Protein AF-A0A956KR62-F1 (afdb_monomer)

Mean predicted aligned error: 20.85 Å

Radius of gyration: 50.63 Å; Cα contacts (8 Å, |Δi|>4): 1827; chains: 1; bounding box: 120×110×148 Å

Nearest PDB structures (foldseek):
  8cq0-assembly1_B  TM=6.722E-01  e=1.637E-16  Photorhabdus luminescens
  8cpz-assembly1_E  TM=5.775E-01  e=7.684E-16  Photorhabdus luminescens
  8tqe-assembly1_E  TM=3.824E-01  e=1.581E-18  Xenorhabdus nematophila
  8tv0-assembly1_E  TM=3.251E-01  e=2.515E-18  Xenorhabdus nematophila
  6rwa-assembly1_A  TM=3.808E-01  e=3.199E-16  Photorhabdus luminescens

Sequence (937 aa):
RDALVAWLIAHEAGFSDARDIYEALLIDVEVEPALDTSRIVEAISAVQLYLHRYLVNLEALMPVHDPSVPAAIADRSTKAIVKQQWAWMQNYRVWEANRRVFLHPENYIRPELREDRTPAFQTLQDDLLQGEITDINATKVFKTYLDEYTEVSRLAIAGGYIRESSTASADRELILFGHTRTKPRRYYYRTASFIGGQTSAVSWRAWESLGIEIDADRVYPVDAFGRLFVFWVQIEVEAASTNSTSITRQTVNGVEQVSGSNNQRQRLQVYFSYYDLNLRWVPAQPLELRAFESGGIQGVQLVVERAGQLGAENQENIIVGLSYSVGNQVRRVNASLTADLVTHPATRPPTDSAGIELFSSLFAASERPQQVVRLSTAADSSEGPWYSFDLKGGSFLCKPAVGSLDTSLVALRPLAGNTHGLPEWDRVDAGFAASDGATYLFHNPGSRYAKIDGAGGMTVEPLRMRWGQIANPIISSGEIDAAWWLGGKLFLSRGGQYLRYSKGTLLADDVGMLDLASNQDGLPQWSRIDAAFSDAAGRVWFFGDGQCVRSDDLSKPVAIKSRWGKTAGDFKDVRAAFVVGDKTYLVGSKQYLRYTGKAYTSPDSGYPKTQSLLTLLADLGCKNSEFVKQDEALDAVVSEADRLVLSTVGGRDFALVGDKLSELNVGRARAANKTFNAARAVVISGNRELVFGRGDPNSLAESDMVAPLDRAPSTAMLGLDGKLYVFSGANFLALDGLPSISVIAKAINQGWDAQSKAISTSWGQASSAIALNNKVDAALRLGDHTFLFSGSEYVRYTGDAYELCDPGYPQSLANNNDGLPRWTAMTAAVEDIADEGVAARACFFNGHEHAFAEAPATLVANTLRWGLIDNQLLSRGVDAAWVEDKAHMLICGQQLIRYTADASGQLGRFMDAGYPQTLELARFGQVRAAFVVGDDF

Foldseek 3Di:
DVVVQVVCCVPPPQHVHQVSVCLVVVARPVDDPPDDDDPVRSVLSSVLSVLVCLLVVVDQDDDDDDPPDDSVVVSVVVSVVSVVVCVQSSDVVSVVVVVCCVVPVVVVDDVVPDPQQAPLRVQLVVQCVVDDDDPVSNVVSVVSSVVVVVFQQQWDWAAKEKDQDPPDRQKIKIKTKTWGPDPPIWIWIWMWIDPSVDPVDIDIGYTDTQPEGDPDSHWAWDQFPNKIKIKDKDKDWDDDPPPQWDWDWDQDPNDTDTDTDDQTKIKIWMWMWIQDPVRHIDYIDTAPWMDIDRADKADWDKDWAWDQDQAPDRFIWIKIKIWIDGPPDIDIAIWIAHPVRDIHGGPDHDDDPCVQVVVQVVDDPVFRFPDKYWYDYHPPDPAAIWIWGDGPSDIDIDGPPPDDPPPVVQPFAALPPDPVLGDRFLDFQAWAQFPQRWIKTDDQVVLWIWTQHNVSDIDIDHLLVFPPFADDCCLVFLDFQEWEDDPNWIWTDDFQKIFIGNPDQFATDPPAIGGLLPDPPLHQNDRGWNYWEADPVRWIWTDDPQWIDISVCSVDTHRPQVVPDPDDPPQSDFLEWADDDQKIKTDGPFWIFIPGHDPPPDTDPPDTDTFDPVVVLVVLQADPCPPGDRRFGWRYWFDPPQWIWTATPVGWIWIGGRRYIDTDDDDDDDDDDDDDDDFSYWEDDDPWIWTAQHVHQQWIDIRRDIAGAPFGFSYWYQDPQQWIWTHGGQKIATHHHDDDPVVVRCCRRPVPVPGIDGCSVRHSGHDDLCNVSSDFQEWEDFPQKIWTDHFQWIFIDGHRPSRHTDHPDTDGCLPDPPLHANDRGFRYKEWQQADPPDGIKMWTWDWQWIDISVCSVDTDGCCQQHCVDDDQCNVTNFSYWYDDPQWIWTDHSQWIWIWGADPRSHTDSGTDPPDRRGHDRPCPDPPPDDDDDDDDD

Solvent-accessible surface area (backbone atoms only — not comparable to full-atom values): 52872 Å² total; per-residue (Å²): 101,69,72,55,54,57,47,44,43,74,71,46,94,82,30,88,50,70,61,47,47,20,70,73,67,44,47,75,76,81,67,62,93,85,70,87,76,52,75,65,59,52,52,49,51,24,52,51,50,50,53,51,36,38,75,73,67,76,48,79,84,78,88,79,81,63,95,89,54,61,67,72,58,55,48,55,55,50,52,52,54,50,53,64,51,39,78,45,56,75,40,66,70,53,36,51,48,53,52,43,45,72,77,42,43,78,83,70,66,46,86,88,73,49,85,85,63,40,66,58,53,49,52,43,50,51,55,56,72,76,42,77,91,40,74,69,50,52,51,50,47,51,50,56,39,51,52,53,49,58,49,70,75,54,44,44,76,26,25,21,27,47,45,75,34,94,87,41,91,54,23,34,33,39,36,41,31,28,24,45,85,53,84,82,42,53,40,30,36,33,42,33,40,23,53,76,58,37,88,87,45,66,50,72,55,58,74,41,75,49,90,53,87,57,82,55,81,50,40,46,30,44,74,51,90,92,32,51,35,39,30,40,59,36,82,43,79,47,79,58,63,99,82,50,73,56,72,48,79,45,73,59,95,89,41,81,45,75,49,73,52,78,66,52,38,37,35,42,41,32,33,34,33,37,46,47,97,83,75,42,63,48,73,79,38,80,49,94,45,73,50,79,42,74,62,68,76,41,77,78,45,78,42,57,38,44,39,62,54,55,71,94,41,87,37,65,30,35,38,38,26,43,35,33,27,47,81,95,46,80,48,78,53,58,26,23,38,38,85,88,72,48,71,43,81,42,79,63,82,60,81,79,70,63,66,51,63,58,58,52,64,76,37,56,87,93,64,44,55,89,47,76,34,66,32,34,53,54,73,85,56,90,66,75,62,38,35,36,33,44,55,99,91,43,77,46,81,49,58,73,82,80,61,77,79,54,78,79,77,51,72,60,42,32,28,57,88,41,96,80,67,56,68,76,40,67,59,59,31,14,22,32,51,47,82,79,54,26,40,39,40,31,28,48,96,76,34,24,33,34,46,27,41,81,87,61,53,73,50,77,48,56,37,69,80,45,50,51,39,43,48,43,69,36,44,75,63,18,37,54,33,23,45,45,68,57,96,88,21,42,37,42,26,44,65,41,30,31,40,46,15,73,88,53,78,71,44,28,39,86,73,56,76,40,49,28,67,77,53,86,80,74,60,71,67,36,74,38,54,49,23,35,35,52,46,98,84,74,45,34,40,43,31,34,95,75,28,34,32,38,60,90,45,65,90,58,67,35,49,52,64,76,80,54,63,89,85,51,100,79,52,84,50,74,53,24,63,47,66,63,89,68,35,37,34,42,31,20,93,63,32,29,38,36,30,72,67,95,79,83,82,65,66,39,94,87,50,69,38,72,51,24,40,64,59,49,36,56,77,65,57,47,74,59,64,85,88,58,57,89,82,39,33,59,40,39,54,30,58,34,101,68,30,36,35,43,27,28,72,87,74,48,37,29,41,30,45,70,41,42,61,50,80,63,90,88,90,91,90,87,86,89,87,78,94,66,92,57,59,25,20,44,38,62,58,91,94,46,48,39,30,30,11,58,80,39,56,34,27,39,29,44,88,32,48,70,38,72,37,84,59,50,51,39,22,37,40,73,46,97,87,46,26,32,37,41,30,37,65,42,29,30,36,79,39,79,41,85,67,56,68,69,57,54,31,45,40,59,58,74,32,32,92,83,63,42,42,53,28,52,81,61,39,64,44,39,51,26,54,31,50,73,67,43,32,52,31,16,21,32,43,57,83,63,36,37,37,43,28,20,66,43,31,32,38,41,30,68,68,66,76,67,63,51,28,40,77,85,39,64,41,48,31,57,77,58,86,82,78,62,54,68,38,69,57,50,25,16,22,29,51,48,63,65,56,94,93,55,81,77,45,36,42,40,28,51,39,49,26,30,24,40,59,94,43,50,87,51,75,38,58,26,66,81,64,44,52,81,53,99,52,51,40,69,82,66,7,43,36,15,23,28,54,56,99,60,24,44,40,38,32,21,86,48,31,42,36,41,28,51,35,50,99,81,32,51,60,52,78,57,67,39,92,82,50,68,38,51,44,30,50,67,76,74,74,79,80,87,74,86,83,87,82,83,89,90,133

Structure (mmCIF, N/CA/C/O backbone):
data_AF-A0A956KR62-F1
#
_entry.id   AF-A0A956KR62-F1
#
loop_
_atom_site.group_PDB
_atom_site.id
_atom_site.type_symbol
_atom_site.label_atom_id
_atom_site.label_alt_id
_atom_site.label_comp_id
_atom_site.label_asym_id
_atom_site.label_entity_id
_atom_site.label_seq_id
_atom_site.pdbx_PDB_ins_code
_atom_site.Cartn_x
_atom_site.Cartn_y
_atom_site.Cartn_z
_atom_site.occupancy
_atom_site.B_iso_or_equiv
_atom_site.auth_seq_id
_atom_site.auth_comp_id
_atom_site.auth_asym_id
_atom_site.auth_atom_id
_atom_site.pdbx_PDB_model_num
ATOM 1 N N . ARG A 1 1 ? 59.658 40.908 -48.609 1.00 84.00 1 ARG A N 1
ATOM 2 C CA . ARG A 1 1 ? 59.570 39.860 -47.572 1.00 84.00 1 ARG A CA 1
ATOM 3 C C . ARG A 1 1 ? 60.550 40.166 -46.447 1.00 84.00 1 ARG A C 1
ATOM 5 O O . ARG A 1 1 ? 60.099 40.701 -45.450 1.00 84.00 1 ARG A O 1
ATOM 12 N N . ASP A 1 2 ? 61.859 40.002 -46.652 1.00 86.50 2 ASP A N 1
ATOM 13 C CA . ASP A 1 2 ? 62.879 40.143 -45.590 1.00 86.50 2 ASP A CA 1
ATOM 14 C C . ASP A 1 2 ? 62.857 41.498 -44.877 1.00 86.50 2 ASP A C 1
ATOM 16 O O . ASP A 1 2 ? 62.895 41.557 -43.656 1.00 86.50 2 ASP A O 1
ATOM 20 N N . ALA A 1 3 ? 62.683 42.592 -45.625 1.00 90.06 3 ALA A N 1
ATOM 21 C CA . ALA A 1 3 ? 62.533 43.922 -45.035 1.00 90.06 3 ALA A CA 1
ATOM 22 C C . ALA A 1 3 ? 61.285 44.057 -44.135 1.00 90.06 3 ALA A C 1
ATOM 24 O O . ALA A 1 3 ? 61.330 44.771 -43.141 1.00 90.06 3 ALA A O 1
ATOM 25 N N . LEU A 1 4 ? 60.182 43.371 -44.464 1.00 89.69 4 LEU A N 1
ATOM 26 C CA . LEU A 1 4 ? 58.949 43.382 -43.664 1.00 89.69 4 LEU A CA 1
ATOM 27 C C . LEU A 1 4 ? 59.081 42.492 -42.424 1.00 89.69 4 LEU A C 1
ATOM 29 O O . LEU A 1 4 ? 58.636 42.891 -41.356 1.00 89.69 4 LEU A O 1
ATOM 33 N N . VAL A 1 5 ? 59.729 41.329 -42.552 1.00 88.44 5 VAL A N 1
ATOM 34 C CA . VAL A 1 5 ? 60.040 40.435 -41.422 1.00 88.44 5 VAL A CA 1
ATOM 35 C C . VAL A 1 5 ? 60.944 41.153 -40.418 1.00 88.44 5 VAL A C 1
ATOM 37 O O . VAL A 1 5 ? 60.606 41.237 -39.243 1.00 88.44 5 VAL A O 1
ATOM 40 N N . ALA A 1 6 ? 62.039 41.763 -40.886 1.00 89.31 6 ALA A N 1
ATOM 41 C CA . ALA A 1 6 ? 62.944 42.540 -40.038 1.00 89.31 6 ALA A CA 1
ATOM 42 C C . ALA A 1 6 ? 62.243 43.736 -39.372 1.00 89.31 6 ALA A C 1
ATOM 44 O O . ALA A 1 6 ? 62.526 44.059 -38.220 1.00 89.31 6 ALA A O 1
ATOM 45 N N . TRP A 1 7 ? 61.313 44.385 -40.080 1.00 91.94 7 TRP A N 1
ATOM 46 C CA . TRP A 1 7 ? 60.519 45.472 -39.516 1.00 91.94 7 TRP A CA 1
ATOM 47 C C . TRP A 1 7 ? 59.574 44.983 -38.410 1.00 91.94 7 TRP A C 1
ATOM 49 O O . TRP A 1 7 ? 59.547 45.605 -37.349 1.00 91.94 7 TRP A O 1
ATOM 59 N N . LEU A 1 8 ? 58.863 43.867 -38.625 1.00 89.88 8 LEU A N 1
ATOM 60 C CA . LEU A 1 8 ? 57.957 43.265 -37.638 1.00 89.88 8 LEU A CA 1
ATOM 61 C C . LEU A 1 8 ? 58.703 42.842 -36.367 1.00 89.88 8 LEU A C 1
ATOM 63 O O . LEU A 1 8 ? 58.276 43.219 -35.283 1.00 89.88 8 LEU A O 1
ATOM 67 N N . ILE A 1 9 ? 59.852 42.166 -36.492 1.00 89.56 9 ILE A N 1
ATOM 68 C CA . ILE A 1 9 ? 60.693 41.773 -35.340 1.00 89.56 9 ILE A CA 1
ATOM 69 C C . ILE A 1 9 ? 61.142 43.003 -34.530 1.00 89.56 9 ILE A C 1
ATOM 71 O O . ILE A 1 9 ? 61.230 42.958 -33.308 1.00 89.56 9 ILE A O 1
ATOM 75 N N . ALA A 1 10 ? 61.425 44.128 -35.196 1.00 88.56 10 ALA A N 1
ATOM 76 C CA . ALA A 1 10 ? 61.907 45.334 -34.525 1.00 88.56 10 ALA A CA 1
ATOM 77 C C . ALA A 1 10 ? 60.804 46.182 -33.857 1.00 88.56 10 ALA A C 1
ATOM 79 O O . ALA A 1 10 ? 61.131 47.000 -32.996 1.00 88.56 10 ALA A O 1
ATOM 80 N N . HIS A 1 11 ? 59.535 46.041 -34.264 1.00 88.50 11 HIS A N 1
ATOM 81 C CA . HIS A 1 11 ? 58.453 46.956 -33.860 1.00 88.50 11 HIS A CA 1
ATOM 82 C C . HIS A 1 11 ? 57.275 46.286 -33.137 1.00 88.50 11 HIS A C 1
ATOM 84 O O . HIS A 1 11 ? 56.568 46.983 -32.411 1.00 88.50 11 HIS A O 1
ATOM 90 N N . GLU A 1 12 ? 57.053 44.979 -33.302 1.00 85.50 12 GLU A N 1
ATOM 91 C CA . GLU A 1 12 ? 55.959 44.252 -32.644 1.00 85.50 12 GLU A CA 1
ATOM 92 C C . GLU A 1 12 ? 56.454 43.510 -31.397 1.00 85.50 12 GLU A C 1
ATOM 94 O O . GLU A 1 12 ? 57.393 42.712 -31.438 1.00 85.50 12 GLU A O 1
ATOM 99 N N . ALA A 1 13 ? 55.798 43.758 -30.261 1.00 73.56 13 ALA A N 1
ATOM 100 C CA . ALA A 1 13 ? 56.114 43.079 -29.011 1.00 73.56 13 ALA A CA 1
ATOM 101 C C . ALA A 1 13 ? 55.592 41.634 -29.060 1.00 73.56 13 ALA A C 1
ATOM 103 O O . ALA A 1 13 ? 54.390 41.404 -28.956 1.00 73.56 13 ALA A O 1
ATOM 104 N N . GLY A 1 14 ? 56.498 40.663 -29.202 1.00 77.19 14 GLY A N 1
ATOM 105 C CA . GLY A 1 14 ? 56.157 39.234 -29.247 1.00 77.19 14 GLY A CA 1
ATOM 106 C C . GLY A 1 14 ? 56.867 38.429 -30.336 1.00 77.19 14 GLY A C 1
ATOM 107 O O . GLY A 1 14 ? 56.773 37.207 -30.306 1.00 77.19 14 GLY A O 1
ATOM 108 N N . PHE A 1 15 ? 57.598 39.078 -31.251 1.00 87.50 15 PHE A N 1
ATOM 109 C CA . PHE A 1 15 ? 58.388 38.407 -32.288 1.00 87.50 15 PHE A CA 1
ATOM 110 C C . PHE A 1 15 ? 59.887 38.614 -32.058 1.00 87.50 15 PHE A C 1
ATOM 112 O O . PHE A 1 15 ? 60.377 39.740 -32.113 1.00 87.50 15 PHE A O 1
ATOM 119 N N . SER A 1 16 ? 60.616 37.529 -31.810 1.00 87.75 16 SER A N 1
ATOM 120 C CA . SER A 1 16 ? 62.072 37.534 -31.610 1.00 87.75 16 SER A CA 1
ATOM 121 C C . SER A 1 16 ? 62.820 37.076 -32.861 1.00 87.75 16 SER A C 1
ATOM 123 O O . SER A 1 16 ? 63.942 37.519 -33.109 1.00 87.75 16 SER A O 1
ATOM 125 N N . ASP A 1 17 ? 62.205 36.205 -33.658 1.00 88.88 17 ASP A N 1
ATOM 126 C CA . ASP A 1 17 ? 62.756 35.680 -34.903 1.00 88.88 17 ASP A CA 1
ATOM 127 C C . ASP A 1 17 ? 61.661 35.429 -35.964 1.00 88.88 17 ASP A C 1
ATOM 129 O O . ASP A 1 17 ? 60.470 35.676 -35.757 1.00 88.88 17 ASP A O 1
ATOM 133 N N . ALA A 1 18 ? 62.073 34.967 -37.149 1.00 86.12 18 ALA A N 1
ATOM 134 C CA . ALA A 1 18 ? 61.152 34.627 -38.234 1.00 86.12 18 ALA A CA 1
ATOM 135 C C . ALA A 1 18 ? 60.221 33.453 -37.878 1.00 86.12 18 ALA A C 1
ATOM 137 O O . ALA A 1 18 ? 59.124 33.347 -38.431 1.00 86.12 18 ALA A O 1
ATOM 138 N N . ARG A 1 19 ? 60.633 32.595 -36.935 1.00 86.88 19 ARG A N 1
ATOM 139 C CA . ARG A 1 19 ? 59.837 31.463 -36.474 1.00 86.88 19 ARG A CA 1
ATOM 140 C C . ARG A 1 19 ? 58.644 31.944 -35.660 1.00 86.88 19 ARG A C 1
ATOM 142 O O . ARG A 1 19 ? 57.549 31.461 -35.917 1.00 86.88 19 ARG A O 1
ATOM 149 N N . ASP A 1 20 ? 58.804 32.919 -34.772 1.00 85.38 20 ASP A N 1
ATOM 150 C CA . ASP A 1 20 ? 57.675 33.485 -34.019 1.00 85.38 20 ASP A CA 1
ATOM 151 C C . ASP A 1 20 ? 56.603 34.075 -34.960 1.00 85.38 20 ASP A C 1
ATOM 153 O O . ASP A 1 20 ? 55.401 33.922 -34.733 1.00 85.38 20 ASP A O 1
ATOM 157 N N . ILE A 1 21 ? 57.031 34.680 -36.075 1.00 87.75 21 ILE A N 1
ATOM 158 C CA . ILE A 1 21 ? 56.131 35.206 -37.113 1.00 87.75 21 ILE A CA 1
ATOM 159 C C . ILE A 1 21 ? 55.441 34.066 -37.878 1.00 87.75 21 ILE A C 1
ATOM 161 O O . ILE A 1 21 ? 54.236 34.142 -38.116 1.00 87.75 21 ILE A O 1
ATOM 165 N N . TYR A 1 22 ? 56.169 33.006 -38.241 1.00 87.94 22 TYR A N 1
ATOM 166 C CA . TYR A 1 22 ? 55.589 31.799 -38.845 1.00 87.94 22 TYR A CA 1
ATOM 167 C C . TYR A 1 22 ? 54.555 31.143 -37.925 1.00 87.94 22 TYR A C 1
ATOM 169 O O . TYR A 1 22 ? 53.474 30.770 -38.374 1.00 87.94 22 TYR A O 1
ATOM 177 N N . GLU A 1 23 ? 54.860 31.025 -36.635 1.00 85.38 23 GLU A N 1
ATOM 178 C CA . GLU A 1 23 ? 53.972 30.415 -35.651 1.00 85.38 23 GLU A CA 1
ATOM 179 C C . GLU A 1 23 ? 52.693 31.241 -35.442 1.00 85.38 23 GLU A C 1
ATOM 181 O O . GLU A 1 23 ? 51.617 30.659 -35.317 1.00 85.38 23 GLU A O 1
ATOM 186 N N . ALA A 1 24 ? 52.786 32.575 -35.480 1.00 84.62 24 ALA A N 1
ATOM 187 C CA . ALA A 1 24 ? 51.636 33.467 -35.332 1.00 84.62 24 ALA A CA 1
ATOM 188 C C . ALA A 1 24 ? 50.797 33.625 -36.613 1.00 84.62 24 ALA A C 1
ATOM 190 O O . ALA A 1 24 ? 49.569 33.691 -36.543 1.00 84.62 24 ALA A O 1
ATOM 191 N N . LEU A 1 25 ? 51.436 33.711 -37.784 1.00 88.25 25 LEU A N 1
ATOM 192 C CA . LEU A 1 25 ? 50.752 33.912 -39.070 1.00 88.25 25 LEU A CA 1
ATOM 193 C C . LEU A 1 25 ? 50.380 32.602 -39.770 1.00 88.25 25 LEU A C 1
ATOM 195 O O . LEU A 1 25 ? 49.598 32.632 -40.720 1.00 88.25 25 LEU A O 1
ATOM 199 N N . LEU A 1 26 ? 50.929 31.471 -39.313 1.00 90.44 26 LEU A N 1
ATOM 200 C CA . LEU A 1 26 ? 50.744 30.128 -39.876 1.00 90.44 26 LEU A CA 1
ATOM 201 C C . LEU A 1 26 ? 51.179 30.008 -41.348 1.00 90.44 26 LEU A C 1
ATOM 203 O O . LEU A 1 26 ? 50.749 29.097 -42.053 1.00 90.44 26 LEU A O 1
ATOM 207 N N . ILE A 1 27 ? 52.023 30.938 -41.800 1.00 88.62 27 ILE A N 1
ATOM 208 C CA . ILE A 1 27 ? 52.581 31.027 -43.152 1.00 88.62 27 ILE A CA 1
ATOM 209 C C . ILE A 1 27 ? 54.084 31.201 -43.010 1.00 88.62 27 ILE A C 1
ATOM 211 O O . ILE A 1 27 ? 54.551 32.036 -42.234 1.00 88.62 27 ILE A O 1
ATOM 215 N N . ASP A 1 28 ? 54.842 30.406 -43.754 1.00 87.00 28 ASP A N 1
ATOM 216 C CA . ASP A 1 28 ? 56.297 30.448 -43.704 1.00 87.00 28 ASP A CA 1
ATOM 217 C C . ASP A 1 28 ? 56.816 31.721 -44.403 1.00 87.00 28 ASP A C 1
ATOM 219 O O . ASP A 1 28 ? 56.641 31.940 -45.605 1.00 87.00 28 ASP A O 1
ATOM 223 N N . VAL A 1 29 ? 57.430 32.603 -43.610 1.00 86.88 29 VAL A N 1
ATOM 224 C CA . VAL A 1 29 ? 57.957 33.900 -44.056 1.00 86.88 29 VAL A CA 1
ATOM 225 C C . VAL A 1 29 ? 59.390 33.820 -44.588 1.00 86.88 29 VAL A C 1
ATOM 227 O O . VAL A 1 29 ? 59.930 34.846 -45.011 1.00 86.88 29 VAL A O 1
ATOM 230 N N . GLU A 1 30 ? 59.995 32.631 -44.611 1.00 85.44 30 GLU A N 1
ATOM 231 C CA . GLU A 1 30 ? 61.335 32.370 -45.149 1.00 85.44 30 GLU A CA 1
ATOM 232 C C . GLU A 1 30 ? 61.305 31.675 -46.524 1.00 85.44 30 GLU A C 1
ATOM 234 O O . GLU A 1 30 ? 62.344 31.557 -47.182 1.00 85.44 30 GLU A O 1
ATOM 239 N N . VAL A 1 31 ? 60.116 31.335 -47.040 1.00 84.44 31 VAL A N 1
ATOM 240 C CA . VAL A 1 31 ? 59.914 30.662 -48.340 1.00 84.44 31 VAL A CA 1
ATOM 241 C C . VAL A 1 31 ? 60.447 31.465 -49.523 1.00 84.44 31 VAL A C 1
ATOM 243 O O . VAL A 1 31 ? 60.074 32.626 -49.725 1.00 84.44 31 VAL A O 1
ATOM 246 N N . GLU A 1 32 ? 61.289 30.835 -50.343 1.00 79.62 32 GLU A N 1
ATOM 247 C CA . GLU A 1 32 ? 61.862 31.439 -51.547 1.00 79.62 32 GLU A CA 1
ATOM 248 C C . GLU A 1 32 ? 60.793 31.877 -52.572 1.00 79.62 32 GLU A C 1
ATOM 250 O O . GLU A 1 32 ? 59.779 31.200 -52.742 1.00 79.62 32 GLU A O 1
ATOM 255 N N . PRO A 1 33 ? 61.034 32.952 -53.350 1.00 76.62 33 PRO A N 1
ATOM 256 C CA . PRO A 1 33 ? 60.067 33.459 -54.333 1.00 76.62 33 PRO A CA 1
ATOM 257 C C . PRO A 1 33 ? 59.662 32.476 -55.444 1.00 76.62 33 PRO A C 1
ATOM 259 O O . PRO A 1 33 ? 58.713 32.757 -56.166 1.00 76.62 33 PRO A O 1
ATOM 262 N N . ALA A 1 34 ? 60.403 31.379 -55.630 1.00 80.50 34 ALA A N 1
ATOM 263 C CA . ALA A 1 34 ? 60.172 30.393 -56.685 1.00 80.50 34 ALA A CA 1
ATOM 264 C C . ALA A 1 34 ? 59.133 29.313 -56.318 1.00 80.50 34 ALA A C 1
ATOM 266 O O . ALA A 1 34 ? 58.822 28.469 -57.160 1.00 80.50 34 ALA A O 1
ATOM 267 N N . LEU A 1 35 ? 58.615 29.300 -55.082 1.00 81.62 35 LEU A N 1
ATOM 268 C CA . LEU A 1 35 ? 57.579 28.353 -54.673 1.00 81.62 35 LEU A CA 1
ATOM 269 C C . LEU A 1 35 ? 56.187 28.863 -55.073 1.00 81.62 35 LEU A C 1
ATOM 271 O O . LEU A 1 35 ? 55.636 29.767 -54.445 1.00 81.62 35 LEU A O 1
ATOM 275 N N . ASP A 1 36 ? 55.588 28.232 -56.080 1.00 84.75 36 ASP A N 1
ATOM 276 C CA . ASP A 1 36 ? 54.217 28.520 -56.495 1.00 84.75 36 ASP A CA 1
ATOM 277 C C . ASP A 1 36 ? 53.206 27.682 -55.695 1.00 84.75 36 ASP A C 1
ATOM 279 O O . ASP A 1 36 ? 53.155 26.454 -55.799 1.00 84.75 36 ASP A O 1
ATOM 283 N N . THR A 1 37 ? 52.348 28.355 -54.925 1.00 86.44 37 THR A N 1
ATOM 284 C CA . THR A 1 37 ? 51.209 27.755 -54.211 1.00 86.44 37 THR A CA 1
ATOM 285 C C . THR A 1 37 ? 49.918 28.502 -54.539 1.00 86.44 37 THR A C 1
ATOM 287 O O . THR A 1 37 ? 49.916 29.699 -54.838 1.00 86.44 37 THR A O 1
ATOM 290 N N . SER A 1 38 ? 48.778 27.809 -54.492 1.00 91.75 38 SER A N 1
ATOM 291 C CA . SER A 1 38 ? 47.480 28.480 -54.623 1.00 91.75 38 SER A CA 1
ATOM 292 C C . SER A 1 38 ? 47.039 29.034 -53.269 1.00 91.75 38 SER A C 1
ATOM 294 O O . SER A 1 38 ? 47.274 28.413 -52.236 1.00 91.75 38 SER A O 1
ATOM 296 N N . ARG A 1 39 ? 46.303 30.151 -53.264 1.00 91.06 39 ARG A N 1
ATOM 297 C CA . ARG A 1 39 ? 45.777 30.749 -52.019 1.00 91.06 39 ARG A CA 1
ATOM 298 C C . ARG A 1 39 ? 44.952 29.771 -51.176 1.00 91.06 39 ARG A C 1
ATOM 300 O O . ARG A 1 39 ? 44.963 29.859 -49.957 1.00 91.06 39 ARG A O 1
ATOM 307 N N . ILE A 1 40 ? 44.231 28.856 -51.827 1.00 92.19 40 ILE A N 1
ATOM 308 C CA . ILE A 1 40 ? 43.414 27.848 -51.142 1.00 92.19 40 ILE A CA 1
ATOM 309 C C . ILE A 1 40 ? 44.305 26.783 -50.499 1.00 92.19 40 ILE A C 1
ATOM 311 O O . ILE A 1 40 ? 44.058 26.409 -49.360 1.00 92.19 40 ILE A O 1
ATOM 315 N N . VAL A 1 41 ? 45.338 26.313 -51.205 1.00 89.94 41 VAL A N 1
ATOM 316 C CA . VAL A 1 41 ? 46.294 25.335 -50.657 1.00 89.94 41 VAL A CA 1
ATOM 317 C C . VAL A 1 41 ? 47.033 25.931 -49.463 1.00 89.94 41 VAL A C 1
ATOM 319 O O . VAL A 1 41 ? 47.109 25.280 -48.430 1.00 89.94 41 VAL A O 1
ATOM 322 N N . GLU A 1 42 ? 47.474 27.184 -49.563 1.00 90.38 42 GLU A N 1
ATOM 323 C CA . GLU A 1 42 ? 48.141 27.875 -48.457 1.00 90.38 42 GLU A CA 1
ATOM 324 C C . GLU A 1 42 ? 47.224 28.041 -47.238 1.00 90.38 42 GLU A C 1
ATOM 326 O O . GLU A 1 42 ? 47.613 27.734 -46.114 1.00 90.38 42 GLU A O 1
ATOM 331 N N . ALA A 1 43 ? 45.963 28.433 -47.454 1.00 91.31 43 ALA A N 1
ATOM 332 C CA . ALA A 1 43 ? 44.978 28.526 -46.379 1.00 91.31 43 ALA A CA 1
ATOM 333 C C . ALA A 1 43 ? 44.684 27.162 -45.727 1.00 91.31 43 ALA A C 1
ATOM 335 O O . ALA A 1 43 ? 44.529 27.086 -44.508 1.00 91.31 43 ALA A O 1
ATOM 336 N N . ILE A 1 44 ? 44.623 26.080 -46.515 1.00 90.94 44 ILE A N 1
ATOM 337 C CA . ILE A 1 44 ? 44.471 24.716 -45.989 1.00 90.94 44 ILE A CA 1
ATOM 338 C C . ILE A 1 44 ? 45.676 24.361 -45.114 1.00 90.94 44 ILE A C 1
ATOM 340 O O . ILE A 1 44 ? 45.473 23.929 -43.981 1.00 90.94 44 ILE A O 1
ATOM 344 N N . SER A 1 45 ? 46.901 24.581 -45.597 1.00 89.50 45 SER A N 1
ATOM 345 C CA . SER A 1 45 ? 48.134 24.309 -44.847 1.00 89.50 45 SER A CA 1
ATOM 346 C C . SER A 1 45 ? 48.187 25.085 -43.529 1.00 89.50 45 SER A C 1
ATOM 348 O O . SER A 1 45 ? 48.475 24.492 -42.490 1.00 89.50 45 SER A O 1
ATOM 350 N N . ALA A 1 46 ? 47.820 26.370 -43.539 1.00 91.94 46 ALA A N 1
ATOM 351 C CA . ALA A 1 46 ? 47.769 27.208 -42.341 1.00 91.94 46 ALA A CA 1
ATOM 352 C C . ALA A 1 46 ? 46.775 26.668 -41.294 1.00 91.94 46 ALA A C 1
ATOM 354 O O . ALA A 1 46 ? 47.115 26.503 -40.121 1.00 91.94 46 ALA A O 1
ATOM 355 N N . VAL A 1 47 ? 45.555 26.312 -41.716 1.00 90.69 47 VAL A N 1
ATOM 356 C CA . VAL A 1 47 ? 44.542 25.717 -40.821 1.00 90.69 47 VAL A CA 1
ATOM 357 C C . VAL A 1 47 ? 44.992 24.349 -40.305 1.00 90.69 47 VAL A C 1
ATOM 359 O O . VAL A 1 47 ? 44.780 24.025 -39.135 1.00 90.69 47 VAL A O 1
ATOM 362 N N . GLN A 1 48 ? 45.622 23.537 -41.155 1.00 91.12 48 GLN A N 1
ATOM 363 C CA . GLN A 1 48 ? 46.130 22.228 -40.759 1.00 91.12 48 GLN A CA 1
ATOM 364 C C . GLN A 1 48 ? 47.251 22.339 -39.719 1.00 91.12 48 GLN A C 1
ATOM 366 O O . GLN A 1 48 ? 47.245 21.603 -38.729 1.00 91.12 48 GLN A O 1
ATOM 371 N N . LEU A 1 49 ? 48.169 23.286 -39.913 1.00 90.31 49 LEU A N 1
ATOM 372 C CA . LEU A 1 49 ? 49.230 23.604 -38.965 1.00 90.31 49 LEU A CA 1
ATOM 373 C C . LEU A 1 49 ? 48.651 24.061 -37.622 1.00 90.31 49 LEU A C 1
ATOM 375 O O . LEU A 1 49 ? 49.058 23.542 -36.582 1.00 90.31 49 LEU A O 1
ATOM 379 N N . TYR A 1 50 ? 47.664 24.959 -37.640 1.00 90.06 50 TYR A N 1
ATOM 380 C CA . TYR A 1 50 ? 46.974 25.414 -36.432 1.00 90.06 50 TYR A CA 1
ATOM 381 C C . TYR A 1 50 ? 46.344 24.256 -35.653 1.00 90.06 50 TYR A C 1
ATOM 383 O O . TYR A 1 50 ? 46.601 24.091 -34.460 1.00 90.06 50 TYR A O 1
ATOM 391 N N . LEU A 1 51 ? 45.560 23.404 -36.323 1.00 89.25 51 LEU A N 1
ATOM 392 C CA . LEU A 1 51 ? 44.902 22.266 -35.675 1.00 89.25 51 LEU A CA 1
ATOM 393 C C . LEU A 1 51 ? 45.914 21.259 -35.120 1.00 89.25 51 LEU A C 1
ATOM 395 O O . LEU A 1 51 ? 45.716 20.739 -34.021 1.00 89.25 51 LEU A O 1
ATOM 399 N N . HIS A 1 52 ? 47.018 21.014 -35.829 1.00 88.88 52 HIS A N 1
ATOM 400 C CA . HIS A 1 52 ? 48.098 20.174 -35.320 1.00 88.88 52 HIS A CA 1
ATOM 401 C C . HIS A 1 52 ? 48.715 20.769 -34.047 1.00 88.88 52 HIS A C 1
ATOM 403 O O . HIS A 1 52 ? 48.798 20.075 -33.031 1.00 88.88 52 HIS A O 1
ATOM 409 N N . ARG A 1 53 ? 49.087 22.058 -34.073 1.00 88.81 53 ARG A N 1
ATOM 410 C CA . ARG A 1 53 ? 49.644 22.788 -32.920 1.00 88.81 53 ARG A CA 1
ATOM 411 C C . ARG A 1 53 ? 48.679 22.771 -31.728 1.00 88.81 53 ARG A C 1
ATOM 413 O O . ARG A 1 53 ? 49.090 22.443 -30.614 1.00 88.81 53 ARG A O 1
ATOM 420 N N . TYR A 1 54 ? 47.385 22.975 -31.961 1.00 87.69 54 TYR A N 1
ATOM 421 C CA . TYR A 1 54 ? 46.347 22.836 -30.939 1.00 87.69 54 TYR A CA 1
ATOM 422 C C . TYR A 1 54 ? 46.287 21.420 -30.339 1.00 87.69 54 TYR A C 1
ATOM 424 O O . TYR A 1 54 ? 46.291 21.245 -29.114 1.00 87.69 54 TYR A O 1
ATOM 432 N N . LEU A 1 55 ? 46.318 20.374 -31.168 1.00 86.94 55 LEU A N 1
ATOM 433 C CA . LEU A 1 55 ? 46.285 18.985 -30.699 1.00 86.94 55 LEU A CA 1
ATOM 434 C C . LEU A 1 55 ? 47.524 18.596 -29.873 1.00 86.94 55 LEU A C 1
ATOM 436 O O . LEU A 1 55 ? 47.384 17.812 -28.930 1.00 86.94 55 LEU A O 1
ATOM 440 N N . VAL A 1 56 ? 48.693 19.191 -30.131 1.00 89.38 56 VAL A N 1
ATOM 441 C CA . VAL A 1 56 ? 49.921 18.968 -29.336 1.00 89.38 56 VAL A CA 1
ATOM 442 C C . VAL A 1 56 ? 50.089 19.917 -28.135 1.00 89.38 56 VAL A C 1
ATOM 444 O O . VAL A 1 56 ? 51.087 19.818 -27.428 1.00 89.38 56 VAL A O 1
ATOM 447 N N . ASN A 1 57 ? 49.084 20.752 -27.830 1.00 85.94 57 ASN A N 1
ATOM 448 C CA . ASN A 1 57 ? 49.084 21.755 -26.743 1.00 85.94 57 ASN A CA 1
ATOM 449 C C . ASN A 1 57 ? 50.042 22.944 -26.962 1.00 85.94 57 ASN A C 1
ATOM 451 O O . ASN A 1 57 ? 50.523 23.524 -25.992 1.00 85.94 57 ASN A O 1
ATOM 455 N N . LEU A 1 58 ? 50.326 23.300 -28.216 1.00 85.31 58 LEU A N 1
ATOM 456 C CA . LEU A 1 58 ? 51.074 24.515 -28.564 1.00 85.31 58 LEU A CA 1
ATOM 457 C C . LEU A 1 58 ? 50.163 25.735 -28.785 1.00 85.31 58 LEU A C 1
ATOM 459 O O . LEU A 1 58 ? 50.657 26.852 -28.794 1.00 85.31 58 LEU A O 1
ATOM 463 N N . GLU A 1 59 ? 48.848 25.528 -28.915 1.00 82.69 59 GLU A N 1
ATOM 464 C CA . GLU A 1 59 ? 47.831 26.589 -28.971 1.00 82.69 59 GLU A CA 1
ATOM 465 C C . GLU A 1 59 ? 46.843 26.426 -27.812 1.00 82.69 59 GLU A C 1
ATOM 467 O O . GLU A 1 59 ? 46.489 25.296 -27.456 1.00 82.69 59 GLU A O 1
ATOM 472 N N . ALA A 1 60 ? 46.358 27.539 -27.257 1.00 68.50 60 ALA A N 1
ATOM 473 C CA . ALA A 1 60 ? 45.285 27.557 -26.263 1.00 68.50 60 ALA A CA 1
ATOM 474 C C . ALA A 1 60 ? 43.964 27.996 -26.913 1.00 68.50 60 ALA A C 1
ATOM 476 O O . ALA A 1 60 ? 43.942 28.934 -27.711 1.00 68.50 60 ALA A O 1
ATOM 477 N N . LEU A 1 61 ? 42.844 27.361 -26.552 1.00 66.19 61 LEU A N 1
ATOM 478 C CA . LEU A 1 61 ? 41.530 27.866 -26.951 1.00 66.19 61 LEU A CA 1
ATOM 479 C C . LEU A 1 61 ? 41.254 29.208 -26.269 1.00 66.19 61 LEU A C 1
ATOM 481 O O . LEU A 1 61 ? 41.288 29.314 -25.042 1.00 66.19 61 LEU A O 1
ATOM 485 N N . MET A 1 62 ? 40.881 30.217 -27.056 1.00 59.09 62 MET A N 1
ATOM 486 C CA . MET A 1 62 ? 40.147 31.353 -26.509 1.00 59.09 62 MET A CA 1
ATOM 487 C C . MET A 1 62 ? 38.721 30.880 -26.188 1.00 59.09 62 MET A C 1
ATOM 489 O O . MET A 1 62 ? 38.061 30.344 -27.081 1.00 59.09 62 MET A O 1
ATOM 493 N N . PRO A 1 63 ? 38.234 31.017 -24.942 1.00 55.56 63 PRO A N 1
ATOM 494 C CA . PRO A 1 63 ? 36.948 30.458 -24.545 1.00 55.56 63 PRO A CA 1
ATOM 495 C C . PRO A 1 63 ? 35.810 31.148 -25.302 1.00 55.56 63 PRO A C 1
ATOM 497 O O . PRO A 1 63 ? 35.455 32.292 -25.023 1.00 55.56 63 PRO A O 1
ATOM 500 N N . VAL A 1 64 ? 35.226 30.433 -26.263 1.00 53.41 64 VAL A N 1
ATOM 501 C CA . VAL A 1 64 ? 33.964 30.804 -26.898 1.00 53.41 64 VAL A CA 1
ATOM 502 C C . VAL A 1 64 ? 32.849 30.044 -26.179 1.00 53.41 64 VAL A C 1
ATOM 504 O O . VAL A 1 64 ? 32.639 28.861 -26.415 1.00 53.41 64 VAL A O 1
ATOM 507 N N . HIS A 1 65 ? 32.135 30.785 -25.331 1.00 51.38 65 HIS A N 1
ATOM 508 C CA . HIS A 1 65 ? 30.836 30.487 -24.720 1.00 51.38 65 HIS A CA 1
ATOM 509 C C . HIS A 1 65 ? 30.715 29.499 -23.540 1.00 51.38 65 HIS A C 1
ATOM 511 O O . HIS A 1 65 ? 31.360 28.465 -23.447 1.00 51.38 65 HIS A O 1
ATOM 517 N N . ASP A 1 66 ? 29.760 29.898 -22.690 1.00 52.16 66 ASP A N 1
ATOM 518 C CA . ASP A 1 66 ? 29.213 29.324 -21.457 1.00 52.16 66 ASP A CA 1
ATOM 519 C C . ASP A 1 66 ? 30.068 29.439 -20.167 1.00 52.16 66 ASP A C 1
ATOM 521 O O . ASP A 1 66 ? 30.945 28.614 -19.916 1.00 52.16 66 ASP A O 1
ATOM 525 N N . PRO A 1 67 ? 29.785 30.429 -19.288 1.00 59.25 67 PRO A N 1
ATOM 526 C CA . PRO A 1 67 ? 30.435 30.556 -17.981 1.00 59.25 67 PRO A CA 1
ATOM 527 C C . PRO A 1 67 ? 30.119 29.414 -16.997 1.00 59.25 67 PRO A C 1
ATOM 529 O O . PRO A 1 67 ? 30.716 29.374 -15.921 1.00 59.25 67 PRO A O 1
ATOM 532 N N . SER A 1 68 ? 29.188 28.509 -17.320 1.00 58.16 68 SER A N 1
ATOM 533 C CA . SER A 1 68 ? 28.809 27.386 -16.452 1.00 58.16 68 SER A CA 1
ATOM 534 C C . SER A 1 68 ? 29.721 26.156 -16.570 1.00 58.16 68 SER A C 1
ATOM 536 O O . SER A 1 68 ? 29.659 25.273 -15.711 1.00 58.16 68 SER A O 1
ATOM 538 N N . VAL A 1 69 ? 30.615 26.100 -17.569 1.00 57.16 69 VAL A N 1
ATOM 539 C CA . VAL A 1 69 ? 31.549 24.979 -17.775 1.00 57.16 69 VAL A CA 1
ATOM 540 C C . VAL A 1 69 ? 32.995 25.434 -17.528 1.00 57.16 69 VAL A C 1
ATOM 542 O O . VAL A 1 69 ? 33.467 26.362 -18.184 1.00 57.16 69 VAL A O 1
ATOM 545 N N . PRO A 1 70 ? 33.757 24.785 -16.622 1.00 60.28 70 PRO A N 1
ATOM 546 C CA . PRO A 1 70 ? 35.173 25.095 -16.434 1.00 60.28 70 PRO A CA 1
ATOM 547 C C . PRO A 1 70 ? 35.957 24.982 -17.750 1.00 60.28 70 PRO A C 1
ATOM 549 O O . PRO A 1 70 ? 35.894 23.950 -18.421 1.00 60.28 70 PRO A O 1
ATOM 552 N N . ALA A 1 71 ? 36.754 26.001 -18.087 1.00 61.06 71 ALA A N 1
ATOM 553 C CA . ALA A 1 71 ? 37.485 26.092 -19.359 1.00 61.06 71 ALA A CA 1
ATOM 554 C C . ALA A 1 71 ? 38.335 24.843 -19.684 1.00 61.06 71 ALA A C 1
ATOM 556 O O . ALA A 1 71 ? 38.416 24.424 -20.834 1.00 61.06 71 ALA A O 1
ATOM 557 N N . ALA A 1 72 ? 38.899 24.182 -18.665 1.00 62.16 72 ALA A N 1
ATOM 558 C CA . ALA A 1 72 ? 39.674 22.948 -18.828 1.00 62.16 72 ALA A CA 1
ATOM 559 C C . ALA A 1 72 ? 38.834 21.732 -19.283 1.00 62.16 72 ALA A C 1
ATOM 561 O O . ALA A 1 72 ? 39.344 20.836 -19.956 1.00 62.16 72 ALA A O 1
ATOM 562 N N . ILE A 1 73 ? 37.548 21.681 -18.917 1.00 59.81 73 ILE A N 1
ATOM 563 C CA . ILE A 1 73 ? 36.618 20.612 -19.322 1.00 59.81 73 ILE A CA 1
ATOM 564 C C . ILE A 1 73 ? 36.146 20.849 -20.764 1.00 59.81 73 ILE A C 1
ATOM 566 O O . ILE A 1 73 ? 36.089 19.907 -21.562 1.00 59.81 73 ILE A O 1
ATOM 570 N N . ALA A 1 74 ? 35.876 22.108 -21.120 1.00 63.69 74 ALA A N 1
ATOM 571 C CA . ALA A 1 74 ? 35.542 22.512 -22.486 1.00 63.69 74 ALA A CA 1
ATOM 572 C C . ALA A 1 74 ? 36.704 22.253 -23.468 1.00 63.69 74 ALA A C 1
ATOM 574 O O . ALA A 1 74 ? 36.482 21.720 -24.556 1.00 63.69 74 ALA A O 1
ATOM 575 N N . ASP A 1 75 ? 37.950 22.528 -23.063 1.00 69.12 75 ASP A N 1
ATOM 576 C CA . ASP A 1 75 ? 39.145 22.251 -23.874 1.00 69.12 75 ASP A CA 1
ATOM 577 C C . ASP A 1 75 ? 39.352 20.745 -24.098 1.00 69.12 75 ASP A C 1
ATOM 579 O O . ASP A 1 75 ? 39.452 20.288 -25.238 1.00 69.12 75 ASP A O 1
ATOM 583 N N . ARG A 1 76 ? 39.290 19.928 -23.035 1.00 72.25 76 ARG A N 1
ATOM 584 C CA . ARG A 1 76 ? 39.460 18.468 -23.145 1.00 72.25 76 ARG A CA 1
ATOM 585 C C . ARG A 1 76 ? 38.406 17.815 -24.047 1.00 72.25 76 ARG A C 1
ATOM 587 O O . ARG A 1 76 ? 38.748 16.942 -24.846 1.00 72.25 76 ARG A O 1
ATOM 594 N N . SER A 1 77 ? 37.142 18.214 -23.917 1.00 71.75 77 SER A N 1
ATOM 595 C CA . SER A 1 77 ? 36.041 17.678 -24.733 1.00 71.75 77 SER A CA 1
ATOM 596 C C . SER A 1 77 ? 36.151 18.113 -26.198 1.00 71.75 77 SER A C 1
ATOM 598 O O . SER A 1 77 ? 36.092 17.267 -27.092 1.00 71.75 77 SER A O 1
ATOM 600 N N . THR A 1 78 ? 36.430 19.393 -26.454 1.00 76.19 78 THR A N 1
ATOM 601 C CA . THR A 1 78 ? 36.666 19.916 -27.810 1.00 76.19 78 THR A CA 1
ATOM 602 C C . THR A 1 78 ? 37.854 19.224 -28.468 1.00 76.19 78 THR A C 1
ATOM 604 O O . THR A 1 78 ? 37.774 18.778 -29.612 1.00 76.19 78 THR A O 1
ATOM 607 N N . LYS A 1 79 ? 38.956 19.058 -27.735 1.00 81.88 79 LYS A N 1
ATOM 608 C CA . LYS A 1 79 ? 40.158 18.376 -28.214 1.00 81.88 79 LYS A CA 1
ATOM 609 C C . LYS A 1 79 ? 39.900 16.909 -28.551 1.00 81.88 79 LYS A C 1
ATOM 611 O O . LYS A 1 79 ? 40.443 16.421 -29.539 1.00 81.88 79 LYS A O 1
ATOM 616 N N . ALA A 1 80 ? 39.054 16.213 -27.789 1.00 79.44 80 ALA A N 1
ATOM 617 C CA . ALA A 1 80 ? 38.643 14.847 -28.110 1.00 79.44 80 ALA A CA 1
ATOM 618 C C . ALA A 1 80 ? 37.864 14.778 -29.438 1.00 79.44 80 ALA A C 1
ATOM 620 O O . ALA A 1 80 ? 38.191 13.947 -30.288 1.00 79.44 80 ALA A O 1
ATOM 621 N N . ILE A 1 81 ? 36.910 15.694 -29.652 1.00 80.81 81 ILE A N 1
ATOM 622 C CA . ILE A 1 81 ? 36.127 15.792 -30.898 1.00 80.81 81 ILE A CA 1
ATOM 623 C C . ILE A 1 81 ? 37.044 16.097 -32.088 1.00 80.81 81 ILE A C 1
ATOM 625 O O . ILE A 1 81 ? 37.020 15.389 -33.097 1.00 80.81 81 ILE A O 1
ATOM 629 N N . VAL A 1 82 ? 37.895 17.121 -31.962 1.00 84.06 82 VAL A N 1
ATOM 630 C CA . VAL A 1 82 ? 38.836 17.507 -33.022 1.00 84.06 82 VAL A CA 1
ATOM 631 C C . VAL A 1 82 ? 39.794 16.359 -33.319 1.00 84.06 82 VAL A C 1
ATOM 633 O O . VAL A 1 82 ? 39.988 16.042 -34.485 1.00 84.06 82 VAL A O 1
ATOM 636 N N . LYS A 1 83 ? 40.334 15.670 -32.306 1.00 85.81 83 LYS A N 1
ATOM 637 C CA . LYS A 1 83 ? 41.238 14.522 -32.496 1.00 85.81 83 LYS A CA 1
ATOM 638 C C . LYS A 1 83 ? 40.573 13.378 -33.266 1.00 85.81 83 LYS A C 1
ATOM 640 O O . LYS A 1 83 ? 41.210 12.789 -34.138 1.00 85.81 83 LYS A O 1
ATOM 645 N N . GLN A 1 84 ? 39.305 13.086 -32.975 1.00 84.75 84 GLN A N 1
ATOM 646 C CA . GLN A 1 84 ? 38.538 12.067 -33.694 1.00 84.75 84 GLN A CA 1
ATOM 647 C C . GLN A 1 84 ? 38.375 12.426 -35.177 1.00 84.75 84 GLN A C 1
ATOM 649 O O . GLN A 1 84 ? 38.576 11.579 -36.046 1.00 84.75 84 GLN A O 1
ATOM 654 N N . GLN A 1 85 ? 38.039 13.681 -35.481 1.00 85.19 85 GLN A N 1
ATOM 655 C CA . GLN A 1 85 ? 37.874 14.124 -36.866 1.00 85.19 85 GLN A CA 1
ATOM 656 C C . GLN A 1 85 ? 39.228 14.260 -37.588 1.00 85.1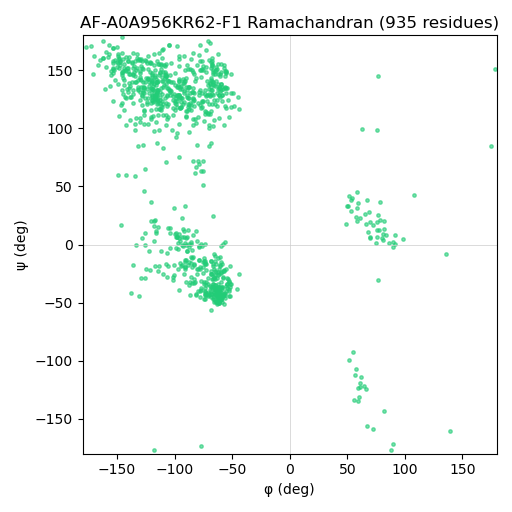9 85 GLN A C 1
ATOM 658 O O . GLN A 1 85 ? 39.369 13.904 -38.758 1.00 85.19 85 GLN A O 1
ATOM 663 N N . TRP A 1 86 ? 40.260 14.719 -36.881 1.00 90.38 86 TRP A N 1
ATOM 664 C CA . TRP A 1 86 ? 41.596 14.965 -37.418 1.00 90.38 86 TRP A CA 1
ATOM 665 C C . TRP A 1 86 ? 42.247 13.716 -38.013 1.00 90.38 86 TRP A C 1
ATOM 667 O O . TRP A 1 86 ? 42.936 13.826 -39.025 1.00 90.38 86 TRP A O 1
ATOM 677 N N . ALA A 1 87 ? 41.958 12.530 -37.458 1.00 85.75 87 ALA A N 1
ATOM 678 C CA . ALA A 1 87 ? 42.471 11.244 -37.939 1.00 85.75 87 ALA A CA 1
ATOM 679 C C . ALA A 1 87 ? 42.364 11.082 -39.467 1.00 85.75 87 ALA A C 1
ATOM 681 O O . ALA A 1 87 ? 43.297 10.586 -40.100 1.00 85.75 87 ALA A O 1
ATOM 682 N N . TRP A 1 88 ? 41.272 11.570 -40.063 1.00 83.19 88 TRP A N 1
ATOM 683 C CA . TRP A 1 88 ? 41.036 11.530 -41.505 1.00 83.19 88 TRP A CA 1
ATOM 684 C C . TRP A 1 88 ? 41.009 12.914 -42.176 1.00 83.19 88 TRP A C 1
ATOM 686 O O . TRP A 1 88 ? 41.262 13.000 -43.376 1.00 83.19 88 TRP A O 1
ATOM 696 N N . MET A 1 89 ? 40.739 13.999 -41.436 1.00 86.88 89 MET A N 1
ATOM 697 C CA . MET A 1 89 ? 40.708 15.364 -41.991 1.00 86.88 89 MET A CA 1
ATOM 698 C C . MET A 1 89 ? 42.093 15.983 -42.223 1.00 86.88 89 MET A C 1
ATOM 700 O O . MET A 1 89 ? 42.217 16.896 -43.038 1.00 86.88 89 MET A O 1
ATOM 704 N N . GLN A 1 90 ? 43.137 15.484 -41.553 1.00 87.19 90 GLN A N 1
ATOM 705 C CA . GLN A 1 90 ? 44.503 16.008 -41.684 1.00 87.19 90 GLN A CA 1
ATOM 706 C C . GLN A 1 90 ? 45.088 15.874 -43.097 1.00 87.19 90 GLN A C 1
ATOM 708 O O . GLN A 1 90 ? 45.973 16.628 -43.479 1.00 87.19 90 GLN A O 1
ATOM 713 N N . ASN A 1 91 ? 44.583 14.928 -43.894 1.00 88.38 91 ASN A N 1
ATOM 714 C CA . ASN A 1 91 ? 45.027 14.697 -45.262 1.00 88.38 91 ASN A CA 1
ATOM 715 C C . ASN A 1 91 ? 43.896 15.047 -46.223 1.00 88.38 91 ASN A C 1
ATOM 717 O O . ASN A 1 91 ? 42.879 14.352 -46.252 1.00 88.38 91 ASN A O 1
ATOM 721 N N . TYR A 1 92 ? 44.094 16.059 -47.073 1.00 86.94 92 TYR A N 1
ATOM 722 C CA . TYR A 1 92 ? 43.069 16.491 -48.031 1.00 86.94 92 TYR A CA 1
ATOM 723 C C . TYR A 1 92 ? 42.542 15.334 -48.895 1.00 86.94 92 TYR A C 1
ATOM 725 O O . TYR A 1 92 ? 41.341 15.230 -49.104 1.00 86.94 92 TYR A O 1
ATOM 733 N N . ARG A 1 93 ? 43.411 14.415 -49.342 1.00 88.56 93 ARG A N 1
ATOM 734 C CA . ARG A 1 93 ? 43.008 13.249 -50.152 1.00 88.56 93 ARG A CA 1
ATOM 735 C C . ARG A 1 93 ? 42.147 12.242 -49.394 1.00 88.56 93 ARG A C 1
ATOM 737 O O . ARG A 1 93 ? 41.234 11.670 -49.979 1.00 88.56 93 ARG A O 1
ATOM 744 N N . VAL A 1 94 ? 42.417 12.037 -48.105 1.00 88.00 94 VAL A N 1
ATOM 745 C CA . VAL A 1 94 ? 41.614 11.144 -47.254 1.00 88.00 94 VAL A CA 1
ATOM 746 C C . VAL A 1 94 ? 40.268 11.800 -46.951 1.00 88.00 94 VAL A C 1
ATOM 748 O O . VAL A 1 94 ? 39.230 11.152 -47.056 1.00 88.00 94 VAL A O 1
ATOM 751 N N . TRP A 1 95 ? 40.265 13.106 -46.674 1.00 88.81 95 TRP A N 1
ATOM 752 C CA . TRP A 1 95 ? 39.044 13.898 -46.539 1.00 88.81 95 TRP A CA 1
ATOM 753 C C . TRP A 1 95 ? 38.194 13.881 -47.818 1.00 88.81 95 TRP A C 1
ATOM 755 O O . TRP A 1 95 ? 36.994 13.623 -47.752 1.00 88.81 95 TRP A O 1
ATOM 765 N N . GLU A 1 96 ? 38.813 14.096 -48.982 1.00 87.38 96 GLU A N 1
ATOM 766 C CA . GLU A 1 96 ? 38.170 14.064 -50.301 1.00 87.38 96 GLU A CA 1
ATOM 767 C C . GLU A 1 96 ? 37.549 12.688 -50.558 1.00 87.38 96 GLU A C 1
ATOM 769 O O . GLU A 1 96 ? 36.381 12.601 -50.937 1.00 87.38 96 GLU A O 1
ATOM 774 N N . ALA A 1 97 ? 38.303 11.615 -50.299 1.00 84.69 97 ALA A N 1
ATOM 775 C CA . ALA A 1 97 ? 37.812 10.247 -50.415 1.00 84.69 97 ALA A CA 1
ATOM 776 C C . ALA A 1 97 ? 36.621 9.993 -49.478 1.00 84.69 97 ALA A C 1
ATOM 778 O O . ALA A 1 97 ? 35.592 9.515 -49.944 1.00 84.69 97 ALA A O 1
ATOM 779 N N . ASN A 1 98 ? 36.694 10.394 -48.205 1.00 85.12 98 ASN A N 1
ATOM 780 C CA . ASN A 1 98 ? 35.586 10.243 -47.255 1.00 85.12 98 ASN A CA 1
ATOM 781 C C . ASN A 1 98 ? 34.329 11.012 -47.688 1.00 85.12 98 ASN A C 1
ATOM 783 O O . ASN A 1 98 ? 33.216 10.499 -47.571 1.00 85.12 98 ASN A O 1
ATOM 787 N N . ARG A 1 99 ? 34.483 12.224 -48.235 1.00 87.75 99 ARG A N 1
ATOM 788 C CA . ARG A 1 99 ? 33.354 12.995 -48.782 1.00 87.75 99 ARG A CA 1
ATOM 789 C C . ARG A 1 99 ? 32.764 12.343 -50.026 1.00 87.75 99 ARG A C 1
ATOM 791 O O . ARG A 1 99 ? 31.547 12.350 -50.179 1.00 87.75 99 ARG A O 1
ATOM 798 N N . ARG A 1 100 ? 33.595 11.742 -50.879 1.00 86.94 100 ARG A N 1
ATOM 799 C CA . ARG A 1 100 ? 33.124 10.969 -52.035 1.00 86.94 100 ARG A CA 1
ATOM 800 C C . ARG A 1 100 ? 32.421 9.682 -51.632 1.00 86.94 100 ARG A C 1
ATOM 802 O O . ARG A 1 100 ? 31.399 9.391 -52.227 1.00 86.94 100 ARG A O 1
ATOM 809 N N . VAL A 1 101 ? 32.904 8.956 -50.625 1.00 86.69 101 VAL A N 1
ATOM 810 C CA . VAL A 1 101 ? 32.207 7.778 -50.077 1.00 86.69 101 VAL A CA 1
ATOM 811 C C . VAL A 1 101 ? 30.830 8.173 -49.544 1.00 86.69 101 VAL A C 1
ATOM 813 O O . VAL A 1 101 ? 29.858 7.467 -49.782 1.00 86.69 101 VAL A O 1
ATOM 816 N N . PHE A 1 102 ? 30.729 9.322 -48.871 1.00 83.50 102 PHE A N 1
ATOM 817 C CA . PHE A 1 102 ? 29.455 9.831 -48.362 1.00 83.50 102 PHE A CA 1
ATOM 818 C C . PHE A 1 102 ? 28.475 10.242 -49.475 1.00 83.50 102 PHE A C 1
ATOM 820 O O . PHE A 1 102 ? 27.285 9.964 -49.371 1.00 83.50 102 PHE A O 1
ATOM 827 N N . LEU A 1 103 ? 28.958 10.918 -50.525 1.00 88.81 103 LEU A N 1
ATOM 828 C CA . LEU A 1 103 ? 28.115 11.418 -51.622 1.00 88.81 103 LEU A CA 1
ATOM 829 C C . LEU A 1 103 ? 27.801 10.361 -52.687 1.00 88.81 103 LEU A C 1
ATOM 831 O O . LEU A 1 103 ? 26.735 10.413 -53.292 1.00 88.81 103 LEU A O 1
ATOM 835 N N . HIS A 1 104 ? 28.735 9.441 -52.920 1.00 89.12 104 HIS A N 1
ATOM 836 C CA . HIS A 1 104 ? 28.695 8.427 -53.973 1.00 89.12 104 HIS A CA 1
ATOM 837 C C . HIS A 1 104 ? 29.091 7.041 -53.436 1.00 89.12 104 HIS A C 1
ATOM 839 O O . HIS A 1 104 ? 30.082 6.457 -53.902 1.00 89.12 104 HIS A O 1
ATOM 845 N N . PRO A 1 105 ? 28.371 6.504 -52.434 1.00 87.25 105 PRO A N 1
ATOM 846 C CA . PRO A 1 105 ? 28.681 5.201 -51.848 1.00 87.25 105 PRO A CA 1
ATOM 847 C C . PRO A 1 105 ? 28.675 4.068 -52.886 1.00 87.25 105 PRO A C 1
ATOM 849 O O . PRO A 1 105 ? 29.442 3.114 -52.755 1.00 87.25 105 PRO A O 1
ATOM 852 N N . GLU A 1 106 ? 27.888 4.192 -53.956 1.00 86.56 106 GLU A N 1
ATOM 853 C CA . GLU A 1 106 ? 27.795 3.240 -55.066 1.00 86.56 106 GLU A CA 1
ATOM 854 C C . GLU A 1 106 ? 29.131 2.974 -55.775 1.00 86.56 106 GLU A C 1
ATOM 856 O O . GLU A 1 106 ? 29.349 1.877 -56.281 1.00 86.56 106 GLU A O 1
ATOM 861 N N . ASN A 1 107 ? 30.054 3.940 -55.769 1.00 87.50 107 ASN A N 1
ATOM 862 C CA . ASN A 1 107 ? 31.371 3.781 -56.395 1.00 87.50 107 ASN A CA 1
ATOM 863 C C . ASN A 1 107 ? 32.342 2.955 -55.539 1.00 87.50 107 ASN A C 1
ATOM 865 O O . ASN A 1 107 ? 33.354 2.462 -56.043 1.00 87.50 107 ASN A O 1
ATOM 869 N N . TYR A 1 108 ? 32.055 2.834 -54.242 1.00 83.88 108 TYR A N 1
ATOM 870 C CA . TYR A 1 108 ? 32.929 2.204 -53.255 1.00 83.88 108 TYR A CA 1
ATOM 871 C C . TYR A 1 108 ? 32.338 0.912 -52.689 1.00 83.88 108 TYR A C 1
ATOM 873 O O . TYR A 1 108 ? 33.086 0.088 -52.160 1.00 83.88 108 TYR A O 1
ATOM 881 N N . ILE A 1 109 ? 31.025 0.702 -52.820 1.00 84.25 109 ILE A N 1
ATOM 882 C CA . ILE A 1 109 ? 30.377 -0.525 -52.373 1.00 84.25 109 ILE A CA 1
ATOM 883 C C . ILE A 1 109 ? 30.815 -1.698 -53.257 1.00 84.25 109 ILE A C 1
ATOM 885 O O . ILE A 1 109 ? 30.547 -1.762 -54.456 1.00 84.25 109 ILE A O 1
ATOM 889 N N . ARG A 1 110 ? 31.518 -2.648 -52.647 1.00 82.75 110 ARG A N 1
ATOM 890 C CA . ARG A 1 110 ? 31.859 -3.935 -53.254 1.00 82.75 110 ARG A CA 1
ATOM 891 C C . ARG A 1 110 ? 31.333 -5.035 -52.341 1.00 82.75 110 ARG A C 1
ATOM 893 O O . ARG A 1 110 ? 31.727 -5.041 -51.172 1.00 82.75 110 ARG A O 1
ATOM 900 N N . PRO A 1 111 ? 30.448 -5.934 -52.816 1.00 79.38 111 PRO A N 1
ATOM 901 C CA . PRO A 1 111 ? 29.865 -6.983 -51.978 1.00 79.38 111 PRO A CA 1
ATOM 902 C C . PRO A 1 111 ? 30.913 -7.820 -51.234 1.00 79.38 111 PRO A C 1
ATOM 904 O O . PRO A 1 111 ? 30.683 -8.243 -50.103 1.00 79.38 111 PRO A O 1
ATOM 907 N N . GLU A 1 112 ? 32.083 -8.011 -51.843 1.00 77.94 112 GLU A N 1
ATOM 908 C CA . GLU A 1 112 ? 33.177 -8.822 -51.314 1.00 77.94 112 GLU A CA 1
ATOM 909 C C . GLU A 1 112 ? 33.942 -8.138 -50.171 1.00 77.94 112 GLU A C 1
ATOM 911 O O . GLU A 1 112 ? 34.545 -8.822 -49.346 1.00 77.94 112 GLU A O 1
ATOM 916 N N . LEU A 1 113 ? 33.918 -6.801 -50.112 1.00 82.19 113 LEU A N 1
ATOM 917 C CA . LEU A 1 113 ? 34.622 -5.989 -49.108 1.00 82.19 113 LEU A CA 1
ATOM 918 C C . LEU A 1 113 ? 33.729 -5.593 -47.929 1.00 82.19 113 LEU A C 1
ATOM 920 O O . LEU A 1 113 ? 34.135 -4.817 -47.068 1.00 82.19 113 LEU A O 1
ATOM 924 N N . ARG A 1 114 ? 32.502 -6.111 -47.886 1.00 82.31 114 ARG A N 1
ATOM 925 C CA . ARG A 1 114 ? 31.568 -5.858 -46.796 1.00 82.31 114 ARG A CA 1
ATOM 926 C C . ARG A 1 114 ? 32.110 -6.466 -45.493 1.00 82.31 114 ARG A C 1
ATOM 928 O O . ARG A 1 114 ? 32.341 -7.669 -45.421 1.00 82.31 114 ARG A O 1
ATOM 935 N N . GLU A 1 115 ? 32.327 -5.664 -44.455 1.00 79.69 115 GLU A N 1
ATOM 936 C CA . GLU A 1 115 ? 32.866 -6.165 -43.176 1.00 79.69 115 GLU A CA 1
ATOM 937 C C . GLU A 1 115 ? 31.822 -6.947 -42.362 1.00 79.69 115 GLU A C 1
ATOM 939 O O . GLU A 1 115 ? 32.149 -7.936 -41.714 1.00 79.69 115 GLU A O 1
ATOM 944 N N . ASP A 1 116 ? 30.545 -6.576 -42.458 1.00 81.50 116 ASP A N 1
ATOM 945 C CA . ASP A 1 116 ? 29.419 -7.150 -41.709 1.00 81.50 116 ASP A CA 1
ATOM 946 C C . ASP A 1 116 ? 28.734 -8.329 -42.436 1.00 81.50 116 ASP A C 1
ATOM 948 O O . ASP A 1 116 ? 27.519 -8.525 -42.344 1.00 81.50 116 ASP A O 1
ATOM 952 N N . ARG A 1 117 ? 29.499 -9.128 -43.191 1.00 87.88 117 ARG A N 1
ATOM 953 C CA . ARG A 1 117 ? 28.984 -10.336 -43.865 1.00 87.88 117 ARG A CA 1
ATOM 954 C C . ARG A 1 117 ? 28.501 -11.359 -42.835 1.00 87.88 117 ARG A C 1
ATOM 956 O O . ARG A 1 117 ? 29.247 -11.721 -41.930 1.00 87.88 117 ARG A O 1
ATOM 963 N N . THR A 1 118 ? 27.284 -11.876 -43.012 1.00 91.00 118 THR A N 1
ATOM 964 C CA . THR A 1 118 ? 26.760 -12.961 -42.168 1.00 91.00 118 THR A CA 1
ATOM 965 C C . THR A 1 118 ? 27.534 -14.264 -42.409 1.00 91.00 118 THR A C 1
ATOM 967 O O . THR A 1 118 ? 28.027 -14.459 -43.523 1.00 91.00 118 THR A O 1
ATOM 970 N N . PRO A 1 119 ? 27.589 -15.193 -41.434 1.00 90.75 119 PRO A N 1
ATOM 971 C CA . PRO A 1 119 ? 28.240 -16.492 -41.630 1.00 90.75 119 PRO A CA 1
ATOM 972 C C . PRO A 1 119 ? 27.724 -17.235 -42.872 1.00 90.75 119 PRO A C 1
ATOM 974 O O . PRO A 1 119 ? 28.511 -17.676 -43.701 1.00 90.75 119 PRO A O 1
ATOM 977 N N . ALA A 1 120 ? 26.401 -17.255 -43.076 1.00 91.31 120 ALA A N 1
ATOM 978 C CA . ALA A 1 120 ? 25.776 -17.865 -44.252 1.00 91.31 120 ALA A CA 1
ATOM 979 C C . ALA A 1 120 ? 26.255 -17.246 -45.579 1.00 91.31 120 ALA A C 1
ATOM 981 O O . ALA A 1 120 ? 26.440 -17.951 -46.568 1.00 91.31 120 ALA A O 1
ATOM 982 N N . PHE A 1 121 ? 26.454 -15.924 -45.617 1.00 91.62 121 PHE A N 1
ATOM 983 C CA . PHE A 1 121 ? 26.946 -15.239 -46.813 1.00 91.62 121 PHE A CA 1
ATOM 984 C C . PHE A 1 121 ? 28.441 -15.485 -47.047 1.00 91.62 121 PHE A C 1
ATOM 986 O O . PHE A 1 121 ? 28.859 -15.583 -48.196 1.00 91.62 121 PHE A O 1
ATOM 993 N N . GLN A 1 122 ? 29.240 -15.608 -45.982 1.00 90.75 122 GLN A N 1
ATOM 994 C CA . GLN A 1 122 ? 30.651 -15.990 -46.097 1.00 90.75 122 GLN A CA 1
ATOM 995 C C . GLN A 1 122 ? 30.776 -17.392 -46.699 1.00 90.75 122 GLN A C 1
ATOM 997 O O . GLN A 1 122 ? 31.472 -17.554 -47.692 1.00 90.75 122 GLN A O 1
ATOM 1002 N N . THR A 1 123 ? 30.002 -18.366 -46.205 1.00 91.12 123 THR A N 1
ATOM 1003 C CA . THR A 1 123 ? 29.951 -19.714 -46.794 1.00 91.12 123 THR A CA 1
ATOM 1004 C C . THR A 1 123 ? 29.500 -19.686 -48.255 1.00 91.12 123 THR A C 1
ATOM 1006 O O . THR A 1 123 ? 30.136 -20.310 -49.096 1.00 91.12 123 THR A O 1
ATOM 1009 N N . LEU A 1 124 ? 28.458 -18.910 -48.587 1.00 92.12 124 LEU A N 1
ATOM 1010 C CA . LEU A 1 124 ? 28.016 -18.718 -49.975 1.00 92.12 124 LEU A CA 1
ATOM 1011 C C . LEU A 1 124 ? 29.159 -18.192 -50.864 1.00 92.12 124 LEU A C 1
ATOM 1013 O O . LEU A 1 124 ? 29.357 -18.684 -51.973 1.00 92.12 124 LEU A O 1
ATOM 1017 N N . GLN A 1 125 ? 29.894 -17.184 -50.390 1.00 90.31 125 GLN A N 1
ATOM 1018 C CA . GLN A 1 125 ? 31.011 -16.586 -51.117 1.00 90.31 125 GLN A CA 1
ATOM 1019 C C . GLN A 1 125 ? 32.163 -17.582 -51.295 1.00 90.31 125 GLN A C 1
ATOM 1021 O O . GLN A 1 125 ? 32.669 -17.724 -52.407 1.00 90.31 125 GLN A O 1
ATOM 1026 N N . ASP A 1 126 ? 32.553 -18.275 -50.229 1.00 90.38 126 ASP A N 1
ATOM 1027 C CA . ASP A 1 126 ? 33.651 -19.240 -50.244 1.00 90.38 126 ASP A CA 1
ATOM 1028 C C . ASP A 1 126 ? 33.340 -20.419 -51.177 1.00 90.38 126 ASP A C 1
ATOM 1030 O O . ASP A 1 126 ? 34.176 -20.781 -52.007 1.00 90.38 126 ASP A O 1
ATOM 1034 N N . ASP A 1 127 ? 32.118 -20.955 -51.124 1.00 90.44 127 ASP A N 1
ATOM 1035 C CA . ASP A 1 127 ? 31.669 -22.053 -51.986 1.00 90.44 127 ASP A CA 1
ATOM 1036 C C . ASP A 1 127 ? 31.650 -21.651 -53.474 1.00 90.44 127 ASP A C 1
ATOM 1038 O O . ASP A 1 127 ? 32.007 -22.449 -54.349 1.00 90.44 127 ASP A O 1
ATOM 1042 N N . LEU A 1 128 ? 31.264 -20.404 -53.780 1.00 90.94 128 LEU A N 1
ATOM 1043 C CA . LEU A 1 128 ? 31.289 -19.866 -55.146 1.00 90.94 128 LEU A CA 1
ATOM 1044 C C . LEU A 1 128 ? 32.710 -19.579 -55.649 1.00 90.94 128 LEU A C 1
ATOM 1046 O O . LEU A 1 128 ? 32.953 -19.711 -56.846 1.00 90.94 128 LEU A O 1
ATOM 1050 N N . LEU A 1 129 ? 33.636 -19.186 -54.769 1.00 88.62 129 LEU A N 1
ATOM 1051 C CA . LEU A 1 129 ? 35.035 -18.919 -55.127 1.00 88.62 129 LEU A CA 1
ATOM 1052 C C . LEU A 1 129 ? 35.856 -20.202 -55.311 1.00 88.62 129 LEU A C 1
ATOM 1054 O O . LEU A 1 129 ? 36.801 -20.211 -56.100 1.00 88.62 129 LEU A O 1
ATOM 1058 N N . GLN A 1 130 ? 35.527 -21.270 -54.580 1.00 87.12 130 GLN A N 1
ATOM 1059 C CA . GLN A 1 130 ? 36.233 -22.553 -54.653 1.00 87.12 130 GLN A CA 1
ATOM 1060 C C . GLN A 1 130 ? 35.760 -23.438 -55.818 1.00 87.12 130 GLN A C 1
ATOM 1062 O O . GLN A 1 130 ? 36.543 -24.240 -56.330 1.00 87.12 130 GLN A O 1
ATOM 1067 N N . GLY A 1 131 ? 34.490 -23.330 -56.225 1.00 82.62 131 GLY A N 1
ATOM 1068 C CA . GLY A 1 131 ? 33.893 -24.147 -57.285 1.00 82.62 131 GLY A CA 1
ATOM 1069 C C . GLY A 1 131 ? 33.877 -23.485 -58.668 1.00 82.62 131 GLY A C 1
ATOM 1070 O O . GLY A 1 131 ? 33.968 -22.271 -58.808 1.00 82.62 131 GLY A O 1
ATOM 1071 N N . GLU A 1 132 ? 33.688 -24.287 -59.720 1.00 88.19 132 GLU A N 1
ATOM 1072 C CA . GLU A 1 132 ? 33.375 -23.752 -61.050 1.00 88.19 132 GLU A CA 1
ATOM 1073 C C . GLU A 1 132 ? 31.968 -23.125 -61.046 1.00 88.19 132 GLU A C 1
ATOM 1075 O O . GLU A 1 132 ? 30.998 -23.717 -60.549 1.00 88.19 132 GLU A O 1
ATOM 1080 N N . ILE A 1 133 ? 31.844 -21.917 -61.603 1.00 90.44 133 ILE A N 1
ATOM 1081 C CA . ILE A 1 133 ? 30.581 -21.171 -61.647 1.00 90.44 133 ILE A CA 1
ATOM 1082 C C . ILE A 1 133 ? 29.720 -21.710 -62.797 1.00 90.44 133 ILE A C 1
ATOM 1084 O O . ILE A 1 133 ? 29.730 -21.197 -63.913 1.00 90.44 133 ILE A O 1
ATOM 1088 N N . THR A 1 134 ? 28.971 -22.772 -62.504 1.00 92.88 134 THR A N 1
ATOM 1089 C CA . THR A 1 134 ? 27.936 -23.353 -63.374 1.00 92.88 134 THR A CA 1
ATOM 1090 C C . THR A 1 134 ? 26.551 -23.146 -62.762 1.00 92.88 134 THR A C 1
ATOM 1092 O O . THR A 1 134 ? 26.429 -23.064 -61.539 1.00 92.88 134 THR A O 1
ATOM 1095 N N . ASP A 1 135 ? 25.490 -23.140 -63.575 1.00 93.62 135 ASP A N 1
ATOM 1096 C CA . ASP A 1 135 ? 24.106 -22.988 -63.087 1.00 93.62 135 ASP A CA 1
ATOM 1097 C C . ASP A 1 135 ? 23.740 -24.019 -62.009 1.00 93.62 135 ASP A C 1
ATOM 1099 O O . 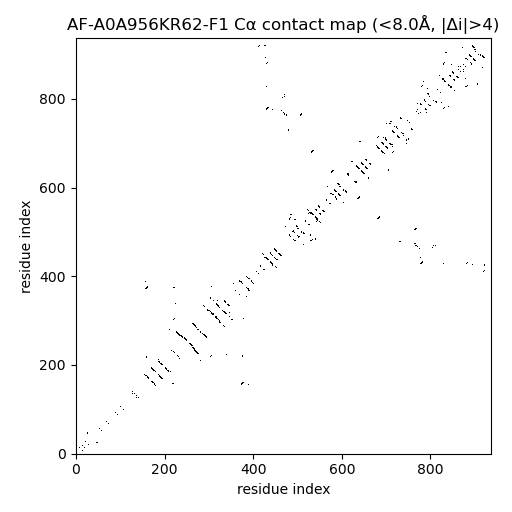ASP A 1 135 ? 23.056 -23.703 -61.033 1.00 93.62 135 ASP A O 1
ATOM 1103 N N . ILE A 1 136 ? 24.226 -25.257 -62.155 1.00 92.81 136 ILE A N 1
ATOM 1104 C CA . ILE A 1 136 ? 23.979 -26.346 -61.203 1.00 92.81 136 ILE A CA 1
ATOM 1105 C C . ILE A 1 136 ? 24.644 -26.038 -59.857 1.00 92.81 136 ILE A C 1
ATOM 1107 O O . ILE A 1 136 ? 23.989 -26.136 -58.815 1.00 92.81 136 ILE A O 1
ATOM 1111 N N . ASN A 1 137 ? 25.925 -25.656 -59.870 1.00 91.31 137 ASN A N 1
ATOM 1112 C CA . ASN A 1 137 ? 26.664 -25.349 -58.648 1.00 91.31 137 ASN A CA 1
ATOM 1113 C C . ASN A 1 137 ? 26.113 -24.086 -57.970 1.00 91.31 137 ASN A C 1
ATOM 1115 O O . ASN A 1 137 ? 25.798 -24.117 -56.783 1.00 91.31 137 ASN A O 1
ATOM 1119 N N . ALA A 1 138 ? 25.882 -23.018 -58.738 1.00 92.94 138 ALA A N 1
ATOM 1120 C CA . ALA A 1 138 ? 25.298 -21.778 -58.234 1.00 92.94 138 ALA A CA 1
ATOM 1121 C C . ALA A 1 138 ? 23.918 -22.013 -57.596 1.00 92.94 138 ALA A C 1
ATOM 1123 O O . ALA A 1 138 ? 23.657 -21.541 -56.489 1.00 92.94 138 ALA A O 1
ATOM 1124 N N . THR A 1 139 ? 23.056 -22.815 -58.235 1.00 94.69 139 THR A N 1
ATOM 1125 C CA . THR A 1 139 ? 21.742 -23.182 -57.676 1.00 94.69 139 THR A CA 1
ATOM 1126 C C . THR A 1 139 ? 21.877 -23.964 -56.371 1.00 94.69 139 THR A C 1
ATOM 1128 O O . THR A 1 139 ? 21.109 -23.733 -55.436 1.00 94.69 139 THR A O 1
ATOM 1131 N N . LYS A 1 140 ? 22.826 -24.904 -56.290 1.00 93.44 140 LYS A N 1
ATOM 1132 C CA . LYS A 1 140 ? 23.073 -25.692 -55.074 1.00 93.44 140 LYS A CA 1
ATOM 1133 C C . LYS A 1 140 ? 23.521 -24.793 -53.921 1.00 93.44 140 LYS A C 1
ATOM 1135 O O . LYS A 1 140 ? 22.914 -24.844 -52.857 1.00 93.44 140 LYS A O 1
ATOM 1140 N N . VAL A 1 141 ? 24.532 -23.960 -54.153 1.00 94.19 141 VAL A N 1
ATOM 1141 C CA . VAL A 1 141 ? 25.105 -23.044 -53.155 1.00 94.19 141 VAL A CA 1
ATOM 1142 C C . VAL A 1 141 ? 24.054 -22.036 -52.671 1.00 94.19 141 VAL A C 1
ATOM 1144 O O . VAL A 1 141 ? 23.903 -21.816 -51.469 1.00 94.19 141 VAL A O 1
ATOM 1147 N N . PHE A 1 142 ? 23.216 -21.523 -53.577 1.00 94.31 142 PHE A N 1
ATOM 1148 C CA . PHE A 1 142 ? 22.096 -20.652 -53.215 1.00 94.31 142 PHE A CA 1
ATOM 1149 C C . PHE A 1 142 ? 21.017 -21.357 -52.373 1.00 94.31 142 PHE A C 1
ATOM 1151 O O . PHE A 1 142 ? 20.490 -20.764 -51.434 1.00 94.31 142 PHE A O 1
ATOM 1158 N N . LYS A 1 143 ? 20.692 -22.626 -52.660 1.00 95.50 143 LYS A N 1
ATOM 1159 C CA . LYS A 1 143 ? 19.748 -23.405 -51.835 1.00 95.50 143 LYS A CA 1
ATOM 1160 C C . LYS A 1 143 ? 20.275 -23.621 -50.416 1.00 95.50 143 LYS A C 1
ATOM 1162 O O . LYS A 1 143 ? 19.522 -23.391 -49.479 1.00 95.50 143 LYS A O 1
ATOM 1167 N N . THR A 1 144 ? 21.556 -23.958 -50.258 1.00 93.62 144 THR A N 1
ATOM 1168 C CA . THR A 1 144 ? 22.196 -24.067 -48.933 1.00 93.62 144 THR A CA 1
ATOM 1169 C C . THR A 1 1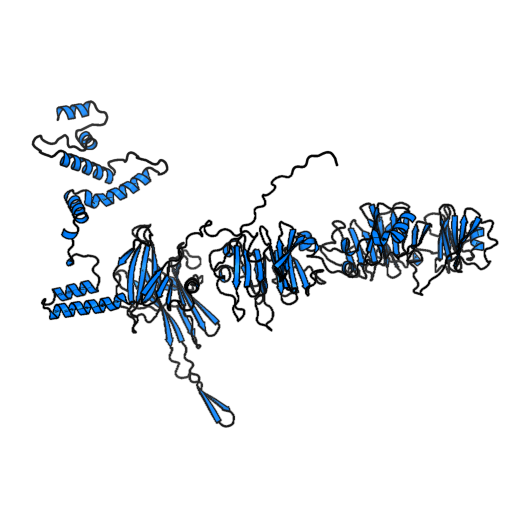44 ? 22.080 -22.759 -48.146 1.00 93.62 144 THR A C 1
ATOM 1171 O O . THR A 1 144 ? 21.742 -22.768 -46.965 1.00 93.62 144 THR A O 1
ATOM 1174 N N . TYR A 1 145 ? 22.292 -21.617 -48.808 1.00 94.56 145 TYR A N 1
ATOM 1175 C CA . TYR A 1 145 ? 22.093 -20.305 -48.190 1.00 94.56 145 TYR A CA 1
ATOM 1176 C C . TYR A 1 145 ? 20.636 -20.073 -47.747 1.00 94.56 145 TYR A C 1
ATOM 1178 O O . TYR A 1 145 ? 20.404 -19.546 -46.659 1.00 94.56 145 TYR A O 1
ATOM 1186 N N . LEU A 1 146 ? 19.649 -20.478 -48.559 1.00 95.44 146 LEU A N 1
ATOM 1187 C CA . LEU A 1 146 ? 18.229 -20.376 -48.199 1.00 95.44 146 LEU A CA 1
ATOM 1188 C C . LEU A 1 146 ? 17.838 -21.286 -47.027 1.00 95.44 146 LEU A C 1
ATOM 1190 O O . LEU A 1 146 ? 16.980 -20.893 -46.230 1.00 95.44 146 LEU A O 1
ATOM 1194 N N . ASP A 1 147 ? 18.449 -22.464 -46.906 1.00 92.44 147 ASP A N 1
ATOM 1195 C CA . ASP A 1 147 ? 18.231 -23.367 -45.772 1.00 92.44 147 ASP A CA 1
ATOM 1196 C C . ASP A 1 147 ? 18.717 -22.716 -44.467 1.00 92.44 147 ASP A C 1
ATOM 1198 O O . ASP A 1 147 ? 17.937 -22.591 -43.518 1.00 92.44 147 ASP A O 1
ATOM 1202 N N . GLU A 1 148 ? 19.945 -22.182 -44.452 1.00 91.25 148 GLU A N 1
ATOM 1203 C CA . GLU A 1 148 ? 20.495 -21.465 -43.289 1.00 91.25 148 GLU A CA 1
ATOM 1204 C C . GLU A 1 148 ? 19.678 -20.201 -42.970 1.00 91.25 148 GLU A C 1
ATOM 1206 O O . GLU A 1 148 ? 19.341 -19.943 -41.813 1.00 91.25 148 GLU A O 1
ATOM 1211 N N . TYR A 1 149 ? 19.267 -19.436 -43.990 1.00 91.06 149 TYR A N 1
ATOM 1212 C CA . TYR A 1 149 ? 18.371 -18.286 -43.822 1.00 91.06 149 TYR A CA 1
ATOM 1213 C C . TYR A 1 149 ? 17.033 -18.681 -43.174 1.00 91.06 149 TYR A C 1
ATOM 1215 O O . TYR A 1 149 ? 16.535 -17.996 -42.271 1.00 91.06 149 TYR A O 1
ATOM 1223 N N . THR A 1 150 ? 16.434 -19.786 -43.621 1.00 90.06 150 THR A N 1
ATOM 1224 C CA . THR A 1 150 ? 15.158 -20.287 -43.088 1.00 90.06 150 THR A CA 1
ATOM 1225 C C . THR A 1 150 ? 15.297 -20.719 -41.631 1.00 90.06 150 THR A C 1
ATOM 1227 O O . THR A 1 150 ? 14.371 -20.526 -40.841 1.00 90.06 150 THR A O 1
ATOM 1230 N N . GLU A 1 151 ? 16.452 -21.261 -41.257 1.00 89.88 151 GLU A N 1
ATOM 1231 C CA . GLU A 1 151 ? 16.753 -21.643 -39.883 1.00 89.88 151 GLU A CA 1
ATOM 1232 C C . GLU A 1 151 ? 16.892 -20.419 -38.965 1.00 89.88 151 GLU A C 1
ATOM 1234 O O . GLU A 1 151 ? 16.127 -20.282 -38.002 1.00 89.88 151 GLU A O 1
ATOM 1239 N N . VAL A 1 152 ? 17.792 -19.484 -39.292 1.00 91.44 152 VAL A N 1
ATOM 1240 C CA . VAL A 1 152 ? 18.076 -18.315 -38.435 1.00 91.44 152 VAL A CA 1
ATOM 1241 C C . VAL A 1 152 ? 16.910 -17.321 -38.361 1.00 91.44 152 VAL A C 1
ATOM 1243 O O . VAL A 1 152 ? 16.768 -16.597 -37.373 1.00 91.44 152 VAL A O 1
ATOM 1246 N N . SER A 1 153 ? 16.040 -17.286 -39.376 1.00 88.25 153 SER A N 1
ATOM 1247 C CA . SER A 1 153 ? 14.828 -16.448 -39.377 1.00 88.25 153 SER A CA 1
ATOM 1248 C C . SER A 1 153 ? 13.708 -16.990 -38.482 1.00 88.25 153 SER A C 1
ATOM 1250 O O . SER A 1 153 ? 12.773 -16.256 -38.159 1.00 88.25 153 SER A O 1
ATOM 1252 N N . ARG A 1 154 ? 13.790 -18.259 -38.060 1.00 88.75 154 ARG A N 1
ATOM 1253 C CA . ARG A 1 154 ? 12.756 -18.958 -37.278 1.00 88.75 154 ARG A CA 1
ATOM 1254 C C . ARG A 1 154 ? 13.238 -19.388 -35.891 1.00 88.75 154 ARG A C 1
ATOM 1256 O O . ARG A 1 154 ? 12.638 -20.291 -35.298 1.00 88.75 154 ARG A O 1
ATOM 1263 N N . LEU A 1 155 ? 14.288 -18.765 -35.369 1.00 91.50 155 LEU A N 1
ATOM 1264 C CA . LEU A 1 155 ? 14.752 -19.013 -34.006 1.00 91.50 155 LEU A CA 1
ATOM 1265 C C . LEU A 1 155 ? 13.698 -18.560 -32.989 1.00 91.50 155 LEU A C 1
ATOM 1267 O O . LEU A 1 155 ? 13.113 -17.488 -33.130 1.00 91.50 155 LEU A O 1
ATOM 1271 N N . ALA A 1 156 ? 13.459 -19.382 -31.969 1.00 90.75 156 ALA A N 1
ATOM 1272 C CA . ALA A 1 156 ? 12.681 -18.993 -30.798 1.00 90.75 156 ALA A CA 1
ATOM 1273 C C . ALA A 1 156 ? 13.621 -18.322 -29.794 1.00 90.75 156 ALA A C 1
ATOM 1275 O O . ALA A 1 156 ? 14.689 -18.863 -29.497 1.00 90.75 156 ALA A O 1
ATOM 1276 N N . ILE A 1 157 ? 13.251 -17.147 -29.285 1.00 93.44 157 ILE A N 1
ATOM 1277 C CA . ILE A 1 157 ? 14.074 -16.436 -28.303 1.00 93.44 157 ILE A CA 1
ATOM 1278 C C . ILE A 1 157 ? 14.047 -17.202 -26.977 1.00 93.44 157 ILE A C 1
ATOM 1280 O O . ILE A 1 157 ? 12.986 -17.525 -26.453 1.00 93.44 157 ILE A O 1
ATOM 1284 N N . ALA A 1 158 ? 15.227 -17.478 -26.431 1.00 92.88 158 ALA A N 1
ATOM 1285 C CA . ALA A 1 158 ? 15.419 -18.298 -25.238 1.00 92.88 158 ALA A CA 1
ATOM 1286 C C . ALA A 1 158 ? 15.877 -17.477 -24.022 1.00 92.88 158 ALA A C 1
ATOM 1288 O O . ALA A 1 158 ? 15.645 -17.867 -22.874 1.00 92.88 158 ALA A O 1
ATOM 1289 N N . GLY A 1 159 ? 16.519 -16.334 -24.270 1.00 92.19 159 GLY A N 1
ATOM 1290 C CA . GLY A 1 159 ? 17.052 -15.439 -23.248 1.00 92.19 159 GLY A CA 1
ATOM 1291 C C . GLY A 1 159 ? 17.668 -14.184 -23.854 1.00 92.19 159 GLY A C 1
ATOM 1292 O O . GLY A 1 159 ? 17.861 -14.092 -25.066 1.00 92.19 159 GLY A O 1
ATOM 1293 N N . GLY A 1 160 ? 18.004 -13.216 -23.010 1.00 91.81 160 GLY A N 1
ATOM 1294 C CA . GLY A 1 160 ? 18.770 -12.049 -23.429 1.00 91.81 160 GLY A CA 1
ATOM 1295 C C . GLY A 1 160 ? 19.232 -11.199 -22.254 1.00 91.81 160 GLY A C 1
ATOM 1296 O O . GLY A 1 160 ? 18.722 -11.351 -21.144 1.00 91.81 160 GLY A O 1
ATOM 1297 N N . TYR A 1 161 ? 20.220 -10.347 -22.506 1.00 89.62 161 TYR A N 1
ATOM 1298 C CA . TYR A 1 161 ? 20.854 -9.467 -21.528 1.00 89.62 161 TYR A CA 1
ATOM 1299 C C . TYR A 1 161 ? 21.043 -8.072 -22.116 1.00 89.62 161 TYR A C 1
ATOM 1301 O O . TYR A 1 161 ? 21.315 -7.948 -23.311 1.00 89.62 161 TYR A O 1
ATOM 1309 N N . ILE A 1 162 ? 20.934 -7.032 -21.293 1.00 86.44 162 ILE A N 1
ATOM 1310 C CA . ILE A 1 162 ? 21.234 -5.654 -21.700 1.00 86.44 162 ILE A CA 1
ATOM 1311 C C . ILE A 1 162 ? 22.361 -5.106 -20.839 1.00 86.44 162 ILE A C 1
ATOM 1313 O O . ILE A 1 162 ? 22.287 -5.148 -19.609 1.00 86.44 162 ILE A O 1
ATOM 1317 N N . ARG A 1 163 ? 23.385 -4.567 -21.503 1.00 83.50 163 ARG A N 1
ATOM 1318 C CA . ARG A 1 163 ? 24.541 -3.917 -20.880 1.00 83.50 163 ARG A CA 1
ATOM 1319 C C . ARG A 1 163 ? 24.749 -2.508 -21.425 1.00 83.50 163 ARG A C 1
ATOM 1321 O O . ARG A 1 163 ? 24.290 -2.167 -22.517 1.00 83.50 163 ARG A O 1
ATOM 1328 N N . GLU A 1 164 ? 25.451 -1.685 -20.657 1.00 76.44 164 GLU A N 1
ATOM 1329 C CA . GLU A 1 164 ? 25.939 -0.400 -21.152 1.00 76.44 164 GLU A CA 1
ATOM 1330 C C . GLU A 1 164 ? 27.023 -0.626 -22.211 1.00 76.44 164 GLU A C 1
ATOM 1332 O O . GLU A 1 164 ? 27.810 -1.571 -22.113 1.00 76.44 164 GLU A O 1
ATOM 1337 N N . SER A 1 165 ? 27.051 0.219 -23.242 1.00 69.50 165 SER A N 1
ATOM 1338 C CA . SER A 1 165 ? 28.092 0.137 -24.261 1.00 69.50 165 SER A CA 1
ATOM 1339 C C . SER A 1 165 ? 29.452 0.526 -23.678 1.00 69.50 165 SER A C 1
ATOM 1341 O O . SER A 1 165 ? 29.590 1.538 -22.993 1.00 69.50 165 SER A O 1
ATOM 1343 N N . SER A 1 166 ? 30.485 -0.254 -24.001 1.00 59.47 166 SER A N 1
ATOM 1344 C CA . SER A 1 166 ? 31.867 0.010 -23.585 1.00 59.47 166 SER A CA 1
ATOM 1345 C C . SER A 1 166 ? 32.523 1.177 -24.335 1.00 59.47 166 SER A C 1
ATOM 1347 O O . SER A 1 166 ? 33.575 1.657 -23.914 1.00 59.47 166 SER A O 1
ATOM 1349 N N . THR A 1 167 ? 31.929 1.637 -25.442 1.00 57.44 167 THR A N 1
ATOM 1350 C CA . THR A 1 167 ? 32.517 2.645 -26.343 1.00 57.44 167 THR A CA 1
ATOM 1351 C C . THR A 1 167 ? 31.866 4.024 -26.242 1.00 57.44 167 THR A C 1
ATOM 1353 O O . THR A 1 167 ? 32.540 5.024 -26.490 1.00 57.44 167 THR A O 1
ATOM 1356 N N . ALA A 1 168 ? 30.588 4.104 -25.863 1.00 60.62 168 ALA A N 1
ATOM 1357 C CA . ALA A 1 168 ? 29.848 5.355 -25.711 1.00 60.62 168 ALA A CA 1
ATOM 1358 C C . ALA A 1 168 ? 28.852 5.240 -24.551 1.00 60.62 168 ALA A C 1
ATOM 1360 O O . ALA A 1 168 ? 27.972 4.386 -24.576 1.00 60.62 168 ALA A O 1
ATOM 1361 N N . SER A 1 169 ? 28.959 6.121 -23.551 1.00 58.09 169 SER A N 1
ATOM 1362 C CA . SER A 1 169 ? 28.180 6.028 -22.303 1.00 58.09 169 SER A CA 1
ATOM 1363 C C . SER A 1 169 ? 26.659 6.121 -22.485 1.00 58.09 169 SER A C 1
ATOM 1365 O O . SER A 1 169 ? 25.916 5.677 -21.616 1.00 58.09 169 SER A O 1
ATOM 1367 N N . ALA A 1 170 ? 26.189 6.685 -23.603 1.00 65.94 170 ALA A N 1
ATOM 1368 C CA . ALA A 1 170 ? 24.766 6.792 -23.924 1.00 65.94 170 ALA A CA 1
ATOM 1369 C C . ALA A 1 170 ? 24.209 5.571 -24.679 1.00 65.94 170 ALA A C 1
ATOM 1371 O O . ALA A 1 170 ? 22.993 5.392 -24.723 1.00 65.94 170 ALA A O 1
ATOM 1372 N N . ASP A 1 171 ? 25.062 4.732 -25.272 1.00 78.06 171 ASP A N 1
ATOM 1373 C CA . ASP A 1 171 ? 24.619 3.587 -26.066 1.00 78.06 171 ASP A CA 1
ATOM 1374 C C . ASP A 1 171 ? 24.345 2.372 -25.169 1.00 78.06 171 ASP A C 1
ATOM 1376 O O . ASP A 1 171 ? 24.962 2.170 -24.115 1.00 78.06 171 ASP A O 1
ATOM 1380 N N . ARG A 1 172 ? 23.412 1.526 -25.608 1.00 78.38 172 ARG A N 1
ATOM 1381 C CA . ARG A 1 172 ? 23.074 0.263 -24.936 1.00 78.38 172 ARG A CA 1
ATOM 1382 C C . ARG A 1 172 ? 23.325 -0.901 -25.873 1.00 78.38 172 ARG A C 1
ATOM 1384 O O . ARG A 1 172 ? 22.993 -0.824 -27.054 1.00 78.38 172 ARG A O 1
ATOM 1391 N N . GLU A 1 173 ? 23.867 -1.988 -25.344 1.00 87.06 173 GLU A N 1
ATOM 1392 C CA . GLU A 1 173 ? 24.056 -3.222 -26.094 1.00 87.06 173 GLU A CA 1
ATOM 1393 C C . GLU A 1 173 ? 23.115 -4.308 -25.576 1.00 87.06 173 GLU A C 1
ATOM 1395 O O . GLU A 1 173 ? 23.106 -4.656 -24.395 1.00 87.06 173 GLU A O 1
ATOM 1400 N N . LEU A 1 174 ? 22.312 -4.843 -26.487 1.00 89.19 174 LEU A N 1
ATOM 1401 C CA . LEU A 1 174 ? 21.441 -5.983 -26.280 1.00 89.19 174 LEU A CA 1
ATOM 1402 C C . LEU A 1 174 ? 22.123 -7.242 -26.792 1.00 89.19 174 LEU A C 1
ATOM 1404 O O . LEU A 1 174 ? 22.627 -7.272 -27.910 1.00 89.19 174 LEU A O 1
ATOM 1408 N N . ILE A 1 175 ? 22.050 -8.301 -26.004 1.00 92.50 175 ILE A N 1
ATOM 1409 C CA . ILE A 1 175 ? 22.512 -9.636 -26.348 1.00 92.50 175 ILE A CA 1
ATOM 1410 C C . ILE A 1 175 ? 21.291 -10.548 -26.314 1.00 92.50 175 ILE A C 1
ATOM 1412 O O . ILE A 1 175 ? 20.605 -10.626 -25.296 1.00 92.50 175 ILE A O 1
ATOM 1416 N N . LEU A 1 176 ? 20.999 -11.232 -27.416 1.00 94.38 176 LEU A N 1
ATOM 1417 C CA . LEU A 1 176 ? 19.888 -12.176 -27.518 1.00 94.38 176 LEU A CA 1
ATOM 1418 C C . LEU A 1 176 ? 20.405 -13.579 -27.772 1.00 94.38 176 LEU A C 1
ATOM 1420 O O . LEU A 1 176 ? 21.320 -13.766 -28.567 1.00 94.38 176 LEU A O 1
ATOM 1424 N N . PHE A 1 177 ? 19.745 -14.550 -27.154 1.00 95.56 177 PHE A N 1
ATOM 1425 C CA . PHE A 1 177 ? 19.930 -15.969 -27.404 1.00 95.56 177 PHE A CA 1
ATOM 1426 C C . PHE A 1 177 ? 18.645 -16.534 -27.986 1.00 95.56 177 PHE A C 1
ATOM 1428 O O . PHE A 1 177 ? 17.554 -16.290 -27.464 1.00 95.56 177 PHE A O 1
ATOM 1435 N N . GLY A 1 178 ? 18.778 -17.309 -29.052 1.00 94.31 178 GLY A N 1
ATOM 1436 C CA . GLY A 1 178 ? 17.680 -18.036 -29.665 1.00 94.31 178 GLY A CA 1
ATOM 1437 C C . GLY A 1 178 ? 18.083 -19.468 -29.965 1.00 94.31 178 GLY A C 1
ATOM 1438 O O . GLY A 1 178 ? 19.266 -19.776 -30.078 1.00 94.31 178 GLY A O 1
ATOM 1439 N N . HIS A 1 179 ? 17.103 -20.352 -30.095 1.00 94.25 179 HIS A N 1
ATOM 1440 C CA . HIS A 1 179 ? 17.350 -21.728 -30.502 1.00 94.25 179 HIS A CA 1
ATOM 1441 C C . HIS A 1 179 ? 16.399 -22.173 -31.610 1.00 94.25 179 HIS A C 1
ATOM 1443 O O . HIS A 1 179 ? 15.302 -21.630 -31.787 1.00 94.25 179 HIS A O 1
ATOM 1449 N N . THR A 1 180 ? 16.799 -23.203 -32.350 1.00 92.62 180 THR A N 1
ATOM 1450 C CA . THR A 1 180 ? 15.921 -23.866 -33.320 1.00 92.62 180 THR A CA 1
ATOM 1451 C C . THR A 1 180 ? 14.699 -24.461 -32.624 1.00 92.62 180 THR A C 1
ATOM 1453 O O . THR A 1 180 ? 14.789 -24.974 -31.510 1.00 92.62 180 THR A O 1
ATOM 1456 N N . ARG A 1 181 ? 13.537 -24.443 -33.283 1.00 87.00 181 ARG A N 1
ATOM 1457 C CA . ARG A 1 181 ? 12.295 -25.015 -32.723 1.00 87.00 181 ARG A CA 1
ATOM 1458 C C . ARG A 1 181 ? 12.288 -26.552 -32.698 1.00 87.00 181 ARG A C 1
ATOM 1460 O O . ARG A 1 181 ? 11.485 -27.155 -31.994 1.00 87.00 181 ARG A O 1
ATOM 1467 N N . THR A 1 182 ? 13.180 -27.186 -33.456 1.00 85.81 182 THR A N 1
ATOM 1468 C CA . THR A 1 182 ? 13.372 -28.641 -33.512 1.00 85.81 182 THR A CA 1
ATOM 1469 C C . THR A 1 182 ? 14.340 -29.128 -32.435 1.00 85.81 182 THR A C 1
ATOM 1471 O O . THR A 1 182 ? 15.264 -28.406 -32.062 1.00 85.81 182 THR A O 1
ATOM 1474 N N . LYS A 1 183 ? 14.155 -30.374 -31.978 1.00 85.75 183 LYS A N 1
ATOM 1475 C CA . LYS A 1 183 ? 15.109 -31.093 -31.118 1.00 85.75 183 LYS A CA 1
ATOM 1476 C C . LYS A 1 183 ? 16.022 -31.996 -31.979 1.00 85.75 183 LYS A C 1
ATOM 1478 O O . LYS A 1 183 ? 15.488 -32.618 -32.898 1.00 85.75 183 LYS A O 1
ATOM 1483 N N . PRO A 1 184 ? 17.335 -32.118 -31.690 1.00 88.94 184 PRO A N 1
ATOM 1484 C CA . PRO A 1 184 ? 18.091 -31.369 -30.681 1.00 88.94 184 PRO A CA 1
ATOM 1485 C C . PRO A 1 184 ? 18.185 -29.880 -31.041 1.00 88.94 184 PRO A C 1
ATOM 1487 O O . PRO A 1 184 ? 18.193 -29.509 -32.215 1.00 88.94 184 PRO A O 1
ATOM 1490 N N . ARG A 1 185 ? 18.200 -29.027 -30.014 1.00 90.69 185 ARG A N 1
ATOM 1491 C CA . ARG A 1 185 ? 18.205 -27.573 -30.191 1.00 90.69 185 ARG A CA 1
ATOM 1492 C C . ARG A 1 185 ? 19.603 -27.100 -30.552 1.00 90.69 185 ARG A C 1
ATOM 1494 O O . ARG A 1 185 ? 20.554 -27.380 -29.829 1.00 90.69 185 ARG A O 1
ATOM 1501 N N . ARG A 1 186 ? 19.712 -26.327 -31.629 1.00 93.88 186 ARG A N 1
ATOM 1502 C CA . ARG A 1 186 ? 20.915 -25.547 -31.931 1.00 93.88 186 ARG A CA 1
ATOM 1503 C C . ARG A 1 186 ? 20.715 -24.130 -31.431 1.00 93.88 186 ARG A C 1
ATOM 1505 O O . ARG A 1 186 ? 19.705 -23.504 -31.754 1.00 93.88 186 ARG A O 1
ATOM 1512 N N . TYR A 1 187 ? 21.652 -23.663 -30.616 1.00 95.25 187 TYR A N 1
ATOM 1513 C CA . TYR A 1 187 ? 21.615 -22.334 -30.031 1.00 95.25 187 TYR A CA 1
ATOM 1514 C C . TYR A 1 187 ? 22.450 -21.349 -30.836 1.00 95.25 187 TYR A C 1
ATOM 1516 O O . TYR A 1 187 ? 23.563 -21.649 -31.268 1.00 95.25 187 TYR A O 1
ATOM 1524 N N . TYR A 1 188 ? 21.910 -20.145 -30.951 1.00 95.25 188 TYR A N 1
ATOM 1525 C CA . TYR A 1 188 ? 22.527 -18.997 -31.583 1.00 95.25 188 TYR A CA 1
ATOM 1526 C C . TYR A 1 188 ? 22.459 -17.801 -30.637 1.00 95.25 188 TYR A C 1
ATOM 1528 O O . TYR A 1 188 ? 21.540 -17.692 -29.819 1.00 95.25 188 TYR A O 1
ATOM 1536 N N . TYR A 1 189 ? 23.398 -16.875 -30.779 1.00 94.81 189 TYR A N 1
ATOM 1537 C CA . TYR A 1 189 ? 23.328 -15.568 -30.141 1.00 94.81 189 TYR A CA 1
ATOM 1538 C C . TYR A 1 189 ? 23.551 -14.456 -31.166 1.00 94.81 189 TYR A C 1
ATOM 1540 O O . TYR A 1 189 ? 24.107 -14.685 -32.239 1.00 94.81 189 TYR A O 1
ATOM 1548 N N . ARG A 1 190 ? 23.079 -13.250 -30.861 1.00 92.88 190 ARG A N 1
ATOM 1549 C CA . ARG A 1 190 ? 23.384 -12.036 -31.628 1.00 92.88 190 ARG A CA 1
ATOM 1550 C C . ARG A 1 190 ? 23.405 -10.834 -30.710 1.00 92.88 190 ARG A C 1
ATOM 1552 O O . ARG A 1 190 ? 22.773 -10.852 -29.652 1.00 92.88 190 ARG A O 1
ATOM 1559 N N . THR A 1 191 ? 24.048 -9.766 -31.161 1.00 91.81 191 THR A N 1
ATOM 1560 C CA . THR A 1 191 ? 24.034 -8.486 -30.456 1.00 91.81 191 THR A CA 1
ATOM 1561 C C . THR A 1 191 ? 23.346 -7.384 -31.256 1.00 91.81 191 THR A C 1
ATOM 1563 O O . THR A 1 191 ? 23.193 -7.470 -32.481 1.00 91.81 191 THR A O 1
ATOM 1566 N N . ALA A 1 192 ? 22.885 -6.358 -30.549 1.00 89.75 192 ALA A N 1
ATOM 1567 C CA . ALA A 1 192 ? 22.313 -5.146 -31.112 1.00 89.75 192 ALA A CA 1
ATOM 1568 C C . ALA A 1 192 ? 22.789 -3.930 -30.318 1.00 89.75 192 ALA A C 1
ATOM 1570 O O . ALA A 1 192 ? 22.802 -3.975 -29.091 1.00 89.75 192 ALA A O 1
ATOM 1571 N N . SER A 1 193 ? 23.126 -2.839 -30.994 1.00 88.75 193 SER A N 1
ATOM 1572 C CA . SER A 1 193 ? 23.503 -1.574 -30.361 1.00 88.75 193 SER A CA 1
ATOM 1573 C C . SER A 1 193 ? 22.409 -0.533 -30.587 1.00 88.75 193 SER A C 1
ATOM 1575 O O . SER A 1 193 ? 22.083 -0.214 -31.733 1.00 88.75 193 SER A O 1
ATOM 1577 N N . PHE A 1 194 ? 21.843 -0.016 -29.498 1.00 82.56 194 PHE A N 1
ATOM 1578 C CA . PHE A 1 194 ? 20.923 1.119 -29.493 1.00 82.56 194 PHE A CA 1
ATOM 1579 C C . PHE A 1 194 ? 21.725 2.419 -29.456 1.00 82.56 194 PHE A C 1
ATOM 1581 O O . PHE A 1 194 ? 22.479 2.648 -28.508 1.00 82.56 194 PHE A O 1
ATOM 1588 N N . ILE A 1 195 ? 21.547 3.260 -30.473 1.00 77.94 195 ILE A N 1
ATOM 1589 C CA . ILE A 1 195 ? 22.299 4.508 -30.642 1.00 77.94 195 ILE A CA 1
ATOM 1590 C C . ILE A 1 195 ? 21.639 5.618 -29.811 1.00 77.94 195 ILE A C 1
ATOM 1592 O O . ILE A 1 195 ? 20.437 5.867 -29.933 1.00 77.94 195 ILE A O 1
ATOM 1596 N N . GLY A 1 196 ? 22.415 6.281 -28.952 1.00 69.12 196 GLY A N 1
ATOM 1597 C CA . GLY A 1 196 ? 21.953 7.339 -28.049 1.00 69.12 196 GLY A CA 1
ATOM 1598 C C . GLY A 1 196 ? 20.897 6.876 -27.041 1.00 69.12 196 GLY A C 1
ATOM 1599 O O . GLY A 1 196 ? 20.080 7.684 -26.604 1.00 69.12 196 GLY A O 1
ATOM 1600 N N . GLY A 1 197 ? 20.842 5.571 -26.751 1.00 65.06 197 GLY A N 1
ATOM 1601 C CA . GLY A 1 197 ? 19.828 4.960 -25.887 1.00 65.06 197 GLY A CA 1
ATOM 1602 C C . GLY A 1 197 ? 18.415 4.942 -26.488 1.00 65.06 197 GLY A C 1
ATOM 1603 O O . GLY A 1 197 ? 17.465 4.552 -25.810 1.00 65.06 197 GLY A O 1
ATOM 1604 N N . GLN A 1 198 ? 18.249 5.346 -27.754 1.00 65.00 198 GLN A N 1
ATOM 1605 C CA . GLN A 1 198 ? 16.948 5.405 -28.421 1.00 65.00 198 GLN A CA 1
ATOM 1606 C C . GLN A 1 198 ? 16.551 4.045 -29.000 1.00 65.00 198 GLN A C 1
ATOM 1608 O O . GLN A 1 198 ? 17.324 3.390 -29.697 1.00 65.00 198 GLN A O 1
ATOM 1613 N N . THR A 1 199 ? 15.299 3.638 -28.783 1.00 67.75 199 THR A N 1
ATOM 1614 C CA . THR A 1 199 ? 14.772 2.344 -29.253 1.00 67.75 199 THR A CA 1
ATOM 1615 C C . THR A 1 199 ? 14.503 2.287 -30.760 1.00 67.75 199 THR A C 1
ATOM 1617 O O . THR A 1 199 ? 14.383 1.196 -31.311 1.00 67.75 199 THR A O 1
ATOM 1620 N N . SER A 1 200 ? 14.425 3.434 -31.442 1.00 70.31 200 SER A N 1
ATOM 1621 C CA . SER A 1 200 ? 14.157 3.532 -32.885 1.00 70.31 200 SER A CA 1
ATOM 1622 C C . SER A 1 200 ? 15.400 3.382 -33.766 1.00 70.31 200 SER A C 1
ATOM 1624 O O . SER A 1 200 ? 15.266 3.095 -34.953 1.00 70.31 200 SER A O 1
ATOM 1626 N N . ALA A 1 201 ? 16.600 3.574 -33.212 1.00 78.31 201 ALA A N 1
ATOM 1627 C CA . ALA A 1 201 ? 17.863 3.524 -33.946 1.00 78.31 201 ALA A CA 1
ATOM 1628 C C . ALA A 1 201 ? 18.718 2.351 -33.445 1.00 78.31 201 ALA A C 1
ATOM 1630 O O . ALA A 1 201 ? 19.538 2.503 -32.539 1.00 78.31 201 ALA A O 1
ATOM 1631 N N . VAL A 1 202 ? 18.502 1.167 -34.031 1.00 84.50 202 VAL A N 1
ATOM 1632 C CA . VAL A 1 202 ? 19.172 -0.082 -33.630 1.00 84.50 202 VAL A CA 1
ATOM 1633 C C . VAL A 1 202 ? 20.042 -0.619 -34.757 1.00 84.50 202 VAL A C 1
ATOM 1635 O O . VAL A 1 202 ? 19.555 -0.852 -35.863 1.00 84.50 202 VAL A O 1
ATOM 1638 N N . SER A 1 203 ? 21.313 -0.877 -34.457 1.00 87.81 203 SER A N 1
ATOM 1639 C CA . SER A 1 203 ? 22.226 -1.604 -35.340 1.00 87.81 203 SER A CA 1
ATOM 1640 C C . SER A 1 203 ? 22.339 -3.056 -34.887 1.00 87.81 203 SER A C 1
ATOM 1642 O O . SER A 1 203 ? 22.697 -3.321 -33.743 1.00 87.81 203 SER A O 1
ATOM 1644 N N . TRP A 1 204 ? 22.019 -4.005 -35.764 1.00 89.88 204 TRP A N 1
ATOM 1645 C CA . TRP A 1 204 ? 21.979 -5.430 -35.438 1.00 89.88 204 TRP A CA 1
ATOM 1646 C C . TRP A 1 204 ? 23.148 -6.199 -36.052 1.00 89.88 204 TRP A C 1
ATOM 1648 O O . TRP A 1 204 ? 23.436 -6.037 -37.237 1.00 89.88 204 TRP A O 1
ATOM 1658 N N . ARG A 1 205 ? 23.737 -7.123 -35.286 1.00 91.81 205 ARG A N 1
ATOM 1659 C CA . ARG A 1 205 ? 24.687 -8.120 -35.797 1.00 91.81 205 ARG A CA 1
ATOM 1660 C C . ARG A 1 205 ? 23.992 -9.418 -36.211 1.00 91.81 205 ARG A C 1
ATOM 1662 O O . ARG A 1 205 ? 22.836 -9.670 -35.850 1.00 91.81 205 ARG A O 1
ATOM 1669 N N . ALA A 1 206 ? 24.707 -10.216 -37.003 1.00 92.81 206 ALA A N 1
ATOM 1670 C CA . ALA A 1 206 ? 24.257 -11.527 -37.453 1.00 92.81 206 ALA A CA 1
ATOM 1671 C C . ALA A 1 206 ? 24.055 -12.488 -36.270 1.00 92.81 206 ALA A C 1
ATOM 1673 O O . ALA A 1 206 ? 24.659 -12.322 -35.213 1.00 92.81 206 ALA A O 1
ATOM 1674 N N . TRP A 1 207 ? 23.204 -13.496 -36.464 1.00 93.88 207 TRP A N 1
ATOM 1675 C CA . TRP A 1 207 ? 23.167 -14.648 -35.569 1.00 93.88 207 TRP A CA 1
ATOM 1676 C C . TRP A 1 207 ? 24.435 -15.480 -35.751 1.00 93.88 207 TRP A C 1
ATOM 1678 O O . TRP A 1 207 ? 24.825 -15.784 -36.878 1.00 93.88 207 TRP A O 1
ATOM 1688 N N . GLU A 1 208 ? 25.039 -15.870 -34.639 1.00 92.62 208 GLU A N 1
ATOM 1689 C CA . GLU A 1 208 ? 26.220 -16.718 -34.575 1.00 92.62 208 GLU A CA 1
ATOM 1690 C C . GLU A 1 208 ? 25.904 -17.966 -33.753 1.00 92.62 208 GLU A C 1
ATOM 1692 O O . GLU A 1 208 ? 25.259 -17.888 -32.705 1.00 92.62 208 GLU A O 1
ATOM 1697 N N . SER A 1 209 ? 26.344 -19.126 -34.237 1.00 93.12 209 SER A N 1
ATOM 1698 C CA . SER A 1 209 ? 26.156 -20.396 -33.535 1.00 93.12 209 SER A CA 1
ATOM 1699 C C . SER A 1 209 ? 27.015 -20.449 -32.273 1.00 93.12 209 SER A C 1
ATOM 1701 O O . SER A 1 209 ? 28.186 -20.071 -32.295 1.00 93.12 209 SER A O 1
ATOM 1703 N N . LEU A 1 210 ? 26.448 -20.959 -31.177 1.00 93.44 210 LEU A N 1
ATOM 1704 C CA . LEU A 1 210 ? 27.185 -21.158 -29.926 1.00 93.44 210 LEU A CA 1
ATOM 1705 C C . LEU A 1 210 ? 28.209 -22.298 -30.025 1.00 93.44 210 LEU A C 1
ATOM 1707 O O . LEU A 1 210 ? 29.205 -22.289 -29.308 1.00 93.44 210 LEU A O 1
ATOM 1711 N N . GLY A 1 211 ? 27.954 -23.302 -30.872 1.00 91.06 211 GLY A N 1
ATOM 1712 C CA . GLY A 1 211 ? 28.806 -24.492 -30.990 1.00 91.06 211 GLY A CA 1
ATOM 1713 C C . GLY A 1 211 ? 28.800 -25.427 -29.768 1.00 91.06 211 GLY A C 1
ATOM 1714 O O . GLY A 1 211 ? 29.625 -26.335 -29.708 1.00 91.06 211 GLY A O 1
ATOM 1715 N N . ILE A 1 212 ? 27.885 -25.228 -28.811 1.00 93.38 212 ILE A N 1
ATOM 1716 C CA . ILE A 1 212 ? 27.695 -26.086 -27.631 1.00 93.38 212 ILE A CA 1
ATOM 1717 C C . ILE A 1 212 ? 26.261 -26.618 -27.556 1.00 93.38 212 ILE A C 1
ATOM 1719 O O . ILE A 1 212 ? 25.318 -25.972 -28.018 1.00 93.38 212 ILE A O 1
ATOM 1723 N N . GLU A 1 213 ? 26.097 -27.796 -26.957 1.00 91.19 213 GLU A N 1
ATOM 1724 C CA . GLU A 1 213 ? 24.784 -28.394 -26.718 1.00 91.19 213 GLU A CA 1
ATOM 1725 C C . GLU A 1 213 ? 24.164 -27.833 -25.435 1.00 91.19 213 GLU A C 1
ATOM 1727 O O . GLU A 1 213 ? 24.749 -27.908 -24.354 1.00 91.19 213 GLU A O 1
ATOM 1732 N N . ILE A 1 214 ? 22.956 -27.283 -25.558 1.00 93.94 214 ILE A N 1
ATOM 1733 C CA . ILE A 1 214 ? 22.146 -26.811 -24.435 1.00 93.94 214 ILE A CA 1
ATOM 1734 C C . ILE A 1 214 ? 20.782 -27.488 -24.555 1.00 93.94 214 ILE A C 1
ATOM 1736 O O . ILE A 1 214 ? 20.013 -27.199 -25.472 1.00 93.94 214 ILE A O 1
ATOM 1740 N N . ASP A 1 215 ? 20.468 -28.394 -23.629 1.00 90.56 215 ASP A N 1
ATOM 1741 C CA . ASP A 1 215 ? 19.133 -28.998 -23.543 1.00 90.56 215 ASP A CA 1
ATOM 1742 C C . ASP A 1 215 ? 18.279 -28.255 -22.515 1.00 90.56 215 ASP A C 1
ATOM 1744 O O . ASP A 1 215 ? 18.103 -28.693 -21.381 1.00 90.56 215 ASP A O 1
ATOM 1748 N N . ALA A 1 216 ? 17.814 -27.071 -22.902 1.00 91.19 216 ALA A N 1
ATOM 1749 C CA . ALA A 1 216 ? 16.853 -26.271 -22.155 1.00 91.19 216 ALA A CA 1
ATOM 1750 C C . ALA A 1 216 ? 15.948 -25.513 -23.138 1.00 91.19 216 ALA A C 1
ATOM 1752 O O . ALA A 1 216 ? 16.248 -25.414 -24.323 1.00 91.19 216 ALA A O 1
ATOM 1753 N N . ASP A 1 217 ? 14.821 -24.985 -22.660 1.00 89.06 217 ASP A N 1
ATOM 1754 C CA . ASP A 1 217 ? 13.995 -24.037 -23.432 1.00 89.06 217 ASP A CA 1
ATOM 1755 C C . ASP A 1 217 ? 14.394 -22.582 -23.162 1.00 89.06 217 ASP A C 1
ATOM 1757 O O . ASP A 1 217 ? 14.053 -21.665 -23.908 1.00 89.06 217 ASP A O 1
ATOM 1761 N N . ARG A 1 218 ? 15.086 -22.353 -22.044 1.00 90.50 218 ARG A N 1
ATOM 1762 C CA . ARG A 1 218 ? 15.393 -21.031 -21.513 1.00 90.50 218 ARG A CA 1
ATOM 1763 C C . ARG A 1 218 ? 16.840 -20.955 -21.095 1.00 90.50 218 ARG A C 1
ATOM 1765 O O . ARG A 1 218 ? 17.369 -21.883 -20.490 1.00 90.50 218 ARG A O 1
ATOM 1772 N N . VAL A 1 219 ? 17.440 -19.814 -21.400 1.00 94.44 219 VAL A N 1
ATOM 1773 C CA . VAL A 1 219 ? 18.785 -19.465 -20.964 1.00 94.44 219 VAL A CA 1
ATOM 1774 C C . VAL A 1 219 ? 18.779 -18.090 -20.312 1.00 94.44 219 VAL A C 1
ATOM 1776 O O . VAL A 1 219 ? 17.947 -17.237 -20.625 1.00 94.44 219 VAL A O 1
ATOM 1779 N N . TYR A 1 220 ? 19.713 -17.886 -19.397 1.00 93.44 220 TYR A N 1
ATOM 1780 C CA . TYR A 1 220 ? 19.784 -16.716 -18.534 1.00 93.44 220 TYR A CA 1
ATOM 1781 C C . TYR A 1 220 ? 21.184 -16.116 -18.650 1.00 93.44 220 TYR A C 1
ATOM 1783 O O . TYR A 1 220 ? 22.085 -16.506 -17.905 1.00 93.44 220 TYR A O 1
ATOM 1791 N N . PRO A 1 221 ? 21.407 -15.251 -19.651 1.00 93.88 221 PRO A N 1
ATOM 1792 C CA . PRO A 1 221 ? 22.697 -14.615 -19.846 1.00 93.88 221 PRO A CA 1
ATOM 1793 C C . PRO A 1 221 ? 22.955 -13.506 -18.826 1.00 93.88 221 PRO A C 1
ATOM 1795 O O . PRO A 1 221 ? 22.023 -12.842 -18.369 1.00 93.88 221 PRO A O 1
ATOM 1798 N N . VAL A 1 222 ? 24.228 -13.297 -18.502 1.00 91.88 222 VAL A N 1
ATOM 1799 C CA . VAL A 1 222 ? 24.699 -12.223 -17.620 1.00 91.88 222 VAL A CA 1
ATOM 1800 C C . VAL A 1 222 ? 26.104 -11.791 -18.030 1.00 91.88 222 VAL A C 1
ATOM 1802 O O . VAL A 1 222 ? 26.944 -12.625 -18.362 1.00 91.88 222 VAL A O 1
ATOM 1805 N N . ASP A 1 223 ? 26.355 -10.486 -18.027 1.00 90.06 223 ASP A N 1
ATOM 1806 C CA . ASP A 1 223 ? 27.698 -9.929 -18.192 1.00 90.06 223 ASP A CA 1
ATOM 1807 C C . ASP A 1 223 ? 28.310 -9.685 -16.810 1.00 90.06 223 ASP A C 1
ATOM 1809 O O . ASP A 1 223 ? 27.739 -8.942 -16.007 1.00 90.06 223 ASP A O 1
ATOM 1813 N N . ALA A 1 224 ? 29.423 -10.351 -16.517 1.00 89.62 224 ALA A N 1
ATOM 1814 C CA . ALA A 1 224 ? 30.135 -10.236 -15.249 1.00 89.62 224 ALA A CA 1
ATOM 1815 C C . ALA A 1 224 ? 31.617 -10.569 -15.445 1.00 89.62 224 ALA A C 1
ATOM 1817 O O . ALA A 1 224 ? 31.984 -11.334 -16.338 1.00 89.62 224 ALA A O 1
ATOM 1818 N N . PHE A 1 225 ? 32.491 -9.999 -14.613 1.00 90.50 225 PHE A N 1
ATOM 1819 C CA . PHE A 1 225 ? 33.939 -10.260 -14.675 1.00 90.50 225 PHE A CA 1
ATOM 1820 C C . PHE A 1 225 ? 34.573 -9.927 -16.045 1.00 90.50 225 PHE A C 1
ATOM 1822 O O . PHE A 1 225 ? 35.592 -10.503 -16.431 1.00 90.50 225 PHE A O 1
ATOM 1829 N N . GLY A 1 226 ? 33.942 -9.032 -16.816 1.00 86.81 226 GLY A N 1
ATOM 1830 C CA . GLY A 1 226 ? 34.346 -8.695 -18.185 1.00 86.81 226 GLY A CA 1
ATOM 1831 C C . GLY A 1 226 ? 34.110 -9.811 -19.210 1.00 86.81 226 GLY A C 1
ATOM 1832 O O . GLY A 1 226 ? 34.747 -9.810 -20.264 1.00 86.81 226 GLY A O 1
ATOM 1833 N N . ARG A 1 227 ? 33.238 -10.783 -18.910 1.00 90.19 227 ARG A N 1
ATOM 1834 C CA . ARG A 1 227 ? 32.870 -11.890 -19.801 1.00 90.19 227 ARG A CA 1
ATOM 1835 C C . ARG A 1 227 ? 31.355 -12.071 -19.815 1.00 90.19 227 ARG A C 1
ATOM 1837 O O . ARG A 1 227 ? 30.666 -11.833 -18.828 1.00 90.19 227 ARG A O 1
ATOM 1844 N N . LEU A 1 228 ? 30.837 -12.547 -20.941 1.00 91.44 228 LEU A N 1
ATOM 1845 C CA . LEU A 1 228 ? 29.438 -12.939 -21.048 1.00 91.44 228 LEU A CA 1
ATOM 1846 C C . LEU A 1 228 ? 29.291 -14.409 -20.645 1.00 91.44 228 LEU A C 1
ATOM 1848 O O . LEU A 1 228 ? 29.951 -15.285 -21.210 1.00 91.44 228 LEU A O 1
ATOM 1852 N N . PHE A 1 229 ? 28.403 -14.652 -19.689 1.00 95.31 229 PHE A N 1
ATOM 1853 C CA . PHE A 1 229 ? 27.988 -15.964 -19.215 1.00 95.31 229 PHE A CA 1
ATOM 1854 C C . PHE A 1 229 ? 26.571 -16.273 -19.693 1.00 95.31 229 PHE A C 1
ATOM 1856 O O . PHE A 1 229 ? 25.768 -15.369 -19.929 1.00 95.31 229 PHE A O 1
ATOM 1863 N N . VAL A 1 230 ? 26.245 -17.559 -19.786 1.00 96.12 230 VAL A N 1
ATOM 1864 C CA . VAL A 1 230 ? 24.896 -18.063 -20.039 1.00 96.12 230 VAL A CA 1
ATOM 1865 C C . VAL A 1 230 ? 24.604 -19.238 -19.114 1.00 96.12 230 VAL A C 1
ATOM 1867 O O . VAL A 1 230 ? 25.404 -20.164 -19.026 1.00 96.12 230 VAL A O 1
ATOM 1870 N N . PHE A 1 231 ? 23.464 -19.193 -18.423 1.00 96.56 231 PHE A N 1
ATOM 1871 C CA . PHE A 1 231 ? 23.039 -20.215 -17.463 1.00 96.56 231 PHE A CA 1
ATOM 1872 C C . PHE A 1 231 ? 21.747 -20.898 -17.908 1.00 96.56 231 PHE A C 1
ATOM 1874 O O . PHE A 1 231 ? 20.895 -20.271 -18.540 1.00 96.56 231 PHE A O 1
ATOM 1881 N N . TRP A 1 232 ? 21.567 -22.163 -17.543 1.00 95.75 232 TRP A N 1
ATOM 1882 C CA . TRP A 1 232 ? 20.322 -22.905 -17.751 1.00 95.75 232 TRP A CA 1
ATOM 1883 C C . TRP A 1 232 ? 20.169 -24.021 -16.717 1.00 95.75 232 TRP A C 1
ATOM 1885 O O . TRP A 1 232 ? 21.096 -24.332 -15.972 1.00 95.75 232 TRP A O 1
ATOM 1895 N N . VAL A 1 233 ? 18.982 -24.619 -16.658 1.00 95.19 233 VAL A N 1
ATOM 1896 C CA . VAL A 1 233 ? 18.665 -25.733 -15.759 1.00 95.19 233 VAL A CA 1
ATOM 1897 C C . VAL A 1 233 ? 18.238 -26.947 -16.571 1.00 95.19 233 VAL A C 1
ATOM 1899 O O . VAL A 1 233 ? 17.500 -26.811 -17.546 1.00 95.19 233 VAL A O 1
ATOM 1902 N N . GLN A 1 234 ? 18.699 -28.126 -16.160 1.00 93.19 234 GLN A N 1
ATOM 1903 C CA . GLN A 1 234 ? 18.300 -29.412 -16.727 1.00 93.19 234 GLN A CA 1
ATOM 1904 C C . GLN A 1 234 ? 17.663 -30.281 -15.647 1.00 93.19 234 GLN A C 1
ATOM 1906 O O . GLN A 1 234 ? 18.097 -30.272 -14.492 1.00 93.19 234 GLN A O 1
ATOM 1911 N N . ILE A 1 235 ? 16.617 -31.015 -16.030 1.00 90.94 235 ILE A N 1
ATOM 1912 C CA . ILE A 1 235 ? 15.981 -32.022 -15.181 1.00 90.94 235 ILE A CA 1
ATOM 1913 C C . ILE A 1 235 ? 16.486 -33.382 -15.644 1.00 90.94 235 ILE A C 1
ATOM 1915 O O . ILE A 1 235 ? 16.148 -33.846 -16.732 1.00 90.94 235 ILE A O 1
ATOM 1919 N N . GLU A 1 236 ? 17.284 -34.022 -14.807 1.00 89.81 236 GLU A N 1
ATOM 1920 C CA . GLU A 1 236 ? 17.869 -35.327 -15.075 1.00 89.81 236 GLU A CA 1
ATOM 1921 C C . GLU A 1 236 ? 17.164 -36.380 -14.219 1.00 89.81 236 GLU A C 1
ATOM 1923 O O . GLU A 1 236 ? 16.925 -36.184 -13.027 1.00 89.81 236 GLU A O 1
ATOM 1928 N N . VAL A 1 237 ? 16.816 -37.519 -14.815 1.00 84.12 237 VAL A N 1
ATOM 1929 C CA . VAL A 1 237 ? 16.274 -38.654 -14.060 1.00 84.12 237 VAL A CA 1
ATOM 1930 C C . VAL A 1 237 ? 17.450 -39.465 -13.532 1.00 84.12 237 VAL A C 1
ATOM 1932 O O . VAL A 1 237 ? 18.205 -40.037 -14.320 1.00 84.12 237 VAL A O 1
ATOM 1935 N N . GLU A 1 238 ? 17.613 -39.545 -12.211 1.00 79.69 238 GLU A N 1
ATOM 1936 C CA . GLU A 1 238 ? 18.588 -40.467 -11.633 1.00 79.69 238 GLU A CA 1
ATOM 1937 C C . GLU A 1 238 ? 18.028 -41.889 -11.692 1.00 79.69 238 GLU A C 1
ATOM 1939 O O . GLU A 1 238 ? 16.938 -42.183 -11.190 1.00 79.69 238 GLU A O 1
ATOM 1944 N N . ALA A 1 239 ? 18.785 -42.786 -12.331 1.00 59.34 239 ALA A N 1
ATOM 1945 C CA . ALA A 1 239 ? 18.473 -44.204 -12.326 1.00 59.34 239 ALA A CA 1
ATOM 1946 C C . ALA A 1 239 ? 18.458 -44.694 -10.876 1.00 59.34 239 ALA A C 1
ATOM 1948 O O . ALA A 1 239 ? 19.426 -44.532 -10.130 1.00 59.34 239 ALA A O 1
ATOM 1949 N N . ALA A 1 240 ? 17.330 -45.270 -10.475 1.00 56.16 240 ALA A N 1
ATOM 1950 C CA . ALA A 1 240 ? 17.148 -45.754 -9.126 1.00 56.16 240 ALA A CA 1
ATOM 1951 C C . ALA A 1 240 ? 18.195 -46.849 -8.838 1.00 56.16 240 ALA A C 1
ATOM 1953 O O . ALA A 1 240 ? 18.446 -47.716 -9.678 1.00 56.16 240 ALA A O 1
ATOM 1954 N N . SER A 1 241 ? 18.840 -46.804 -7.668 1.00 48.69 241 SER A N 1
ATOM 1955 C CA . SER A 1 241 ? 19.767 -47.863 -7.259 1.00 48.69 241 SER A CA 1
ATOM 1956 C C . SER A 1 241 ? 19.044 -49.214 -7.294 1.00 48.69 241 SER A C 1
ATOM 1958 O O . SER A 1 241 ? 17.835 -49.281 -7.052 1.00 48.69 241 SER A O 1
ATOM 1960 N N . THR A 1 242 ? 19.772 -50.294 -7.593 1.00 51.69 242 THR A N 1
ATOM 1961 C CA . THR A 1 242 ? 19.273 -51.654 -7.897 1.00 51.69 242 THR A CA 1
ATOM 1962 C C . THR A 1 242 ? 18.383 -52.301 -6.809 1.00 51.69 242 THR A C 1
ATOM 1964 O O . THR A 1 242 ? 17.931 -53.425 -6.985 1.00 51.69 242 THR A O 1
ATOM 1967 N N . ASN A 1 243 ? 18.081 -51.595 -5.711 1.00 52.66 243 ASN A N 1
ATOM 1968 C CA . ASN A 1 243 ? 17.275 -52.038 -4.565 1.00 52.66 243 ASN A CA 1
ATOM 1969 C C . ASN A 1 243 ? 15.980 -51.220 -4.327 1.00 52.66 243 ASN A C 1
ATOM 1971 O O . ASN A 1 243 ? 15.423 -51.270 -3.235 1.00 52.66 243 ASN A O 1
ATOM 1975 N N . SER A 1 244 ? 15.496 -50.430 -5.289 1.00 47.31 244 SER A N 1
ATOM 1976 C CA . SER A 1 244 ? 14.455 -49.402 -5.050 1.00 47.31 244 SER A CA 1
ATOM 1977 C C . SER A 1 244 ? 13.032 -49.742 -5.522 1.00 47.31 244 SER A C 1
ATOM 1979 O O . SER A 1 244 ? 12.151 -48.883 -5.474 1.00 47.31 244 SER A O 1
ATOM 1981 N N . THR A 1 245 ? 12.752 -50.985 -5.924 1.00 45.41 245 THR A N 1
ATOM 1982 C CA . THR A 1 245 ? 11.371 -51.430 -6.177 1.00 45.41 245 THR A CA 1
ATOM 1983 C C . THR A 1 245 ? 10.751 -51.953 -4.880 1.00 45.41 245 THR A C 1
ATOM 1985 O O . THR A 1 245 ? 10.942 -53.113 -4.518 1.00 45.41 245 THR A O 1
ATOM 1988 N N . SER A 1 246 ? 9.991 -51.124 -4.159 1.00 51.19 246 SER A N 1
ATOM 1989 C CA . SER A 1 246 ? 9.121 -51.626 -3.088 1.00 51.19 246 SER A CA 1
ATOM 1990 C C . SER A 1 246 ? 7.849 -52.194 -3.710 1.00 51.19 246 SER A C 1
ATOM 1992 O O . SER A 1 246 ? 7.017 -51.463 -4.249 1.00 51.19 246 SER A O 1
ATOM 1994 N N . ILE A 1 247 ? 7.721 -53.518 -3.663 1.00 52.75 247 ILE A N 1
ATOM 1995 C CA . ILE A 1 247 ? 6.503 -54.227 -4.045 1.00 52.75 247 ILE A CA 1
ATOM 1996 C C . ILE A 1 247 ? 5.645 -54.364 -2.790 1.00 52.75 247 ILE A C 1
ATOM 1998 O O . ILE A 1 247 ? 5.988 -55.128 -1.887 1.00 52.75 247 ILE A O 1
ATOM 2002 N N . THR A 1 248 ? 4.520 -53.657 -2.739 1.00 53.59 248 THR A N 1
ATOM 2003 C CA . THR A 1 248 ? 3.540 -53.828 -1.663 1.00 53.59 248 THR A CA 1
ATOM 2004 C C . THR A 1 248 ? 2.473 -54.807 -2.143 1.00 53.59 248 THR A C 1
ATOM 2006 O O . THR A 1 248 ? 1.785 -54.542 -3.130 1.00 53.59 248 THR A O 1
ATOM 2009 N N . ARG A 1 249 ? 2.352 -55.959 -1.469 1.00 56.38 249 ARG A N 1
ATOM 2010 C CA . ARG A 1 249 ? 1.241 -56.903 -1.669 1.00 56.38 249 ARG A CA 1
ATOM 2011 C C . ARG A 1 249 ? 0.164 -56.611 -0.635 1.00 56.38 249 ARG A C 1
ATOM 2013 O O . ARG A 1 249 ? 0.418 -56.750 0.560 1.00 56.38 249 ARG A O 1
ATOM 2020 N N . GLN A 1 250 ? -1.028 -56.236 -1.082 1.00 51.88 250 GLN A N 1
ATOM 2021 C CA . GLN A 1 250 ? -2.210 -56.181 -0.225 1.00 51.88 250 GLN A CA 1
ATOM 2022 C C . GLN A 1 250 ? -3.259 -57.156 -0.748 1.00 51.88 250 GLN A C 1
ATOM 2024 O O . GLN A 1 250 ? -3.578 -57.176 -1.934 1.00 51.88 250 GLN A O 1
ATOM 2029 N N . THR A 1 251 ? -3.788 -57.992 0.144 1.00 48.28 251 THR A N 1
ATOM 2030 C CA . THR A 1 251 ? -4.936 -58.847 -0.168 1.00 48.28 251 THR A CA 1
ATOM 2031 C C . THR A 1 251 ? -6.200 -58.080 0.186 1.00 48.28 251 THR A C 1
ATOM 2033 O O . THR A 1 251 ? -6.488 -57.871 1.363 1.00 48.28 251 THR A O 1
ATOM 2036 N N . VAL A 1 252 ? -6.954 -57.663 -0.827 1.00 46.94 252 VAL A N 1
ATOM 2037 C CA . VAL A 1 252 ? -8.275 -57.050 -0.651 1.00 46.94 252 VAL A CA 1
ATOM 2038 C C . VAL A 1 252 ? -9.294 -58.021 -1.235 1.00 46.94 252 VAL A C 1
ATOM 2040 O O . VAL A 1 252 ? -9.199 -58.403 -2.398 1.00 46.94 252 VAL A O 1
ATOM 2043 N N . ASN A 1 253 ? -10.248 -58.470 -0.415 1.00 48.06 253 ASN A N 1
ATOM 2044 C CA . ASN A 1 253 ? -11.312 -59.407 -0.807 1.00 48.06 253 ASN A CA 1
ATOM 2045 C C . ASN A 1 253 ? -10.819 -60.711 -1.473 1.00 48.06 253 ASN A C 1
ATOM 2047 O O . ASN A 1 253 ? -11.435 -61.207 -2.411 1.00 48.06 253 ASN A O 1
ATOM 2051 N N . GLY A 1 254 ? -9.701 -61.274 -1.001 1.00 58.38 254 GLY A N 1
ATOM 2052 C CA . GLY A 1 254 ? -9.170 -62.545 -1.513 1.00 58.38 254 GLY A CA 1
ATOM 2053 C C . GLY A 1 254 ? -8.462 -62.460 -2.871 1.00 58.38 254 GLY A C 1
ATOM 2054 O O . GLY A 1 254 ? -8.068 -63.494 -3.403 1.00 58.38 254 GLY A O 1
ATOM 2055 N N . VAL A 1 255 ? -8.262 -61.254 -3.415 1.00 48.50 255 VAL A N 1
ATOM 2056 C CA . VAL A 1 255 ? -7.443 -61.005 -4.609 1.00 48.50 255 VAL A CA 1
ATOM 2057 C C . VAL A 1 255 ? -6.153 -60.309 -4.177 1.00 48.50 255 VAL A C 1
ATOM 2059 O O . VAL A 1 255 ? -6.193 -59.285 -3.490 1.00 48.50 255 VAL A O 1
ATOM 2062 N N . GLU A 1 256 ? -4.997 -60.862 -4.554 1.00 50.78 256 GLU A N 1
ATOM 2063 C CA . GLU A 1 256 ? -3.711 -60.192 -4.346 1.00 50.78 256 GLU A CA 1
ATOM 2064 C C . GLU A 1 256 ? -3.592 -58.997 -5.298 1.00 50.78 256 GLU A C 1
ATOM 2066 O O . GLU A 1 256 ? -3.483 -59.163 -6.514 1.00 50.78 256 GLU A O 1
ATOM 2071 N N . GLN A 1 257 ? -3.590 -57.782 -4.750 1.00 51.56 257 GLN A N 1
ATOM 2072 C CA . GLN A 1 257 ? -3.187 -56.588 -5.481 1.00 51.56 257 GLN A CA 1
ATOM 2073 C C . GLN A 1 257 ? -1.712 -56.304 -5.208 1.00 51.56 257 GLN A C 1
ATOM 2075 O O . GLN A 1 257 ? -1.275 -56.154 -4.064 1.00 51.56 257 GLN A O 1
ATOM 2080 N N . VAL A 1 258 ? -0.941 -56.252 -6.293 1.00 49.62 258 VAL A N 1
ATOM 2081 C CA . VAL A 1 258 ? 0.485 -55.935 -6.288 1.00 49.62 258 VAL A CA 1
ATOM 2082 C C . VAL A 1 258 ? 0.646 -54.521 -6.838 1.00 49.62 258 VAL A C 1
ATOM 2084 O O . VAL A 1 258 ? 0.449 -54.298 -8.030 1.00 49.62 258 VAL A O 1
ATOM 2087 N N . SER A 1 259 ? 1.007 -53.565 -5.984 1.00 51.41 259 SER A N 1
ATOM 2088 C CA . SER A 1 259 ? 1.370 -52.208 -6.409 1.00 51.41 259 SER A CA 1
ATOM 2089 C C . SER A 1 259 ? 2.881 -52.024 -6.272 1.00 51.41 259 SER A C 1
ATOM 2091 O O . SER A 1 259 ? 3.422 -52.146 -5.170 1.00 51.41 259 SER A O 1
ATOM 2093 N N . GLY A 1 260 ? 3.564 -51.744 -7.383 1.00 47.69 260 GLY A N 1
ATOM 2094 C CA . GLY A 1 260 ? 4.967 -51.330 -7.383 1.00 47.69 260 GLY A CA 1
ATOM 2095 C C . GLY A 1 260 ? 5.065 -49.810 -7.476 1.00 47.69 260 GLY A C 1
ATOM 2096 O O . GLY A 1 260 ? 4.539 -49.226 -8.420 1.00 47.69 260 GLY A O 1
ATOM 2097 N N . SER A 1 261 ? 5.734 -49.167 -6.520 1.00 49.50 261 SER A N 1
ATOM 2098 C CA . SER A 1 261 ? 6.093 -47.748 -6.615 1.00 49.50 261 SER A CA 1
ATOM 2099 C C . SER A 1 261 ? 7.512 -47.624 -7.160 1.00 49.50 261 SER A C 1
ATOM 2101 O O . SER A 1 261 ? 8.464 -48.101 -6.540 1.00 49.50 261 SER A O 1
ATOM 2103 N N . ASN A 1 262 ? 7.661 -46.998 -8.326 1.00 54.16 262 ASN A N 1
ATOM 2104 C CA . ASN A 1 262 ? 8.969 -46.694 -8.892 1.00 54.16 262 ASN A CA 1
ATOM 2105 C C . ASN A 1 262 ? 9.456 -45.373 -8.271 1.00 54.16 262 ASN A C 1
ATOM 2107 O O . ASN A 1 262 ? 8.962 -44.308 -8.636 1.00 54.16 262 ASN A O 1
ATOM 2111 N N . ASN A 1 263 ? 10.377 -45.432 -7.304 1.00 57.53 263 ASN A N 1
ATOM 2112 C CA . ASN A 1 263 ? 10.977 -44.239 -6.689 1.00 57.53 263 ASN A CA 1
ATOM 2113 C C . ASN A 1 263 ? 12.004 -43.617 -7.651 1.00 57.53 263 ASN A C 1
ATOM 2115 O O . ASN A 1 263 ? 13.213 -43.732 -7.447 1.00 57.53 263 ASN A O 1
ATOM 2119 N N . GLN A 1 264 ? 11.535 -42.986 -8.729 1.00 67.50 264 GLN A N 1
ATOM 2120 C CA . GLN A 1 264 ? 12.399 -42.184 -9.592 1.00 67.50 264 GLN A CA 1
ATOM 2121 C C . GLN A 1 264 ? 12.687 -40.846 -8.914 1.00 67.50 264 GLN A C 1
ATOM 2123 O O . GLN A 1 264 ? 11.776 -40.068 -8.638 1.00 67.50 264 GLN A O 1
ATOM 2128 N N . ARG A 1 265 ? 13.967 -40.589 -8.641 1.00 81.00 265 ARG A N 1
ATOM 2129 C CA . ARG A 1 265 ? 14.441 -39.309 -8.117 1.00 81.00 265 ARG A CA 1
ATOM 2130 C C . ARG A 1 265 ? 14.872 -38.439 -9.292 1.00 81.00 265 ARG A C 1
ATOM 2132 O O . ARG A 1 265 ? 15.667 -38.869 -10.126 1.00 81.00 265 ARG A O 1
ATOM 2139 N N . GLN A 1 266 ? 14.336 -37.232 -9.373 1.00 87.62 266 GLN A N 1
ATOM 2140 C CA . GLN A 1 266 ? 14.703 -36.240 -10.375 1.00 87.62 266 GLN A CA 1
ATOM 2141 C C . GLN A 1 266 ? 15.711 -35.261 -9.772 1.00 87.62 266 GLN A C 1
ATOM 2143 O O . GLN A 1 266 ? 15.544 -34.799 -8.640 1.00 87.62 266 GLN A O 1
ATOM 2148 N N . ARG A 1 267 ? 16.763 -34.949 -10.527 1.00 90.56 267 ARG A N 1
ATOM 2149 C CA . ARG A 1 267 ? 17.789 -33.967 -10.182 1.00 90.56 267 ARG A CA 1
ATOM 2150 C C . ARG A 1 267 ? 17.604 -32.729 -11.050 1.00 90.56 267 ARG A C 1
ATOM 2152 O O . ARG A 1 267 ? 17.676 -32.821 -12.270 1.00 90.56 267 ARG A O 1
ATOM 2159 N N . LEU A 1 268 ? 17.399 -31.573 -10.424 1.00 93.75 268 LEU A N 1
ATOM 2160 C CA . LEU A 1 268 ? 17.525 -30.282 -11.094 1.00 93.75 268 LEU A CA 1
ATOM 2161 C C . LEU A 1 268 ? 18.978 -29.830 -10.966 1.00 93.75 268 LEU A C 1
ATOM 2163 O O . LEU A 1 268 ? 19.438 -29.575 -9.850 1.00 93.75 268 LEU A O 1
ATOM 2167 N N . GLN A 1 269 ? 19.686 -29.737 -12.087 1.00 94.94 269 GLN A N 1
ATOM 2168 C CA . GLN A 1 269 ? 21.085 -29.321 -12.145 1.00 94.94 269 GLN A CA 1
ATOM 2169 C C . GLN A 1 269 ? 21.203 -28.028 -12.952 1.00 94.94 269 GLN A C 1
ATOM 2171 O O . GLN A 1 269 ? 20.723 -27.943 -14.085 1.00 94.94 269 GLN A O 1
ATOM 2176 N N . VAL A 1 270 ? 21.835 -27.012 -12.363 1.00 96.44 270 VAL A N 1
ATOM 2177 C CA . VAL A 1 270 ? 22.146 -25.763 -13.065 1.00 96.44 270 VAL A CA 1
ATOM 2178 C C . VAL A 1 270 ? 23.491 -25.901 -13.773 1.00 96.44 270 VAL A C 1
ATOM 2180 O O . VAL A 1 270 ? 24.455 -26.408 -13.195 1.00 96.44 270 VAL A O 1
ATOM 2183 N N . TYR A 1 271 ? 23.549 -25.441 -15.016 1.00 96.75 271 TYR A N 1
ATOM 2184 C CA . TYR A 1 271 ? 24.746 -25.399 -15.847 1.00 96.75 271 TYR A CA 1
ATOM 2185 C C . TYR A 1 271 ? 25.037 -23.970 -16.285 1.00 96.75 271 TYR A C 1
ATOM 2187 O O . TYR A 1 271 ? 24.134 -23.129 -16.349 1.00 96.75 271 TYR A O 1
ATOM 2195 N N . PHE A 1 272 ? 26.296 -23.712 -16.620 1.00 96.94 272 PHE A N 1
ATOM 2196 C CA . PHE A 1 272 ? 26.721 -22.465 -17.231 1.00 96.94 272 PHE A CA 1
ATOM 2197 C C . PHE A 1 272 ? 27.778 -22.682 -18.314 1.00 96.94 272 PHE A C 1
ATOM 2199 O O . PHE A 1 272 ? 28.485 -23.688 -18.348 1.00 96.94 272 PHE A O 1
ATOM 2206 N N . SER A 1 273 ? 27.891 -21.709 -19.207 1.00 96.56 273 SER A N 1
ATOM 2207 C CA . SER A 1 273 ? 28.998 -21.545 -20.146 1.00 96.56 273 SER A CA 1
ATOM 2208 C C . SER A 1 273 ? 29.343 -20.059 -20.232 1.00 96.56 273 SER A C 1
ATOM 2210 O O . SER A 1 273 ? 28.551 -19.207 -19.822 1.00 96.56 273 SER A O 1
ATOM 2212 N N . TYR A 1 274 ? 30.534 -19.731 -20.715 1.00 94.94 274 TYR A N 1
ATOM 2213 C CA . TYR A 1 274 ? 31.002 -18.359 -20.851 1.00 94.94 274 TYR A CA 1
ATOM 2214 C C . TYR A 1 274 ? 31.951 -18.202 -22.035 1.00 94.94 274 TYR A C 1
ATOM 2216 O O . TYR A 1 274 ? 32.502 -19.179 -22.552 1.00 94.94 274 TYR A O 1
ATOM 2224 N N . TYR A 1 275 ? 32.154 -16.952 -22.437 1.00 92.56 275 TYR A N 1
ATOM 2225 C CA . TYR A 1 275 ? 33.156 -16.594 -23.431 1.00 92.56 275 TYR A CA 1
ATOM 2226 C C . TYR A 1 275 ? 34.574 -16.625 -22.867 1.00 92.56 275 TYR A C 1
ATOM 2228 O O . TYR A 1 275 ? 34.893 -15.906 -21.916 1.00 92.56 275 TYR A O 1
ATOM 2236 N N . ASP A 1 276 ? 35.447 -17.415 -23.488 1.00 88.00 276 ASP A N 1
ATOM 2237 C CA . ASP A 1 276 ? 36.883 -17.316 -23.249 1.00 88.00 276 ASP A CA 1
ATOM 2238 C C . ASP A 1 276 ? 37.476 -16.027 -23.860 1.00 88.00 276 ASP A C 1
ATOM 2240 O O . ASP A 1 276 ? 36.806 -15.252 -24.547 1.00 88.00 276 ASP A O 1
ATOM 2244 N N . LEU A 1 277 ? 38.768 -15.787 -23.621 1.00 83.00 277 LEU A N 1
ATOM 2245 C CA . LEU A 1 277 ? 39.469 -14.612 -24.157 1.00 83.00 277 LEU A CA 1
ATOM 2246 C C . LEU A 1 277 ? 39.576 -14.610 -25.696 1.00 83.00 277 LEU A C 1
ATOM 2248 O O . LEU A 1 277 ? 39.897 -13.573 -26.272 1.00 83.00 277 LEU A O 1
ATOM 2252 N N . ASN A 1 278 ? 39.306 -15.740 -26.358 1.00 85.88 278 ASN A N 1
ATOM 2253 C CA . ASN A 1 278 ? 39.313 -15.882 -27.815 1.00 85.88 278 ASN A CA 1
ATOM 2254 C C . ASN A 1 278 ? 37.916 -15.730 -28.426 1.00 85.88 278 ASN A C 1
ATOM 2256 O O . ASN A 1 278 ? 37.746 -16.023 -29.611 1.00 85.88 278 ASN A O 1
ATOM 2260 N N . LEU A 1 279 ? 36.926 -15.309 -27.631 1.00 83.81 279 LEU A N 1
ATOM 2261 C CA . LEU A 1 279 ? 35.535 -15.200 -28.053 1.00 83.81 279 LEU A CA 1
ATOM 2262 C C . LEU A 1 279 ? 34.985 -16.548 -28.549 1.00 83.81 279 LEU A C 1
ATOM 2264 O O . LEU A 1 279 ? 34.317 -16.625 -29.580 1.00 83.81 279 LEU A O 1
ATOM 2268 N N . ARG A 1 280 ? 35.255 -17.624 -27.800 1.00 90.31 280 ARG A N 1
ATOM 2269 C CA . ARG A 1 280 ? 34.630 -18.941 -27.985 1.00 90.31 280 ARG A CA 1
ATOM 2270 C C . ARG A 1 280 ? 33.866 -19.357 -26.734 1.00 90.31 280 ARG A C 1
ATOM 2272 O O . ARG A 1 280 ? 34.335 -19.153 -25.615 1.00 90.31 280 ARG A O 1
ATOM 2279 N N . TRP A 1 281 ? 32.701 -19.966 -26.934 1.00 93.69 281 TRP A N 1
ATOM 2280 C CA . TRP A 1 281 ? 31.942 -20.580 -25.850 1.00 93.69 281 TRP A CA 1
ATOM 2281 C C . TRP A 1 281 ? 32.668 -21.823 -25.343 1.00 93.69 281 TRP A C 1
ATOM 2283 O O . TRP A 1 281 ? 33.020 -22.713 -26.121 1.00 93.69 281 TRP A O 1
ATOM 2293 N N . VAL A 1 282 ? 32.887 -21.894 -24.033 1.00 95.38 282 VAL A N 1
ATOM 2294 C CA . VAL A 1 282 ? 33.425 -23.107 -23.406 1.00 95.38 282 VAL A CA 1
ATOM 2295 C C . VAL A 1 282 ? 32.344 -24.196 -23.309 1.00 95.38 282 VAL A C 1
ATOM 2297 O O . VAL A 1 282 ? 31.155 -23.874 -23.227 1.00 95.38 282 VAL A O 1
ATOM 2300 N N . PRO A 1 283 ? 32.702 -25.492 -23.275 1.00 95.00 283 PRO A N 1
ATOM 2301 C CA . PRO A 1 283 ? 31.736 -26.556 -23.006 1.00 95.00 283 PRO A CA 1
ATOM 2302 C C . PRO A 1 283 ? 30.991 -26.341 -21.682 1.00 95.00 283 PRO A C 1
ATOM 2304 O O . PRO A 1 283 ? 31.556 -25.788 -20.736 1.00 95.00 283 PRO A O 1
ATOM 2307 N N . ALA A 1 284 ? 29.743 -26.810 -21.609 1.00 95.00 284 ALA A N 1
ATOM 2308 C CA . ALA A 1 284 ? 28.885 -26.673 -20.434 1.00 95.00 284 ALA A CA 1
ATOM 2309 C C . ALA A 1 284 ? 29.570 -27.137 -19.136 1.00 95.00 284 ALA A C 1
ATOM 2311 O O . ALA A 1 284 ? 30.112 -28.241 -19.070 1.00 95.00 284 ALA A O 1
ATOM 2312 N N . GLN A 1 285 ? 29.513 -26.299 -18.103 1.00 95.19 285 GLN A N 1
ATOM 2313 C CA . GLN A 1 285 ? 30.046 -26.562 -16.768 1.00 95.19 285 GLN A CA 1
ATOM 2314 C C . GLN A 1 285 ? 28.892 -26.694 -15.764 1.00 95.19 285 GLN A C 1
ATOM 2316 O O . GLN A 1 285 ? 27.974 -25.870 -15.794 1.00 95.19 285 GLN A O 1
ATOM 2321 N N . PRO A 1 286 ? 28.894 -27.699 -14.872 1.00 95.00 286 PRO A N 1
ATOM 2322 C CA . PRO A 1 286 ? 27.903 -27.784 -13.807 1.00 95.00 286 PRO A CA 1
ATOM 2323 C C . PRO A 1 286 ? 28.192 -26.734 -12.725 1.00 95.00 286 PRO A C 1
ATOM 2325 O O . PRO A 1 286 ? 29.321 -26.609 -12.256 1.00 95.00 286 PRO A O 1
ATOM 2328 N N . LEU A 1 287 ? 27.165 -26.000 -12.299 1.00 95.19 287 LEU A N 1
ATOM 2329 C CA . LEU A 1 287 ? 27.226 -25.136 -11.118 1.00 95.19 287 LEU A CA 1
ATOM 2330 C C . LEU A 1 287 ? 26.981 -25.976 -9.855 1.00 95.19 287 LEU A C 1
ATOM 2332 O O . LEU A 1 287 ? 26.152 -26.889 -9.881 1.00 95.19 287 LEU A O 1
ATOM 2336 N N . GLU A 1 288 ? 27.605 -25.653 -8.719 1.00 93.94 288 GLU A N 1
ATOM 2337 C CA . GLU A 1 288 ? 27.285 -26.306 -7.434 1.00 93.94 288 GLU A CA 1
ATOM 2338 C C . GLU A 1 288 ? 25.945 -25.808 -6.844 1.00 93.94 288 GLU A C 1
ATOM 2340 O O . GLU A 1 288 ? 25.839 -25.407 -5.689 1.00 93.94 288 GLU A O 1
ATOM 2345 N N . LEU A 1 289 ? 24.888 -25.842 -7.656 1.00 92.00 289 LEU A N 1
ATOM 2346 C CA . LEU A 1 289 ? 23.512 -25.518 -7.306 1.00 92.00 289 LEU A CA 1
ATOM 2347 C C . LEU A 1 289 ? 22.605 -26.605 -7.885 1.00 92.00 289 LEU A C 1
ATOM 2349 O O . LEU A 1 289 ? 22.357 -26.659 -9.092 1.00 92.00 289 LEU A O 1
ATOM 2353 N N . ARG A 1 290 ? 22.132 -27.495 -7.009 1.00 91.12 290 ARG A N 1
ATOM 2354 C CA . ARG A 1 290 ? 21.314 -28.650 -7.389 1.00 91.12 290 ARG A CA 1
ATOM 2355 C C . ARG A 1 290 ? 20.238 -28.953 -6.363 1.00 91.12 290 ARG A C 1
ATOM 2357 O O . ARG A 1 290 ? 20.434 -28.742 -5.166 1.00 91.12 290 ARG A O 1
ATOM 2364 N N . ALA A 1 291 ? 19.129 -29.501 -6.836 1.00 90.75 291 ALA A N 1
ATOM 2365 C CA . ALA A 1 291 ? 18.039 -29.975 -5.998 1.00 90.75 291 ALA A CA 1
ATOM 2366 C C . ALA A 1 291 ? 17.589 -31.371 -6.426 1.00 90.75 291 ALA A C 1
ATOM 2368 O O . ALA A 1 291 ? 17.728 -31.750 -7.588 1.00 90.75 291 ALA A O 1
ATOM 2369 N N . PHE A 1 292 ? 17.058 -32.130 -5.473 1.00 90.00 292 PHE A N 1
ATOM 2370 C CA . PHE A 1 292 ? 16.605 -33.492 -5.703 1.00 90.00 292 PHE A CA 1
ATOM 2371 C C . PHE A 1 292 ? 15.184 -33.664 -5.209 1.00 90.00 292 PHE A C 1
ATOM 2373 O O . PHE A 1 292 ? 14.918 -33.417 -4.034 1.00 90.00 292 PHE A O 1
ATOM 2380 N N . GLU A 1 293 ? 14.321 -34.177 -6.071 1.00 89.25 293 GLU A N 1
ATOM 2381 C CA . GLU A 1 293 ? 12.906 -34.342 -5.771 1.00 89.25 293 GLU A CA 1
ATOM 2382 C C . GLU A 1 293 ? 12.404 -35.714 -6.207 1.00 89.25 293 GLU A C 1
ATOM 2384 O O . GLU A 1 293 ? 12.894 -36.302 -7.170 1.00 89.25 293 GLU A O 1
ATOM 2389 N N . SER A 1 294 ? 11.425 -36.235 -5.471 1.00 81.31 294 SER A N 1
ATOM 2390 C CA . SER A 1 294 ? 10.772 -37.519 -5.777 1.00 81.31 294 SER A CA 1
ATOM 2391 C C . SER A 1 294 ? 9.350 -37.341 -6.328 1.00 81.31 294 SER A C 1
ATOM 2393 O O . SER A 1 294 ? 8.711 -38.321 -6.700 1.00 81.31 294 SER A O 1
ATOM 2395 N N . GLY A 1 295 ? 8.829 -36.109 -6.332 1.00 76.44 295 GLY A N 1
ATOM 2396 C CA . GLY A 1 295 ? 7.504 -35.757 -6.848 1.00 76.44 295 GLY A CA 1
ATOM 2397 C C . GLY A 1 295 ? 7.574 -35.049 -8.201 1.00 76.44 295 GLY A C 1
ATOM 2398 O O . GLY A 1 295 ? 8.648 -34.680 -8.663 1.00 76.44 295 GLY A O 1
ATOM 2399 N N . GLY A 1 296 ? 6.416 -34.838 -8.834 1.00 81.69 296 GLY A N 1
ATOM 2400 C CA . GLY A 1 296 ? 6.336 -34.099 -10.094 1.00 81.69 296 GLY A CA 1
ATOM 2401 C C . GLY A 1 296 ? 6.786 -32.647 -9.925 1.00 81.69 296 GLY A C 1
ATOM 2402 O O . GLY A 1 296 ? 6.179 -31.900 -9.157 1.00 81.69 296 GLY A O 1
ATOM 2403 N N . ILE A 1 297 ? 7.837 -32.265 -10.649 1.00 85.69 297 ILE A N 1
ATOM 2404 C CA . ILE A 1 297 ? 8.381 -30.906 -10.669 1.00 85.69 297 ILE A CA 1
ATOM 2405 C C . ILE A 1 297 ? 7.581 -30.053 -11.660 1.00 85.69 297 ILE A C 1
ATOM 2407 O O . ILE A 1 297 ? 7.403 -30.438 -12.818 1.00 85.69 297 ILE A O 1
ATOM 2411 N N . GLN A 1 298 ? 7.136 -28.875 -11.229 1.00 81.44 298 GLN A N 1
ATOM 2412 C CA . GLN A 1 298 ? 6.481 -27.881 -12.084 1.00 81.44 298 GLN A CA 1
ATOM 2413 C C . GLN A 1 298 ? 7.074 -26.483 -11.864 1.00 81.44 298 GLN A C 1
ATOM 2415 O O . GLN A 1 298 ? 7.784 -26.236 -10.891 1.00 81.44 298 GLN A O 1
ATOM 2420 N N . GLY A 1 299 ? 6.813 -25.566 -12.802 1.00 77.00 299 GLY A N 1
ATOM 2421 C CA . GLY A 1 299 ? 7.153 -24.146 -12.647 1.00 77.00 299 GLY A CA 1
ATOM 2422 C C . GLY A 1 299 ? 8.643 -23.858 -12.432 1.00 77.00 299 GLY A C 1
ATOM 2423 O O . GLY A 1 299 ? 8.976 -22.969 -11.654 1.00 77.00 299 GLY A O 1
ATOM 2424 N N . VAL A 1 300 ? 9.540 -24.621 -13.069 1.00 85.19 300 VAL A N 1
ATOM 2425 C CA . VAL A 1 300 ? 10.989 -24.418 -12.922 1.00 85.19 300 VAL A CA 1
ATOM 2426 C C . VAL A 1 300 ? 11.393 -23.068 -13.506 1.00 85.19 300 VAL A C 1
ATOM 2428 O O . VAL A 1 300 ? 11.157 -22.787 -14.680 1.00 85.19 300 VAL A O 1
ATOM 2431 N N . GLN A 1 301 ? 12.046 -22.254 -12.688 1.00 83.12 301 GLN A N 1
ATOM 2432 C CA . GLN A 1 301 ? 12.464 -20.908 -13.031 1.00 83.12 301 GLN A CA 1
ATOM 2433 C C . GLN A 1 301 ? 13.845 -20.622 -12.449 1.00 83.12 301 GLN A C 1
ATOM 2435 O O . GLN A 1 301 ? 14.116 -20.912 -11.284 1.00 83.12 301 GLN A O 1
ATOM 2440 N N . LEU A 1 302 ? 14.714 -20.045 -13.277 1.00 87.81 302 LEU A N 1
ATOM 2441 C CA . LEU A 1 302 ? 16.020 -19.550 -12.864 1.00 87.81 302 LEU A CA 1
ATOM 2442 C C . LEU A 1 302 ? 15.998 -18.018 -12.843 1.00 87.81 302 LEU A C 1
ATOM 2444 O O . LEU A 1 302 ? 15.356 -17.384 -13.683 1.00 87.81 302 LEU A O 1
ATOM 2448 N N . VAL A 1 303 ? 16.720 -17.424 -11.903 1.00 85.88 303 VAL A N 1
ATOM 2449 C CA . VAL A 1 303 ? 17.039 -15.997 -11.878 1.00 85.88 303 VAL A CA 1
ATOM 2450 C C . VAL A 1 303 ? 18.544 -15.868 -11.746 1.00 85.88 303 VAL A C 1
ATOM 2452 O O . VAL A 1 303 ? 19.147 -16.515 -10.894 1.00 85.88 303 VAL A O 1
ATOM 2455 N N . VAL A 1 304 ? 19.145 -15.049 -12.603 1.00 88.81 304 VAL A N 1
ATOM 2456 C CA . VAL A 1 304 ? 20.587 -14.806 -12.630 1.00 88.81 304 VAL A CA 1
ATOM 2457 C C . VAL A 1 304 ? 20.810 -13.305 -12.645 1.00 88.81 304 VAL A C 1
ATOM 2459 O O . VAL A 1 304 ? 20.279 -12.618 -13.520 1.00 88.81 304 VAL A O 1
ATOM 2462 N N . GLU A 1 305 ? 21.579 -12.805 -11.684 1.00 85.88 305 GLU A N 1
ATOM 2463 C CA . GLU A 1 305 ? 21.902 -11.385 -11.554 1.00 85.88 305 GLU A CA 1
ATOM 2464 C C . GLU A 1 305 ? 23.396 -11.177 -11.280 1.00 85.88 305 GLU A C 1
ATOM 2466 O O . GLU A 1 305 ? 24.033 -11.960 -10.575 1.00 85.88 305 GLU A O 1
ATOM 2471 N N . ARG A 1 306 ? 23.952 -10.091 -11.823 1.00 87.19 306 ARG A N 1
ATOM 2472 C CA . ARG A 1 306 ? 25.266 -9.572 -11.431 1.00 87.19 306 ARG A CA 1
ATOM 2473 C C . ARG A 1 306 ? 25.107 -8.794 -10.125 1.00 87.19 306 ARG A C 1
ATOM 2475 O O . ARG A 1 306 ? 24.240 -7.924 -10.047 1.00 87.19 306 ARG A O 1
ATOM 2482 N N . ALA A 1 307 ? 25.953 -9.055 -9.138 1.00 83.94 307 ALA A N 1
ATOM 2483 C CA . ALA A 1 307 ? 25.974 -8.320 -7.880 1.00 83.94 307 ALA A CA 1
ATOM 2484 C C . ALA A 1 307 ? 27.398 -7.855 -7.529 1.00 83.94 307 ALA A C 1
ATOM 2486 O O . ALA A 1 307 ? 28.392 -8.464 -7.911 1.00 83.94 307 ALA A O 1
ATOM 2487 N N . GLY A 1 308 ? 27.492 -6.712 -6.841 1.00 82.31 308 GLY A N 1
ATOM 2488 C CA . GLY A 1 308 ? 28.765 -6.113 -6.417 1.00 82.31 308 GLY A CA 1
ATOM 2489 C C . GLY A 1 308 ? 29.217 -6.525 -5.013 1.00 82.31 308 GLY A C 1
ATOM 2490 O O . GLY A 1 308 ? 30.256 -6.064 -4.555 1.00 82.31 308 GLY A O 1
ATOM 2491 N N . GLN A 1 309 ? 28.420 -7.339 -4.315 1.00 80.44 309 GLN A N 1
ATOM 2492 C CA . GLN A 1 309 ? 28.665 -7.728 -2.930 1.00 80.44 309 GLN A CA 1
ATOM 2493 C C . GLN A 1 309 ? 28.524 -9.239 -2.746 1.00 80.44 309 GLN A C 1
ATOM 2495 O O . GLN A 1 309 ? 27.522 -9.845 -3.143 1.00 80.44 309 GLN A O 1
ATOM 2500 N N . LEU A 1 310 ? 29.496 -9.832 -2.055 1.00 82.81 310 LEU A N 1
ATOM 2501 C CA . LEU A 1 310 ? 29.454 -11.203 -1.559 1.00 82.81 310 LEU A CA 1
ATOM 2502 C C . LEU A 1 310 ? 29.426 -11.146 -0.026 1.00 82.81 310 LEU A C 1
ATOM 2504 O O . LEU A 1 310 ? 30.440 -10.937 0.634 1.00 82.81 310 LEU A O 1
ATOM 2508 N N . GLY A 1 311 ? 28.234 -11.271 0.559 1.00 78.88 311 GLY A N 1
ATOM 2509 C CA . GLY A 1 311 ? 28.049 -11.047 1.995 1.00 78.88 311 GLY A CA 1
ATOM 2510 C C . GLY A 1 311 ? 28.336 -9.604 2.392 1.00 78.88 311 GLY A C 1
ATOM 2511 O O . GLY A 1 311 ? 27.680 -8.698 1.891 1.00 78.88 311 GLY A O 1
ATOM 2512 N N . ALA A 1 312 ? 29.279 -9.399 3.312 1.00 75.06 312 ALA A N 1
ATOM 2513 C CA . ALA A 1 312 ? 29.713 -8.064 3.729 1.00 75.06 312 ALA A CA 1
ATOM 2514 C C . ALA A 1 312 ? 30.873 -7.514 2.875 1.00 75.06 312 ALA A C 1
ATOM 2516 O O . ALA A 1 312 ? 31.280 -6.367 3.059 1.00 75.06 312 ALA A O 1
ATOM 2517 N N . GLU A 1 313 ? 31.424 -8.321 1.965 1.00 80.69 313 GLU A N 1
ATOM 2518 C CA . GLU A 1 313 ? 32.586 -7.956 1.159 1.00 80.69 313 GLU A CA 1
ATOM 2519 C C . GLU A 1 313 ? 32.160 -7.312 -0.162 1.00 80.69 313 GLU A C 1
ATOM 2521 O O . GLU A 1 313 ? 31.227 -7.764 -0.830 1.00 80.69 313 GLU A O 1
ATOM 2526 N N . ASN A 1 314 ? 32.871 -6.255 -0.561 1.00 84.00 314 ASN A N 1
ATOM 2527 C CA . ASN A 1 314 ? 32.656 -5.560 -1.831 1.00 84.00 314 ASN A CA 1
ATOM 2528 C C . ASN A 1 314 ? 33.357 -6.311 -2.974 1.00 84.00 314 ASN A C 1
ATOM 2530 O O . ASN A 1 314 ? 34.360 -5.851 -3.522 1.00 84.00 314 ASN A O 1
ATOM 2534 N N . GLN A 1 315 ? 32.862 -7.511 -3.257 1.00 87.19 315 GLN A N 1
ATOM 2535 C CA . GLN A 1 315 ? 33.369 -8.408 -4.284 1.00 87.19 315 GLN A CA 1
ATOM 2536 C C . GLN A 1 315 ? 32.272 -8.681 -5.315 1.00 87.19 315 GLN A C 1
ATOM 2538 O O . GLN A 1 315 ? 31.173 -9.113 -4.966 1.00 87.19 315 GLN A O 1
ATOM 2543 N N . GLU A 1 316 ? 32.596 -8.464 -6.592 1.00 89.44 316 GLU A N 1
ATOM 2544 C CA . GLU A 1 316 ? 31.717 -8.812 -7.709 1.00 89.44 316 GLU A CA 1
ATOM 2545 C C . GLU A 1 316 ? 31.448 -10.325 -7.734 1.00 89.44 316 GLU A C 1
ATOM 2547 O O . GLU A 1 316 ? 32.367 -11.139 -7.603 1.00 89.44 316 GLU A O 1
ATOM 2552 N N . ASN A 1 317 ? 30.189 -10.705 -7.930 1.00 91.69 317 ASN A N 1
ATOM 2553 C CA . ASN A 1 317 ? 29.731 -12.084 -8.050 1.00 91.69 317 ASN A CA 1
ATOM 2554 C C . ASN A 1 317 ? 28.490 -12.183 -8.963 1.00 91.69 317 ASN A C 1
ATOM 2556 O O . ASN A 1 317 ? 27.876 -11.184 -9.345 1.00 91.69 317 ASN A O 1
ATOM 2560 N N . ILE A 1 318 ? 28.112 -13.409 -9.319 1.00 92.56 318 ILE A N 1
ATOM 2561 C CA . ILE A 1 318 ? 26.852 -13.718 -10.004 1.00 92.56 318 ILE A CA 1
ATOM 2562 C C . ILE A 1 318 ? 25.968 -14.489 -9.030 1.00 92.56 318 ILE A C 1
ATOM 2564 O O . ILE A 1 318 ? 26.331 -15.592 -8.628 1.00 92.56 318 ILE A O 1
ATOM 2568 N N . ILE A 1 319 ? 24.806 -13.949 -8.671 1.00 90.56 319 ILE A N 1
ATOM 2569 C CA . ILE A 1 319 ? 23.820 -14.656 -7.846 1.00 90.56 319 ILE A CA 1
ATOM 2570 C C . ILE A 1 319 ? 22.886 -15.433 -8.773 1.00 90.56 319 ILE A C 1
ATOM 2572 O O . ILE A 1 319 ? 22.298 -14.877 -9.702 1.00 90.56 319 ILE A O 1
ATOM 2576 N N . VAL A 1 320 ? 22.741 -16.728 -8.507 1.00 91.75 320 VAL A N 1
ATOM 2577 C CA . VAL A 1 320 ? 21.888 -17.661 -9.242 1.00 91.75 320 VAL A CA 1
ATOM 2578 C C . VAL A 1 320 ? 20.864 -18.245 -8.279 1.00 91.75 320 VAL A C 1
ATOM 2580 O O . VAL A 1 320 ? 21.230 -18.872 -7.287 1.00 91.75 320 VAL A O 1
ATOM 2583 N N . GLY A 1 321 ? 19.580 -18.064 -8.568 1.00 89.44 321 GLY A N 1
ATOM 2584 C CA . GLY A 1 321 ? 18.479 -18.639 -7.799 1.00 89.44 321 GLY A CA 1
ATOM 2585 C C . GLY A 1 321 ? 17.601 -19.529 -8.655 1.00 89.44 321 GLY A C 1
ATOM 2586 O O . GLY A 1 321 ? 17.230 -19.169 -9.769 1.00 89.44 321 GLY A O 1
ATOM 2587 N N . LEU A 1 322 ? 17.261 -20.691 -8.118 1.00 88.56 322 LEU A N 1
ATOM 2588 C CA . LEU A 1 322 ? 16.405 -21.696 -8.725 1.00 88.56 322 LEU A CA 1
ATOM 2589 C C . LEU A 1 322 ? 15.136 -21.836 -7.884 1.00 88.56 322 LEU A C 1
ATOM 2591 O O . LEU A 1 322 ? 15.208 -22.132 -6.688 1.00 88.56 322 LEU A O 1
ATOM 2595 N N . SER A 1 323 ? 13.977 -21.670 -8.516 1.00 86.75 323 SER A N 1
ATOM 2596 C CA . SER A 1 323 ? 12.666 -21.903 -7.911 1.00 86.75 323 SER A CA 1
ATOM 2597 C C . SER A 1 323 ? 11.840 -22.895 -8.718 1.00 86.75 323 SER A C 1
ATOM 2599 O O . SER A 1 323 ? 11.895 -22.894 -9.944 1.00 86.75 323 SER A O 1
ATOM 2601 N N . TYR A 1 324 ? 11.077 -23.738 -8.033 1.00 86.12 324 TYR A N 1
ATOM 2602 C CA . TYR A 1 324 ? 10.195 -24.741 -8.638 1.00 86.12 324 TYR A CA 1
ATOM 2603 C C . TYR A 1 324 ? 9.126 -25.168 -7.627 1.00 86.12 324 TYR A C 1
ATOM 2605 O O . TYR A 1 324 ? 9.257 -24.894 -6.431 1.00 86.12 324 TYR A O 1
ATOM 2613 N N . SER A 1 325 ? 8.072 -25.840 -8.083 1.00 81.81 325 SER A N 1
ATOM 2614 C CA . SER A 1 325 ? 7.032 -26.405 -7.222 1.00 81.81 325 SER A CA 1
ATOM 2615 C C . SER A 1 325 ? 7.016 -27.930 -7.253 1.00 81.81 325 SER A C 1
ATOM 2617 O O . SER A 1 325 ? 7.283 -28.560 -8.279 1.00 81.81 325 SER A O 1
ATOM 2619 N N . VAL A 1 326 ? 6.687 -28.514 -6.099 1.00 84.38 326 VAL A N 1
ATOM 2620 C CA . VAL A 1 326 ? 6.395 -29.943 -5.927 1.00 84.38 326 VAL A CA 1
ATOM 2621 C C . VAL A 1 326 ? 5.076 -30.045 -5.162 1.00 84.38 326 VAL A C 1
ATOM 2623 O O . VAL A 1 326 ? 4.991 -29.682 -3.986 1.00 84.38 326 VAL A O 1
ATOM 2626 N N . GLY A 1 327 ? 4.013 -30.479 -5.845 1.00 81.75 327 GLY A N 1
ATOM 2627 C CA . GLY A 1 327 ? 2.646 -30.334 -5.331 1.00 81.75 327 GLY A CA 1
ATOM 2628 C C . GLY A 1 327 ? 2.289 -28.856 -5.115 1.00 81.75 327 GLY A C 1
ATOM 2629 O O . GLY A 1 327 ? 2.556 -28.029 -5.981 1.00 81.75 327 GLY A O 1
ATOM 2630 N N . ASN A 1 328 ? 1.749 -28.511 -3.941 1.00 72.69 328 ASN A N 1
ATOM 2631 C CA . ASN A 1 328 ? 1.411 -27.124 -3.575 1.00 72.69 328 ASN A CA 1
ATOM 2632 C C . ASN A 1 328 ? 2.559 -26.364 -2.878 1.00 72.69 328 ASN A C 1
ATOM 2634 O O . ASN A 1 328 ? 2.356 -25.246 -2.406 1.00 72.69 328 ASN A O 1
ATOM 2638 N N . GLN A 1 329 ? 3.758 -26.949 -2.764 1.00 70.81 329 GLN A N 1
ATOM 2639 C CA . GLN A 1 329 ? 4.896 -26.303 -2.101 1.00 70.81 329 GLN A CA 1
ATOM 2640 C C . GLN A 1 329 ? 5.871 -25.708 -3.117 1.00 70.81 329 GLN A C 1
ATOM 2642 O O . GLN A 1 329 ? 6.343 -26.404 -4.013 1.00 70.81 329 GLN A O 1
ATOM 2647 N N . VAL A 1 330 ? 6.223 -24.434 -2.928 1.00 78.19 330 VAL A N 1
ATOM 2648 C CA . VAL A 1 330 ? 7.285 -23.754 -3.684 1.00 78.19 330 VAL A CA 1
ATOM 2649 C C . VAL A 1 330 ? 8.623 -23.948 -2.969 1.00 78.19 330 VAL A C 1
ATOM 2651 O O . VAL A 1 330 ? 8.750 -23.686 -1.772 1.00 78.19 330 VAL A O 1
ATOM 2654 N N . ARG A 1 331 ? 9.637 -24.394 -3.709 1.00 81.44 331 ARG A N 1
ATOM 2655 C CA . ARG A 1 331 ? 11.026 -24.555 -3.266 1.00 81.44 331 ARG A CA 1
ATOM 2656 C C . ARG A 1 331 ? 11.901 -23.481 -3.900 1.00 81.44 331 ARG A C 1
ATOM 2658 O O . ARG A 1 331 ? 11.659 -23.071 -5.034 1.00 81.44 331 ARG A O 1
ATOM 2665 N N . ARG A 1 332 ? 12.921 -23.029 -3.165 1.00 86.19 332 ARG A N 1
ATOM 2666 C CA . ARG A 1 332 ? 13.917 -22.052 -3.630 1.00 86.19 332 ARG A CA 1
ATOM 2667 C C . ARG A 1 332 ? 15.304 -22.436 -3.122 1.00 86.19 332 ARG A C 1
ATOM 2669 O O . ARG A 1 332 ? 15.453 -22.707 -1.933 1.00 86.19 332 ARG A O 1
ATOM 2676 N N . VAL A 1 333 ? 16.299 -22.448 -4.005 1.00 88.31 333 VAL A N 1
ATOM 2677 C CA . VAL A 1 333 ? 17.718 -22.674 -3.678 1.00 88.31 333 VAL A CA 1
ATOM 2678 C C . VAL A 1 333 ? 18.578 -21.684 -4.454 1.00 88.31 333 VAL A C 1
ATOM 2680 O O . VAL A 1 333 ? 18.300 -21.427 -5.621 1.00 88.31 333 VAL A O 1
ATOM 2683 N N . ASN A 1 334 ? 19.613 -21.130 -3.822 1.00 90.12 334 ASN A N 1
ATOM 2684 C CA . ASN A 1 334 ? 20.424 -20.061 -4.407 1.00 90.12 334 ASN A CA 1
ATOM 2685 C C . ASN A 1 334 ? 21.923 -20.304 -4.178 1.00 90.12 334 ASN A C 1
ATOM 2687 O O . ASN A 1 334 ? 22.305 -20.885 -3.162 1.00 90.12 334 ASN A O 1
ATOM 2691 N N . ALA A 1 335 ? 22.757 -19.803 -5.084 1.00 92.19 335 ALA A N 1
ATOM 2692 C CA . ALA A 1 335 ? 24.214 -19.814 -4.992 1.00 92.19 335 ALA A CA 1
ATOM 2693 C C . ALA A 1 335 ? 24.817 -18.535 -5.597 1.00 92.19 335 ALA A C 1
ATOM 2695 O O . ALA A 1 335 ? 24.170 -17.861 -6.396 1.00 92.19 335 ALA A O 1
ATOM 2696 N N . SER A 1 336 ? 26.055 -18.219 -5.229 1.00 92.69 336 SER A N 1
ATOM 2697 C CA . SER A 1 336 ? 26.862 -17.141 -5.802 1.00 92.69 336 SER A CA 1
ATOM 2698 C C . SER A 1 336 ? 28.084 -17.723 -6.509 1.00 92.69 336 SER A C 1
ATOM 2700 O O . SER A 1 336 ? 28.796 -18.524 -5.916 1.00 92.69 336 SER A O 1
ATOM 2702 N N . LEU A 1 337 ? 28.357 -17.311 -7.745 1.00 94.75 337 LEU A N 1
ATOM 2703 C CA . LEU A 1 337 ? 29.559 -17.669 -8.505 1.00 94.75 337 LEU A CA 1
ATOM 2704 C C . LEU A 1 337 ? 30.534 -16.484 -8.521 1.00 94.75 337 LEU A C 1
ATOM 2706 O O . LEU A 1 337 ? 30.125 -15.362 -8.825 1.00 94.75 337 LEU A O 1
ATOM 2710 N N . THR A 1 338 ? 31.805 -16.716 -8.205 1.00 93.50 338 THR A N 1
ATOM 2711 C CA . THR A 1 338 ? 32.878 -15.701 -8.211 1.00 93.50 338 THR A CA 1
ATOM 2712 C C . THR A 1 338 ? 33.708 -15.737 -9.502 1.00 93.50 338 THR A C 1
ATOM 2714 O O . THR A 1 338 ? 33.569 -16.636 -10.332 1.00 93.50 338 THR A O 1
ATOM 2717 N N . ALA A 1 339 ? 34.577 -14.737 -9.701 1.00 90.81 339 ALA A N 1
ATOM 2718 C CA . ALA A 1 339 ? 35.382 -14.575 -10.921 1.00 90.81 339 ALA A CA 1
ATOM 2719 C C . ALA A 1 339 ? 36.361 -15.737 -11.201 1.00 90.81 339 ALA A C 1
ATOM 2721 O O . ALA A 1 339 ? 36.731 -15.976 -12.351 1.00 90.81 339 ALA A O 1
ATOM 2722 N N . ASP A 1 340 ? 36.772 -16.460 -10.161 1.00 90.75 340 ASP A N 1
ATOM 2723 C CA . ASP A 1 340 ? 37.584 -17.682 -10.205 1.00 90.75 340 ASP A CA 1
ATOM 2724 C C . ASP A 1 340 ? 36.755 -18.959 -10.438 1.00 90.75 340 ASP A C 1
ATOM 2726 O O . ASP A 1 340 ? 37.300 -20.060 -10.407 1.00 90.75 340 ASP A O 1
ATOM 2730 N N . LEU A 1 341 ? 35.458 -18.812 -10.738 1.00 92.56 341 LEU A N 1
ATOM 2731 C CA . LEU A 1 341 ? 34.497 -19.885 -11.011 1.00 92.56 341 LEU A CA 1
ATOM 2732 C C . LEU A 1 341 ? 34.210 -20.793 -9.802 1.00 92.56 341 LEU A C 1
ATOM 2734 O O . LEU A 1 341 ? 33.804 -21.944 -9.971 1.00 92.56 341 LEU A O 1
ATOM 2738 N N . VAL A 1 342 ? 34.378 -20.268 -8.586 1.00 91.56 342 VAL A N 1
ATOM 2739 C CA . VAL A 1 342 ? 34.048 -20.963 -7.335 1.00 91.56 342 VAL A CA 1
ATOM 2740 C C . VAL A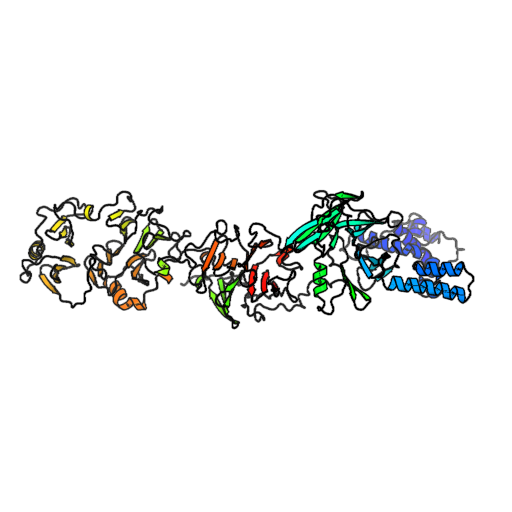 1 342 ? 32.621 -20.623 -6.900 1.00 91.56 342 VAL A C 1
ATOM 2742 O O . VAL A 1 342 ? 32.155 -19.490 -7.030 1.00 91.56 342 VAL A O 1
ATOM 2745 N N . THR A 1 343 ? 31.893 -21.630 -6.413 1.00 93.62 343 THR A N 1
ATOM 2746 C CA . THR A 1 343 ? 30.513 -21.462 -5.941 1.00 93.62 343 THR A CA 1
ATOM 2747 C C . THR A 1 343 ? 30.484 -21.248 -4.426 1.00 93.62 343 THR A C 1
ATOM 2749 O O . THR A 1 343 ? 31.103 -21.986 -3.665 1.00 93.62 343 THR A O 1
ATOM 2752 N N . HIS A 1 344 ? 29.722 -20.256 -3.980 1.00 89.94 344 HIS A N 1
ATOM 2753 C CA . HIS A 1 344 ? 29.498 -19.900 -2.583 1.00 89.94 344 HIS A CA 1
ATOM 2754 C C . HIS A 1 344 ? 27.994 -19.872 -2.265 1.00 89.94 344 HIS A C 1
ATOM 2756 O O . HIS A 1 344 ? 27.175 -19.686 -3.168 1.00 89.94 344 HIS A O 1
ATOM 2762 N N . PRO A 1 345 ? 27.581 -20.007 -0.993 1.00 85.75 345 PRO A N 1
ATOM 2763 C CA . PRO A 1 345 ? 26.201 -19.737 -0.597 1.00 85.75 345 PRO A CA 1
ATOM 2764 C C . PRO A 1 345 ? 25.810 -18.283 -0.896 1.00 85.75 345 PRO A C 1
ATOM 2766 O O . PRO A 1 345 ? 26.541 -17.357 -0.545 1.00 85.75 345 PRO A O 1
ATOM 2769 N N . ALA A 1 346 ? 24.646 -18.073 -1.517 1.00 78.88 346 ALA A N 1
ATOM 2770 C CA . ALA A 1 346 ? 24.145 -16.725 -1.769 1.00 78.88 346 ALA A CA 1
ATOM 2771 C C . ALA A 1 346 ? 23.691 -16.051 -0.466 1.00 78.88 346 ALA A C 1
ATOM 2773 O O . ALA A 1 346 ? 23.004 -16.661 0.354 1.00 78.88 346 ALA A O 1
ATOM 2774 N N . THR A 1 347 ? 24.032 -14.773 -0.292 1.00 69.94 347 THR A N 1
ATOM 2775 C CA . THR A 1 347 ? 23.693 -13.999 0.917 1.00 69.94 347 THR A CA 1
ATOM 2776 C C . THR A 1 347 ? 22.325 -13.331 0.858 1.00 69.94 347 THR A C 1
ATOM 2778 O O . THR A 1 347 ? 21.786 -12.941 1.891 1.00 69.94 347 THR A O 1
ATOM 2781 N N . ARG A 1 348 ? 21.731 -13.242 -0.336 1.00 71.25 348 ARG A N 1
ATOM 2782 C CA . ARG A 1 348 ? 20.337 -12.849 -0.555 1.00 71.25 348 ARG A CA 1
ATOM 2783 C C . ARG A 1 348 ? 19.717 -13.692 -1.672 1.00 71.25 348 ARG A C 1
ATOM 2785 O O . ARG A 1 348 ? 20.448 -14.139 -2.558 1.00 71.25 348 ARG A O 1
ATOM 2792 N N . PRO A 1 349 ? 18.393 -13.923 -1.659 1.00 65.94 349 PRO A N 1
ATOM 2793 C CA . PRO A 1 349 ? 17.713 -14.436 -2.838 1.00 65.94 349 PRO A CA 1
ATOM 2794 C C . PRO A 1 349 ? 17.790 -13.400 -3.973 1.00 65.94 349 PRO A C 1
ATOM 2796 O O . PRO A 1 349 ? 17.760 -12.194 -3.698 1.00 65.94 349 PRO A O 1
ATOM 2799 N N . PRO A 1 350 ? 17.873 -13.843 -5.236 1.00 60.84 350 PRO A N 1
ATOM 2800 C CA . PRO A 1 350 ? 17.811 -12.923 -6.357 1.00 60.84 350 PRO A CA 1
ATOM 2801 C C . PRO A 1 350 ? 16.425 -12.289 -6.485 1.00 60.84 350 PRO A C 1
ATOM 2803 O O . PRO A 1 350 ? 15.419 -12.846 -6.034 1.00 60.84 350 PRO A O 1
ATOM 2806 N N . THR A 1 351 ? 16.377 -11.106 -7.094 1.00 61.25 351 THR A N 1
ATOM 2807 C CA . THR A 1 351 ? 15.154 -10.312 -7.262 1.00 61.25 351 THR A CA 1
ATOM 2808 C C . THR A 1 351 ? 14.117 -11.076 -8.089 1.00 61.25 351 THR A C 1
ATOM 2810 O O . THR A 1 351 ? 14.409 -11.585 -9.171 1.00 61.25 351 THR A O 1
ATOM 2813 N N . ASP A 1 352 ? 12.895 -11.172 -7.561 1.00 57.59 352 ASP A N 1
ATOM 2814 C CA . ASP A 1 352 ? 11.813 -11.981 -8.127 1.00 57.59 352 ASP A CA 1
ATOM 2815 C C . ASP A 1 352 ? 11.503 -11.602 -9.589 1.00 57.59 352 ASP A C 1
ATOM 2817 O O . ASP A 1 352 ? 11.550 -10.441 -9.998 1.00 57.59 352 ASP A O 1
ATOM 2821 N N . SER A 1 353 ? 11.149 -12.599 -10.397 1.00 54.94 353 SER A N 1
ATOM 2822 C CA . SER A 1 353 ? 10.819 -12.450 -11.822 1.00 54.94 353 SER A CA 1
ATOM 2823 C C . SER A 1 353 ? 9.317 -12.260 -12.071 1.00 54.94 353 SER A C 1
ATOM 2825 O O . SER A 1 353 ? 8.837 -12.451 -13.192 1.00 54.94 353 SER A O 1
ATOM 2827 N N . ALA A 1 354 ? 8.600 -11.790 -11.044 1.00 54.84 354 ALA A N 1
ATOM 2828 C CA . ALA A 1 354 ? 7.191 -11.386 -11.047 1.00 54.84 354 ALA A CA 1
ATOM 2829 C C . ALA A 1 354 ? 6.782 -10.528 -12.267 1.00 54.84 354 ALA A C 1
ATOM 2831 O O . ALA A 1 354 ? 5.639 -10.578 -12.717 1.00 54.84 354 ALA A O 1
ATOM 2832 N N . GLY A 1 355 ? 7.726 -9.808 -12.883 1.00 61.16 355 GLY A N 1
ATOM 2833 C CA . GLY A 1 355 ? 7.490 -9.052 -14.111 1.00 61.16 355 GLY A CA 1
ATOM 2834 C C . GLY A 1 355 ? 6.984 -9.869 -15.314 1.00 61.16 355 GLY A C 1
ATOM 2835 O O . GLY A 1 355 ? 6.381 -9.269 -16.199 1.00 61.16 355 GLY A O 1
ATOM 2836 N N . ILE A 1 356 ? 7.207 -11.191 -15.394 1.00 66.88 356 ILE A N 1
ATOM 2837 C CA . ILE A 1 356 ? 6.693 -12.031 -16.504 1.00 66.88 356 ILE A CA 1
ATOM 2838 C C . ILE A 1 356 ? 5.183 -12.260 -16.381 1.00 66.88 356 ILE A C 1
ATOM 2840 O O . ILE A 1 356 ? 4.461 -12.165 -17.375 1.00 66.88 356 ILE A O 1
ATOM 2844 N N . GLU A 1 357 ? 4.702 -12.554 -15.172 1.00 63.34 357 GLU A N 1
ATOM 2845 C CA . GLU A 1 357 ? 3.274 -12.766 -14.909 1.00 63.34 357 GLU A CA 1
ATOM 2846 C C . GLU A 1 357 ? 2.486 -11.474 -15.134 1.00 63.34 357 GLU A C 1
ATOM 2848 O O . GLU A 1 357 ? 1.457 -11.494 -15.808 1.00 63.34 357 GLU A O 1
ATOM 2853 N N . LEU A 1 358 ? 3.028 -10.344 -14.663 1.00 63.16 358 LEU A N 1
ATOM 2854 C CA . LEU A 1 358 ? 2.474 -9.017 -14.928 1.00 63.16 358 LEU A CA 1
ATOM 2855 C C . LEU A 1 358 ? 2.425 -8.707 -16.429 1.00 63.16 358 LEU A C 1
ATOM 2857 O O . LEU A 1 358 ? 1.412 -8.241 -16.933 1.00 63.16 358 LEU A O 1
ATOM 2861 N N . PHE A 1 359 ? 3.495 -8.987 -17.173 1.00 69.94 359 PHE A N 1
ATOM 2862 C CA . PHE A 1 359 ? 3.483 -8.777 -18.622 1.00 69.94 359 PHE A CA 1
ATOM 2863 C C . PHE A 1 359 ? 2.427 -9.651 -19.313 1.00 69.94 359 PHE A C 1
ATOM 2865 O O . PHE A 1 359 ? 1.725 -9.202 -20.215 1.00 69.94 359 PHE A O 1
ATOM 2872 N N . SER A 1 360 ? 2.275 -10.896 -18.861 1.00 66.88 360 SER A N 1
ATOM 2873 C CA . SER A 1 360 ? 1.306 -11.839 -19.426 1.00 66.88 360 SER A CA 1
ATOM 2874 C C . SER A 1 360 ? -0.148 -11.440 -19.145 1.00 66.88 360 SER A C 1
ATOM 2876 O O . SER A 1 360 ? -1.035 -11.811 -19.915 1.00 66.88 360 SER A O 1
ATOM 2878 N N . SER A 1 361 ? -0.414 -10.677 -18.076 1.00 62.31 361 SER A N 1
ATOM 2879 C CA . SER A 1 361 ? -1.761 -10.178 -17.766 1.00 62.31 361 SER A CA 1
ATOM 2880 C C . SER A 1 361 ? -2.219 -9.044 -18.689 1.00 62.31 361 SER A C 1
ATOM 2882 O O . SER A 1 361 ? -3.421 -8.812 -18.787 1.00 62.31 361 SER A O 1
ATOM 2884 N N . LEU A 1 362 ? -1.299 -8.402 -19.423 1.00 67.19 362 LEU A N 1
ATOM 2885 C CA . LEU A 1 362 ? -1.625 -7.375 -20.422 1.00 67.19 362 LEU A CA 1
ATOM 2886 C C . LEU A 1 362 ? -2.395 -7.934 -21.629 1.00 67.19 362 LEU A C 1
ATOM 2888 O O . LEU A 1 362 ? -3.015 -7.173 -22.368 1.00 67.19 362 LEU A O 1
ATOM 2892 N N . PHE A 1 363 ? -2.360 -9.252 -21.837 1.00 68.75 363 PHE A N 1
ATOM 2893 C CA . PHE A 1 363 ? -3.039 -9.924 -22.939 1.00 68.75 363 PHE A CA 1
ATOM 2894 C C . PHE A 1 363 ? -4.331 -10.588 -22.457 1.00 68.75 363 PHE A C 1
ATOM 2896 O O . PHE A 1 363 ? -4.365 -11.239 -21.404 1.00 68.75 363 PHE A O 1
ATOM 2903 N N . ALA A 1 364 ? -5.384 -10.494 -23.275 1.00 70.75 364 ALA A N 1
ATOM 2904 C CA . ALA A 1 364 ? -6.599 -11.276 -23.077 1.00 70.75 364 ALA A CA 1
ATOM 2905 C C . ALA A 1 364 ? -6.259 -12.774 -23.022 1.00 70.75 364 ALA A C 1
ATOM 2907 O O . ALA A 1 364 ? -5.342 -13.231 -23.702 1.00 70.75 364 ALA A O 1
ATOM 2908 N N . ALA A 1 365 ? -7.002 -13.564 -22.240 1.00 70.69 365 ALA A N 1
ATOM 2909 C CA . ALA A 1 365 ? -6.684 -14.980 -22.021 1.00 70.69 365 ALA A CA 1
ATOM 2910 C C . ALA A 1 365 ? -6.554 -15.793 -23.328 1.00 70.69 365 ALA A C 1
ATOM 2912 O O . ALA A 1 365 ? -5.703 -16.673 -23.414 1.00 70.69 365 ALA A O 1
ATOM 2913 N N . SER A 1 366 ? -7.344 -15.460 -24.355 1.00 73.69 366 SER A N 1
ATOM 2914 C CA . SER A 1 366 ? -7.297 -16.071 -25.693 1.00 73.69 366 SER A CA 1
ATOM 2915 C C . SER A 1 366 ? -6.105 -15.638 -26.555 1.00 73.69 366 SER A C 1
ATOM 2917 O O . SER A 1 366 ? -5.839 -16.255 -27.582 1.00 73.69 366 SER A O 1
ATOM 2919 N N . GLU A 1 367 ? -5.412 -14.569 -26.170 1.00 72.06 367 GLU A N 1
ATOM 2920 C CA . GLU A 1 367 ? -4.337 -13.924 -26.933 1.00 72.06 367 GLU A CA 1
ATOM 2921 C C . GLU A 1 367 ? -2.989 -13.956 -26.203 1.00 72.06 367 GLU A C 1
ATOM 2923 O O . GLU A 1 367 ? -2.004 -13.408 -26.701 1.00 72.06 367 GLU A O 1
ATOM 2928 N N . ARG A 1 368 ? -2.928 -14.595 -25.027 1.00 74.56 368 ARG A N 1
ATOM 2929 C CA . ARG A 1 368 ? -1.698 -14.691 -24.243 1.00 74.56 368 ARG A CA 1
ATOM 2930 C C . ARG A 1 368 ? -0.602 -15.379 -25.058 1.00 74.56 368 ARG A C 1
ATOM 2932 O O . ARG A 1 368 ? -0.828 -16.478 -25.574 1.00 74.56 368 ARG A O 1
ATOM 2939 N N . PRO A 1 369 ? 0.591 -14.769 -25.162 1.00 71.56 369 PRO A N 1
ATOM 2940 C CA . PRO A 1 369 ? 1.712 -15.414 -25.822 1.00 71.56 369 PRO A CA 1
ATOM 2941 C C . PRO A 1 369 ? 2.054 -16.725 -25.112 1.00 71.56 369 PRO A C 1
ATOM 2943 O O . PRO A 1 369 ? 2.083 -16.793 -23.884 1.00 71.56 369 PRO A O 1
ATOM 2946 N N . GLN A 1 370 ? 2.333 -17.770 -25.893 1.00 68.00 370 GLN A N 1
ATOM 2947 C CA . GLN A 1 370 ? 2.672 -19.093 -25.353 1.00 68.00 370 GLN A CA 1
ATOM 2948 C C . GLN A 1 370 ? 3.985 -19.077 -24.561 1.00 68.00 370 GLN A C 1
ATOM 2950 O O . GLN A 1 370 ? 4.180 -19.896 -23.667 1.00 68.00 370 GLN A O 1
ATOM 2955 N N . GLN A 1 371 ? 4.883 -18.144 -24.886 1.00 76.75 371 GLN A N 1
ATOM 2956 C CA . GLN A 1 371 ? 6.177 -18.005 -24.239 1.00 76.75 371 GLN A CA 1
ATOM 2957 C C . GLN A 1 371 ? 6.544 -16.524 -24.115 1.00 76.75 371 GLN A C 1
ATOM 2959 O O . GLN A 1 371 ? 6.549 -15.794 -25.106 1.00 76.75 371 GLN A O 1
ATOM 2964 N N . VAL A 1 372 ? 6.872 -16.098 -22.892 1.00 83.31 372 VAL A N 1
ATOM 2965 C CA . VAL A 1 372 ? 7.381 -14.755 -22.582 1.00 83.31 372 VAL A CA 1
ATOM 2966 C C . VAL A 1 372 ? 8.765 -14.877 -21.964 1.00 83.31 372 VAL A C 1
ATOM 2968 O O . VAL A 1 372 ? 8.973 -15.543 -20.948 1.00 83.31 372 VAL A O 1
ATOM 2971 N N . VAL A 1 373 ? 9.730 -14.204 -22.568 1.00 86.12 373 VAL A N 1
ATOM 2972 C CA . VAL A 1 373 ? 11.126 -14.127 -22.160 1.00 86.12 373 VAL A CA 1
ATOM 2973 C C . VAL A 1 373 ? 11.402 -12.749 -21.600 1.00 86.12 373 VAL A C 1
ATOM 2975 O O . VAL A 1 373 ? 11.591 -11.807 -22.351 1.00 86.12 373 VAL A O 1
ATOM 2978 N N . ARG A 1 374 ? 11.469 -12.622 -20.274 1.00 85.00 374 ARG A N 1
ATOM 2979 C CA . ARG A 1 374 ? 12.089 -11.450 -19.651 1.00 85.00 374 ARG A CA 1
ATOM 2980 C C . ARG A 1 374 ? 13.602 -11.516 -19.846 1.00 85.00 374 ARG A C 1
ATOM 2982 O O . ARG A 1 374 ? 14.211 -12.540 -19.538 1.00 85.00 374 ARG A O 1
ATOM 2989 N N . LEU A 1 375 ? 14.176 -10.435 -20.351 1.00 84.62 375 LEU A N 1
ATOM 2990 C CA . LEU A 1 375 ? 15.613 -10.255 -20.486 1.00 84.62 375 LEU A CA 1
ATOM 2991 C C . LEU A 1 375 ? 16.198 -9.800 -19.147 1.00 84.62 375 LEU A C 1
ATOM 2993 O O . LEU A 1 375 ? 15.575 -9.031 -18.410 1.00 84.62 375 LEU A O 1
ATOM 2997 N N . SER A 1 376 ? 17.396 -10.284 -18.851 1.00 78.06 376 SER A N 1
ATOM 2998 C CA . SER A 1 376 ? 18.161 -9.900 -17.672 1.00 78.06 376 SER A CA 1
ATOM 2999 C C . SER A 1 376 ? 18.827 -8.532 -17.875 1.00 78.06 376 SER A C 1
ATOM 3001 O O . SER A 1 376 ? 19.172 -8.141 -18.992 1.00 78.06 376 SER A O 1
ATOM 3003 N N . THR A 1 377 ? 19.013 -7.797 -16.784 1.00 73.19 377 THR A N 1
ATOM 3004 C CA . THR A 1 377 ? 19.712 -6.505 -16.732 1.00 73.19 377 THR A CA 1
ATOM 3005 C C . THR A 1 377 ? 20.640 -6.500 -15.521 1.00 73.19 377 THR A C 1
ATOM 3007 O O . THR A 1 377 ? 20.500 -7.342 -14.630 1.00 73.19 377 THR A O 1
ATOM 3010 N N . ALA A 1 378 ? 21.580 -5.559 -15.467 1.00 65.12 378 ALA A N 1
ATOM 3011 C CA . ALA A 1 378 ? 22.368 -5.345 -14.258 1.00 65.12 378 ALA A CA 1
ATOM 3012 C C . ALA A 1 378 ? 21.457 -4.921 -13.084 1.00 65.12 378 ALA A C 1
ATOM 3014 O O . ALA A 1 378 ? 20.429 -4.269 -13.300 1.00 65.12 378 ALA A O 1
ATOM 3015 N N . ALA A 1 379 ? 21.802 -5.324 -11.856 1.00 57.09 379 ALA A N 1
ATOM 3016 C CA . ALA A 1 379 ? 20.972 -5.107 -10.663 1.00 57.09 379 ALA A CA 1
ATOM 3017 C C . ALA A 1 379 ? 20.789 -3.620 -10.295 1.00 57.09 379 ALA A C 1
ATOM 3019 O O . ALA A 1 379 ? 19.824 -3.259 -9.630 1.00 57.09 379 ALA A O 1
ATOM 3020 N N . ASP A 1 380 ? 21.705 -2.766 -10.741 1.00 54.25 380 ASP A N 1
ATOM 3021 C CA . ASP A 1 380 ? 21.733 -1.312 -10.575 1.00 54.25 380 ASP A CA 1
ATOM 3022 C C . ASP A 1 380 ? 21.037 -0.551 -11.719 1.00 54.25 380 ASP A C 1
ATOM 3024 O O . ASP A 1 380 ? 20.986 0.680 -11.710 1.00 54.25 380 ASP A O 1
ATOM 3028 N N . SER A 1 381 ? 20.470 -1.261 -12.701 1.00 58.72 381 SER A N 1
ATOM 3029 C CA . SER A 1 381 ? 19.728 -0.627 -13.787 1.00 58.72 381 SER A CA 1
ATOM 3030 C C . SER A 1 381 ? 18.407 -0.044 -13.277 1.00 58.72 381 SER A C 1
ATOM 3032 O O . SER A 1 381 ? 17.538 -0.764 -12.792 1.00 58.72 381 SER A O 1
ATOM 3034 N N . SER A 1 382 ? 18.233 1.267 -13.443 1.00 49.84 382 SER A N 1
ATOM 3035 C CA . SER A 1 382 ? 16.975 1.977 -13.172 1.00 49.84 382 SER A CA 1
ATOM 3036 C C . SER A 1 382 ? 15.936 1.820 -14.290 1.00 49.84 382 SER A C 1
ATOM 3038 O O . SER A 1 382 ? 14.823 2.336 -14.188 1.00 49.84 382 SER A O 1
ATOM 3040 N N . GLU A 1 383 ? 16.279 1.123 -15.375 1.00 56.19 383 GLU A N 1
ATOM 3041 C CA . GLU A 1 383 ? 15.391 0.919 -16.510 1.00 56.19 383 GLU A CA 1
ATOM 3042 C C . GLU A 1 383 ? 14.545 -0.350 -16.340 1.00 56.19 383 GLU A C 1
ATOM 3044 O O . GLU A 1 383 ? 15.045 -1.417 -15.989 1.00 56.19 383 GLU A O 1
ATOM 3049 N N . GLY A 1 384 ? 13.245 -0.254 -16.640 1.00 60.66 384 GLY A N 1
ATOM 3050 C CA . GLY A 1 384 ? 12.348 -1.411 -16.606 1.00 60.66 384 GLY A CA 1
ATOM 3051 C C . GLY A 1 384 ? 12.804 -2.562 -17.522 1.00 60.66 384 GLY A C 1
ATOM 3052 O O . GLY A 1 384 ? 13.482 -2.329 -18.530 1.00 60.66 384 GLY A O 1
ATOM 3053 N N . PRO A 1 385 ? 12.414 -3.811 -17.206 1.00 73.12 385 PRO A N 1
ATOM 3054 C CA . PRO A 1 385 ? 12.882 -4.992 -17.920 1.00 73.12 385 PRO A CA 1
ATOM 3055 C C . PRO A 1 385 ? 12.383 -5.037 -19.365 1.00 73.12 385 PRO A C 1
ATOM 3057 O O . PRO A 1 385 ? 11.270 -4.615 -19.678 1.00 73.12 385 PRO A O 1
ATOM 3060 N N . TRP A 1 386 ? 13.195 -5.618 -20.242 1.00 80.62 386 TRP A N 1
ATOM 3061 C CA . TRP A 1 386 ? 12.784 -5.947 -21.601 1.00 80.62 386 TRP A CA 1
ATOM 3062 C C . TRP A 1 386 ? 12.154 -7.335 -21.657 1.00 80.62 386 TRP A C 1
ATOM 3064 O O . TRP A 1 386 ? 12.507 -8.230 -20.887 1.00 80.62 386 TRP A O 1
ATOM 3074 N N . TYR A 1 387 ? 11.241 -7.519 -22.601 1.00 86.38 387 TYR A N 1
ATOM 3075 C CA . TYR A 1 387 ? 10.524 -8.763 -22.830 1.00 86.38 387 TYR A CA 1
ATOM 3076 C C . TYR A 1 387 ? 10.583 -9.139 -24.304 1.00 86.38 387 TYR A C 1
ATOM 3078 O O . TYR A 1 387 ? 10.483 -8.281 -25.177 1.00 86.38 387 TYR A O 1
ATOM 3086 N N . SER A 1 388 ? 10.710 -10.430 -24.575 1.00 88.44 388 SER A N 1
ATOM 3087 C CA . SER A 1 388 ? 10.481 -11.023 -25.883 1.00 88.44 388 SER A CA 1
ATOM 3088 C C . SER A 1 388 ? 9.330 -12.014 -25.791 1.00 88.44 388 SER A C 1
ATOM 3090 O O . SER A 1 388 ? 9.244 -12.759 -24.817 1.00 88.44 388 SER A O 1
ATOM 3092 N N . PHE A 1 389 ? 8.434 -12.033 -26.766 1.00 87.56 389 PHE A N 1
ATOM 3093 C CA . PHE A 1 389 ? 7.341 -13.000 -26.803 1.00 87.56 389 PHE A CA 1
ATOM 3094 C C . PHE A 1 389 ? 7.009 -13.412 -28.232 1.00 87.56 389 PHE A C 1
ATOM 3096 O O . PHE A 1 389 ? 7.145 -12.622 -29.167 1.00 87.56 389 PHE A O 1
ATOM 3103 N N . ASP A 1 390 ? 6.544 -14.649 -28.388 1.00 83.69 390 ASP A N 1
ATOM 3104 C CA . ASP A 1 390 ? 6.116 -15.183 -29.679 1.00 83.69 390 ASP A CA 1
ATOM 3105 C C . ASP A 1 390 ? 4.601 -14.996 -29.849 1.00 83.69 390 ASP A C 1
ATOM 3107 O O . ASP A 1 390 ? 3.803 -15.436 -29.017 1.00 83.69 390 ASP A O 1
ATOM 3111 N N . LEU A 1 391 ? 4.193 -14.367 -30.954 1.00 78.25 391 LEU A N 1
ATOM 3112 C CA . LEU A 1 391 ? 2.790 -14.173 -31.319 1.00 78.25 391 LEU A CA 1
ATOM 3113 C C . LEU A 1 391 ? 2.599 -14.398 -32.824 1.00 78.25 391 LEU A C 1
ATOM 3115 O O . LEU A 1 391 ? 3.282 -13.796 -33.650 1.00 78.25 391 LEU A O 1
ATOM 3119 N N . LYS A 1 392 ? 1.653 -15.275 -33.192 1.00 73.75 392 LYS A N 1
ATOM 3120 C CA . LYS A 1 392 ? 1.294 -15.591 -34.595 1.00 73.75 392 LYS A CA 1
ATOM 3121 C C . LYS A 1 392 ? 2.501 -15.937 -35.495 1.00 73.75 392 LYS A C 1
ATOM 3123 O O . LYS A 1 392 ? 2.490 -15.654 -36.688 1.00 73.75 392 LYS A O 1
ATOM 3128 N N . GLY A 1 393 ? 3.532 -16.570 -34.929 1.00 68.62 393 GLY A N 1
ATOM 3129 C CA . GLY A 1 393 ? 4.726 -17.026 -35.654 1.00 68.62 393 GLY A CA 1
ATOM 3130 C C . GLY A 1 393 ? 5.874 -16.014 -35.751 1.00 68.62 393 GLY A C 1
ATOM 3131 O O . GLY A 1 393 ? 6.927 -16.374 -36.275 1.00 68.62 393 GLY A O 1
ATOM 3132 N N . GLY A 1 394 ? 5.707 -14.793 -35.231 1.00 73.12 394 GLY A N 1
ATOM 3133 C CA . GLY A 1 394 ? 6.775 -13.799 -35.089 1.00 73.12 394 GLY A CA 1
ATOM 3134 C C . GLY A 1 394 ? 7.193 -13.606 -33.631 1.00 73.12 394 GLY A C 1
ATOM 3135 O O . GLY A 1 394 ? 6.362 -13.733 -32.733 1.00 73.12 394 GLY A O 1
ATOM 3136 N N . SER A 1 395 ? 8.468 -13.282 -33.408 1.00 82.75 395 SER A N 1
ATOM 3137 C CA . SER A 1 395 ? 8.994 -12.889 -32.095 1.00 82.75 395 SER A CA 1
ATOM 3138 C C . SER A 1 395 ? 9.038 -11.366 -31.993 1.00 82.75 395 SER A C 1
ATOM 3140 O O . SER A 1 395 ? 9.593 -10.698 -32.867 1.00 82.75 395 SER A O 1
ATOM 3142 N N . PHE A 1 396 ? 8.472 -10.816 -30.925 1.00 86.12 396 PHE A N 1
ATOM 3143 C CA . PHE A 1 396 ? 8.419 -9.380 -30.672 1.00 86.12 396 PHE A CA 1
ATOM 3144 C C . PHE A 1 396 ? 9.272 -9.042 -29.464 1.00 86.12 396 PHE A C 1
ATOM 3146 O O . PHE A 1 396 ? 9.076 -9.614 -28.398 1.00 86.12 396 PHE A O 1
ATOM 3153 N N . LEU A 1 397 ? 10.188 -8.089 -29.628 1.00 85.88 397 LEU A N 1
ATOM 3154 C CA . LEU A 1 397 ? 10.933 -7.493 -28.529 1.00 85.88 397 LEU A CA 1
ATOM 3155 C C . LEU A 1 397 ? 10.231 -6.201 -28.103 1.00 85.88 397 LEU A C 1
ATOM 3157 O O . LEU A 1 397 ? 9.987 -5.322 -28.929 1.00 85.88 397 LEU A O 1
ATOM 3161 N N . CYS A 1 398 ? 9.929 -6.072 -26.819 1.00 81.81 398 CYS A N 1
ATOM 3162 C CA . CYS A 1 398 ? 9.286 -4.894 -26.261 1.00 81.81 398 CYS A CA 1
ATOM 3163 C C . CYS A 1 398 ? 9.868 -4.532 -24.897 1.00 81.81 398 CYS A C 1
ATOM 3165 O O . CYS A 1 398 ? 10.395 -5.371 -24.168 1.00 81.81 398 CYS A O 1
ATOM 3167 N N . LYS A 1 399 ? 9.701 -3.271 -24.526 1.00 75.88 399 LYS A N 1
ATOM 3168 C CA . LYS A 1 399 ? 9.971 -2.753 -23.190 1.00 75.88 399 LYS A CA 1
ATOM 3169 C C . LYS A 1 399 ? 8.716 -2.013 -22.740 1.00 75.88 399 LYS A C 1
ATOM 3171 O O . LYS A 1 399 ? 8.169 -1.269 -23.560 1.00 75.88 399 LYS A O 1
ATOM 3176 N N . PRO A 1 400 ? 8.243 -2.180 -21.495 1.00 66.06 400 PRO A N 1
ATOM 3177 C CA . PRO A 1 400 ? 7.205 -1.313 -20.966 1.00 66.06 400 PRO A CA 1
ATOM 3178 C C . PRO A 1 400 ? 7.661 0.139 -21.100 1.00 66.06 400 PRO A C 1
ATOM 3180 O O . PRO A 1 400 ? 8.816 0.463 -20.808 1.00 66.06 400 PRO A O 1
ATOM 3183 N N . ALA A 1 401 ? 6.768 1.010 -21.563 1.00 58.72 401 ALA A N 1
ATOM 3184 C CA . ALA A 1 401 ? 7.009 2.442 -21.545 1.00 58.72 401 ALA A CA 1
ATOM 3185 C C . ALA A 1 401 ? 6.958 2.900 -20.084 1.00 58.72 401 ALA A C 1
ATOM 3187 O O . ALA A 1 401 ? 5.910 3.295 -19.583 1.00 58.72 401 ALA A O 1
ATOM 3188 N N . VAL A 1 402 ? 8.086 2.788 -19.381 1.00 52.31 402 VAL A N 1
ATOM 3189 C CA . VAL A 1 402 ? 8.250 3.309 -18.021 1.00 52.31 402 VAL A CA 1
ATOM 3190 C C . VAL A 1 402 ? 8.448 4.821 -18.122 1.00 52.31 402 VAL A C 1
ATOM 3192 O O . VAL A 1 402 ? 9.517 5.353 -17.846 1.00 52.31 402 VAL A O 1
ATOM 3195 N N . GLY A 1 403 ? 7.433 5.519 -18.628 1.00 47.09 403 GLY A N 1
ATOM 3196 C CA . GLY A 1 403 ? 7.285 6.929 -18.321 1.00 47.09 403 GLY A CA 1
ATOM 3197 C C . GLY A 1 403 ? 6.844 7.027 -16.868 1.00 47.09 403 GLY A C 1
ATOM 3198 O O . GLY A 1 403 ? 6.015 6.230 -16.423 1.00 47.09 403 GLY A O 1
ATOM 3199 N N . SER A 1 404 ? 7.370 8.000 -16.127 1.00 40.91 404 SER A N 1
ATOM 3200 C CA . SER A 1 404 ? 6.664 8.519 -14.957 1.00 40.91 404 SER A CA 1
ATOM 3201 C C . SER A 1 404 ? 5.212 8.721 -15.384 1.00 40.91 404 SER A C 1
ATOM 3203 O O . SER A 1 404 ? 4.996 9.335 -16.431 1.00 40.91 404 SER A O 1
ATOM 3205 N N . LEU A 1 405 ? 4.243 8.161 -14.649 1.00 38.47 405 LEU A N 1
ATOM 3206 C CA . LEU A 1 405 ? 2.826 8.419 -14.911 1.00 38.47 405 LEU A CA 1
ATOM 3207 C C . LEU A 1 405 ? 2.673 9.919 -15.142 1.00 38.47 405 LEU A C 1
ATOM 3209 O O . LEU A 1 405 ? 3.003 10.712 -14.258 1.00 38.47 405 LEU A O 1
ATOM 3213 N N . ASP A 1 406 ? 2.262 10.296 -16.351 1.00 39.88 406 ASP A N 1
ATOM 3214 C CA . ASP A 1 406 ? 1.985 11.685 -16.655 1.00 39.88 406 ASP A CA 1
ATOM 3215 C C . ASP A 1 406 ? 0.852 12.091 -15.717 1.00 39.88 406 ASP A C 1
ATOM 3217 O O . ASP A 1 406 ? -0.285 11.621 -15.832 1.00 39.88 406 ASP A O 1
ATOM 3221 N N . THR A 1 407 ? 1.189 12.920 -14.734 1.00 43.91 407 THR A N 1
ATOM 3222 C CA . THR A 1 407 ? 0.252 13.410 -13.725 1.00 43.91 407 THR A CA 1
ATOM 3223 C C . THR A 1 407 ? -0.891 14.205 -14.354 1.00 43.91 407 THR A C 1
ATOM 3225 O O . THR A 1 407 ? -1.872 14.479 -13.669 1.00 43.91 407 THR A O 1
ATOM 3228 N N . SER A 1 408 ? -0.794 14.543 -15.647 1.00 43.59 408 SER A N 1
ATOM 3229 C CA . SER A 1 408 ? -1.856 15.165 -16.434 1.00 43.59 408 SER A CA 1
ATOM 3230 C C . SER A 1 408 ? -2.744 14.185 -17.222 1.00 43.59 408 SER A C 1
ATOM 3232 O O . SER A 1 408 ? -3.853 14.568 -17.595 1.00 43.59 408 SER A O 1
ATOM 3234 N N . LEU A 1 409 ? -2.328 12.924 -17.443 1.00 37.78 409 LEU A N 1
ATOM 3235 C CA . LEU A 1 409 ? -3.115 11.906 -18.175 1.00 37.78 409 LEU A CA 1
ATOM 3236 C C . LEU A 1 409 ? -3.958 10.998 -17.269 1.00 37.78 409 LEU A C 1
ATOM 3238 O O . LEU A 1 409 ? -4.924 10.393 -17.737 1.00 37.78 409 LEU A O 1
ATOM 3242 N N . VAL A 1 410 ? -3.649 10.931 -15.974 1.00 42.34 410 VAL A N 1
ATOM 3243 C CA . VAL A 1 410 ? -4.593 10.446 -14.962 1.00 42.34 410 VAL A CA 1
ATOM 3244 C C . VAL A 1 410 ? -5.212 11.687 -14.350 1.00 42.34 410 VAL A C 1
ATOM 3246 O O . VAL A 1 410 ? -4.618 12.291 -13.463 1.00 42.34 410 VAL A O 1
ATOM 3249 N N . ALA A 1 411 ? -6.385 12.097 -14.837 1.00 41.59 411 ALA A N 1
ATOM 3250 C CA . ALA A 1 411 ? -7.175 13.084 -14.115 1.00 41.59 411 ALA A CA 1
ATOM 3251 C C . ALA A 1 411 ? -7.341 12.555 -12.687 1.00 41.59 411 ALA A C 1
ATOM 3253 O O . ALA A 1 411 ? -7.989 11.524 -12.485 1.00 41.59 411 ALA A O 1
ATOM 3254 N N . LEU A 1 412 ? -6.672 13.208 -11.731 1.00 40.59 412 LEU A N 1
ATOM 3255 C CA . LEU A 1 412 ? -6.824 12.926 -10.313 1.00 40.59 412 LEU A CA 1
ATOM 3256 C C . LEU A 1 412 ? -8.326 12.956 -10.049 1.00 40.59 412 LEU A C 1
ATOM 3258 O O . LEU A 1 412 ? -8.979 13.957 -10.337 1.00 40.59 412 LEU A O 1
ATOM 3262 N N . ARG A 1 413 ? -8.898 11.833 -9.615 1.00 45.88 413 ARG A N 1
ATOM 3263 C CA . ARG A 1 413 ? -10.324 11.805 -9.306 1.00 45.88 413 ARG A CA 1
ATOM 3264 C C . ARG A 1 413 ? -10.457 12.245 -7.865 1.00 45.88 413 ARG A C 1
ATOM 3266 O O . ARG A 1 413 ? -9.871 11.584 -7.006 1.00 45.88 413 ARG A O 1
ATOM 3273 N N . PRO A 1 414 ? -11.176 13.334 -7.569 1.00 47.59 414 PRO A N 1
ATOM 3274 C CA . PRO A 1 414 ? -11.411 13.692 -6.190 1.00 47.59 414 PRO A CA 1
ATOM 3275 C C . PRO A 1 414 ? -12.099 12.545 -5.451 1.00 47.59 414 PRO A C 1
ATOM 3277 O O . PRO A 1 414 ? -12.859 11.775 -6.041 1.00 47.59 414 PRO A O 1
ATOM 3280 N N . LEU A 1 415 ? -11.877 12.452 -4.139 1.00 53.06 415 LEU A N 1
ATOM 3281 C CA . LEU A 1 415 ? -12.790 11.689 -3.279 1.00 53.06 415 LEU A CA 1
ATOM 3282 C C . LEU A 1 415 ? -14.236 12.206 -3.458 1.00 53.06 415 LEU A C 1
ATOM 3284 O O . LEU A 1 415 ? -15.179 11.428 -3.401 1.00 53.06 415 LEU A O 1
ATOM 3288 N N . ALA A 1 416 ? -14.416 13.485 -3.802 1.00 46.12 416 ALA A N 1
ATOM 3289 C CA . ALA A 1 416 ? -15.682 14.037 -4.281 1.00 46.12 416 ALA A CA 1
ATOM 3290 C C . ALA A 1 416 ? -16.090 13.496 -5.669 1.00 46.12 416 ALA A C 1
ATOM 3292 O O . ALA A 1 416 ? -15.376 13.667 -6.657 1.00 46.12 416 ALA A O 1
ATOM 3293 N N . GLY A 1 417 ? -17.258 12.850 -5.757 1.00 52.88 417 GLY A N 1
ATOM 3294 C CA . GLY A 1 417 ? -17.788 12.298 -7.014 1.00 52.88 417 GLY A CA 1
ATOM 3295 C C . GLY A 1 417 ? -17.117 11.004 -7.498 1.00 52.88 417 GLY A C 1
ATOM 3296 O O . GLY A 1 417 ? -17.220 10.659 -8.678 1.00 52.88 417 GLY A O 1
ATOM 3297 N N . ASN A 1 418 ? -16.425 10.282 -6.611 1.00 62.38 418 ASN A N 1
ATOM 3298 C CA . ASN A 1 418 ? -15.857 8.972 -6.926 1.00 62.38 418 ASN A CA 1
ATOM 3299 C C . ASN A 1 418 ? -16.963 7.939 -7.242 1.00 62.38 418 ASN A C 1
ATOM 3301 O O . ASN A 1 418 ? -18.065 7.986 -6.702 1.00 62.38 418 ASN A O 1
ATOM 3305 N N . THR A 1 419 ? -16.657 6.962 -8.099 1.00 63.50 419 THR A N 1
ATOM 3306 C CA . THR A 1 419 ? -17.604 5.897 -8.487 1.00 63.50 419 THR A CA 1
ATOM 3307 C C . THR A 1 419 ? -17.744 4.784 -7.447 1.00 63.50 419 THR A C 1
ATOM 3309 O O . THR A 1 419 ? -18.508 3.853 -7.671 1.00 63.50 419 THR A O 1
ATOM 3312 N N . HIS A 1 420 ? -17.002 4.861 -6.340 1.00 64.44 420 HIS A N 1
ATOM 3313 C CA . HIS A 1 420 ? 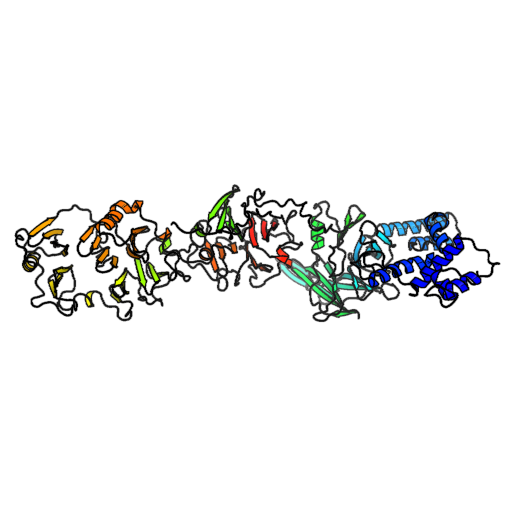-16.970 3.872 -5.260 1.00 64.44 420 HIS A CA 1
ATOM 3314 C C . HIS A 1 420 ? -17.829 4.285 -4.051 1.00 64.44 420 HIS A C 1
ATOM 3316 O O . HIS A 1 420 ? -17.739 3.667 -3.000 1.00 64.44 420 HIS A O 1
ATOM 3322 N N . GLY A 1 421 ? -18.637 5.348 -4.165 1.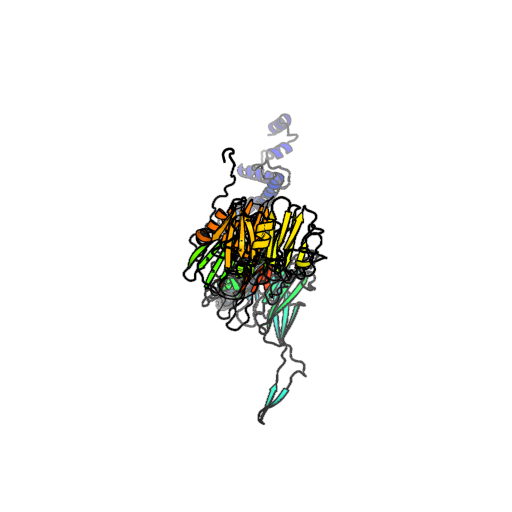00 71.06 421 GLY A N 1
ATOM 3323 C CA . GLY A 1 421 ? -19.530 5.787 -3.085 1.00 71.06 421 GLY A CA 1
ATOM 3324 C C . GLY A 1 421 ? -18.814 6.304 -1.828 1.00 71.06 421 GLY A C 1
ATOM 3325 O O . GLY A 1 421 ? -19.430 6.373 -0.769 1.00 71.06 421 GLY A O 1
ATOM 3326 N N . LEU A 1 422 ? -17.526 6.661 -1.920 1.00 75.50 422 LEU A N 1
ATOM 3327 C CA . LEU A 1 422 ? -16.724 7.106 -0.772 1.00 75.50 422 LEU A CA 1
ATOM 3328 C C . LEU A 1 422 ? -17.019 8.573 -0.365 1.00 75.50 422 LEU A C 1
ATOM 3330 O O . LEU A 1 422 ? -17.461 9.357 -1.210 1.00 75.50 422 LEU A O 1
ATOM 3334 N N . PRO A 1 423 ? -16.726 8.982 0.887 1.00 76.31 423 PRO A N 1
ATOM 3335 C CA . PRO A 1 423 ? -16.945 10.342 1.379 1.00 76.31 423 PRO A CA 1
ATOM 3336 C C . PRO A 1 423 ? -16.022 11.373 0.730 1.00 76.31 423 PRO A C 1
ATOM 3338 O O . PRO A 1 423 ? -14.876 11.076 0.410 1.00 76.31 423 PRO A O 1
ATOM 3341 N N . GLU A 1 424 ? -16.469 12.629 0.642 1.00 76.50 424 GLU A N 1
ATOM 3342 C CA . GLU A 1 424 ? -15.672 13.746 0.110 1.00 76.50 424 GLU A CA 1
ATOM 3343 C C . GLU A 1 424 ? -14.598 14.241 1.107 1.00 76.50 424 GLU A C 1
ATOM 3345 O O . GLU A 1 424 ? -14.659 15.360 1.624 1.00 76.50 424 GLU A O 1
ATOM 3350 N N . TRP A 1 425 ? -13.627 13.395 1.451 1.00 75.94 425 TRP A N 1
ATOM 3351 C CA . TRP A 1 425 ? -12.569 13.702 2.423 1.00 75.94 425 TRP A CA 1
ATOM 3352 C C . TRP A 1 425 ? -11.186 13.856 1.783 1.00 75.94 425 TRP A C 1
ATOM 3354 O O . TRP A 1 425 ? -10.978 13.537 0.619 1.00 75.94 425 TRP A O 1
ATOM 3364 N N . ASP A 1 426 ? -10.223 14.367 2.553 1.00 67.44 426 ASP A N 1
ATOM 3365 C CA . ASP A 1 426 ? -8.813 14.466 2.157 1.00 67.44 426 ASP A CA 1
ATOM 3366 C C . ASP A 1 426 ? -7.979 13.253 2.614 1.00 67.44 426 ASP A C 1
ATOM 3368 O O . ASP A 1 426 ? -6.780 13.213 2.366 1.00 67.44 426 ASP A O 1
ATOM 3372 N N . ARG A 1 427 ? -8.581 12.277 3.302 1.00 73.00 427 ARG A N 1
ATOM 3373 C CA . ARG A 1 427 ? -8.012 10.950 3.581 1.00 73.00 427 ARG A CA 1
ATOM 3374 C C . ARG A 1 427 ? -9.047 10.044 4.237 1.00 73.00 427 ARG A C 1
ATOM 3376 O O . ARG A 1 427 ? -10.097 10.507 4.680 1.00 73.00 427 ARG A O 1
ATOM 3383 N N . VAL A 1 428 ? -8.697 8.771 4.355 1.00 82.88 428 VAL A N 1
ATOM 3384 C CA . VAL A 1 428 ? -9.354 7.798 5.228 1.00 82.88 428 VAL A CA 1
ATOM 3385 C C . VAL A 1 428 ? -8.261 7.197 6.100 1.00 82.88 428 VAL A C 1
ATOM 3387 O O . VAL A 1 428 ? -7.239 6.762 5.577 1.00 82.88 428 VAL A O 1
ATOM 3390 N N . ASP A 1 429 ? -8.453 7.236 7.413 1.00 85.94 429 ASP A N 1
ATOM 3391 C CA . ASP A 1 429 ? -7.472 6.747 8.384 1.00 85.94 429 ASP A CA 1
ATOM 3392 C C . ASP A 1 429 ? -7.775 5.315 8.858 1.00 85.94 429 ASP A C 1
ATOM 3394 O O . ASP A 1 429 ? -6.894 4.641 9.364 1.00 85.94 429 ASP A O 1
ATOM 3398 N N . ALA A 1 430 ? -9.019 4.851 8.724 1.00 90.12 430 ALA A N 1
ATOM 3399 C CA . ALA A 1 430 ? -9.414 3.472 8.996 1.00 90.12 430 ALA A CA 1
ATOM 3400 C C . ALA A 1 430 ? -10.763 3.181 8.330 1.00 90.12 430 ALA A C 1
ATOM 3402 O O . ALA A 1 430 ? -11.529 4.106 8.044 1.00 90.12 430 ALA A O 1
ATOM 3403 N N . GLY A 1 431 ? -11.094 1.908 8.131 1.00 90.75 431 GLY A N 1
ATOM 3404 C CA . GLY A 1 431 ? -12.416 1.512 7.665 1.00 90.75 431 GLY A CA 1
ATOM 3405 C C . GLY A 1 431 ? -12.693 0.029 7.863 1.00 90.75 431 GLY A C 1
ATOM 3406 O O . GLY A 1 431 ? -11.764 -0.754 8.017 1.00 90.75 431 GLY A O 1
ATOM 3407 N N . PHE A 1 432 ? -13.967 -0.354 7.889 1.00 90.88 432 PHE A N 1
ATOM 3408 C CA . PHE A 1 432 ? -14.386 -1.757 7.903 1.00 90.88 432 PHE A CA 1
ATOM 3409 C C . PHE A 1 432 ? -15.788 -1.920 7.300 1.00 90.88 432 PHE A C 1
ATOM 3411 O O . PHE A 1 432 ? -16.592 -0.986 7.314 1.00 90.88 432 PHE A O 1
ATOM 3418 N N . ALA A 1 433 ? -16.086 -3.122 6.804 1.00 87.44 433 ALA A N 1
ATOM 3419 C CA . ALA A 1 433 ? -17.433 -3.525 6.409 1.00 87.44 433 ALA A CA 1
ATOM 3420 C C . ALA A 1 433 ? -18.136 -4.214 7.587 1.00 87.44 433 ALA A C 1
ATOM 3422 O O . ALA A 1 433 ? -17.655 -5.219 8.113 1.00 87.44 433 ALA A O 1
ATOM 3423 N N . ALA A 1 434 ? -19.263 -3.664 8.018 1.00 85.06 434 ALA A N 1
ATOM 3424 C CA . ALA A 1 434 ? -20.010 -4.098 9.188 1.00 85.06 434 ALA A CA 1
ATOM 3425 C C . ALA A 1 434 ? -20.958 -5.272 8.904 1.00 85.06 434 ALA A C 1
ATOM 3427 O O . ALA A 1 434 ? -21.269 -5.609 7.759 1.00 85.06 434 ALA A O 1
ATOM 3428 N N . SER A 1 435 ? -21.418 -5.915 9.977 1.00 80.69 435 SER A N 1
ATOM 3429 C CA . SER A 1 435 ? -22.404 -7.006 9.940 1.00 80.69 435 SER A CA 1
ATOM 3430 C C . SER A 1 435 ? -23.792 -6.541 9.485 1.00 80.69 435 SER A C 1
ATOM 3432 O O . SER A 1 435 ? -24.514 -7.328 8.879 1.00 80.69 435 SER A O 1
ATOM 3434 N N . ASP A 1 436 ? -24.120 -5.258 9.677 1.00 81.25 436 ASP A N 1
ATOM 3435 C CA . ASP A 1 436 ? -25.346 -4.613 9.181 1.00 81.25 436 ASP A CA 1
ATOM 3436 C C . ASP A 1 436 ? -25.336 -4.347 7.659 1.00 81.25 436 ASP A C 1
ATOM 3438 O O . ASP A 1 436 ? -26.299 -3.805 7.114 1.00 81.25 436 ASP A O 1
ATOM 3442 N N . GLY A 1 437 ? -24.254 -4.721 6.965 1.00 81.38 437 GLY A N 1
ATOM 3443 C CA . GLY A 1 437 ? -24.068 -4.507 5.530 1.00 81.38 437 GLY A CA 1
ATOM 3444 C C . GLY A 1 437 ? -23.607 -3.096 5.159 1.00 81.38 437 GLY A C 1
ATOM 3445 O O . GLY A 1 437 ? -23.491 -2.800 3.971 1.00 81.38 437 GLY A O 1
ATOM 3446 N N . ALA A 1 438 ? -23.342 -2.222 6.135 1.00 88.62 438 ALA A N 1
ATOM 3447 C CA . ALA A 1 438 ? -22.790 -0.897 5.885 1.00 88.62 438 ALA A CA 1
ATOM 3448 C C . ALA A 1 438 ? -21.253 -0.903 5.882 1.00 88.62 438 ALA A C 1
ATOM 3450 O O . ALA A 1 438 ? -20.605 -1.709 6.547 1.00 88.62 438 ALA A O 1
ATOM 3451 N N . THR A 1 439 ? -20.652 0.054 5.181 1.00 90.12 439 THR A N 1
ATOM 3452 C CA . THR A 1 439 ? -19.216 0.345 5.278 1.00 90.12 439 THR A CA 1
ATOM 3453 C C . THR A 1 439 ? -19.006 1.571 6.155 1.00 90.12 439 THR A C 1
ATOM 3455 O O . THR A 1 439 ? -19.606 2.623 5.922 1.00 90.12 439 THR A O 1
ATOM 3458 N N . TYR A 1 440 ? -18.143 1.449 7.162 1.00 90.62 440 TYR A N 1
ATOM 3459 C CA . TYR A 1 440 ? -17.766 2.547 8.046 1.00 90.62 440 TYR A CA 1
ATOM 3460 C C . TYR A 1 440 ? -16.349 3.007 7.726 1.00 90.62 440 TYR A C 1
ATOM 3462 O O . TYR A 1 440 ? -15.425 2.198 7.712 1.00 90.62 440 TYR A O 1
ATOM 3470 N N . LEU A 1 441 ? -16.172 4.309 7.504 1.00 91.25 441 LEU A N 1
ATOM 3471 C CA . LEU A 1 441 ? -14.875 4.934 7.225 1.00 91.25 441 LEU A CA 1
ATOM 3472 C C . LEU A 1 441 ? -14.592 6.038 8.243 1.00 91.25 441 LEU A C 1
ATOM 3474 O O . LEU A 1 441 ? -15.499 6.779 8.622 1.00 91.25 441 LEU A O 1
ATOM 3478 N N . PHE A 1 442 ? -13.339 6.182 8.664 1.00 91.44 442 PHE A N 1
ATOM 3479 C CA . PHE A 1 442 ? -12.918 7.115 9.710 1.00 91.44 442 PHE A CA 1
ATOM 3480 C C . PHE A 1 442 ? -11.974 8.188 9.167 1.00 91.44 442 PHE A C 1
ATOM 3482 O O . PHE A 1 442 ? -11.083 7.911 8.362 1.00 91.44 442 PHE A O 1
ATOM 3489 N N . HIS A 1 443 ? -12.158 9.422 9.640 1.00 90.00 443 HIS A N 1
ATOM 3490 C CA . HIS A 1 443 ? -11.348 10.584 9.283 1.00 90.00 443 HIS A CA 1
ATOM 3491 C C . HIS A 1 443 ? -10.881 11.309 10.539 1.00 90.00 443 HIS A C 1
ATOM 3493 O O . HIS A 1 443 ? -11.645 12.019 11.201 1.00 90.00 443 HIS A O 1
ATOM 3499 N N . ASN A 1 444 ? -9.603 11.145 10.857 1.00 86.56 444 ASN A N 1
ATOM 3500 C CA . ASN A 1 444 ? -9.029 11.636 12.104 1.00 86.56 444 ASN A CA 1
ATOM 3501 C C . ASN A 1 444 ? -8.894 13.173 12.154 1.00 86.56 444 ASN A C 1
ATOM 3503 O O . ASN A 1 444 ? -9.294 13.753 13.165 1.00 86.56 444 ASN A O 1
ATOM 3507 N N . PRO A 1 445 ? -8.424 13.887 11.103 1.00 83.38 445 PRO A N 1
ATOM 3508 C CA . PRO A 1 445 ? -8.314 15.350 11.134 1.00 83.38 445 PRO A CA 1
ATOM 3509 C C . PRO A 1 445 ? -9.662 16.040 11.320 1.00 83.38 445 PRO A C 1
ATOM 3511 O O . PRO A 1 445 ? -9.751 17.058 11.998 1.00 83.38 445 PRO A O 1
ATOM 3514 N N . GLY A 1 446 ? -10.710 15.482 10.711 1.00 79.44 446 GLY A N 1
ATOM 3515 C CA . GLY A 1 446 ? -12.081 15.961 10.835 1.00 79.44 446 GLY A CA 1
ATOM 3516 C C . GLY A 1 446 ? -12.825 15.361 12.018 1.00 79.44 446 GLY A C 1
ATOM 3517 O O . GLY A 1 446 ? -13.971 15.751 12.241 1.00 79.44 446 GLY A O 1
ATOM 3518 N N . SER A 1 447 ? -12.200 14.453 12.782 1.00 83.50 447 SER A N 1
ATOM 3519 C CA . SER A 1 447 ? -12.769 13.886 14.006 1.00 83.50 447 SER A CA 1
ATOM 3520 C C . SER A 1 447 ? -14.160 13.267 13.792 1.00 83.50 447 SER A C 1
ATOM 3522 O O . SER A 1 447 ? -15.082 13.450 14.597 1.00 83.50 447 SER A O 1
ATOM 3524 N N . ARG A 1 448 ? -14.332 12.576 12.661 1.00 89.56 448 ARG A N 1
ATOM 3525 C CA . ARG A 1 448 ? -15.630 12.129 12.139 1.00 89.56 448 ARG A CA 1
ATOM 3526 C C . ARG A 1 448 ? -15.537 10.753 11.494 1.00 89.56 448 ARG A C 1
ATOM 3528 O O . ARG A 1 448 ? -14.454 10.304 11.127 1.00 89.56 448 ARG A O 1
ATOM 3535 N N . TYR A 1 449 ? -16.684 10.109 11.339 1.00 91.75 449 TYR A N 1
ATOM 3536 C CA . TYR A 1 449 ? -16.829 8.867 10.591 1.00 91.75 449 TYR A CA 1
ATOM 3537 C C . TYR A 1 449 ? -17.991 8.981 9.598 1.00 91.75 449 TYR A C 1
ATOM 3539 O O . TYR A 1 449 ? -18.866 9.837 9.754 1.00 91.75 449 TYR A O 1
ATOM 3547 N N . ALA A 1 450 ? -17.976 8.140 8.570 1.00 91.31 450 ALA A N 1
ATOM 3548 C CA . ALA A 1 450 ? -19.013 8.028 7.562 1.00 91.31 450 ALA A CA 1
ATOM 3549 C C . ALA A 1 450 ? -19.572 6.613 7.603 1.00 91.31 450 ALA A C 1
ATOM 3551 O O . ALA A 1 450 ? -18.794 5.660 7.645 1.00 91.31 450 ALA A O 1
ATOM 3552 N N . LYS A 1 451 ? -20.897 6.489 7.582 1.00 92.12 451 LYS A N 1
ATOM 3553 C CA . LYS A 1 451 ? -21.609 5.228 7.375 1.00 92.12 451 LYS A CA 1
ATOM 3554 C C . LYS A 1 451 ? -22.173 5.244 5.961 1.00 92.12 451 LYS A C 1
ATOM 3556 O O . LYS A 1 451 ? -22.956 6.136 5.643 1.00 92.12 451 LYS A O 1
ATOM 3561 N N . ILE A 1 452 ? -21.777 4.277 5.144 1.00 89.88 452 ILE A N 1
ATOM 3562 C CA . ILE A 1 452 ? -22.292 4.058 3.792 1.00 89.88 452 ILE A CA 1
ATOM 3563 C C . ILE A 1 452 ? -23.169 2.811 3.853 1.00 89.88 452 ILE A C 1
ATOM 3565 O O . ILE A 1 452 ? -22.663 1.724 4.123 1.00 89.88 452 ILE A O 1
ATOM 3569 N N . ASP A 1 453 ? -24.476 2.962 3.681 1.00 87.25 453 ASP A N 1
ATOM 3570 C CA . ASP A 1 453 ? -25.405 1.833 3.681 1.00 87.25 453 ASP A CA 1
ATOM 3571 C C . ASP A 1 453 ? -25.289 0.986 2.399 1.00 87.25 453 ASP A C 1
ATOM 3573 O O . ASP A 1 453 ? -24.682 1.393 1.408 1.00 87.25 453 ASP A O 1
ATOM 3577 N N . GLY A 1 454 ? -25.897 -0.204 2.401 1.00 75.69 454 GLY A N 1
ATOM 3578 C CA . GLY A 1 454 ? -25.868 -1.114 1.248 1.00 75.69 454 GLY A CA 1
ATOM 3579 C C . GLY A 1 454 ? -26.572 -0.588 -0.015 1.00 75.69 454 GLY A C 1
ATOM 3580 O O . GLY A 1 454 ? -26.444 -1.195 -1.075 1.00 75.69 454 GLY A O 1
ATOM 3581 N N . ALA A 1 455 ? -27.310 0.525 0.068 1.00 79.56 455 ALA A N 1
ATOM 3582 C CA . ALA A 1 455 ? -27.895 1.223 -1.078 1.00 79.56 455 ALA A CA 1
ATOM 3583 C C . ALA A 1 455 ? -27.027 2.408 -1.559 1.00 79.56 455 ALA A C 1
ATOM 3585 O O . ALA A 1 455 ? -27.402 3.091 -2.515 1.00 79.56 455 ALA A O 1
ATOM 3586 N N . GLY A 1 456 ? -25.876 2.649 -0.921 1.00 76.38 456 GLY A N 1
ATOM 3587 C CA . GLY A 1 456 ? -24.959 3.752 -1.214 1.00 76.38 456 GLY A CA 1
ATOM 3588 C C . GLY A 1 456 ? -25.325 5.079 -0.538 1.00 76.38 456 GLY A C 1
ATOM 3589 O O . GLY A 1 456 ? -24.715 6.106 -0.838 1.00 76.38 456 GLY A O 1
ATOM 3590 N N . GLY A 1 457 ? -26.313 5.095 0.360 1.00 84.69 457 GLY A N 1
ATOM 3591 C CA . GLY A 1 457 ? -26.647 6.255 1.180 1.00 84.69 457 GLY A CA 1
ATOM 3592 C C . GLY A 1 457 ? -25.564 6.516 2.224 1.00 84.69 457 GLY A C 1
ATOM 3593 O O . GLY A 1 457 ? -25.161 5.610 2.947 1.00 84.69 457 GLY A O 1
ATOM 3594 N N . MET A 1 458 ? -25.082 7.759 2.314 1.00 88.88 458 MET A N 1
ATOM 3595 C CA . MET A 1 458 ? -23.988 8.127 3.215 1.00 88.88 458 MET A CA 1
ATOM 3596 C C . MET A 1 458 ? -24.431 9.126 4.286 1.00 88.88 458 MET A C 1
ATOM 3598 O O . MET A 1 458 ? -24.963 10.193 3.971 1.00 88.88 458 MET A O 1
ATOM 3602 N N . THR A 1 459 ? -24.124 8.829 5.549 1.00 91.00 459 THR A N 1
ATOM 3603 C CA . THR A 1 459 ? -24.222 9.777 6.669 1.00 91.00 459 THR A CA 1
ATOM 3604 C C . THR A 1 459 ? -22.847 10.031 7.278 1.00 91.00 459 THR A C 1
ATOM 3606 O O . THR A 1 459 ? -22.016 9.129 7.341 1.00 91.00 459 THR A O 1
ATOM 3609 N N . VAL A 1 460 ? -22.584 11.267 7.718 1.00 89.38 460 VAL A N 1
ATOM 3610 C CA . VAL A 1 460 ? -21.313 11.668 8.345 1.00 89.38 460 VAL A CA 1
ATOM 3611 C C . VAL A 1 460 ? -21.585 12.240 9.731 1.00 89.38 460 VAL A C 1
ATOM 3613 O O . VAL A 1 460 ? -22.367 13.180 9.871 1.00 89.38 460 VAL A O 1
ATOM 3616 N N . GLU A 1 461 ? -20.915 11.706 10.749 1.00 87.94 461 GLU A N 1
ATOM 3617 C CA . GLU A 1 461 ? -21.145 12.043 12.158 1.00 87.94 461 GLU A CA 1
ATOM 3618 C C . GLU A 1 461 ? -19.822 12.213 12.933 1.00 87.94 461 GLU A C 1
ATOM 3620 O O . GLU A 1 461 ? -18.792 11.659 12.538 1.00 87.94 461 GLU A O 1
ATOM 3625 N N . PRO A 1 462 ? -19.800 12.963 14.055 1.00 83.31 462 PRO A N 1
ATOM 3626 C CA . PRO A 1 462 ? -18.608 13.069 14.894 1.00 83.31 462 PRO A CA 1
ATOM 3627 C C . PRO A 1 462 ? -18.249 11.728 15.548 1.00 83.31 462 PRO A C 1
ATOM 3629 O O . PRO A 1 462 ? -19.110 11.046 16.100 1.00 83.31 462 PRO A O 1
ATOM 3632 N N . LEU A 1 463 ? -16.959 11.391 15.562 1.00 83.56 463 LEU A N 1
ATOM 3633 C CA . LEU A 1 463 ? -16.453 10.088 16.009 1.00 83.56 463 LEU A CA 1
ATOM 3634 C C . LEU A 1 463 ? -16.838 9.772 17.462 1.00 83.56 463 LEU A C 1
ATOM 3636 O O . LEU A 1 463 ? -17.435 8.729 17.737 1.00 83.56 463 LEU A O 1
ATOM 3640 N N . ARG A 1 464 ? -16.602 10.727 18.369 1.00 73.50 464 ARG A N 1
ATOM 3641 C CA . ARG A 1 464 ? -16.922 10.623 19.804 1.00 73.50 464 ARG A CA 1
ATOM 3642 C C . ARG A 1 464 ? -18.400 10.382 20.140 1.00 73.50 464 ARG A C 1
ATOM 3644 O O . ARG A 1 464 ? -18.705 10.038 21.275 1.00 73.50 464 ARG A O 1
ATOM 3651 N N . MET A 1 465 ? -19.325 10.614 19.204 1.00 70.06 465 MET A N 1
ATOM 3652 C CA . MET A 1 465 ? -20.759 10.436 19.476 1.00 70.06 465 MET A CA 1
ATOM 3653 C C . MET A 1 465 ? -21.158 8.964 19.566 1.00 70.06 465 MET A C 1
ATOM 3655 O O . MET A 1 465 ? -22.175 8.661 20.182 1.00 70.06 465 MET A O 1
ATOM 3659 N N . ARG A 1 466 ? -20.363 8.064 18.975 1.00 77.00 466 ARG A N 1
ATOM 3660 C CA . ARG A 1 466 ? -20.682 6.635 18.888 1.00 77.00 466 ARG A CA 1
ATOM 3661 C C . ARG A 1 466 ? -19.525 5.736 19.318 1.00 77.00 466 ARG A C 1
ATOM 3663 O O . ARG A 1 466 ? -19.732 4.787 20.063 1.00 77.00 466 ARG A O 1
ATOM 3670 N N . TRP A 1 467 ? -18.303 6.031 18.888 1.00 84.81 467 TRP A N 1
ATOM 3671 C CA . TRP A 1 467 ? -17.197 5.078 18.993 1.00 84.81 467 TRP A CA 1
ATOM 3672 C C . TRP A 1 467 ? -16.371 5.244 20.275 1.00 84.81 467 TRP A C 1
ATOM 3674 O O . TRP A 1 467 ? -16.118 6.362 20.723 1.00 84.81 467 TRP A O 1
ATOM 3684 N N . GLY A 1 468 ? -15.927 4.119 20.849 1.00 73.69 468 GLY A N 1
ATOM 3685 C CA . GLY A 1 468 ? -15.082 4.079 22.048 1.00 73.69 468 GLY A CA 1
ATOM 3686 C C . GLY A 1 468 ? -15.823 4.211 23.386 1.00 73.69 468 GLY A C 1
ATOM 3687 O O . GLY A 1 468 ? -15.163 4.440 24.402 1.00 73.69 468 GLY A O 1
ATOM 3688 N N . GLN A 1 469 ? -17.158 4.080 23.404 1.00 76.00 469 GLN A N 1
ATOM 3689 C CA . GLN A 1 469 ? -17.973 4.099 24.627 1.00 76.00 469 GLN A CA 1
ATOM 3690 C C . GLN A 1 469 ? -17.901 2.754 25.363 1.00 76.00 469 GLN A C 1
ATOM 3692 O O . GLN A 1 469 ? -18.261 1.720 24.809 1.00 76.00 469 GLN A O 1
ATOM 3697 N N . ILE A 1 470 ? -17.434 2.760 26.612 1.00 74.19 470 ILE A N 1
ATOM 3698 C CA . ILE A 1 470 ? -17.156 1.540 27.388 1.00 74.19 470 ILE A CA 1
ATOM 3699 C C . ILE A 1 470 ? -18.418 1.049 28.109 1.00 74.19 470 ILE A C 1
ATOM 3701 O O . ILE A 1 470 ? -18.959 1.773 28.952 1.00 74.19 470 ILE A O 1
ATOM 3705 N N . ALA A 1 471 ? -18.851 -0.194 27.852 1.00 69.81 471 ALA A N 1
ATOM 3706 C CA . ALA A 1 471 ? -19.937 -0.802 28.618 1.00 69.81 471 ALA A CA 1
ATOM 3707 C C . ALA A 1 471 ? -19.545 -0.961 30.089 1.00 69.81 471 ALA A C 1
ATOM 3709 O O . ALA A 1 471 ? -18.557 -1.606 30.439 1.00 69.81 471 ALA A O 1
ATOM 3710 N N . ASN A 1 472 ? -20.367 -0.404 30.970 1.00 69.62 472 ASN A N 1
ATOM 3711 C CA . ASN A 1 472 ? -20.257 -0.595 32.408 1.00 69.62 472 ASN A CA 1
ATOM 3712 C C . ASN A 1 472 ? -21.654 -0.548 33.051 1.00 69.62 472 ASN A C 1
ATOM 3714 O O . ASN A 1 472 ? -22.569 0.018 32.448 1.00 69.62 472 ASN A O 1
ATOM 3718 N N . PRO A 1 473 ? -21.831 -1.106 34.265 1.00 69.81 473 PRO A N 1
ATOM 3719 C CA . PRO A 1 473 ? -23.113 -1.131 34.968 1.00 69.81 473 PRO A CA 1
ATOM 3720 C C . PRO A 1 473 ? -23.798 0.232 35.113 1.00 69.81 473 PRO A C 1
ATOM 3722 O O . PRO A 1 473 ? -25.022 0.280 35.109 1.00 69.81 473 PRO A O 1
ATOM 3725 N N . ILE A 1 474 ? -23.045 1.336 35.214 1.00 70.81 474 ILE A N 1
ATOM 3726 C CA . ILE A 1 474 ? -23.620 2.684 35.352 1.00 70.81 474 ILE A CA 1
ATOM 3727 C C . ILE A 1 474 ? -24.216 3.157 34.018 1.00 70.81 474 ILE A C 1
ATOM 3729 O O . ILE A 1 474 ? -25.302 3.726 34.021 1.00 70.81 474 ILE A O 1
ATOM 3733 N N . ILE A 1 475 ? -23.568 2.891 32.878 1.00 66.12 475 ILE A N 1
ATOM 3734 C CA . ILE A 1 475 ? -24.127 3.211 31.550 1.00 66.12 475 ILE A CA 1
ATOM 3735 C C . ILE A 1 475 ? -25.262 2.252 31.170 1.00 66.12 475 ILE A C 1
ATOM 3737 O O . ILE A 1 475 ? -26.273 2.700 30.634 1.00 66.12 475 ILE A O 1
ATOM 3741 N N . SER A 1 476 ? -25.123 0.953 31.453 1.00 66.31 476 SER A N 1
ATOM 3742 C CA . SER A 1 476 ? -26.104 -0.057 31.037 1.00 66.31 476 SER A CA 1
ATOM 3743 C C . SER A 1 476 ? -27.366 -0.068 31.898 1.00 66.31 476 SER A C 1
ATOM 3745 O O . SER A 1 476 ? -28.459 -0.247 31.365 1.00 66.31 476 SER A O 1
ATOM 3747 N N . SER A 1 477 ? -27.248 0.144 33.214 1.00 68.56 477 SER A N 1
ATOM 3748 C CA . SER A 1 477 ? -28.413 0.260 34.099 1.00 68.56 477 SER A CA 1
ATOM 3749 C C . SER A 1 477 ? -28.892 1.701 34.255 1.00 68.56 477 SER A C 1
ATOM 3751 O O . SER A 1 477 ? -30.012 1.919 34.708 1.00 68.56 477 SER A O 1
ATOM 3753 N N . GLY A 1 478 ? -28.039 2.680 33.946 1.00 63.38 478 GLY A N 1
ATOM 3754 C CA . GLY A 1 478 ? -28.295 4.091 34.206 1.00 63.38 478 GLY A CA 1
ATOM 3755 C C . GLY A 1 478 ? -28.278 4.462 35.690 1.00 63.38 478 GLY A C 1
ATOM 3756 O O . GLY A 1 478 ? -28.603 5.593 36.000 1.00 63.38 478 GLY A O 1
ATOM 3757 N N . GLU A 1 479 ? -27.937 3.568 36.624 1.00 68.44 479 GLU A N 1
ATOM 3758 C CA . GLU A 1 479 ? -28.127 3.802 38.067 1.00 68.44 479 GLU A CA 1
ATOM 3759 C C . GLU A 1 479 ? -26.801 3.928 38.826 1.00 68.44 479 GLU A C 1
ATOM 3761 O O . GLU A 1 479 ? -25.815 3.262 38.512 1.00 68.44 479 GLU A O 1
ATOM 3766 N N . ILE A 1 480 ? -26.809 4.749 39.881 1.00 72.06 480 ILE A N 1
ATOM 3767 C CA . ILE A 1 480 ? -25.685 4.962 40.804 1.00 72.06 480 ILE A CA 1
ATOM 3768 C C . ILE A 1 480 ? -26.199 4.796 42.238 1.00 72.06 480 ILE A C 1
ATOM 3770 O O . ILE A 1 480 ? -27.264 5.325 42.577 1.00 72.06 480 ILE A O 1
ATOM 3774 N N . ASP A 1 481 ? -25.432 4.082 43.063 1.00 68.88 481 ASP A N 1
ATOM 3775 C CA . ASP A 1 481 ? -25.737 3.845 44.477 1.00 68.88 481 ASP A CA 1
ATOM 3776 C C . ASP A 1 481 ? -25.210 4.986 45.361 1.00 68.88 481 ASP A C 1
ATOM 3778 O O . ASP A 1 481 ? -25.938 5.487 46.213 1.00 68.88 481 ASP A O 1
ATOM 3782 N N . ALA A 1 482 ? -23.981 5.459 45.125 1.00 68.31 482 ALA A N 1
ATOM 3783 C CA . ALA A 1 482 ? -23.419 6.611 45.829 1.00 68.31 482 ALA A CA 1
ATOM 3784 C C . ALA A 1 482 ? -22.441 7.414 44.955 1.00 68.31 482 ALA A C 1
ATOM 3786 O O . ALA A 1 482 ? -21.785 6.870 44.065 1.00 68.31 482 ALA A O 1
ATOM 3787 N N . ALA A 1 483 ? -22.337 8.717 45.231 1.00 72.31 483 ALA A N 1
ATOM 3788 C CA . ALA A 1 483 ? -21.410 9.637 44.578 1.00 72.31 483 ALA A CA 1
ATOM 3789 C C . ALA A 1 483 ? -20.738 10.556 45.612 1.00 72.31 483 ALA A C 1
ATOM 3791 O O . ALA A 1 483 ? -21.422 11.098 46.481 1.00 72.31 483 ALA A O 1
ATOM 3792 N N . TRP A 1 484 ? -19.414 10.732 45.553 1.00 73.88 484 TRP A N 1
ATOM 3793 C CA . TRP A 1 484 ? -18.684 11.570 46.519 1.00 73.88 484 TRP A CA 1
ATOM 3794 C C . TRP A 1 484 ? -17.341 12.086 45.993 1.00 73.88 484 TRP A C 1
ATOM 3796 O O . TRP A 1 484 ? -16.772 11.552 45.043 1.00 73.88 484 TRP A O 1
ATOM 3806 N N . TRP A 1 485 ? -16.802 13.104 46.671 1.00 68.38 485 TRP A N 1
ATOM 3807 C CA . TRP A 1 485 ? -15.462 13.639 46.428 1.00 68.38 485 TRP A CA 1
ATOM 3808 C C . TRP A 1 485 ? -14.489 13.186 47.514 1.00 68.38 485 TRP A C 1
ATOM 3810 O O . TRP A 1 485 ? -14.752 13.395 48.696 1.00 68.38 485 TRP A O 1
ATOM 3820 N N . LEU A 1 486 ? -13.340 12.628 47.131 1.00 76.25 486 LEU A N 1
ATOM 3821 C CA . LEU A 1 486 ? -12.252 12.285 48.051 1.00 76.25 486 LEU A CA 1
ATOM 3822 C C . LEU A 1 486 ? -10.907 12.673 47.430 1.00 76.25 486 LEU A C 1
ATOM 3824 O O . LEU A 1 486 ? -10.609 12.307 46.296 1.00 76.25 486 LEU A O 1
ATOM 3828 N N . GLY A 1 487 ? -10.091 13.442 48.159 1.00 71.00 487 GLY A N 1
ATOM 3829 C CA . GLY A 1 487 ? -8.756 13.842 47.691 1.00 71.00 487 GLY A CA 1
ATOM 3830 C C . GLY A 1 487 ? -8.753 14.619 46.365 1.00 71.00 487 GLY A C 1
ATOM 3831 O O . GLY A 1 487 ? -7.820 14.475 45.583 1.00 71.00 487 GLY A O 1
ATOM 3832 N N . GLY A 1 488 ? -9.808 15.396 46.086 1.00 70.94 488 GLY A N 1
ATOM 3833 C CA . GLY A 1 488 ? -9.968 16.145 44.831 1.00 70.94 488 GLY A CA 1
ATOM 3834 C C . GLY A 1 488 ? -10.464 15.319 43.637 1.00 70.94 488 GLY A C 1
ATOM 3835 O O . GLY A 1 488 ? -10.541 15.850 42.535 1.00 70.94 488 GLY A O 1
ATOM 3836 N N . LYS A 1 489 ? -10.817 14.045 43.845 1.00 77.75 489 LYS A N 1
ATOM 3837 C CA . LYS A 1 489 ? -11.326 13.129 42.814 1.00 77.75 489 LYS A CA 1
ATOM 3838 C C . LYS A 1 489 ? -12.799 12.808 43.062 1.00 77.75 489 LYS A C 1
ATOM 3840 O O . LYS A 1 489 ? -13.196 12.682 44.223 1.00 77.75 489 LYS A O 1
ATOM 3845 N N . LEU A 1 490 ? -13.587 12.652 42.000 1.00 78.00 490 LEU A N 1
ATOM 3846 C CA . LEU A 1 490 ? -14.984 12.210 42.079 1.00 78.00 490 LEU A CA 1
ATOM 3847 C C . LEU A 1 490 ? -15.057 10.683 41.964 1.00 78.00 490 LEU A C 1
ATOM 3849 O O . LEU A 1 490 ? -14.346 10.080 41.164 1.00 78.00 490 LEU A O 1
ATOM 3853 N N . PHE A 1 491 ? -15.933 10.065 42.746 1.00 82.56 491 PHE A N 1
ATOM 3854 C CA . PHE A 1 491 ? -16.191 8.630 42.732 1.00 82.56 491 PHE A CA 1
ATOM 3855 C C . PHE A 1 491 ? -17.685 8.374 42.550 1.00 82.56 491 PHE A C 1
ATOM 3857 O O . PHE A 1 491 ? -18.492 9.020 43.217 1.00 82.56 491 PHE A O 1
ATOM 3864 N N . LEU A 1 492 ? -18.041 7.431 41.673 1.00 80.25 492 LEU A N 1
ATOM 3865 C CA . LEU A 1 492 ? -19.413 6.957 41.455 1.00 80.25 492 LEU A CA 1
ATOM 3866 C C . LEU A 1 492 ? -19.450 5.440 41.664 1.00 80.25 492 LEU A C 1
ATOM 3868 O O . LEU A 1 492 ? -18.717 4.730 40.977 1.00 80.25 492 LEU A O 1
ATOM 3872 N N . SER A 1 493 ? -20.279 4.930 42.574 1.00 81.25 493 SER A N 1
ATOM 3873 C CA . SER A 1 493 ? -20.375 3.490 42.857 1.00 81.25 493 SER A CA 1
ATOM 3874 C C . SER A 1 493 ? -21.682 2.866 42.391 1.00 81.25 493 SER A C 1
ATOM 3876 O O . SER A 1 493 ? -22.743 3.490 42.428 1.00 81.25 493 SER A O 1
ATOM 3878 N N . ARG A 1 494 ? -21.606 1.591 42.012 1.00 81.56 494 ARG A N 1
ATOM 3879 C CA . ARG A 1 494 ? -22.754 0.734 41.718 1.00 81.56 494 ARG A CA 1
ATOM 3880 C C . ARG A 1 494 ? -22.423 -0.703 42.122 1.00 81.56 494 ARG A C 1
ATOM 3882 O O . ARG A 1 494 ? -21.475 -1.296 41.610 1.00 81.56 494 ARG A O 1
ATOM 3889 N N . GLY A 1 495 ? -23.201 -1.263 43.044 1.00 81.00 495 GLY A N 1
ATOM 3890 C CA . GLY A 1 495 ? -22.923 -2.551 43.670 1.00 81.00 495 GLY A CA 1
ATOM 3891 C C . GLY A 1 495 ? -21.570 -2.555 44.387 1.00 81.00 495 GLY A C 1
ATOM 3892 O O . GLY A 1 495 ? -21.221 -1.608 45.091 1.00 81.00 495 GLY A O 1
ATOM 3893 N N . GLY A 1 496 ? -20.797 -3.621 44.180 1.00 83.81 496 GLY A N 1
ATOM 3894 C CA . GLY A 1 496 ? -19.443 -3.773 44.721 1.00 83.81 496 GLY A CA 1
ATOM 3895 C C . GLY A 1 496 ? -18.348 -3.067 43.920 1.00 83.81 496 GLY A C 1
ATOM 3896 O O . GLY A 1 496 ? -17.176 -3.350 44.149 1.00 83.81 496 GLY A O 1
ATOM 3897 N N . GLN A 1 497 ? -18.701 -2.193 42.975 1.00 87.06 497 GLN A N 1
ATOM 3898 C CA . GLN A 1 497 ? -17.766 -1.597 42.022 1.00 87.06 497 GLN A CA 1
ATOM 3899 C C . GLN A 1 497 ? -17.920 -0.068 41.944 1.00 87.06 497 GLN A C 1
ATOM 3901 O O . GLN A 1 497 ? -18.961 0.485 42.313 1.00 87.06 497 GLN A O 1
ATOM 3906 N N . TYR A 1 498 ? -16.894 0.636 41.461 1.00 86.81 498 TYR A N 1
ATOM 3907 C CA . TYR A 1 498 ? -16.895 2.097 41.334 1.00 86.81 498 TYR A CA 1
ATOM 3908 C C . TYR A 1 498 ? -16.078 2.613 40.141 1.00 86.81 498 TYR A C 1
ATOM 3910 O O . TYR A 1 498 ? -15.168 1.951 39.651 1.00 86.81 498 TYR A O 1
ATOM 3918 N N . LEU A 1 499 ? -16.397 3.827 39.692 1.00 83.25 499 LEU A N 1
ATOM 3919 C CA . LEU A 1 499 ? -15.602 4.627 38.760 1.00 83.25 499 LEU A CA 1
ATOM 3920 C C . LEU A 1 499 ? -14.962 5.801 39.498 1.00 83.25 499 LEU A C 1
ATOM 3922 O O . LEU A 1 499 ? -15.587 6.411 40.367 1.00 83.25 499 LEU A O 1
ATOM 3926 N N . ARG A 1 500 ? -13.731 6.140 39.114 1.00 85.31 500 ARG A N 1
ATOM 3927 C CA . ARG A 1 500 ? -12.949 7.252 39.667 1.00 85.31 500 ARG A CA 1
ATOM 3928 C C . ARG A 1 500 ? -12.705 8.301 38.588 1.00 85.31 500 ARG A C 1
ATOM 3930 O O . ARG A 1 500 ? -12.392 7.938 37.465 1.00 85.31 500 ARG A O 1
ATOM 3937 N N . TYR A 1 501 ? -12.791 9.578 38.937 1.00 76.50 501 TYR A N 1
ATOM 3938 C CA . TYR A 1 501 ? -12.543 10.706 38.045 1.00 76.50 501 TYR A CA 1
ATOM 3939 C C . TYR A 1 501 ? -11.499 11.634 38.679 1.00 76.50 501 TYR A C 1
ATOM 3941 O O . TYR A 1 501 ? -11.797 12.377 39.620 1.00 76.50 501 TYR A O 1
ATOM 3949 N N . SER A 1 502 ? -10.263 11.581 38.184 1.00 71.62 502 SER A N 1
ATOM 3950 C CA . SER A 1 502 ? -9.131 12.360 38.706 1.00 71.62 502 SER A CA 1
ATOM 3951 C C . SER A 1 502 ? -8.807 13.611 37.885 1.00 71.62 502 SER A C 1
ATOM 3953 O O . SER A 1 502 ? -8.102 14.485 38.384 1.00 71.62 502 SER A O 1
ATOM 3955 N N . LYS A 1 503 ? -9.280 13.703 36.633 1.00 59.88 503 LYS A N 1
ATOM 3956 C CA . LYS A 1 503 ? -8.931 14.774 35.672 1.00 59.88 503 LYS A CA 1
ATOM 3957 C C . LYS A 1 503 ? -10.121 15.685 35.302 1.00 59.88 503 LYS A C 1
ATOM 3959 O O . LYS A 1 503 ? -10.055 16.405 34.311 1.00 59.88 503 LYS A O 1
ATOM 3964 N N . GLY A 1 504 ? -11.215 15.651 36.068 1.00 60.12 504 GLY A N 1
ATOM 3965 C CA . GLY A 1 504 ? -12.448 16.409 35.804 1.00 60.12 504 GLY A CA 1
ATOM 3966 C C . GLY A 1 504 ? -13.701 15.576 36.074 1.00 60.12 504 GLY A C 1
ATOM 3967 O O . GLY A 1 504 ? -13.624 14.587 36.788 1.00 60.12 504 GLY A O 1
ATOM 3968 N N . THR A 1 505 ? -14.850 15.963 35.515 1.00 56.81 505 THR A N 1
ATOM 3969 C CA . THR A 1 505 ? -16.131 15.230 35.652 1.00 56.81 505 THR A CA 1
ATOM 3970 C C . THR A 1 505 ? -16.621 14.595 34.348 1.00 56.81 505 THR A C 1
ATOM 3972 O O . THR A 1 505 ? -17.618 13.886 34.359 1.00 56.81 505 THR A O 1
ATOM 3975 N N . LEU A 1 506 ? -15.930 14.852 33.231 1.00 55.28 506 LEU A N 1
ATOM 3976 C CA . LEU A 1 506 ? -16.358 14.445 31.888 1.00 55.28 506 LEU A CA 1
ATOM 3977 C C . LEU A 1 506 ? -16.025 12.983 31.565 1.00 55.28 506 LEU A C 1
ATOM 3979 O O . LEU A 1 506 ? -16.854 12.287 30.996 1.00 55.28 506 LEU A O 1
ATOM 3983 N N . LEU A 1 507 ? -14.824 12.522 31.924 1.00 64.56 507 LEU A N 1
ATOM 3984 C CA . LEU A 1 507 ? -14.356 11.160 31.660 1.00 64.56 507 LEU A CA 1
ATOM 3985 C C . LEU A 1 507 ? -13.754 10.566 32.933 1.00 64.56 507 LEU A C 1
ATOM 3987 O O . LEU A 1 507 ? -12.967 11.232 33.614 1.00 64.56 507 LEU A O 1
ATOM 3991 N N . ALA A 1 508 ? -14.130 9.327 33.246 1.00 68.62 508 ALA A N 1
ATOM 3992 C CA . ALA A 1 508 ? -13.506 8.550 34.305 1.00 68.62 508 ALA A CA 1
ATOM 3993 C C . ALA A 1 508 ? -12.057 8.197 33.930 1.00 68.62 508 ALA A C 1
ATOM 3995 O O . ALA A 1 508 ? -11.665 8.240 32.762 1.00 68.62 508 ALA A O 1
ATOM 3996 N N . ASP A 1 509 ? -11.267 7.858 34.941 1.00 68.31 509 ASP A N 1
ATOM 3997 C CA . ASP A 1 509 ? -9.871 7.472 34.806 1.00 68.31 509 ASP A CA 1
ATOM 3998 C C . ASP A 1 509 ? -9.692 6.234 33.921 1.00 68.31 509 ASP A C 1
ATOM 4000 O O . ASP A 1 509 ? -10.555 5.359 33.832 1.00 68.31 509 ASP A O 1
ATOM 4004 N N . ASP A 1 510 ? -8.491 6.159 33.357 1.00 62.28 510 ASP A N 1
ATOM 4005 C CA . ASP A 1 510 ? -7.968 5.231 32.348 1.00 62.28 510 ASP A CA 1
ATOM 4006 C C . ASP A 1 510 ? -7.845 3.762 32.847 1.00 62.28 510 ASP A C 1
ATOM 4008 O O . ASP A 1 510 ? -7.001 2.997 32.392 1.00 62.28 510 ASP A O 1
ATOM 4012 N N . VAL A 1 511 ? -8.638 3.369 33.850 1.00 62.38 511 VAL A N 1
ATOM 4013 C CA . VAL A 1 511 ? -8.568 2.078 34.562 1.00 62.38 511 VAL A CA 1
ATOM 4014 C C . VAL A 1 511 ? -9.899 1.316 34.581 1.00 62.38 511 VAL A C 1
ATOM 4016 O O . VAL A 1 511 ? -9.963 0.219 35.131 1.00 62.38 511 VAL A O 1
ATOM 4019 N N . GLY A 1 512 ? -10.957 1.874 33.981 1.00 68.12 512 GLY A N 1
ATOM 4020 C CA . GLY A 1 512 ? -12.281 1.252 33.948 1.00 68.12 512 GLY A CA 1
ATOM 4021 C C . GLY A 1 512 ? -12.947 1.170 35.327 1.00 68.12 512 GLY A C 1
ATOM 4022 O O . GLY A 1 512 ? -12.670 1.974 36.220 1.00 68.12 512 GLY A O 1
ATOM 4023 N N . MET A 1 513 ? -13.872 0.219 35.489 1.00 78.50 513 MET A N 1
ATOM 4024 C CA . MET A 1 513 ? -14.562 -0.007 36.761 1.00 78.50 513 MET A CA 1
ATOM 4025 C C . MET A 1 513 ? -13.661 -0.773 37.738 1.00 78.50 513 MET A C 1
ATOM 4027 O O . MET A 1 513 ? -13.060 -1.780 37.375 1.00 78.50 513 MET A O 1
ATOM 4031 N N . LEU A 1 514 ? -13.581 -0.298 38.978 1.00 83.44 514 LEU A N 1
ATOM 4032 C CA . LEU A 1 514 ? -12.727 -0.835 40.036 1.00 83.44 514 LEU A CA 1
ATOM 4033 C C . LEU A 1 514 ? -13.569 -1.548 41.100 1.00 83.44 514 LEU A C 1
ATOM 4035 O O . LEU A 1 514 ? -14.672 -1.105 41.419 1.00 83.44 514 LEU A O 1
ATOM 4039 N N . ASP A 1 515 ? -13.040 -2.620 41.690 1.00 87.12 515 ASP A N 1
ATOM 4040 C CA . ASP A 1 515 ? -13.723 -3.365 42.753 1.00 87.12 515 ASP A CA 1
ATOM 4041 C C . ASP A 1 515 ? -13.502 -2.722 44.131 1.00 87.12 515 ASP A C 1
ATOM 4043 O O . ASP A 1 515 ? -12.367 -2.467 44.545 1.00 87.12 515 ASP A O 1
ATOM 4047 N N . LEU A 1 516 ? -14.583 -2.528 44.898 1.00 87.50 516 LEU A N 1
ATOM 4048 C CA . LEU A 1 516 ? -14.520 -2.028 46.277 1.00 87.50 516 LEU A CA 1
ATOM 4049 C C . LEU A 1 516 ? -13.754 -2.992 47.191 1.00 87.50 516 LEU A C 1
ATOM 4051 O O . LEU A 1 516 ? -12.969 -2.546 48.025 1.00 87.50 516 LEU A O 1
ATOM 4055 N N . ALA A 1 517 ? -13.926 -4.304 47.014 1.00 86.00 517 ALA A N 1
ATOM 4056 C CA . ALA A 1 517 ? -13.328 -5.322 47.882 1.00 86.00 517 ALA A CA 1
ATOM 4057 C C . ALA A 1 517 ? -11.786 -5.328 47.864 1.00 86.00 517 ALA A C 1
ATOM 4059 O O . ALA A 1 517 ? -11.164 -5.667 48.869 1.00 86.00 517 ALA A O 1
ATOM 4060 N N . SER A 1 518 ? -11.165 -4.927 46.752 1.00 85.69 518 SER A N 1
ATOM 4061 C CA . SER A 1 518 ? -9.706 -4.907 46.566 1.00 85.69 518 SER A CA 1
ATOM 4062 C C . SER A 1 518 ? -9.159 -3.510 46.261 1.00 85.69 518 SER A C 1
ATOM 4064 O O . SER A 1 518 ? -8.061 -3.377 45.716 1.00 85.69 518 SER A O 1
ATOM 4066 N N . ASN A 1 519 ? -9.921 -2.463 46.590 1.00 87.81 519 ASN A N 1
ATOM 4067 C CA . ASN A 1 519 ? -9.562 -1.091 46.248 1.00 87.81 519 ASN A CA 1
ATOM 4068 C C . ASN A 1 519 ? -8.279 -0.616 46.961 1.00 87.81 519 ASN A C 1
ATOM 4070 O O . ASN A 1 519 ? -7.996 -1.008 48.098 1.00 87.81 519 ASN A O 1
ATOM 4074 N N . GLN A 1 520 ? -7.538 0.277 46.296 1.00 84.69 520 GLN A N 1
ATOM 4075 C CA . GLN A 1 520 ? -6.356 0.972 46.834 1.00 84.69 520 GLN A CA 1
ATOM 4076 C C . GLN A 1 520 ? -6.565 2.496 46.938 1.00 84.69 520 GLN A C 1
ATOM 4078 O O . GLN A 1 520 ? -5.620 3.243 47.177 1.00 84.69 520 GLN A O 1
ATOM 4083 N N . ASP A 1 521 ? -7.802 2.970 46.768 1.00 84.94 521 ASP A N 1
ATOM 4084 C CA . ASP A 1 521 ? -8.146 4.395 46.656 1.00 84.94 521 ASP A CA 1
ATOM 4085 C C . ASP A 1 521 ? -8.518 5.051 47.995 1.00 84.94 521 ASP A C 1
ATOM 4087 O O . ASP A 1 521 ? -9.064 6.155 48.029 1.00 84.94 521 ASP A O 1
ATOM 4091 N N . GLY A 1 522 ? -8.231 4.385 49.117 1.00 83.31 522 GLY A N 1
ATOM 4092 C CA . GLY A 1 522 ? -8.635 4.873 50.436 1.00 83.31 522 GLY A CA 1
ATOM 4093 C C . GLY A 1 522 ? -10.154 4.840 50.621 1.00 83.31 522 GLY A C 1
ATOM 4094 O O . GLY A 1 522 ? -10.726 5.753 51.217 1.00 83.31 522 GLY A O 1
ATOM 4095 N N . LEU A 1 523 ? -10.808 3.799 50.098 1.00 88.88 523 LEU A N 1
ATOM 4096 C CA . LEU A 1 523 ? -12.231 3.522 50.288 1.00 88.88 523 LEU A CA 1
ATOM 4097 C C . LEU A 1 523 ? -12.405 2.301 51.205 1.00 88.88 523 LEU A C 1
ATOM 4099 O O . LEU A 1 523 ? -11.522 1.436 51.257 1.00 88.88 523 LEU A O 1
ATOM 4103 N N . PRO A 1 524 ? -13.529 2.178 51.932 1.00 87.31 524 PRO A N 1
ATOM 4104 C CA . PRO A 1 524 ? -13.806 0.965 52.690 1.00 87.31 524 PRO A CA 1
ATOM 4105 C C . PRO A 1 524 ? -13.898 -0.255 51.760 1.00 87.31 524 PRO A C 1
ATOM 4107 O O . PRO A 1 524 ? -14.556 -0.213 50.722 1.00 87.31 524 PRO A O 1
ATOM 4110 N N . GLN A 1 525 ? -13.248 -1.355 52.149 1.00 90.00 525 GLN A N 1
ATOM 4111 C CA . GLN A 1 525 ? -13.289 -2.631 51.426 1.00 90.00 525 GLN A CA 1
ATOM 4112 C C . GLN A 1 525 ? -14.593 -3.383 51.733 1.00 90.00 525 GLN A C 1
ATOM 4114 O O . GLN A 1 525 ? -14.602 -4.379 52.456 1.00 90.00 525 GLN A O 1
ATOM 4119 N N . TRP A 1 526 ? -15.713 -2.849 51.245 1.00 86.31 526 TRP A N 1
ATOM 4120 C CA . TRP A 1 526 ? -17.069 -3.352 51.494 1.00 86.31 526 TRP A CA 1
ATOM 4121 C C . TRP A 1 526 ? -17.709 -3.959 50.247 1.00 86.31 526 TRP A C 1
ATOM 4123 O O . TRP A 1 526 ? -17.223 -3.783 49.130 1.00 86.31 526 TRP A O 1
ATOM 4133 N N . SER A 1 527 ? -18.824 -4.668 50.446 1.00 80.19 527 SER A N 1
ATOM 4134 C CA . SER A 1 527 ? -19.587 -5.266 49.343 1.00 80.19 527 SER A CA 1
ATOM 4135 C C . SER A 1 527 ? -20.405 -4.240 48.549 1.00 80.19 527 SER A C 1
ATOM 4137 O O . SER A 1 527 ? -20.796 -4.512 47.415 1.00 80.19 527 SER A O 1
ATOM 4139 N N . ARG A 1 528 ? -20.661 -3.070 49.151 1.00 80.38 528 ARG A N 1
ATOM 4140 C CA . ARG A 1 528 ? -21.376 -1.921 48.581 1.00 80.38 528 ARG A CA 1
ATOM 4141 C C . ARG A 1 528 ? -21.178 -0.676 49.450 1.00 80.38 528 ARG A C 1
ATOM 4143 O O . ARG A 1 528 ? -20.974 -0.785 50.660 1.00 80.38 528 ARG A O 1
ATOM 4150 N N . ILE A 1 529 ? -21.293 0.503 48.845 1.00 77.81 529 ILE A N 1
ATOM 4151 C CA . ILE A 1 529 ? -21.446 1.782 49.554 1.00 77.81 529 ILE A CA 1
ATOM 4152 C C . ILE A 1 529 ? -22.861 2.284 49.271 1.00 77.81 529 ILE A C 1
ATOM 4154 O O . ILE A 1 529 ? -23.224 2.495 48.117 1.00 77.81 529 ILE A O 1
ATOM 4158 N N . ASP A 1 530 ? -23.652 2.443 50.330 1.00 62.38 530 ASP A N 1
ATOM 4159 C CA . ASP A 1 530 ? -25.051 2.880 50.270 1.00 62.38 530 ASP A CA 1
ATOM 4160 C C . ASP A 1 530 ? -25.186 4.400 50.226 1.00 62.38 530 ASP A C 1
ATOM 4162 O O . ASP A 1 530 ? -26.121 4.922 49.630 1.00 62.38 530 ASP A O 1
ATOM 4166 N N . ALA A 1 531 ? -24.274 5.110 50.890 1.00 61.78 531 ALA A N 1
ATOM 4167 C CA . ALA A 1 531 ? -24.213 6.562 50.875 1.00 61.78 531 ALA A CA 1
ATOM 4168 C C . ALA A 1 531 ? -22.818 7.042 51.281 1.00 61.78 531 ALA A C 1
ATOM 4170 O O . ALA A 1 531 ? -22.112 6.390 52.060 1.00 61.78 531 ALA A O 1
ATOM 4171 N N . ALA A 1 532 ? -22.448 8.225 50.800 1.00 67.75 532 ALA A N 1
ATOM 4172 C CA . ALA A 1 532 ? -21.263 8.930 51.251 1.00 67.75 532 ALA A CA 1
ATOM 4173 C C . ALA A 1 532 ? -21.495 10.445 51.245 1.00 67.75 532 ALA A C 1
ATOM 4175 O O . ALA A 1 532 ? -22.240 10.952 50.410 1.00 67.75 532 ALA A O 1
ATOM 4176 N N . PHE A 1 533 ? -20.870 11.168 52.175 1.00 62.12 533 PHE A N 1
ATOM 4177 C CA . PHE A 1 533 ? -20.889 12.636 52.189 1.00 62.12 533 PHE A CA 1
ATOM 4178 C C . PHE A 1 533 ? -19.614 13.211 52.808 1.00 62.12 533 PHE A C 1
ATOM 4180 O O . PHE A 1 533 ? -18.966 12.554 53.622 1.00 62.12 533 PHE A O 1
ATOM 4187 N N . SER A 1 534 ? -19.289 14.461 52.473 1.00 61.41 534 SER A N 1
ATOM 4188 C CA . SER A 1 534 ? -18.157 15.196 53.050 1.00 61.41 534 SER A CA 1
ATOM 4189 C C . SER A 1 534 ? -18.604 16.093 54.207 1.00 61.41 534 SER A C 1
ATOM 4191 O O . SER A 1 534 ? -19.543 16.874 54.063 1.00 61.41 534 SER A O 1
ATOM 4193 N N . ASP A 1 535 ? -17.943 15.998 55.361 1.00 57.84 535 ASP A N 1
ATOM 4194 C CA . ASP A 1 535 ? -18.188 16.892 56.495 1.00 57.84 535 ASP A CA 1
ATOM 4195 C C . ASP A 1 535 ? -17.517 18.268 56.310 1.00 57.84 535 ASP A C 1
ATOM 4197 O O . ASP A 1 535 ? -16.714 18.481 55.402 1.00 57.84 535 ASP A O 1
ATOM 4201 N N . ALA A 1 536 ? -17.820 19.218 57.202 1.00 51.97 536 ALA A N 1
ATOM 4202 C CA . ALA A 1 536 ? -17.274 20.580 57.148 1.00 51.97 536 ALA A CA 1
ATOM 4203 C C . ALA A 1 536 ? -15.736 20.661 57.285 1.00 51.97 536 ALA A C 1
ATOM 4205 O O . ALA A 1 536 ? -15.159 21.722 57.059 1.00 51.97 536 ALA A O 1
ATOM 4206 N N . ALA A 1 537 ? -15.068 19.565 57.662 1.00 59.16 537 ALA A N 1
ATOM 4207 C CA . ALA A 1 537 ? -13.611 19.458 57.715 1.00 59.16 537 ALA A CA 1
ATOM 4208 C C . ALA A 1 537 ? -13.021 18.765 56.467 1.00 59.16 537 ALA A C 1
ATOM 4210 O O . ALA A 1 537 ? -11.825 18.482 56.442 1.00 59.16 537 ALA A O 1
ATOM 4211 N N . GLY A 1 538 ? -13.841 18.477 55.449 1.00 60.69 538 GLY A N 1
ATOM 4212 C CA . GLY A 1 538 ? -13.424 17.833 54.202 1.00 60.69 538 GLY A CA 1
ATOM 4213 C C . GLY A 1 538 ? -13.217 16.319 54.308 1.00 60.69 538 GLY A C 1
ATOM 4214 O O . GLY A 1 538 ? -12.631 15.727 53.403 1.00 60.69 538 GLY A O 1
ATOM 4215 N N . ARG A 1 539 ? -13.668 15.676 55.395 1.00 76.44 539 ARG A N 1
ATOM 4216 C CA . ARG A 1 539 ? -13.570 14.215 55.568 1.00 76.44 539 ARG A CA 1
ATOM 4217 C C . ARG A 1 539 ? -14.827 13.544 55.042 1.00 76.44 539 ARG A C 1
ATOM 4219 O O . ARG A 1 539 ? -15.926 14.027 55.306 1.00 76.44 539 ARG A O 1
ATOM 4226 N N . VAL A 1 540 ? -14.678 12.401 54.380 1.00 75.62 540 VAL A N 1
ATOM 4227 C CA . VAL A 1 540 ? -15.815 11.651 53.836 1.00 75.62 540 VAL A CA 1
ATOM 4228 C C . VAL A 1 540 ? -16.295 10.626 54.856 1.00 75.62 540 VAL A C 1
ATOM 4230 O O . VAL A 1 540 ? -15.498 9.863 55.403 1.00 75.62 540 VAL A O 1
ATOM 4233 N N . TRP A 1 541 ? -17.594 10.604 55.124 1.00 72.69 541 TRP A N 1
ATOM 4234 C CA . TRP A 1 541 ? -18.257 9.525 55.846 1.00 72.69 541 TRP A CA 1
ATOM 4235 C C . TRP A 1 541 ? -18.861 8.545 54.852 1.00 72.69 541 TRP A C 1
ATOM 4237 O O . TRP A 1 541 ? -19.609 8.959 53.973 1.00 72.69 541 TRP A O 1
ATOM 4247 N N . PHE A 1 542 ? -18.561 7.261 55.027 1.00 78.94 542 PHE A N 1
ATOM 4248 C CA . PHE A 1 542 ? -19.109 6.160 54.245 1.00 78.94 542 PHE A CA 1
ATOM 4249 C C . PHE A 1 542 ? -20.133 5.379 55.064 1.00 78.94 542 PHE A C 1
ATOM 4251 O O . PHE A 1 542 ? -19.917 5.119 56.255 1.00 78.94 542 PHE A O 1
ATOM 4258 N N . PHE A 1 543 ? -21.212 4.967 54.406 1.00 71.19 543 PHE A N 1
ATOM 4259 C CA . PHE A 1 543 ? -22.280 4.143 54.961 1.00 71.19 543 PHE A CA 1
ATOM 4260 C C . PHE A 1 543 ? -22.502 2.941 54.049 1.00 71.19 543 PHE A C 1
ATOM 4262 O O . PHE A 1 543 ? -22.596 3.090 52.833 1.00 71.19 543 PHE A O 1
ATOM 4269 N N . GLY A 1 544 ? -22.550 1.754 54.637 1.00 73.31 544 GLY A N 1
ATOM 4270 C CA . GLY A 1 544 ? -22.659 0.490 53.916 1.00 73.31 544 GLY A CA 1
ATOM 4271 C C . GLY A 1 544 ? -22.638 -0.675 54.897 1.00 73.31 544 GLY A C 1
ATOM 4272 O O . GLY A 1 544 ? -22.103 -0.549 56.000 1.00 73.31 544 GLY A O 1
ATOM 4273 N N . ASP A 1 545 ? -23.285 -1.785 54.544 1.00 71.19 545 ASP A N 1
ATOM 4274 C CA . ASP A 1 545 ? -23.285 -3.030 55.329 1.00 71.19 545 ASP A CA 1
ATOM 4275 C C . ASP A 1 545 ? -23.711 -2.850 56.816 1.00 71.19 545 ASP A C 1
ATOM 4277 O O . ASP A 1 545 ? -23.301 -3.588 57.713 1.00 71.19 545 ASP A O 1
ATOM 4281 N N . GLY A 1 546 ? -24.563 -1.852 57.104 1.00 69.44 546 GLY A N 1
ATOM 4282 C CA . GLY A 1 546 ? -25.058 -1.536 58.458 1.00 69.44 546 GLY A CA 1
ATOM 4283 C C . GLY A 1 546 ? -24.047 -0.826 59.376 1.00 69.44 546 GLY A C 1
ATOM 4284 O O . GLY A 1 546 ? -24.267 -0.714 60.591 1.00 69.44 546 GLY A O 1
ATOM 4285 N N . GLN A 1 547 ? -22.941 -0.347 58.814 1.00 78.12 547 GLN A N 1
ATOM 4286 C CA . GLN A 1 547 ? -21.841 0.308 59.515 1.00 78.12 547 GLN A CA 1
ATOM 4287 C C . GLN A 1 547 ? -21.590 1.707 58.941 1.00 78.12 547 GLN A C 1
ATOM 4289 O O . GLN A 1 547 ? -22.042 2.047 57.847 1.00 78.12 547 GLN A O 1
ATOM 4294 N N . CYS A 1 548 ? -20.880 2.542 59.700 1.00 76.12 548 CYS A N 1
ATOM 4295 C CA . CYS A 1 548 ? -20.332 3.788 59.183 1.00 76.12 548 CYS A CA 1
ATOM 4296 C C . CYS A 1 548 ? -18.850 3.922 59.529 1.00 76.12 548 CYS A C 1
ATOM 4298 O O . CYS A 1 548 ? -18.385 3.451 60.574 1.00 76.12 548 CYS A O 1
ATOM 4300 N N . VAL A 1 549 ? -18.104 4.568 58.638 1.00 84.50 549 VAL A N 1
ATOM 4301 C CA . VAL A 1 549 ? -16.668 4.804 58.807 1.00 84.50 549 VAL A CA 1
ATOM 4302 C C . VAL A 1 549 ? -16.267 6.128 58.164 1.00 84.50 549 VAL A C 1
ATOM 4304 O O . VAL A 1 549 ? -16.944 6.614 57.261 1.00 84.50 549 VAL A O 1
ATOM 4307 N N . ARG A 1 550 ? -15.189 6.740 58.654 1.00 85.56 550 ARG A N 1
ATOM 4308 C CA . ARG A 1 550 ? -14.685 8.028 58.166 1.00 85.56 550 ARG A CA 1
ATOM 4309 C C . ARG A 1 550 ? -13.393 7.821 57.375 1.00 85.56 550 ARG A C 1
ATOM 4311 O O . ARG A 1 550 ? -12.595 6.956 57.727 1.00 85.56 550 ARG A O 1
ATOM 4318 N N . SER A 1 551 ? -13.181 8.620 56.333 1.00 83.75 551 SER A N 1
ATOM 4319 C CA . SER A 1 551 ? -12.077 8.477 55.373 1.00 83.75 551 SER A CA 1
ATOM 4320 C C . SER A 1 551 ? -10.669 8.590 55.972 1.00 83.75 551 SER A C 1
ATOM 4322 O O . SER A 1 551 ? -9.707 8.172 55.343 1.00 83.75 551 SER A O 1
ATOM 4324 N N . ASP A 1 552 ? -10.527 9.144 57.174 1.00 83.06 552 ASP A N 1
ATOM 4325 C CA . ASP A 1 552 ? -9.268 9.273 57.924 1.00 83.06 552 ASP A CA 1
ATOM 4326 C C . ASP A 1 552 ? -9.053 8.157 58.973 1.00 83.06 552 ASP A C 1
ATOM 4328 O O . ASP A 1 552 ? -8.001 8.119 59.607 1.00 83.06 552 ASP A O 1
ATOM 4332 N N . ASP A 1 553 ? -10.019 7.249 59.170 1.00 85.25 553 ASP A N 1
ATOM 4333 C CA . ASP A 1 553 ? -9.893 6.075 60.052 1.00 85.25 553 ASP A CA 1
ATOM 4334 C C . ASP A 1 553 ? -10.735 4.892 59.536 1.00 85.25 553 ASP A C 1
ATOM 4336 O O . ASP A 1 553 ? -11.632 4.379 60.210 1.00 85.25 553 ASP A O 1
ATOM 4340 N N . LEU A 1 554 ? -10.428 4.441 58.313 1.00 85.50 554 LEU A N 1
ATOM 4341 C CA . LEU A 1 554 ? -11.107 3.317 57.645 1.00 85.50 554 LEU A CA 1
ATOM 4342 C C . LEU A 1 554 ? -10.986 1.984 58.402 1.00 85.50 554 LEU A C 1
ATOM 4344 O O . LEU A 1 554 ? -11.776 1.071 58.186 1.00 85.50 554 LEU A O 1
ATOM 4348 N N . SER A 1 555 ? -10.014 1.879 59.312 1.00 79.06 555 SER A N 1
ATOM 4349 C CA . SER A 1 555 ? -9.731 0.669 60.093 1.00 79.06 555 SER A CA 1
ATOM 4350 C C . SER A 1 555 ? -10.740 0.392 61.213 1.00 79.06 555 SER A C 1
ATOM 4352 O O . SER A 1 555 ? -10.726 -0.693 61.797 1.00 79.06 555 SER A O 1
ATOM 4354 N N . LYS A 1 556 ? -11.615 1.357 61.533 1.00 80.75 556 LYS A N 1
ATOM 4355 C CA . LYS A 1 556 ? -12.570 1.263 62.649 1.00 80.75 556 LYS A CA 1
ATOM 4356 C C . LYS A 1 556 ? -14.010 1.512 62.203 1.00 80.75 556 LYS A C 1
ATOM 4358 O O . LYS A 1 556 ? -14.629 2.480 62.658 1.00 80.75 556 LYS A O 1
ATOM 4363 N N . PRO A 1 557 ? -14.583 0.649 61.350 1.00 81.19 557 PRO A N 1
ATOM 4364 C CA . PRO A 1 557 ? -16.003 0.728 61.066 1.00 81.19 557 PRO A CA 1
ATOM 4365 C C . PRO A 1 557 ? -16.789 0.503 62.361 1.00 81.19 557 PRO A C 1
ATOM 4367 O O . PRO A 1 557 ? -16.549 -0.446 63.113 1.00 81.19 557 PRO A O 1
ATOM 4370 N N . VAL A 1 558 ? -17.718 1.407 62.657 1.00 75.56 558 VAL A N 1
ATOM 4371 C CA . VAL A 1 558 ? -18.583 1.306 63.833 1.00 75.56 558 VAL A CA 1
ATOM 4372 C C . VAL A 1 558 ? -19.997 0.994 63.385 1.00 75.56 558 VAL A C 1
ATOM 4374 O O . VAL A 1 558 ? -20.495 1.547 62.406 1.00 75.56 558 VAL A O 1
ATOM 4377 N N . ALA A 1 559 ? -20.681 0.126 64.132 1.00 63.94 559 ALA A N 1
ATOM 4378 C CA . ALA A 1 559 ? -22.123 0.008 63.981 1.00 63.94 559 ALA A CA 1
ATOM 4379 C C . ALA A 1 559 ? -22.734 1.395 64.205 1.00 63.94 559 ALA A C 1
ATOM 4381 O O . ALA A 1 559 ? -22.373 2.076 65.169 1.00 63.94 559 ALA A O 1
ATOM 4382 N N . ILE A 1 560 ? -23.667 1.798 63.346 1.00 57.97 560 ILE A N 1
ATOM 4383 C CA . ILE A 1 560 ? -24.244 3.149 63.364 1.00 57.97 560 ILE A CA 1
ATOM 4384 C C . ILE A 1 560 ? -24.751 3.493 64.788 1.00 57.97 560 ILE A C 1
ATOM 4386 O O . ILE A 1 560 ? -24.373 4.506 65.373 1.00 57.97 560 ILE A O 1
ATOM 4390 N N . LYS A 1 561 ? -25.445 2.559 65.452 1.00 52.16 561 LYS A N 1
ATOM 4391 C CA . LYS A 1 561 ? -25.916 2.677 66.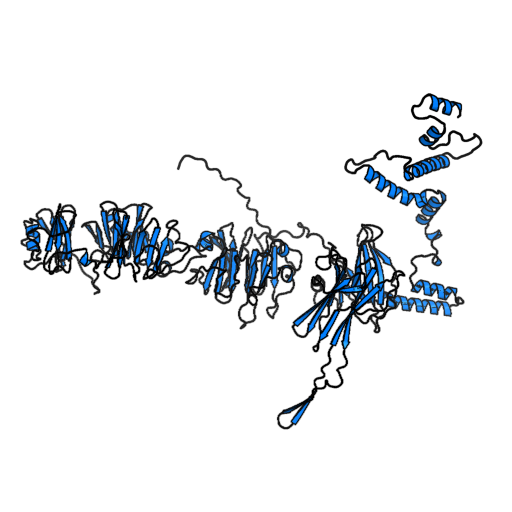853 1.00 52.16 561 LYS A CA 1
ATOM 4392 C C . LYS A 1 561 ? -24.830 2.886 67.923 1.00 52.16 561 LYS A C 1
ATOM 4394 O O . LYS A 1 561 ? -25.105 3.366 69.015 1.00 52.16 561 LYS A O 1
ATOM 4399 N N . SER A 1 562 ? -23.591 2.476 67.659 1.00 51.62 562 SER A N 1
ATOM 4400 C CA . SER A 1 562 ? -22.498 2.528 68.637 1.00 51.62 562 SER A CA 1
ATOM 4401 C C . SER A 1 562 ? -21.845 3.902 68.704 1.00 51.62 562 SER A C 1
ATOM 4403 O O . SER A 1 562 ? -21.144 4.197 69.670 1.00 51.62 562 SER A O 1
ATOM 4405 N N . ARG A 1 563 ? -22.041 4.750 67.693 1.00 53.19 563 ARG A N 1
ATOM 4406 C CA . ARG A 1 563 ? -21.560 6.137 67.687 1.00 53.19 563 ARG A CA 1
ATOM 4407 C C . ARG A 1 563 ? -22.672 7.127 68.012 1.00 53.19 563 ARG A C 1
ATOM 4409 O O . ARG A 1 563 ? -22.388 8.170 68.599 1.00 53.19 563 ARG A O 1
ATOM 4416 N N . TRP A 1 564 ? -23.904 6.759 67.691 1.00 49.72 564 TRP A N 1
ATOM 4417 C CA . TRP A 1 564 ? -25.091 7.590 67.800 1.00 49.72 564 TRP A CA 1
ATOM 4418 C C . TRP A 1 564 ? -26.052 6.960 68.848 1.00 49.72 564 TRP A C 1
ATOM 4420 O O . TRP A 1 564 ? -26.650 5.931 68.557 1.00 49.72 564 TRP A O 1
ATOM 4430 N N . GLY A 1 565 ? -26.161 7.531 70.074 1.00 50.09 565 GLY A N 1
ATOM 4431 C CA . GLY A 1 565 ? -27.136 7.122 71.131 1.00 50.09 565 GLY A CA 1
ATOM 4432 C C . GLY A 1 565 ? -26.646 6.367 72.406 1.00 50.09 565 GLY A C 1
ATOM 4433 O O . GLY A 1 565 ? -27.299 5.424 72.835 1.00 50.09 565 GLY A O 1
ATOM 4434 N N . LYS A 1 566 ? -25.519 6.738 73.053 1.00 46.28 566 LYS A N 1
ATOM 4435 C CA . LYS A 1 566 ? -24.712 5.855 73.953 1.00 46.28 566 LYS A CA 1
ATOM 4436 C C . LYS A 1 566 ? -25.119 5.548 75.425 1.00 46.28 566 LYS A C 1
ATOM 4438 O O . LYS A 1 566 ? -24.497 4.649 75.982 1.00 46.28 566 LYS A O 1
ATOM 4443 N N . THR A 1 567 ? -26.053 6.222 76.110 1.00 44.69 567 THR A N 1
ATOM 4444 C CA . THR A 1 567 ? -26.158 6.122 77.606 1.00 44.69 567 THR A CA 1
ATOM 4445 C C . THR A 1 567 ? -27.519 5.727 78.177 1.00 44.69 567 THR A C 1
ATOM 4447 O O . THR A 1 567 ? -27.714 5.752 79.388 1.00 44.69 567 THR A O 1
ATOM 4450 N N . ALA A 1 568 ? -28.457 5.306 77.340 1.00 51.38 568 ALA A N 1
ATOM 4451 C CA . ALA A 1 568 ? -29.779 4.895 77.784 1.00 51.38 568 ALA A CA 1
ATOM 4452 C C . ALA A 1 568 ? -29.922 3.384 77.614 1.00 51.38 568 ALA A C 1
ATOM 4454 O O . ALA A 1 568 ? -29.927 2.885 76.493 1.00 51.38 568 ALA A O 1
ATOM 4455 N N . GLY A 1 569 ? -29.985 2.661 78.738 1.00 48.50 569 GLY A N 1
ATOM 4456 C CA . GLY A 1 569 ? -29.844 1.198 78.836 1.00 48.50 569 GLY A CA 1
ATOM 4457 C C . GLY A 1 569 ? -30.831 0.342 78.029 1.00 48.50 569 GLY A C 1
ATOM 4458 O O . GLY A 1 569 ? -30.731 -0.879 78.067 1.00 48.50 569 GLY A O 1
ATOM 4459 N N . ASP A 1 570 ? -31.749 0.951 77.279 1.00 48.16 570 ASP A N 1
ATOM 4460 C CA . ASP A 1 570 ? -32.630 0.272 76.324 1.00 48.16 570 ASP A CA 1
ATOM 4461 C C . ASP A 1 570 ? -32.952 1.140 75.082 1.00 48.16 570 ASP A C 1
ATOM 4463 O O . ASP A 1 570 ? -33.890 0.855 74.340 1.00 48.16 570 ASP A O 1
ATOM 4467 N N . PHE A 1 571 ? -32.168 2.197 74.827 1.00 55.47 571 PHE A N 1
ATOM 4468 C CA . PHE A 1 571 ? -32.303 3.077 73.660 1.00 55.47 571 PHE A CA 1
ATOM 4469 C C . PHE A 1 571 ? -31.575 2.457 72.467 1.00 55.47 571 PHE A C 1
ATOM 4471 O O . PHE A 1 571 ? -30.466 2.830 72.090 1.00 55.47 571 PHE A O 1
ATOM 4478 N N . LYS A 1 572 ? -32.182 1.394 71.943 1.00 52.06 572 LYS A N 1
ATOM 4479 C CA . LYS A 1 572 ? -31.666 0.594 70.821 1.00 52.06 572 LYS A CA 1
ATOM 4480 C C . LYS A 1 572 ? -32.049 1.184 69.465 1.00 52.06 572 LYS A C 1
ATOM 4482 O O . LYS A 1 572 ? -31.534 0.735 68.442 1.00 52.06 572 LYS A O 1
ATOM 4487 N N . ASP A 1 573 ? -32.952 2.156 69.476 1.00 49.41 573 ASP A N 1
ATOM 4488 C CA . ASP A 1 573 ? -33.541 2.803 68.321 1.00 49.41 573 ASP A CA 1
ATOM 4489 C C . ASP A 1 573 ? -33.784 4.289 68.607 1.00 49.41 573 ASP A C 1
ATOM 4491 O O . ASP A 1 573 ? -34.148 4.678 69.717 1.00 49.41 573 ASP A O 1
ATOM 4495 N N . VAL A 1 574 ? -33.583 5.117 67.588 1.00 46.22 574 VAL A N 1
ATOM 4496 C CA . VAL A 1 574 ? -33.900 6.545 67.616 1.00 46.22 574 VAL A CA 1
ATOM 4497 C C . VAL A 1 574 ? -35.015 6.745 66.602 1.00 46.22 574 VAL A C 1
ATOM 4499 O O . VAL A 1 574 ? -34.790 6.556 65.410 1.00 46.22 574 VAL A O 1
ATOM 4502 N N . ARG A 1 575 ? -36.218 7.065 67.079 1.00 50.09 575 ARG A N 1
ATOM 4503 C CA . ARG A 1 575 ? -37.379 7.403 66.246 1.00 50.09 575 ARG A CA 1
ATOM 4504 C C . ARG A 1 575 ? -37.335 8.854 65.785 1.00 50.09 575 ARG A C 1
ATOM 4506 O O . ARG A 1 575 ? -37.533 9.134 64.611 1.00 50.09 575 ARG A O 1
ATOM 4513 N N . ALA A 1 576 ? -36.988 9.767 66.690 1.00 44.94 576 ALA A N 1
ATOM 4514 C CA . ALA A 1 576 ? -36.802 11.176 66.366 1.00 44.94 576 ALA A CA 1
ATOM 4515 C C . ALA A 1 576 ? -35.578 11.741 67.083 1.00 44.94 576 ALA A C 1
ATOM 4517 O O . ALA A 1 576 ? -35.266 11.346 68.199 1.00 44.94 576 ALA A O 1
ATOM 4518 N N . ALA A 1 577 ? -34.885 12.686 66.464 1.00 46.94 577 ALA A N 1
ATOM 4519 C CA . ALA A 1 577 ? -33.794 13.424 67.080 1.00 46.94 577 ALA A CA 1
ATOM 4520 C C . ALA A 1 577 ? -33.864 14.866 66.592 1.00 46.94 577 ALA A C 1
ATOM 4522 O O . ALA A 1 577 ? -33.919 15.079 65.383 1.00 46.94 577 ALA A O 1
ATOM 4523 N N . PHE A 1 578 ? -33.901 15.837 67.499 1.00 48.75 578 PHE A N 1
ATOM 4524 C CA . PHE A 1 578 ? -34.124 17.238 67.139 1.00 48.75 578 PHE A CA 1
ATOM 4525 C C . PHE A 1 578 ? -33.468 18.182 68.144 1.00 48.75 578 PHE A C 1
ATOM 4527 O O . PHE A 1 578 ? -33.194 17.793 69.277 1.00 48.75 578 PHE A O 1
ATOM 4534 N N . VAL A 1 579 ? -33.200 19.423 67.745 1.00 46.97 579 VAL A N 1
ATOM 4535 C CA . VAL A 1 579 ? -32.517 20.417 68.583 1.00 46.97 579 VAL A CA 1
ATOM 4536 C C . VAL A 1 579 ? -33.432 21.617 68.790 1.00 46.97 579 VAL A C 1
ATOM 4538 O O . VAL A 1 579 ? -33.913 22.189 67.824 1.00 46.97 579 VAL A O 1
ATOM 4541 N N . VAL A 1 580 ? -33.652 22.021 70.042 1.00 50.59 580 VAL A N 1
ATOM 4542 C CA . VAL A 1 580 ? -34.371 23.258 70.387 1.00 50.59 580 VAL A CA 1
ATOM 4543 C C . VAL A 1 580 ? -33.426 24.142 71.190 1.00 50.59 580 VAL A C 1
ATOM 4545 O O . VAL A 1 580 ? -33.082 23.825 72.332 1.00 50.59 580 VAL A O 1
ATOM 4548 N N . GLY A 1 581 ? -32.976 25.241 70.583 1.00 57.97 581 GLY A N 1
ATOM 4549 C CA . GLY A 1 581 ? -31.933 26.093 71.159 1.00 57.97 581 GLY A CA 1
ATOM 4550 C C . GLY A 1 581 ? -30.582 25.372 71.231 1.00 57.97 581 GLY A C 1
ATOM 4551 O O . GLY A 1 581 ? -30.078 24.890 70.222 1.00 57.97 581 GLY A O 1
ATOM 4552 N N . ASP A 1 582 ? -29.986 25.286 72.420 1.00 59.47 582 ASP A N 1
ATOM 4553 C CA . ASP A 1 582 ? -28.715 24.592 72.680 1.00 59.47 582 ASP A CA 1
ATOM 4554 C C . ASP A 1 582 ? -28.882 23.116 73.104 1.00 59.47 582 ASP A C 1
ATOM 4556 O O . ASP A 1 582 ? -27.896 22.454 73.452 1.00 59.47 582 ASP A O 1
ATOM 4560 N N . LYS A 1 583 ? -30.117 22.590 73.056 1.00 59.28 583 LYS A N 1
ATOM 4561 C CA . LYS A 1 583 ? -30.495 21.267 73.582 1.00 59.28 583 LYS A CA 1
ATOM 4562 C C . LYS A 1 583 ? -30.933 20.316 72.475 1.00 59.28 583 LYS A C 1
ATOM 4564 O O . LYS A 1 583 ? -31.890 20.585 71.762 1.00 59.28 583 LYS A O 1
ATOM 4569 N N . THR A 1 584 ? -30.278 19.167 72.388 1.00 58.22 584 THR A N 1
ATOM 4570 C CA . THR A 1 584 ? -30.527 18.068 71.448 1.00 58.22 584 THR A CA 1
ATOM 4571 C C . THR A 1 584 ? -31.334 16.963 72.119 1.00 58.22 584 THR A C 1
ATOM 4573 O O . THR A 1 584 ? -30.835 16.319 73.032 1.00 58.22 584 THR A O 1
ATOM 4576 N N . TYR A 1 585 ? -32.552 16.701 71.671 1.00 58.56 585 TYR A N 1
ATOM 4577 C CA . TYR A 1 585 ? -33.410 15.614 72.129 1.00 58.56 585 TYR A CA 1
ATOM 4578 C C . TYR A 1 585 ? -33.256 14.378 71.231 1.00 58.56 585 TYR A C 1
ATOM 4580 O O . TYR A 1 585 ? -33.254 14.516 70.015 1.00 58.56 585 TYR A O 1
ATOM 4588 N N . LEU A 1 586 ? -33.156 13.173 71.807 1.00 56.56 586 LEU A N 1
ATOM 4589 C CA . LEU A 1 586 ? -33.193 11.883 71.095 1.00 56.56 586 LEU A CA 1
ATOM 4590 C C . LEU A 1 586 ? -34.371 11.047 71.617 1.00 56.56 586 LEU A C 1
ATOM 4592 O O . LEU A 1 586 ? -34.322 10.533 72.726 1.00 56.56 586 LEU A O 1
ATOM 4596 N N . VAL A 1 587 ? -35.424 10.880 70.831 1.00 56.03 587 VAL A N 1
ATOM 4597 C CA . VAL A 1 587 ? -36.652 10.125 71.122 1.00 56.03 587 VAL A CA 1
ATOM 4598 C C . VAL A 1 587 ? -36.574 8.728 70.516 1.00 56.03 587 VAL A C 1
ATOM 4600 O O . VAL A 1 587 ? -36.295 8.581 69.335 1.00 56.03 587 VAL A O 1
ATOM 4603 N N . GLY A 1 588 ? -36.840 7.697 71.308 1.00 57.38 588 GLY A N 1
ATOM 4604 C CA . GLY A 1 588 ? -36.838 6.284 70.925 1.00 57.38 588 GLY A CA 1
ATOM 4605 C C . GLY A 1 588 ? -38.220 5.656 71.105 1.00 57.38 588 GLY A C 1
ATOM 4606 O O . GLY A 1 588 ? -39.181 6.326 71.484 1.00 57.38 588 GLY A O 1
ATOM 4607 N N . SER A 1 589 ? -38.342 4.354 70.850 1.00 61.38 589 SER A N 1
ATOM 4608 C CA . SER A 1 589 ? -39.638 3.651 70.865 1.00 61.38 589 SER A CA 1
ATOM 4609 C C . SER A 1 589 ? -40.376 3.641 72.208 1.00 61.38 589 SER A C 1
ATOM 4611 O O . SER A 1 589 ? -41.599 3.519 72.225 1.00 61.38 589 SER A O 1
ATOM 4613 N N . LYS A 1 590 ? -39.655 3.753 73.329 1.00 65.94 590 LYS A N 1
ATOM 4614 C CA . LYS A 1 590 ? -40.224 3.709 74.692 1.00 65.94 590 LYS A CA 1
ATOM 4615 C C . LYS A 1 590 ? -39.871 4.922 75.553 1.00 65.94 590 LYS A C 1
ATOM 4617 O O . LYS A 1 590 ? -40.525 5.165 76.566 1.00 65.94 590 LYS A O 1
ATOM 4622 N N . GLN A 1 591 ? -38.808 5.647 75.203 1.00 76.19 591 GLN A N 1
ATOM 4623 C CA . GLN A 1 591 ? -38.201 6.687 76.042 1.00 76.19 591 GLN A CA 1
ATOM 4624 C C . GLN A 1 591 ? -37.573 7.789 75.177 1.00 76.19 591 GLN A C 1
ATOM 4626 O O . GLN A 1 591 ? -37.288 7.532 74.014 1.00 76.19 591 GLN A O 1
ATOM 4631 N N . TYR A 1 592 ? -37.285 8.974 75.721 1.00 69.50 592 TYR A N 1
ATOM 4632 C CA . TYR A 1 592 ? -36.473 9.999 75.047 1.00 69.50 592 TYR A CA 1
ATOM 4633 C C . TYR A 1 592 ? -35.428 10.650 75.959 1.00 69.50 592 TYR A C 1
ATOM 4635 O O . TYR A 1 592 ? -35.591 10.693 77.177 1.00 69.50 592 TYR A O 1
ATOM 4643 N N . LEU A 1 593 ? -34.353 11.148 75.352 1.00 69.06 593 LEU A N 1
ATOM 4644 C CA . LEU A 1 593 ? -33.151 11.735 75.940 1.00 69.06 593 LEU A CA 1
ATOM 4645 C C . LEU A 1 593 ? -32.998 13.196 75.529 1.00 69.06 593 LEU A C 1
ATOM 4647 O O . LEU A 1 593 ? -33.587 13.614 74.538 1.00 69.06 593 LEU A O 1
ATOM 4651 N N . ARG A 1 594 ? -32.153 13.944 76.242 1.00 78.12 594 ARG A N 1
ATOM 4652 C CA . ARG A 1 594 ? -31.743 15.311 75.895 1.00 78.12 594 ARG A CA 1
ATOM 4653 C C . ARG A 1 594 ? -30.251 15.515 76.173 1.00 78.12 594 ARG A C 1
ATOM 4655 O O . ARG A 1 594 ? -29.762 14.922 77.121 1.00 78.12 594 ARG A O 1
ATOM 4662 N N . TYR A 1 595 ? -29.544 16.329 75.393 1.00 59.53 595 TYR A N 1
ATOM 4663 C CA . TYR A 1 595 ? -28.119 16.661 75.514 1.00 59.53 595 TYR A CA 1
ATOM 4664 C C . TYR A 1 595 ? -27.899 18.154 75.267 1.00 59.53 595 TYR A C 1
ATOM 4666 O O . TYR A 1 595 ? -28.405 18.676 74.281 1.00 59.53 595 TYR A O 1
ATOM 4674 N N . THR A 1 596 ? -27.082 18.827 76.071 1.00 68.50 596 THR A N 1
ATOM 4675 C CA . THR A 1 596 ? -26.712 20.236 75.844 1.00 68.50 596 THR A CA 1
ATOM 4676 C C . THR A 1 596 ? -25.259 20.365 75.340 1.00 68.50 596 THR A C 1
ATOM 4678 O O . THR A 1 596 ? -24.337 19.824 75.952 1.00 68.50 596 THR A O 1
ATOM 4681 N N . GLY A 1 597 ? -25.024 21.087 74.231 1.00 52.41 597 GLY A N 1
ATOM 4682 C CA . GLY A 1 597 ? -23.680 21.352 73.665 1.00 52.41 597 GLY A CA 1
ATOM 4683 C C . GLY A 1 597 ? -23.144 20.331 72.632 1.00 52.41 597 GLY A C 1
ATOM 4684 O O . GLY A 1 597 ? -23.865 19.455 72.179 1.00 52.41 597 GLY A O 1
ATOM 4685 N N . LYS A 1 598 ? -21.862 20.448 72.221 1.00 48.09 598 LYS A N 1
ATOM 4686 C CA . LYS A 1 598 ? -21.278 19.750 71.036 1.00 48.09 598 LYS A CA 1
ATOM 4687 C C . LYS A 1 598 ? -20.472 18.469 71.326 1.00 48.09 598 LYS A C 1
ATOM 4689 O O . LYS A 1 598 ? -19.958 17.844 70.401 1.00 48.09 598 LYS A O 1
ATOM 4694 N N . ALA A 1 599 ? -20.295 18.110 72.598 1.00 50.38 599 ALA A N 1
ATOM 4695 C CA . ALA A 1 599 ? -19.451 16.979 72.998 1.00 50.38 599 ALA A CA 1
ATOM 4696 C C . ALA A 1 599 ? -20.196 15.628 72.979 1.00 50.38 599 ALA A C 1
ATOM 4698 O O . ALA A 1 599 ? -19.570 14.593 72.756 1.00 50.38 599 ALA A O 1
ATOM 4699 N N . TYR A 1 600 ? -21.522 15.640 73.185 1.00 50.31 600 TYR A N 1
ATOM 4700 C CA . TYR A 1 600 ? -22.432 14.481 73.118 1.00 50.31 600 TYR A CA 1
ATOM 4701 C C . TYR A 1 600 ? -21.985 13.246 73.926 1.00 50.31 600 TYR A C 1
ATOM 4703 O O . TYR A 1 600 ? -22.222 12.102 73.536 1.00 50.31 600 TYR A O 1
ATOM 4711 N N . THR A 1 601 ? -21.315 13.471 75.056 1.00 54.69 601 THR A N 1
ATOM 4712 C CA . THR A 1 601 ? -20.725 12.415 75.891 1.00 54.69 601 THR A CA 1
ATOM 4713 C C . THR A 1 601 ? -21.731 11.771 76.856 1.00 54.69 601 THR A C 1
ATOM 4715 O O . THR A 1 601 ? -21.645 10.566 77.089 1.00 54.69 601 THR A O 1
ATOM 4718 N N . SER A 1 602 ? -22.710 12.523 77.376 1.00 56.72 602 SER A N 1
ATOM 4719 C CA . SER A 1 602 ? -23.774 12.033 78.276 1.00 56.72 602 SER A CA 1
ATOM 4720 C C . SER A 1 602 ? -25.039 12.917 78.224 1.00 56.72 602 SER A C 1
ATOM 4722 O O . SER A 1 602 ? -24.883 14.126 78.059 1.00 56.72 602 SER A O 1
ATOM 4724 N N . PRO A 1 603 ? -26.261 12.354 78.360 1.00 66.50 603 PRO A N 1
ATOM 4725 C CA . PRO A 1 603 ? -27.507 13.121 78.372 1.00 66.50 603 PRO A CA 1
ATOM 4726 C C . PRO A 1 603 ? -27.681 13.968 79.645 1.00 66.50 603 PRO A C 1
ATOM 4728 O O . PRO A 1 603 ? -27.062 13.698 80.675 1.00 66.50 603 PRO A O 1
ATOM 4731 N N . ASP A 1 604 ? -28.530 14.992 79.560 1.00 72.88 604 ASP A N 1
ATOM 4732 C CA . ASP A 1 604 ? -28.864 15.950 80.616 1.00 72.88 604 ASP A CA 1
ATOM 4733 C C . ASP A 1 604 ? -29.549 15.276 81.827 1.00 72.88 604 ASP A C 1
ATOM 4735 O O . ASP A 1 604 ? -30.294 14.303 81.684 1.00 72.88 604 ASP A O 1
ATOM 4739 N N . SER A 1 605 ? -29.367 15.839 83.033 1.00 75.12 605 SER A N 1
ATOM 4740 C CA . SER A 1 605 ? -29.980 15.334 84.277 1.00 75.12 605 SER A CA 1
ATOM 4741 C C . SER A 1 605 ? -31.517 15.316 84.201 1.00 75.12 605 SER A C 1
ATOM 4743 O O . SER A 1 605 ? -32.136 16.324 83.855 1.00 75.12 605 SER A O 1
ATOM 4745 N N . GLY A 1 606 ? -32.132 14.172 84.531 1.00 65.88 606 GLY A N 1
ATOM 4746 C CA . GLY A 1 606 ? -33.584 13.946 84.451 1.00 65.88 606 GLY A CA 1
ATOM 4747 C C . GLY A 1 606 ? -34.078 13.209 83.195 1.00 65.88 606 GLY A C 1
ATOM 4748 O O . GLY A 1 606 ? -35.289 13.054 83.043 1.00 65.88 606 GLY A O 1
ATOM 4749 N N . TYR A 1 607 ? -33.172 12.743 82.322 1.00 72.75 607 TYR A N 1
ATOM 4750 C CA . TYR A 1 607 ? -33.463 11.912 81.143 1.00 72.75 607 TYR A CA 1
ATOM 4751 C C . TYR A 1 607 ? -32.750 10.544 81.228 1.00 72.75 607 TYR A C 1
ATOM 4753 O O . TYR A 1 607 ? -31.630 10.492 81.739 1.00 72.75 607 TYR A O 1
ATOM 4761 N N . PRO A 1 608 ? -33.340 9.438 80.720 1.00 70.81 608 PRO A N 1
ATOM 4762 C CA . PRO A 1 608 ? -34.523 9.384 79.854 1.00 70.81 608 PRO A CA 1
ATOM 4763 C C . PRO A 1 608 ? -35.878 9.608 80.542 1.00 70.81 608 PRO A C 1
ATOM 4765 O O . PRO A 1 608 ? -36.068 9.229 81.695 1.00 70.81 608 PRO A O 1
ATOM 4768 N N . LYS A 1 609 ? -36.844 10.154 79.790 1.00 79.75 609 LYS A N 1
ATOM 4769 C CA . LYS A 1 609 ? -38.274 10.245 80.152 1.00 79.75 609 LYS A CA 1
ATOM 4770 C C . LYS A 1 609 ? -39.124 9.297 79.292 1.00 79.75 609 LYS A C 1
ATOM 4772 O O . LYS A 1 609 ? -38.723 8.964 78.178 1.00 79.75 609 LYS A O 1
ATOM 4777 N N . THR A 1 610 ? -40.287 8.862 79.791 1.00 79.56 610 THR A N 1
ATOM 4778 C CA . THR A 1 610 ? -41.217 7.966 79.066 1.00 79.56 610 THR A CA 1
ATOM 4779 C C . THR A 1 610 ? -41.730 8.618 77.784 1.00 79.56 610 THR A C 1
ATOM 4781 O O . THR A 1 610 ? -42.063 9.803 77.780 1.00 79.56 610 THR A O 1
ATOM 4784 N N . GLN A 1 611 ? -41.802 7.852 76.694 1.00 73.00 611 GLN A N 1
ATOM 4785 C CA . GLN A 1 611 ? -42.222 8.381 75.400 1.00 73.00 611 GLN A CA 1
ATOM 4786 C C . GLN A 1 611 ? -43.750 8.468 75.299 1.00 73.00 611 GLN A C 1
ATOM 4788 O O . GLN A 1 611 ? -44.442 7.463 75.165 1.00 73.00 611 GLN A O 1
ATOM 4793 N N . SER A 1 612 ? -44.240 9.702 75.411 1.00 81.69 612 SER A N 1
ATOM 4794 C CA . SER A 1 612 ? -45.621 10.127 75.183 1.00 81.69 612 SER A CA 1
ATOM 4795 C C . SER A 1 612 ? -45.573 11.535 74.598 1.00 81.69 612 SER A C 1
ATOM 4797 O O . SER A 1 612 ? -44.862 12.394 75.136 1.00 81.69 612 SER A O 1
ATOM 4799 N N . LEU A 1 613 ? -46.328 11.781 73.522 1.00 78.75 613 LEU A N 1
ATOM 4800 C CA . LEU A 1 613 ? -46.421 13.101 72.896 1.00 78.75 613 LEU A CA 1
ATOM 4801 C C . LEU A 1 613 ? -46.842 14.157 73.924 1.00 78.75 613 LEU A C 1
ATOM 4803 O O . LEU A 1 613 ? -46.249 15.228 73.982 1.00 78.75 613 LEU A O 1
ATOM 4807 N N . LEU A 1 614 ? -47.778 13.824 74.813 1.00 81.25 614 LEU A N 1
ATOM 4808 C CA . LEU A 1 614 ? -48.237 14.720 75.873 1.00 81.25 614 LEU A CA 1
ATOM 4809 C C . LEU A 1 614 ? -47.110 15.099 76.853 1.00 81.25 614 LEU A C 1
ATOM 4811 O O . LEU A 1 614 ? -46.971 16.263 77.227 1.00 81.25 614 LEU A O 1
ATOM 4815 N N . THR A 1 615 ? -46.279 14.126 77.243 1.00 81.62 615 THR A N 1
ATOM 4816 C CA . THR A 1 615 ? -45.155 14.362 78.170 1.00 81.62 615 THR A CA 1
ATOM 4817 C C . THR A 1 615 ? -44.067 15.212 77.517 1.00 81.62 615 THR A C 1
ATOM 4819 O O . THR A 1 615 ? -43.517 16.105 78.161 1.00 81.62 615 THR A O 1
ATOM 4822 N N . LEU A 1 616 ? -43.792 14.980 76.229 1.00 78.25 616 LEU A N 1
ATOM 4823 C CA . LEU A 1 616 ? -42.834 15.779 75.470 1.00 78.25 616 LEU A CA 1
ATOM 4824 C C . LEU A 1 616 ? -43.340 17.211 75.239 1.00 78.25 616 LEU A C 1
ATOM 4826 O O . LEU A 1 616 ? -42.579 18.156 75.416 1.00 78.25 616 LEU A O 1
ATOM 4830 N N . LEU A 1 617 ? -44.619 17.386 74.898 1.00 82.69 617 LEU A N 1
ATOM 4831 C CA . LEU A 1 617 ? -45.252 18.696 74.713 1.00 82.69 617 LEU A CA 1
ATOM 4832 C C . LEU A 1 617 ? -45.198 19.554 75.982 1.00 82.69 617 LEU A C 1
ATOM 4834 O O . LEU A 1 617 ? -44.968 20.759 75.892 1.00 82.69 617 LEU A O 1
ATOM 4838 N N . ALA A 1 618 ? -45.359 18.936 77.156 1.00 81.25 618 ALA A N 1
ATOM 4839 C CA . ALA A 1 618 ? -45.178 19.612 78.438 1.00 81.25 618 ALA A CA 1
ATOM 4840 C C . ALA A 1 618 ? -43.717 20.052 78.655 1.00 81.25 618 ALA A C 1
ATOM 4842 O O . ALA A 1 618 ? -43.473 21.169 79.105 1.00 81.25 618 ALA A O 1
ATOM 4843 N N . ASP A 1 619 ? -42.748 19.210 78.281 1.00 79.38 619 ASP A N 1
ATOM 4844 C CA . ASP A 1 619 ? -41.310 19.520 78.338 1.00 79.38 619 ASP A CA 1
ATOM 4845 C C . ASP A 1 619 ? -40.902 20.651 77.374 1.00 79.38 619 ASP A C 1
ATOM 4847 O O . ASP A 1 619 ? -39.944 21.380 77.632 1.00 79.38 619 ASP A O 1
ATOM 4851 N N . LEU A 1 620 ? -41.649 20.794 76.275 1.00 79.25 620 LEU A N 1
ATOM 4852 C CA . LEU A 1 620 ? -41.506 21.842 75.262 1.00 79.25 620 LEU A CA 1
ATOM 4853 C C . LEU A 1 620 ? -42.332 23.107 75.571 1.00 79.25 620 LEU A C 1
ATOM 4855 O O . LEU A 1 620 ? -42.195 24.100 74.865 1.00 79.25 620 LEU A O 1
ATOM 4859 N N . GLY A 1 621 ? -43.162 23.100 76.623 1.00 81.31 621 GLY A N 1
ATOM 4860 C CA . GLY A 1 621 ? -43.933 24.267 77.072 1.00 81.31 621 GLY A CA 1
ATOM 4861 C C . GLY A 1 621 ? -45.241 24.552 76.315 1.00 81.31 621 GLY A C 1
ATOM 4862 O O . GLY A 1 621 ? -45.731 25.679 76.373 1.00 81.31 621 GLY A O 1
ATOM 4863 N N . CYS A 1 622 ? -45.820 23.567 75.620 1.00 84.75 622 CYS A N 1
ATOM 4864 C CA . CYS A 1 622 ? -47.089 23.699 74.887 1.00 84.75 622 CYS A CA 1
ATOM 4865 C C . CYS A 1 622 ? -48.304 23.914 75.819 1.00 84.75 622 CYS A C 1
ATOM 4867 O O . CYS A 1 622 ? -48.421 23.249 76.848 1.00 84.75 622 CYS A O 1
ATOM 4869 N N . LYS A 1 623 ? -49.246 24.791 75.434 1.00 81.94 623 LYS A N 1
ATOM 4870 C CA . LYS A 1 623 ? -50.388 25.237 76.260 1.00 81.94 623 LYS A CA 1
ATOM 4871 C C . LYS A 1 623 ? -51.772 24.711 75.862 1.00 81.94 623 LYS A C 1
ATOM 4873 O O . LYS A 1 623 ? -52.672 24.809 76.686 1.00 81.94 623 LYS A O 1
ATOM 4878 N N . ASN A 1 624 ? -51.973 24.178 74.654 1.00 81.44 624 ASN A N 1
ATOM 4879 C CA . ASN A 1 624 ? -53.292 23.713 74.171 1.00 81.44 624 ASN A CA 1
ATOM 4880 C C . ASN A 1 624 ? -53.274 22.254 73.655 1.00 81.44 624 ASN A C 1
ATOM 4882 O O . ASN A 1 624 ? -53.804 21.956 72.591 1.00 81.44 624 ASN A O 1
ATOM 4886 N N . SER A 1 625 ? -52.654 21.326 74.388 1.00 79.38 625 SER A N 1
ATOM 4887 C CA . SER A 1 625 ? -52.475 19.918 73.977 1.00 79.38 625 SER A CA 1
ATOM 4888 C C . SER A 1 625 ? -53.625 18.969 74.365 1.00 79.38 625 SER A C 1
ATOM 4890 O O . SER A 1 625 ? -53.486 17.753 74.269 1.00 79.38 625 SER A O 1
ATOM 4892 N N . GLU A 1 626 ? -54.775 19.495 74.787 1.00 77.31 626 GLU A N 1
ATOM 4893 C CA . GLU A 1 626 ? -55.899 18.723 75.348 1.00 77.31 626 GLU A CA 1
ATOM 4894 C C . GLU A 1 626 ? -56.638 17.802 74.357 1.00 77.31 626 GLU A C 1
ATOM 4896 O O . GLU A 1 626 ? -57.368 16.907 74.778 1.00 77.31 626 GLU A O 1
ATOM 4901 N N . PHE A 1 627 ? -56.417 17.975 73.049 1.00 68.44 627 PHE A N 1
ATOM 4902 C CA . PHE A 1 627 ? -56.971 17.121 71.987 1.00 68.44 627 PHE A CA 1
ATOM 4903 C C . PHE A 1 627 ? -56.020 15.991 71.528 1.00 68.44 627 PHE A C 1
ATOM 4905 O O . PHE A 1 627 ? -56.357 15.225 70.618 1.00 68.44 627 PHE A O 1
ATOM 4912 N N . VAL A 1 628 ? -54.847 15.865 72.162 1.00 74.50 628 VAL A N 1
ATOM 4913 C CA . VAL A 1 628 ? -53.888 14.765 71.960 1.00 74.50 628 VAL A CA 1
ATOM 4914 C C . VAL A 1 628 ? -54.234 13.603 72.893 1.00 74.50 628 VAL A C 1
ATOM 4916 O O . VAL A 1 628 ? -54.512 13.804 74.077 1.00 74.50 628 VAL A O 1
ATOM 4919 N N . LYS A 1 629 ? -54.220 12.369 72.380 1.00 77.31 629 LYS A N 1
ATOM 4920 C CA . LYS A 1 629 ? -54.577 11.177 73.166 1.00 77.31 629 LYS A CA 1
ATOM 4921 C C . LYS A 1 629 ? -53.475 10.830 74.176 1.00 77.31 629 LYS A C 1
ATOM 4923 O O . LYS A 1 629 ? -52.292 11.057 73.941 1.00 77.31 629 LYS A O 1
ATOM 4928 N N . GLN A 1 630 ? -53.853 10.258 75.320 1.00 71.44 630 GLN A N 1
ATOM 4929 C CA . GLN A 1 630 ? -52.924 10.015 76.436 1.00 71.44 630 GLN A CA 1
ATOM 4930 C C . GLN A 1 630 ? -51.824 8.988 76.100 1.00 71.44 630 GLN A C 1
ATOM 4932 O O . GLN A 1 630 ? -50.710 9.066 76.620 1.00 71.44 630 GLN A O 1
ATOM 4937 N N . ASP A 1 631 ? -52.133 8.054 75.206 1.00 71.00 631 ASP A N 1
ATOM 4938 C CA . ASP A 1 631 ? -51.280 6.982 74.693 1.00 71.00 631 ASP A CA 1
ATOM 4939 C C . ASP A 1 631 ? -50.630 7.312 73.335 1.00 71.00 631 ASP A C 1
ATOM 4941 O O . ASP A 1 631 ? -49.965 6.457 72.746 1.00 71.00 631 ASP A O 1
ATOM 4945 N N . GLU A 1 632 ? -50.786 8.543 72.827 1.00 76.00 632 GLU A N 1
ATOM 4946 C CA . GLU A 1 632 ? -50.221 8.944 71.538 1.00 76.00 632 GLU A CA 1
ATOM 4947 C C . GLU A 1 632 ? -48.695 9.036 71.628 1.00 76.00 632 GLU A C 1
ATOM 4949 O O . GLU A 1 632 ? -48.115 9.967 72.194 1.00 76.00 632 GLU A O 1
ATOM 4954 N N . ALA A 1 633 ? -48.044 8.010 71.086 1.00 70.62 633 ALA A N 1
ATOM 4955 C CA . ALA A 1 633 ? -46.602 7.945 70.982 1.00 70.62 633 ALA A CA 1
ATOM 4956 C C . ALA A 1 633 ? -46.127 8.728 69.760 1.00 70.62 633 ALA A C 1
ATOM 4958 O O . ALA A 1 633 ? -46.723 8.671 68.683 1.00 70.62 633 ALA A O 1
ATOM 4959 N N . LEU A 1 634 ? -45.016 9.425 69.929 1.00 59.03 634 LEU A N 1
ATOM 4960 C CA . LEU A 1 634 ? -44.399 10.242 68.901 1.00 59.03 634 LEU A CA 1
ATOM 4961 C C . LEU A 1 634 ? -43.518 9.380 67.998 1.00 59.03 634 LEU A C 1
ATOM 4963 O O . LEU A 1 634 ? -42.650 8.650 68.473 1.00 59.03 634 LEU A O 1
ATOM 4967 N N . ASP A 1 635 ? -43.764 9.423 66.704 1.00 48.78 635 ASP A N 1
ATOM 4968 C CA . ASP A 1 635 ? -43.001 8.663 65.719 1.00 48.78 635 ASP A CA 1
ATOM 4969 C C . ASP A 1 635 ? -41.898 9.515 65.097 1.00 48.78 635 ASP A C 1
ATOM 4971 O O . ASP A 1 635 ? -40.774 9.050 64.947 1.00 48.78 635 ASP A O 1
ATOM 4975 N N . ALA A 1 636 ? -42.180 10.794 64.837 1.00 44.81 636 ALA A N 1
ATOM 4976 C CA . ALA A 1 636 ? -41.207 11.731 64.292 1.00 44.81 636 ALA A CA 1
ATOM 4977 C C . ALA A 1 636 ? -41.420 13.146 64.845 1.00 44.81 636 ALA A C 1
ATOM 4979 O O . ALA A 1 636 ? -42.547 13.568 65.094 1.00 44.81 636 ALA A O 1
ATOM 4980 N N . VAL A 1 637 ? -40.319 13.878 65.028 1.00 41.31 637 VAL A N 1
ATOM 4981 C CA . VAL A 1 637 ? -40.317 15.306 65.372 1.00 41.31 637 VAL A CA 1
ATOM 4982 C C . VAL A 1 637 ? -39.466 16.033 64.373 1.00 41.31 637 VAL A C 1
ATOM 4984 O O . VAL A 1 637 ? -38.358 15.600 64.056 1.00 41.31 637 VAL A O 1
ATOM 4987 N N . VAL A 1 638 ? -40.016 17.140 63.922 1.00 41.44 638 VAL A N 1
ATOM 4988 C CA . VAL A 1 638 ? -39.539 17.916 62.807 1.00 41.44 638 VAL A CA 1
ATOM 4989 C C . VAL A 1 638 ? -39.561 19.381 63.268 1.00 41.44 638 VAL A C 1
ATOM 4991 O O . VAL A 1 638 ? -40.604 20.010 63.352 1.00 41.44 638 VAL A O 1
ATOM 4994 N N . SER A 1 639 ? -38.415 19.905 63.691 1.00 36.44 639 SER A N 1
ATOM 4995 C CA . SER A 1 639 ? -38.186 21.263 64.218 1.00 36.44 639 SER A CA 1
ATOM 4996 C C . SER A 1 639 ? -38.057 22.405 63.185 1.00 36.44 639 SER A C 1
ATOM 4998 O O . SER A 1 639 ? -36.986 22.958 62.966 1.00 36.44 639 SER A O 1
ATOM 5000 N N . GLU A 1 640 ? -39.136 22.815 62.537 1.00 41.72 640 GLU A N 1
ATOM 5001 C CA . GLU A 1 640 ? -39.122 23.968 61.624 1.00 41.72 640 GLU A CA 1
ATOM 5002 C C . GLU A 1 640 ? -38.761 25.304 62.335 1.00 41.72 640 GLU A C 1
ATOM 5004 O O . GLU A 1 640 ? -38.802 25.420 63.559 1.00 41.72 640 GLU A O 1
ATOM 5009 N N . ALA A 1 641 ? -38.399 26.344 61.569 1.00 39.78 641 ALA A N 1
ATOM 5010 C CA . ALA A 1 641 ? -37.755 27.568 62.078 1.00 39.78 641 ALA A CA 1
ATOM 5011 C C . ALA A 1 641 ? -38.479 28.308 63.235 1.00 39.78 641 ALA A C 1
ATOM 5013 O O . ALA A 1 641 ? -37.808 28.948 64.046 1.00 39.78 641 ALA A O 1
ATOM 5014 N N . ASP A 1 642 ? -39.811 28.235 63.336 1.00 45.84 642 ASP A N 1
ATOM 5015 C CA . ASP A 1 642 ? -40.623 28.795 64.434 1.00 45.84 642 ASP A CA 1
ATOM 5016 C C . ASP A 1 642 ? -41.600 27.779 65.068 1.00 45.84 642 ASP A C 1
ATOM 5018 O O . ASP A 1 642 ? -42.409 28.139 65.935 1.00 45.84 642 ASP A O 1
ATOM 5022 N N . ARG A 1 643 ? -41.539 26.502 64.660 1.00 45.84 643 ARG A N 1
ATOM 5023 C CA . ARG A 1 643 ? -42.499 25.475 65.082 1.00 45.84 643 ARG A CA 1
ATOM 5024 C C . ARG A 1 643 ? -41.957 24.051 65.008 1.00 45.84 643 ARG A C 1
ATOM 5026 O O . ARG A 1 643 ? -41.190 23.718 64.125 1.00 45.84 643 ARG A O 1
ATOM 5033 N N . LEU A 1 644 ? -42.422 23.173 65.886 1.00 46.22 644 LEU A N 1
ATOM 5034 C CA . LEU A 1 644 ? -42.140 21.740 65.885 1.00 46.22 644 LEU A CA 1
ATOM 5035 C C . LEU A 1 644 ? -43.331 20.980 65.292 1.00 46.22 644 LEU A C 1
ATOM 5037 O O . LEU A 1 644 ? -44.416 20.997 65.857 1.00 46.22 644 LEU A O 1
AT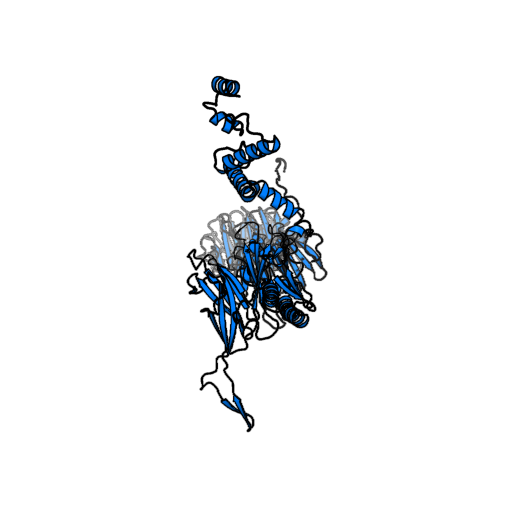OM 5041 N N . VAL A 1 645 ? -43.162 20.276 64.185 1.00 49.50 645 VAL A N 1
ATOM 5042 C CA . VAL A 1 645 ? -44.146 19.325 63.664 1.00 49.50 645 VAL A CA 1
ATOM 5043 C C . VAL A 1 645 ? -43.905 17.954 64.309 1.00 49.50 645 VAL A C 1
ATOM 5045 O O . VAL A 1 645 ? -42.787 17.449 64.358 1.00 49.50 645 VAL A O 1
ATOM 5048 N N . LEU A 1 646 ? -44.954 17.396 64.903 1.00 56.06 646 LEU A N 1
ATOM 5049 C CA . LEU A 1 646 ? -44.979 16.260 65.812 1.00 56.06 646 LEU A CA 1
ATOM 5050 C C . LEU A 1 646 ? -45.916 15.200 65.235 1.00 56.06 646 LEU A C 1
ATOM 5052 O O . LEU A 1 646 ? -47.138 15.319 65.312 1.00 56.06 646 LEU A O 1
ATOM 5056 N N . SER A 1 647 ? -45.334 14.160 64.661 1.00 51.56 647 SER A N 1
ATOM 5057 C CA . SER A 1 647 ? -46.053 13.053 64.039 1.00 51.56 647 SER A CA 1
ATOM 5058 C C . SER A 1 647 ? -46.173 11.889 65.003 1.00 51.56 647 SER A C 1
ATOM 5060 O O . SER A 1 647 ? -45.213 11.541 65.694 1.00 51.56 647 SER A O 1
ATOM 5062 N N . THR A 1 648 ? -47.343 11.266 65.059 1.00 60.78 648 THR A N 1
ATOM 5063 C CA . THR A 1 648 ? -47.622 10.149 65.969 1.00 60.78 648 THR A CA 1
ATOM 5064 C C . THR A 1 648 ? -47.597 8.808 65.253 1.00 60.78 648 THR A C 1
ATOM 5066 O O . THR A 1 648 ? -47.886 8.708 64.064 1.00 60.78 648 THR A O 1
ATOM 5069 N N . VAL A 1 649 ? -47.339 7.737 66.005 1.00 53.19 649 VAL A N 1
ATOM 5070 C CA . VAL A 1 649 ? -47.302 6.354 65.484 1.00 53.19 649 VAL A CA 1
ATOM 5071 C C . VAL A 1 649 ? -48.645 5.941 64.858 1.00 53.19 649 VAL A C 1
ATOM 5073 O O . VAL A 1 649 ? -48.700 5.063 63.999 1.00 53.19 649 VAL A O 1
ATOM 5076 N N . GLY A 1 650 ? -49.743 6.585 65.266 1.00 54.47 650 GLY A N 1
ATOM 5077 C CA . GLY A 1 650 ? -51.079 6.390 64.700 1.00 54.47 650 GLY A CA 1
ATOM 5078 C C . GLY A 1 650 ? -51.300 7.052 63.334 1.00 54.47 650 GLY A C 1
ATOM 5079 O O . GLY A 1 650 ? -52.394 6.914 62.786 1.00 54.47 650 GLY A O 1
ATOM 5080 N N . GLY A 1 651 ? -50.297 7.749 62.788 1.00 52.53 651 GLY A N 1
ATOM 5081 C CA . GLY A 1 651 ? -50.372 8.441 61.499 1.00 52.53 651 GLY A CA 1
ATOM 5082 C C . GLY A 1 651 ? -51.139 9.762 61.549 1.00 52.53 651 GLY A C 1
ATOM 5083 O O . GLY A 1 651 ? -51.726 10.152 60.543 1.00 52.53 651 GLY A O 1
ATOM 5084 N N . ARG A 1 652 ? -51.189 10.407 62.724 1.00 73.06 652 ARG A N 1
ATOM 5085 C CA . ARG A 1 652 ? -51.709 11.771 62.903 1.00 73.06 652 ARG A CA 1
ATOM 5086 C C . ARG A 1 652 ? -50.541 12.718 63.094 1.00 73.06 652 ARG A C 1
ATOM 5088 O O . ARG A 1 652 ? -49.668 12.439 63.921 1.00 73.06 652 ARG A O 1
ATOM 5095 N N . ASP A 1 653 ? -50.582 13.830 62.380 1.00 56.75 653 ASP A N 1
ATOM 5096 C CA . ASP A 1 653 ? -49.516 14.819 62.373 1.00 56.75 653 ASP A CA 1
ATOM 5097 C C . ASP A 1 653 ? -50.005 16.124 62.990 1.00 56.75 653 ASP A C 1
ATOM 5099 O O . ASP A 1 653 ? -51.081 16.620 62.650 1.00 56.75 653 ASP A O 1
ATOM 5103 N N . PHE A 1 654 ? -49.202 16.683 63.895 1.00 62.12 654 PHE A N 1
ATOM 5104 C CA . PHE A 1 654 ? -49.495 17.928 64.591 1.00 62.12 654 PHE A CA 1
ATOM 5105 C C . PHE A 1 654 ? -48.410 18.974 64.342 1.00 62.12 654 PHE A C 1
ATOM 5107 O O . PHE A 1 654 ? -47.249 18.628 64.235 1.00 62.12 654 PHE A O 1
ATOM 5114 N N . ALA A 1 655 ? -48.733 20.261 64.313 1.00 62.22 655 ALA A N 1
ATOM 5115 C CA . ALA A 1 655 ? -47.766 21.356 64.282 1.00 62.22 655 ALA A CA 1
ATOM 5116 C C . ALA A 1 655 ? -47.853 22.189 65.571 1.00 62.22 655 ALA A C 1
ATOM 5118 O O . ALA A 1 655 ? -48.922 22.721 65.875 1.00 62.22 655 ALA A O 1
ATOM 5119 N N . LEU A 1 656 ? -46.741 22.304 66.307 1.00 62.38 656 LEU A N 1
ATOM 5120 C CA . LEU A 1 656 ? -46.524 23.102 67.521 1.00 62.38 656 LEU A CA 1
ATOM 5121 C C . LEU A 1 656 ? -45.754 24.387 67.183 1.00 62.38 656 LEU A C 1
ATOM 5123 O O . LEU A 1 656 ? -44.535 24.363 67.093 1.00 62.38 656 LEU A O 1
ATOM 5127 N N . VAL A 1 657 ? -46.437 25.515 67.027 1.00 73.44 657 VAL A N 1
ATOM 5128 C CA . VAL A 1 657 ? -45.827 26.835 66.781 1.00 73.44 657 VAL A CA 1
ATOM 5129 C C . VAL A 1 657 ? -45.748 27.596 68.101 1.00 73.44 657 VAL A C 1
ATOM 5131 O O . VAL A 1 657 ? -46.782 27.870 68.715 1.00 73.44 657 VAL A O 1
ATOM 5134 N N . GLY A 1 658 ? -44.543 27.945 68.557 1.00 76.69 658 GLY A N 1
ATOM 5135 C CA . GLY A 1 658 ? -44.351 28.521 69.892 1.00 76.69 658 GLY A CA 1
ATOM 5136 C C . GLY A 1 658 ? -44.900 27.602 70.993 1.00 76.69 658 GLY A C 1
ATOM 5137 O O . GLY A 1 658 ? -44.374 26.516 71.212 1.00 76.69 658 GLY A O 1
ATOM 5138 N N . ASP A 1 659 ? -45.969 28.026 71.675 1.00 78.94 659 ASP A N 1
ATOM 5139 C CA . ASP A 1 659 ? -46.660 27.237 72.704 1.00 78.94 659 ASP A CA 1
ATOM 5140 C C . ASP A 1 659 ? -48.014 26.651 72.248 1.00 78.94 659 ASP A C 1
ATOM 5142 O O . ASP A 1 659 ? -48.781 26.190 73.096 1.00 78.94 659 ASP A O 1
ATOM 5146 N N . LYS A 1 660 ? -48.327 26.641 70.938 1.00 72.75 660 LYS A N 1
ATOM 5147 C CA . LYS A 1 660 ? -49.634 26.192 70.409 1.00 72.75 660 LYS A CA 1
ATOM 5148 C C . LYS A 1 660 ? -49.584 25.074 69.360 1.00 72.75 660 LYS A C 1
ATOM 5150 O O . LYS A 1 660 ? -48.864 25.191 68.378 1.00 72.75 660 LYS A O 1
ATOM 5155 N N . LEU A 1 661 ? -50.432 24.054 69.518 1.00 84.12 661 LEU A N 1
ATOM 5156 C CA . LEU A 1 661 ? -50.555 22.838 68.700 1.00 84.12 661 LEU A CA 1
ATOM 5157 C C . LEU A 1 661 ? -51.777 22.853 67.742 1.00 84.12 661 LEU A C 1
ATOM 5159 O O . LEU A 1 661 ? -52.832 23.371 68.116 1.00 84.12 661 LEU A O 1
ATOM 5163 N N . SER A 1 662 ? -51.665 22.245 66.547 1.00 76.38 662 SER A N 1
ATOM 5164 C CA . SER A 1 662 ? -52.720 22.064 65.507 1.00 76.38 662 SER A CA 1
ATOM 5165 C C . SER A 1 662 ? -52.546 20.743 64.713 1.00 76.38 662 SER A C 1
ATOM 5167 O O . SER A 1 662 ? -51.431 20.256 64.698 1.00 76.38 662 SER A O 1
ATOM 5169 N N . GLU A 1 663 ? -53.573 20.143 64.073 1.00 69.75 663 GLU A N 1
ATOM 5170 C CA . GLU A 1 663 ? -53.534 18.804 63.396 1.00 69.75 663 GLU A CA 1
ATOM 5171 C C . GLU A 1 663 ? -53.676 18.865 61.844 1.00 69.75 663 GLU A C 1
ATOM 5173 O O . GLU A 1 663 ? -54.375 19.744 61.336 1.00 69.75 663 GLU A O 1
ATOM 5178 N N . LEU A 1 664 ? -53.049 17.943 61.085 1.00 48.38 664 LEU A N 1
ATOM 5179 C CA . LEU A 1 664 ? -52.902 17.941 59.604 1.00 48.38 664 LEU A CA 1
ATOM 5180 C C . LEU A 1 664 ? -53.477 16.642 58.935 1.00 48.38 664 LEU A C 1
ATOM 5182 O O . LEU A 1 664 ? -53.322 15.567 59.501 1.00 48.38 664 LEU A O 1
ATOM 5186 N N . ASN A 1 665 ? -54.123 16.683 57.740 1.00 45.41 665 ASN A N 1
ATOM 5187 C CA . ASN A 1 665 ? -54.852 15.536 57.100 1.00 45.41 665 ASN A CA 1
ATOM 5188 C C . ASN A 1 665 ? -54.445 15.213 55.621 1.00 45.41 665 ASN A C 1
ATOM 5190 O O . ASN A 1 665 ? -54.468 16.128 54.798 1.00 45.41 665 ASN A O 1
ATOM 5194 N N . VAL A 1 666 ? -54.185 13.932 55.236 1.00 38.44 666 VAL A N 1
ATOM 5195 C CA . VAL A 1 666 ? -53.810 13.467 53.850 1.00 38.44 666 VAL A CA 1
ATOM 5196 C C . VAL A 1 666 ? -54.360 12.049 53.475 1.00 38.44 666 VAL A C 1
ATOM 5198 O O . VAL A 1 666 ? -54.504 11.191 54.344 1.00 38.44 666 VAL A O 1
ATOM 5201 N N . GLY A 1 667 ? -54.678 11.778 52.187 1.00 32.59 667 GLY A N 1
ATOM 5202 C CA . GLY A 1 667 ? -55.257 10.520 51.629 1.00 32.59 667 GLY A CA 1
ATOM 5203 C C . GLY A 1 667 ? -54.265 9.485 51.022 1.00 32.59 667 GLY A C 1
ATOM 5204 O O . GLY A 1 667 ? -53.139 9.826 50.685 1.00 32.59 667 GLY A O 1
ATOM 5205 N N . ARG A 1 668 ? -54.689 8.205 50.902 1.00 31.41 668 ARG A N 1
ATOM 5206 C CA . ARG A 1 668 ? -53.867 6.960 50.786 1.00 31.41 668 ARG A CA 1
ATOM 5207 C C . ARG A 1 668 ? -53.655 6.366 49.371 1.00 31.41 668 ARG A C 1
ATOM 5209 O O . ARG A 1 668 ? -54.627 6.225 48.638 1.00 31.41 668 ARG A O 1
ATOM 5216 N N . ALA A 1 669 ? -52.483 5.743 49.142 1.00 29.22 669 ALA A N 1
ATOM 5217 C CA . ALA A 1 669 ? -52.321 4.376 48.588 1.00 29.22 669 ALA A CA 1
ATOM 5218 C C . ALA A 1 669 ? -50.950 3.771 48.994 1.00 29.22 669 ALA A C 1
ATOM 5220 O O . ALA A 1 669 ? -49.939 4.463 48.982 1.00 29.22 669 ALA A O 1
ATOM 5221 N N . ARG A 1 670 ? -50.927 2.491 49.402 1.00 29.27 670 ARG A N 1
ATOM 5222 C CA . ARG A 1 670 ? -49.817 1.780 50.080 1.00 29.27 670 ARG A CA 1
ATOM 5223 C C . ARG A 1 670 ? -49.503 0.473 49.328 1.00 29.27 670 ARG A C 1
ATOM 5225 O O . ARG A 1 670 ? -50.441 -0.249 49.003 1.00 29.27 670 ARG A O 1
ATOM 5232 N N . ALA A 1 671 ? -48.227 0.113 49.174 1.00 28.66 671 ALA A N 1
ATOM 5233 C CA . ALA A 1 671 ? -47.766 -1.263 48.927 1.00 28.66 671 ALA A CA 1
ATOM 5234 C C . ALA A 1 671 ? -46.608 -1.590 49.891 1.00 28.66 671 ALA A C 1
ATOM 5236 O O . ALA A 1 671 ? -45.831 -0.712 50.256 1.00 28.66 671 ALA A O 1
ATOM 5237 N N . ALA A 1 672 ? -46.574 -2.827 50.391 1.00 29.89 672 ALA A N 1
ATOM 5238 C CA . ALA A 1 672 ? -45.995 -3.185 51.684 1.00 29.89 672 ALA A CA 1
ATOM 5239 C C . ALA A 1 672 ? -44.566 -3.777 51.646 1.00 29.89 672 ALA A C 1
ATOM 5241 O O . ALA A 1 672 ? -44.281 -4.700 50.893 1.00 29.89 672 ALA A O 1
ATOM 5242 N N . ASN A 1 673 ? -43.763 -3.293 52.604 1.00 29.73 673 ASN A N 1
ATOM 5243 C CA . ASN A 1 673 ? -42.677 -3.917 53.377 1.00 29.73 673 ASN A CA 1
ATOM 5244 C C . ASN A 1 673 ? -41.395 -4.450 52.699 1.00 29.73 673 ASN A C 1
ATOM 5246 O O . ASN A 1 673 ? -41.262 -5.637 52.410 1.00 29.73 673 ASN A O 1
ATOM 5250 N N . LYS A 1 674 ? -40.343 -3.621 52.779 1.00 30.56 674 LYS A N 1
ATOM 5251 C CA . LYS A 1 674 ? -39.146 -3.916 53.592 1.00 30.56 674 LYS A CA 1
ATOM 5252 C C . LYS A 1 674 ? -38.834 -2.690 54.463 1.00 30.56 674 LYS A C 1
ATOM 5254 O O . LYS A 1 674 ? -39.086 -1.564 54.067 1.00 30.56 674 LYS A O 1
ATOM 5259 N N . THR A 1 675 ? -38.359 -2.926 55.678 1.00 34.19 675 THR A N 1
ATOM 5260 C CA . THR A 1 675 ? -37.858 -1.930 56.639 1.00 34.19 675 THR A CA 1
ATOM 5261 C C . THR A 1 675 ? -36.723 -1.096 56.034 1.00 34.19 675 THR A C 1
ATOM 5263 O O . THR A 1 675 ? -35.685 -1.668 55.702 1.00 34.19 675 THR A O 1
ATOM 5266 N N . PHE A 1 676 ? -36.882 0.228 55.928 1.00 39.78 676 PHE A N 1
ATOM 5267 C CA . PHE A 1 676 ? -35.843 1.142 55.436 1.00 39.78 676 PHE A CA 1
ATOM 5268 C C . PHE A 1 676 ? -35.459 2.138 56.535 1.00 39.78 676 PHE A C 1
ATOM 5270 O O . PHE A 1 676 ? -36.136 3.133 56.754 1.00 39.78 676 PHE A O 1
ATOM 5277 N N . ASN A 1 677 ? -34.366 1.848 57.240 1.00 39.12 677 ASN A N 1
ATOM 5278 C CA . ASN A 1 677 ? -33.771 2.738 58.237 1.00 39.12 677 ASN A CA 1
ATOM 5279 C C . ASN A 1 677 ? -32.467 3.331 57.677 1.00 39.12 677 ASN A C 1
ATOM 5281 O O . ASN A 1 677 ? -31.400 2.916 58.118 1.00 39.12 677 ASN A O 1
ATOM 5285 N N . ALA A 1 678 ? -32.517 4.238 56.694 1.00 51.47 678 ALA A N 1
ATOM 5286 C CA . ALA A 1 678 ? -31.357 5.066 56.319 1.00 51.47 678 ALA A CA 1
ATOM 5287 C C . ALA A 1 678 ? -31.723 6.185 55.329 1.00 51.47 678 ALA A C 1
ATOM 5289 O O . ALA A 1 678 ? -32.568 5.989 54.460 1.00 51.47 678 ALA A O 1
ATOM 5290 N N . ALA A 1 679 ? -31.034 7.327 55.440 1.00 48.47 679 ALA A N 1
ATOM 5291 C CA . ALA A 1 679 ? -30.976 8.343 54.391 1.00 48.47 679 ALA A CA 1
ATOM 5292 C C . ALA A 1 679 ? -30.293 7.777 53.133 1.00 48.47 679 ALA A C 1
ATOM 5294 O O . ALA A 1 679 ? -29.308 7.049 53.248 1.00 48.47 679 ALA A O 1
ATOM 5295 N N . ARG A 1 680 ? -30.803 8.131 51.949 1.00 57.53 680 ARG A N 1
ATOM 5296 C CA . ARG A 1 680 ? -30.283 7.690 50.641 1.00 57.53 680 ARG A CA 1
ATOM 5297 C C . ARG A 1 680 ? -29.161 8.587 50.124 1.00 57.53 680 ARG A C 1
ATOM 5299 O O . ARG A 1 680 ? -28.240 8.118 49.473 1.00 57.53 680 ARG A O 1
ATOM 5306 N N . ALA A 1 681 ? -29.219 9.876 50.444 1.00 57.34 681 ALA A N 1
ATOM 5307 C CA . ALA A 1 681 ? -28.112 10.799 50.236 1.00 57.34 681 ALA A CA 1
ATOM 5308 C C . ALA A 1 681 ? -28.160 11.943 51.237 1.00 57.34 681 ALA A C 1
ATOM 5310 O O . ALA A 1 681 ? -29.235 12.355 51.675 1.00 57.34 681 ALA A O 1
ATOM 5311 N N . VAL A 1 682 ? -26.982 12.467 51.562 1.00 54.56 682 VAL A N 1
ATOM 5312 C CA . VAL A 1 682 ? -26.816 13.639 52.417 1.00 54.56 682 VAL A CA 1
ATOM 5313 C C . VAL A 1 682 ? -25.910 14.626 51.689 1.00 54.56 682 VAL A C 1
ATOM 5315 O O . VAL A 1 682 ? -24.769 14.298 51.374 1.00 54.56 682 VAL A O 1
ATOM 5318 N N . VAL A 1 683 ? -26.406 15.832 51.419 1.00 52.16 683 VAL A N 1
ATOM 5319 C CA . VAL A 1 683 ? -25.629 16.923 50.819 1.00 52.16 683 VAL A CA 1
ATOM 5320 C C . VAL A 1 683 ? -25.459 18.025 51.855 1.00 52.16 683 VAL A C 1
ATOM 5322 O O . VAL A 1 683 ? -26.435 18.638 52.282 1.00 52.16 683 VAL A O 1
ATOM 5325 N N . ILE A 1 684 ? -24.214 18.286 52.257 1.00 50.84 684 ILE A N 1
ATOM 5326 C CA . ILE A 1 684 ? -23.872 19.317 53.242 1.00 50.84 684 ILE A CA 1
ATOM 5327 C C . ILE A 1 684 ? -23.079 20.431 52.563 1.00 50.84 684 ILE A C 1
ATOM 5329 O O . ILE A 1 684 ? -22.103 20.173 51.859 1.00 50.84 684 ILE A O 1
ATOM 5333 N N . SER A 1 685 ? -23.488 21.679 52.797 1.00 51.75 685 SER A N 1
ATOM 5334 C CA . SER A 1 685 ? -22.754 22.871 52.364 1.00 51.75 685 SER A CA 1
ATOM 5335 C C . SER A 1 685 ? -22.888 23.984 53.405 1.00 51.75 685 SER A C 1
ATOM 5337 O O . SER A 1 685 ? -23.985 24.474 53.688 1.00 51.75 685 SER A O 1
ATOM 5339 N N . GLY A 1 686 ? -21.768 24.368 54.026 1.00 56.94 686 GLY A N 1
ATOM 5340 C CA . GLY A 1 686 ? -21.759 25.300 55.158 1.00 56.94 686 GLY A CA 1
ATOM 5341 C C . GLY A 1 686 ? -22.558 24.761 56.353 1.00 56.94 686 GLY A C 1
ATOM 5342 O O . GLY A 1 686 ? -22.232 23.706 56.887 1.00 56.94 686 GLY A O 1
ATOM 5343 N N . ASN A 1 687 ? -23.606 25.485 56.762 1.00 52.78 687 ASN A N 1
ATOM 5344 C CA . ASN A 1 687 ? -24.508 25.108 57.864 1.00 52.78 687 ASN A CA 1
ATOM 5345 C C . ASN A 1 687 ? -25.811 24.429 57.388 1.00 52.78 687 ASN A C 1
ATOM 5347 O O . ASN A 1 687 ? -26.720 24.239 58.194 1.00 52.78 687 ASN A O 1
ATOM 5351 N N . ARG A 1 688 ? -25.941 24.124 56.091 1.00 56.75 688 ARG A N 1
ATOM 5352 C CA . ARG A 1 688 ? -27.144 23.526 55.493 1.00 56.75 688 ARG A CA 1
ATOM 5353 C C . ARG A 1 688 ? -26.904 22.045 55.212 1.00 56.75 688 ARG A C 1
ATOM 5355 O O . ARG A 1 688 ? -25.870 21.690 54.646 1.00 56.75 688 ARG A O 1
ATOM 5362 N N . GLU A 1 689 ? -27.862 21.208 55.595 1.00 54.62 689 GLU A N 1
ATOM 5363 C CA . GLU A 1 689 ? -27.850 19.757 55.391 1.00 54.62 689 GLU A CA 1
ATOM 5364 C C . GLU A 1 689 ? -29.141 19.339 54.685 1.00 54.62 689 GLU A C 1
ATOM 5366 O O . GLU A 1 689 ? -30.225 19.486 55.247 1.00 54.62 689 GLU A O 1
ATOM 5371 N N . LEU A 1 690 ? -29.011 18.818 53.464 1.00 56.12 690 LEU A N 1
ATOM 5372 C CA . LEU A 1 690 ? -30.089 18.222 52.680 1.00 56.12 690 LEU A CA 1
ATOM 5373 C C . LEU A 1 690 ? -30.020 16.700 52.796 1.00 56.12 690 LEU A C 1
ATOM 5375 O O . LEU A 1 690 ? -29.006 16.103 52.443 1.00 56.12 690 LEU A O 1
ATOM 5379 N N . VAL A 1 691 ? -31.094 16.061 53.238 1.00 55.56 691 VAL A N 1
ATOM 5380 C CA . VAL A 1 691 ? -31.189 14.612 53.426 1.00 55.56 691 VAL A CA 1
ATOM 5381 C C . VAL A 1 691 ? -32.290 14.060 52.530 1.00 55.56 691 VAL A C 1
ATOM 5383 O O . VAL A 1 691 ? -33.474 14.289 52.769 1.00 55.56 691 VAL A O 1
ATOM 5386 N N . PHE A 1 692 ? -31.907 13.306 51.507 1.00 60.84 692 PHE A N 1
ATOM 5387 C CA . PHE A 1 692 ? -32.831 12.598 50.627 1.00 60.84 692 PHE A CA 1
ATOM 5388 C C . PHE A 1 692 ? -33.143 11.218 51.206 1.00 60.84 692 PHE A C 1
ATOM 5390 O O . PHE A 1 692 ? -32.240 10.499 51.643 1.00 60.84 692 PHE A O 1
ATOM 5397 N N . GLY A 1 693 ? -34.410 10.819 51.200 1.00 55.09 693 GLY A N 1
ATOM 5398 C CA . GLY A 1 693 ? -34.834 9.514 51.694 1.00 55.09 693 GLY A CA 1
ATOM 5399 C C . GLY A 1 693 ? -34.918 9.415 53.223 1.00 55.09 693 GLY A C 1
ATOM 5400 O O . GLY A 1 693 ? -34.788 8.320 53.770 1.00 55.09 693 GLY A O 1
ATOM 5401 N N . ARG A 1 694 ? -35.042 10.541 53.944 1.00 53.50 694 ARG A N 1
ATOM 5402 C CA . ARG A 1 694 ? -35.085 10.562 55.418 1.00 53.50 694 ARG A CA 1
ATOM 5403 C C . ARG A 1 694 ? -36.411 9.963 55.895 1.00 53.50 694 ARG A C 1
ATOM 5405 O O . ARG A 1 694 ? -37.439 10.632 55.851 1.00 53.50 694 ARG A O 1
ATOM 5412 N N . GLY A 1 695 ? -36.390 8.699 56.321 1.00 48.84 695 GLY A N 1
ATOM 5413 C CA . GLY A 1 695 ? -37.558 7.961 56.833 1.00 48.84 695 GLY A CA 1
ATOM 5414 C C . GLY A 1 695 ? -38.542 7.472 55.758 1.00 48.84 695 GLY A C 1
ATOM 5415 O O . GLY A 1 695 ? -39.126 6.404 55.916 1.00 48.84 695 GLY A O 1
ATOM 5416 N N . ASP A 1 696 ? -38.669 8.199 54.647 1.00 53.25 696 ASP A N 1
ATOM 5417 C CA . ASP A 1 696 ? -39.427 7.829 53.447 1.00 53.25 696 ASP A CA 1
ATOM 5418 C C . ASP A 1 696 ? -38.508 7.979 52.220 1.00 53.25 696 ASP A C 1
ATOM 5420 O O . ASP A 1 696 ? -37.898 9.039 52.076 1.00 53.25 696 ASP A O 1
ATOM 5424 N N . PRO A 1 697 ? -38.371 6.973 51.329 1.00 57.09 697 PRO A N 1
ATOM 5425 C CA . PRO A 1 697 ? -37.568 7.087 50.106 1.00 57.09 697 PRO A CA 1
ATOM 5426 C C . PRO A 1 697 ? -37.961 8.259 49.189 1.00 57.09 697 PRO A C 1
ATOM 5428 O O . PRO A 1 697 ? -37.121 8.696 48.405 1.00 57.09 697 PRO A O 1
ATOM 5431 N N . ASN A 1 698 ? -39.183 8.777 49.305 1.00 74.69 698 ASN A N 1
ATOM 5432 C CA . ASN A 1 698 ? -39.725 9.903 48.548 1.00 74.69 698 ASN A CA 1
ATOM 5433 C C . ASN A 1 698 ? -39.709 11.219 49.349 1.00 74.69 698 ASN A C 1
ATOM 5435 O O . ASN A 1 698 ? -40.593 12.056 49.188 1.00 74.69 698 ASN A O 1
ATOM 5439 N N . SER A 1 699 ? -38.741 11.424 50.242 1.00 62.97 699 SER A N 1
ATOM 5440 C CA . SER A 1 699 ? -38.608 12.681 50.987 1.00 62.97 699 SER A CA 1
ATOM 5441 C C . SER A 1 699 ? -37.300 13.404 50.681 1.00 62.97 699 SER A C 1
ATOM 5443 O O . SER A 1 699 ? -36.253 12.789 50.469 1.00 62.97 699 SER A O 1
ATOM 5445 N N . LEU A 1 700 ? -37.352 14.733 50.681 1.00 64.88 700 LEU A N 1
ATOM 5446 C CA . LEU A 1 700 ? -36.187 15.598 50.811 1.00 64.88 700 LEU A CA 1
ATOM 5447 C C . LEU A 1 700 ? -36.357 16.388 52.103 1.00 64.88 700 LEU A C 1
ATOM 5449 O O . LEU A 1 700 ? -37.376 17.048 52.275 1.00 64.88 700 LEU A O 1
ATOM 5453 N N . ALA A 1 701 ? -35.379 16.323 52.998 1.00 49.72 701 ALA A N 1
ATOM 5454 C CA . ALA A 1 701 ? -35.373 17.049 54.259 1.00 49.72 701 ALA A CA 1
ATOM 5455 C C . ALA A 1 701 ? -34.234 18.074 54.297 1.00 49.72 701 ALA A C 1
ATOM 5457 O O . ALA A 1 701 ? -33.128 17.775 53.869 1.00 49.72 701 ALA A O 1
ATOM 5458 N N . GLU A 1 702 ? -34.482 19.261 54.836 1.00 51.78 702 GLU A N 1
ATOM 5459 C CA . GLU A 1 702 ? -33.470 20.274 55.134 1.00 51.78 702 GLU A CA 1
ATOM 5460 C C . GLU A 1 702 ? -33.711 20.815 56.542 1.00 51.78 702 GLU A C 1
ATOM 5462 O O . GLU A 1 702 ? -34.701 21.516 56.761 1.00 51.78 702 GLU A O 1
ATOM 5467 N N . SER A 1 703 ? -32.838 20.480 57.500 1.00 50.47 703 SER A N 1
ATOM 5468 C CA . SER A 1 703 ? -33.129 20.601 58.940 1.00 50.47 703 SER A CA 1
ATOM 5469 C C . SER A 1 703 ? -34.417 19.844 59.282 1.00 50.47 703 SER A C 1
ATOM 5471 O O . SER A 1 703 ? -34.404 18.626 59.467 1.00 50.47 703 SER A O 1
ATOM 5473 N N . ASP A 1 704 ? -35.537 20.551 59.257 1.00 46.75 704 ASP A N 1
ATOM 5474 C CA . ASP A 1 704 ? -36.858 20.086 59.631 1.00 46.75 704 ASP A CA 1
ATOM 5475 C C . ASP A 1 704 ? -37.918 20.482 58.599 1.00 46.75 704 ASP A C 1
ATOM 5477 O O . ASP A 1 704 ? -39.079 20.135 58.707 1.00 46.75 704 ASP A O 1
ATOM 5481 N N . MET A 1 705 ? -37.553 21.178 57.529 1.00 45.94 705 MET A N 1
ATOM 5482 C CA . MET A 1 705 ? -38.458 21.244 56.389 1.00 45.94 705 MET A CA 1
ATOM 5483 C C . MET A 1 705 ? -38.360 19.908 55.656 1.00 45.94 705 MET A C 1
ATOM 5485 O O . MET A 1 705 ? -37.265 19.521 55.258 1.00 45.94 705 MET A O 1
ATOM 5489 N N . VAL A 1 706 ? -39.475 19.197 55.484 1.00 52.84 706 VAL A N 1
ATOM 5490 C CA . VAL A 1 706 ? -39.540 17.977 54.665 1.00 52.84 706 VAL A CA 1
ATOM 5491 C C . VAL A 1 706 ? -40.467 18.234 53.486 1.00 52.84 706 VAL A C 1
ATOM 5493 O O . VAL A 1 706 ? -41.655 18.497 53.657 1.00 52.84 706 VAL A O 1
ATOM 5496 N N . ALA A 1 707 ? -39.918 18.176 52.278 1.00 67.50 707 ALA A N 1
ATOM 5497 C CA . ALA A 1 707 ? -40.674 18.278 51.044 1.00 67.50 707 ALA A CA 1
ATOM 5498 C C . ALA A 1 707 ? -40.954 16.868 50.489 1.00 67.50 707 ALA A C 1
ATOM 5500 O O . ALA A 1 707 ? -40.010 16.083 50.333 1.00 67.50 707 ALA A O 1
ATOM 5501 N N . PRO A 1 708 ? -42.222 16.527 50.185 1.00 72.69 708 PRO A N 1
ATOM 5502 C CA . PRO A 1 708 ? -42.547 15.263 49.540 1.00 72.69 708 PRO A CA 1
ATOM 5503 C C . PRO A 1 708 ? -42.036 15.279 48.102 1.00 72.69 708 PRO A C 1
ATOM 5505 O O . PRO A 1 708 ? -42.163 16.288 47.401 1.00 72.69 708 PRO A O 1
ATOM 5508 N N . LEU A 1 709 ? -41.484 14.156 47.668 1.00 74.12 709 LEU A N 1
ATOM 5509 C CA . LEU A 1 709 ? -41.049 13.910 46.306 1.00 74.12 709 LEU A CA 1
ATOM 5510 C C . LEU A 1 709 ? -42.020 12.934 45.628 1.00 74.12 709 LEU A C 1
ATOM 5512 O O . LEU A 1 709 ? -42.557 12.034 46.267 1.00 74.12 709 LEU A O 1
ATOM 5516 N N . ASP A 1 710 ? -42.267 13.092 44.334 1.00 81.62 710 ASP A N 1
ATOM 5517 C CA . ASP A 1 710 ? -43.063 12.143 43.542 1.00 81.62 710 ASP A CA 1
ATOM 5518 C C . ASP A 1 710 ? -42.265 10.887 43.145 1.00 81.62 710 ASP A C 1
ATOM 5520 O O . ASP A 1 710 ? -42.835 9.888 42.704 1.00 81.62 710 ASP A O 1
ATOM 5524 N N . ARG A 1 711 ? -40.942 10.938 43.320 1.00 81.69 711 ARG A N 1
ATOM 5525 C CA . ARG A 1 711 ? -39.983 9.886 42.985 1.00 81.69 711 ARG A CA 1
ATOM 5526 C C . ARG A 1 711 ? -38.857 9.840 44.008 1.00 81.69 711 ARG A C 1
ATOM 5528 O O . ARG A 1 711 ? -38.497 10.861 44.588 1.00 81.69 711 ARG A O 1
ATOM 5535 N N . ALA A 1 712 ? -38.274 8.656 44.181 1.00 74.50 712 ALA A N 1
ATOM 5536 C CA . ALA A 1 712 ? -37.233 8.405 45.169 1.00 74.50 712 ALA A CA 1
ATOM 5537 C C . ALA A 1 712 ? -35.841 8.652 44.574 1.00 74.50 712 ALA A C 1
ATOM 5539 O O . ALA A 1 712 ? -35.426 7.894 43.687 1.00 74.50 712 ALA A O 1
ATOM 5540 N N . PRO A 1 713 ? -35.069 9.644 45.049 1.00 70.69 713 PRO A N 1
ATOM 5541 C CA . PRO A 1 713 ? -33.698 9.816 44.594 1.00 70.69 713 PRO A CA 1
ATOM 5542 C C . PRO A 1 713 ? -32.816 8.656 45.057 1.00 70.69 713 PRO A C 1
ATOM 5544 O O . PRO A 1 713 ? -32.864 8.244 46.217 1.00 70.69 713 PRO A O 1
ATOM 5547 N N . SER A 1 714 ? -32.013 8.105 44.148 1.00 66.62 714 SER A N 1
ATOM 5548 C CA . SER A 1 714 ? -31.027 7.075 44.468 1.00 66.62 714 SER A CA 1
ATOM 5549 C C . SER A 1 714 ? -29.838 7.669 45.210 1.00 66.62 714 SER A C 1
ATOM 5551 O O . SER A 1 714 ? -29.430 7.097 46.213 1.00 66.62 714 SER A O 1
ATOM 5553 N N . THR A 1 715 ? -29.352 8.834 44.774 1.00 75.06 715 THR A N 1
ATOM 5554 C CA . THR A 1 715 ? -28.287 9.586 45.441 1.00 75.06 715 THR A CA 1
ATOM 5555 C C . THR A 1 715 ? -28.335 11.081 45.077 1.00 75.06 715 THR A C 1
ATOM 5557 O O . THR A 1 715 ? -29.102 11.487 44.200 1.00 75.06 715 THR A O 1
ATOM 5560 N N . ALA A 1 716 ? -27.539 11.920 45.742 1.00 70.38 716 ALA A N 1
ATOM 5561 C CA . ALA A 1 716 ? -27.404 13.347 45.445 1.00 70.38 716 ALA A CA 1
ATOM 5562 C C . ALA A 1 716 ? -26.028 13.878 45.876 1.00 70.38 716 ALA A C 1
ATOM 5564 O O . ALA A 1 716 ? -25.482 13.426 46.881 1.00 70.38 716 ALA A O 1
ATOM 5565 N N . MET A 1 717 ? -25.487 14.861 45.148 1.00 72.50 717 MET A N 1
ATOM 5566 C CA . MET A 1 717 ? -24.201 15.494 45.472 1.00 72.50 717 MET A CA 1
ATOM 5567 C C . MET A 1 717 ? -24.137 16.965 45.049 1.00 72.50 717 MET A C 1
ATOM 5569 O O . MET A 1 717 ? -24.811 17.382 44.110 1.00 72.50 717 MET A O 1
ATOM 5573 N N . LEU A 1 718 ? -23.269 17.740 45.703 1.00 66.06 718 LEU A N 1
ATOM 5574 C CA . LEU A 1 718 ? -22.879 19.076 45.251 1.00 66.06 718 LEU A CA 1
ATOM 5575 C C . LEU A 1 718 ? -21.624 18.967 44.368 1.00 66.06 718 LEU A C 1
ATOM 5577 O O . LEU A 1 718 ? -20.603 18.429 44.801 1.00 66.06 718 LEU A O 1
ATOM 5581 N N . GLY A 1 719 ? -21.708 19.446 43.129 1.00 57.72 719 GLY A N 1
ATOM 5582 C CA . GLY A 1 719 ? -20.585 19.490 42.195 1.00 57.72 719 GLY A CA 1
ATOM 5583 C C . GLY A 1 719 ? -19.604 20.624 42.504 1.00 57.72 719 GLY A C 1
ATOM 5584 O O . GLY A 1 719 ? -19.960 21.626 43.125 1.00 57.72 719 GLY A O 1
ATOM 5585 N N . LEU A 1 720 ? -18.356 20.487 42.038 1.00 54.94 720 LEU A N 1
ATOM 5586 C CA . LEU A 1 720 ? -17.338 21.550 42.135 1.00 54.94 720 LEU A CA 1
ATOM 5587 C C . LEU A 1 720 ? -17.671 22.783 41.277 1.00 54.94 720 LEU A C 1
ATOM 5589 O O . LEU A 1 720 ? -17.119 23.855 41.500 1.00 54.94 720 LEU A O 1
ATOM 5593 N N . ASP A 1 721 ? -18.592 22.639 40.327 1.00 53.12 721 ASP A N 1
ATOM 5594 C CA . ASP A 1 721 ? -19.203 23.719 39.547 1.00 53.12 721 ASP A CA 1
ATOM 5595 C C . ASP A 1 721 ? -20.284 24.494 40.328 1.00 53.12 721 ASP A C 1
ATOM 5597 O O . ASP A 1 721 ? -20.899 25.417 39.797 1.00 53.12 721 ASP A O 1
ATOM 5601 N N . GLY A 1 722 ? -20.529 24.116 41.586 1.00 58.91 722 GLY A N 1
ATOM 5602 C CA . GLY A 1 722 ? -21.508 24.744 42.462 1.00 58.91 722 GLY A CA 1
ATOM 5603 C C . GLY A 1 722 ? -22.946 24.284 42.232 1.00 58.91 722 GLY A C 1
ATOM 5604 O O . GLY A 1 722 ? -23.842 24.888 42.816 1.00 58.91 722 GLY A O 1
ATOM 5605 N N . LYS A 1 723 ? -23.197 23.246 41.421 1.00 70.62 723 LYS A N 1
ATOM 5606 C CA . LYS A 1 723 ? -24.552 22.738 41.143 1.00 70.62 723 LYS A CA 1
ATOM 5607 C C . LYS A 1 723 ? -24.927 21.546 42.021 1.00 70.62 723 LYS A C 1
ATOM 5609 O O . LYS A 1 723 ? -24.101 20.670 42.281 1.00 70.62 723 LYS A O 1
ATOM 5614 N N . LEU A 1 724 ? -26.187 21.473 42.442 1.00 72.94 724 LEU A N 1
ATOM 5615 C CA . LEU A 1 724 ? -26.764 20.298 43.093 1.00 72.94 724 LEU A CA 1
ATOM 5616 C C . LEU A 1 724 ? -27.221 19.284 42.038 1.00 72.94 724 LEU A C 1
ATOM 5618 O O . LEU A 1 724 ? -28.118 19.565 41.242 1.00 72.94 724 LEU A O 1
ATOM 5622 N N . TYR A 1 725 ? -26.642 18.089 42.082 1.00 70.88 725 TYR A N 1
ATOM 5623 C CA . TYR A 1 725 ? -27.009 16.952 41.248 1.00 70.88 725 TYR A CA 1
ATOM 5624 C C . TYR A 1 725 ? -27.866 15.967 42.046 1.00 70.88 725 TYR A C 1
ATOM 5626 O O . TYR A 1 725 ? -27.440 15.499 43.102 1.00 70.88 725 TYR A O 1
ATOM 5634 N N . VAL A 1 726 ? -29.060 15.641 41.548 1.00 76.44 726 VAL A N 1
ATOM 5635 C CA . VAL A 1 726 ? -29.984 14.668 42.158 1.00 76.44 726 VAL A CA 1
ATOM 5636 C C . VAL A 1 726 ? -30.241 13.538 41.169 1.00 76.44 726 VAL A C 1
ATOM 5638 O O . VAL A 1 726 ? -30.676 13.797 40.051 1.00 76.44 726 VAL A O 1
ATOM 5641 N N . PHE A 1 727 ? -29.993 12.294 41.572 1.00 74.25 727 PHE A N 1
ATOM 5642 C CA . PHE A 1 727 ? -30.082 11.106 40.719 1.00 74.25 727 PHE A CA 1
ATOM 5643 C C . PHE A 1 727 ? -31.298 10.265 41.118 1.00 74.25 727 PHE A C 1
ATOM 5645 O O . PHE A 1 727 ? -31.559 10.095 42.307 1.00 74.25 727 PHE A O 1
ATOM 5652 N N . SER A 1 728 ? -32.059 9.746 40.153 1.00 77.62 728 SER A N 1
ATOM 5653 C CA . SER A 1 728 ? -33.179 8.823 40.390 1.00 77.62 728 SER A CA 1
ATOM 5654 C C . SER A 1 728 ? -33.402 7.932 39.167 1.00 77.62 728 SER A C 1
ATOM 5656 O O . SER A 1 728 ? -33.614 8.425 38.055 1.00 77.62 728 SER A O 1
ATOM 5658 N N . GLY A 1 729 ? -33.354 6.612 39.371 1.00 74.50 729 GLY A N 1
ATOM 5659 C CA . GLY A 1 729 ? -33.383 5.637 38.279 1.00 74.50 729 GLY A CA 1
ATOM 5660 C C . GLY A 1 729 ? -32.255 5.898 37.279 1.00 74.50 729 GLY A C 1
ATOM 5661 O O . GLY A 1 729 ? -31.130 6.167 37.687 1.00 74.50 729 GLY A O 1
ATOM 5662 N N . ALA A 1 730 ? -32.582 5.879 35.985 1.00 72.50 730 ALA A N 1
ATOM 5663 C CA . ALA A 1 730 ? -31.639 6.108 34.890 1.00 72.50 730 ALA A CA 1
ATOM 5664 C C . ALA A 1 730 ? -31.313 7.592 34.600 1.00 72.50 730 ALA A C 1
ATOM 5666 O O . ALA A 1 730 ? -30.610 7.888 33.632 1.00 72.50 730 ALA A O 1
ATOM 5667 N N . ASN A 1 731 ? -31.846 8.541 35.383 1.00 79.25 731 ASN A N 1
ATOM 5668 C CA . ASN A 1 731 ? -31.802 9.976 35.087 1.00 79.25 731 ASN A CA 1
ATOM 5669 C C . ASN A 1 731 ? -31.282 10.813 36.265 1.00 79.25 731 ASN A C 1
ATOM 5671 O O . ASN A 1 731 ? -31.341 10.406 37.426 1.00 79.25 731 ASN A O 1
ATOM 5675 N N . PHE A 1 732 ? -30.812 12.024 35.969 1.00 80.25 732 PHE A N 1
ATOM 5676 C CA . PHE A 1 732 ? -30.407 13.005 36.968 1.00 80.25 732 PHE A CA 1
ATOM 5677 C C . PHE A 1 732 ? -30.886 14.415 36.628 1.00 80.25 732 PHE A C 1
ATOM 5679 O O . PHE A 1 732 ? -31.110 14.759 35.468 1.00 80.25 732 PHE A O 1
ATOM 5686 N N . LEU A 1 733 ? -30.992 15.248 37.655 1.00 84.56 733 LEU A N 1
ATOM 5687 C CA . LEU A 1 733 ? -31.320 16.663 37.577 1.00 84.56 733 LEU A CA 1
ATOM 5688 C C . LEU A 1 733 ? -30.128 17.486 38.077 1.00 84.56 733 LEU A C 1
ATOM 5690 O O . LEU A 1 733 ? -29.531 17.133 39.092 1.00 84.56 733 LEU A O 1
ATOM 5694 N N . ALA A 1 734 ? -29.797 18.580 37.389 1.00 77.81 734 ALA A N 1
ATOM 5695 C CA . ALA A 1 734 ? -28.762 19.526 37.806 1.00 77.81 734 ALA A CA 1
ATOM 5696 C C . ALA A 1 734 ? -29.395 20.888 38.116 1.00 77.81 734 ALA A C 1
ATOM 5698 O O . ALA A 1 734 ? -30.021 21.490 37.243 1.00 77.81 734 ALA A O 1
ATOM 5699 N N . LEU A 1 735 ? -29.231 21.370 39.346 1.00 79.00 735 LEU A N 1
ATOM 5700 C CA . LEU A 1 735 ? -29.780 22.636 39.830 1.00 79.00 735 LEU A CA 1
ATOM 5701 C C . LEU A 1 735 ? -28.646 23.602 40.172 1.00 79.00 735 LEU A C 1
ATOM 5703 O O . LEU A 1 735 ? -27.700 23.218 40.852 1.00 79.00 735 LEU A O 1
ATOM 5707 N N . ASP A 1 736 ? -28.736 24.853 39.726 1.00 77.69 736 ASP A N 1
ATOM 5708 C CA . ASP A 1 736 ? -27.705 25.853 40.016 1.00 77.69 736 ASP A CA 1
ATOM 5709 C C . ASP A 1 736 ? -27.675 26.208 41.513 1.00 77.69 736 ASP A C 1
ATOM 5711 O O . ASP A 1 736 ? -28.701 26.544 42.112 1.00 77.69 736 ASP A O 1
ATOM 5715 N N . GLY A 1 737 ? -26.488 26.156 42.124 1.00 68.94 737 GLY A N 1
ATOM 5716 C CA . GLY A 1 737 ? -26.309 26.419 43.550 1.00 68.94 737 GLY A CA 1
ATOM 5717 C C . GLY A 1 737 ? -26.835 25.301 44.457 1.00 68.94 737 GLY A C 1
ATOM 5718 O O . GLY A 1 737 ? -27.037 24.155 44.056 1.00 68.94 737 GLY A O 1
ATOM 5719 N N . LEU A 1 738 ? -27.107 25.672 45.712 1.00 67.75 738 LEU A N 1
ATOM 5720 C CA . LEU A 1 738 ? -27.886 24.869 46.656 1.00 67.75 738 LEU A CA 1
ATOM 5721 C C . LEU A 1 738 ? -29.236 25.583 46.881 1.00 67.75 738 LEU A C 1
ATOM 5723 O O . LEU A 1 738 ? -29.349 26.382 47.814 1.00 67.75 738 LEU A O 1
ATOM 5727 N N . PRO A 1 739 ? -30.245 25.410 46.009 1.00 74.38 739 PRO A N 1
ATOM 5728 C CA . PRO A 1 739 ? -31.499 26.153 46.122 1.00 74.38 739 PRO A CA 1
ATOM 5729 C C . PRO A 1 739 ? -32.314 25.719 47.355 1.00 74.38 739 PRO A C 1
ATOM 5731 O O . PRO A 1 739 ? -31.926 24.811 48.091 1.00 74.38 739 PRO A O 1
ATOM 5734 N N . SER A 1 740 ? -33.418 26.411 47.652 1.00 78.12 740 SER A N 1
ATOM 5735 C CA . SER A 1 740 ? -34.277 26.030 48.781 1.00 78.12 740 SER A CA 1
ATOM 5736 C C . SER A 1 740 ? -34.967 24.692 48.518 1.00 78.12 740 SER A C 1
ATOM 5738 O O . SER A 1 740 ? -35.244 24.336 47.368 1.00 78.12 740 SER A O 1
ATOM 5740 N N . ILE A 1 741 ? -35.305 23.975 49.588 1.00 71.56 741 ILE A N 1
ATOM 5741 C CA . ILE A 1 741 ? -35.971 22.673 49.507 1.00 71.56 741 ILE A CA 1
ATOM 5742 C C . ILE A 1 741 ? -37.228 22.672 48.614 1.00 71.56 741 ILE A C 1
ATOM 5744 O O . ILE A 1 741 ? -37.461 21.714 47.882 1.00 71.56 741 ILE A O 1
ATOM 5748 N N . SER A 1 742 ? -37.987 23.775 48.578 1.00 76.12 742 SER A N 1
ATOM 5749 C CA . SER A 1 742 ? -39.176 23.937 47.728 1.00 76.12 742 SER A CA 1
ATOM 5750 C C . SER A 1 742 ? -38.846 24.030 46.238 1.00 76.12 742 SER A C 1
ATOM 5752 O O . SER A 1 742 ? -39.608 23.538 45.408 1.00 76.12 742 SER A O 1
ATOM 5754 N N . VAL A 1 743 ? -37.722 24.657 45.880 1.00 79.62 743 VAL A N 1
ATOM 5755 C CA . VAL A 1 743 ? -37.251 24.729 44.488 1.00 79.62 743 VAL A CA 1
ATOM 5756 C C . VAL A 1 743 ? -36.764 23.355 44.036 1.00 79.62 743 VAL A C 1
ATOM 5758 O O . VAL A 1 743 ? -37.116 22.926 42.940 1.00 79.62 743 VAL A O 1
ATOM 5761 N N . ILE A 1 744 ? -36.037 22.640 44.901 1.00 76.50 744 ILE A N 1
ATOM 5762 C CA . ILE A 1 744 ? -35.565 21.277 44.623 1.00 76.50 744 ILE A CA 1
ATOM 5763 C C . ILE A 1 744 ? -36.761 20.329 44.453 1.00 76.50 744 ILE A C 1
ATOM 5765 O O . ILE A 1 744 ? -36.858 19.639 43.442 1.00 76.50 744 ILE A O 1
ATOM 5769 N N . ALA A 1 745 ? -37.722 20.349 45.381 1.00 81.12 745 ALA A N 1
ATOM 5770 C CA . ALA A 1 745 ? -38.912 19.504 45.316 1.00 81.12 745 ALA A CA 1
ATOM 5771 C C . ALA A 1 745 ? -39.818 19.841 44.128 1.00 81.12 745 ALA A C 1
ATOM 5773 O O . ALA A 1 745 ? -40.336 18.938 43.483 1.00 81.12 745 ALA A O 1
ATOM 5774 N N . LYS A 1 746 ? -39.979 21.123 43.772 1.00 84.94 746 LYS A N 1
ATOM 5775 C CA . LYS A 1 746 ? -40.710 21.508 42.554 1.00 84.94 746 LYS A CA 1
ATOM 5776 C C . LYS A 1 746 ? -40.023 20.966 41.301 1.00 84.94 746 LYS A C 1
ATOM 5778 O O . LYS A 1 746 ? -40.697 20.457 40.407 1.00 84.94 746 LYS A O 1
ATOM 5783 N N . ALA A 1 747 ? -38.698 21.067 41.236 1.00 84.44 747 ALA A N 1
ATOM 5784 C CA . ALA A 1 747 ? -37.943 20.578 40.095 1.00 84.44 747 ALA A CA 1
ATOM 5785 C C . ALA A 1 747 ? -38.015 19.043 39.979 1.00 84.44 747 ALA A C 1
ATOM 5787 O O . ALA A 1 747 ? -38.123 18.535 38.870 1.00 84.44 747 ALA A O 1
ATOM 5788 N N . ILE A 1 748 ? -38.079 18.317 41.100 1.00 81.25 748 ILE A N 1
ATOM 5789 C CA . ILE A 1 748 ? -38.280 16.860 41.111 1.00 81.25 748 ILE A CA 1
ATOM 5790 C C . ILE A 1 748 ? -39.732 16.475 40.770 1.00 81.25 748 ILE A C 1
ATOM 5792 O O . ILE A 1 748 ? -39.947 15.650 39.891 1.00 81.25 748 ILE A O 1
ATOM 5796 N N . ASN A 1 749 ? -40.728 17.127 41.374 1.00 86.25 749 ASN A N 1
ATOM 5797 C CA . ASN A 1 749 ? -42.134 16.712 41.262 1.00 86.25 749 ASN A CA 1
ATOM 5798 C C . ASN A 1 749 ? -42.833 17.159 39.979 1.00 86.25 749 ASN A C 1
ATOM 5800 O O . ASN A 1 749 ? -43.867 16.616 39.606 1.00 86.25 749 ASN A O 1
ATOM 5804 N N . GLN A 1 750 ? -42.355 18.243 39.371 1.00 84.56 750 GLN A N 1
ATOM 5805 C CA . GLN A 1 750 ? -43.019 18.883 38.230 1.00 84.56 750 GLN A CA 1
ATOM 5806 C C . GLN A 1 750 ? -42.062 19.114 37.062 1.00 84.56 750 GLN A C 1
ATOM 5808 O O . GLN A 1 750 ? -42.499 19.173 35.917 1.00 84.56 750 GLN A O 1
ATOM 5813 N N . GLY A 1 751 ? -40.768 19.290 37.344 1.00 83.44 751 GLY A N 1
ATOM 5814 C CA . GLY A 1 751 ? -39.758 19.613 36.337 1.00 83.44 751 GLY A CA 1
ATOM 5815 C C . GLY A 1 751 ? -38.999 18.408 35.790 1.00 83.44 751 GLY A C 1
ATOM 5816 O O . GLY A 1 751 ? -38.368 18.540 34.745 1.00 83.44 751 GLY A O 1
ATOM 5817 N N . TRP A 1 752 ? -39.044 17.247 36.453 1.00 85.81 752 TRP A N 1
ATOM 5818 C CA . TRP A 1 752 ? -38.080 16.176 36.200 1.00 85.81 752 TRP A CA 1
ATOM 5819 C C . TRP A 1 752 ? -38.124 15.660 34.768 1.00 85.81 752 TRP A C 1
ATOM 5821 O O . TRP A 1 752 ? -37.088 15.599 34.119 1.00 85.81 752 TRP A O 1
ATOM 5831 N N . ASP A 1 753 ? -39.297 15.343 34.230 1.00 85.44 753 ASP A N 1
ATOM 5832 C CA . ASP A 1 753 ? -39.376 14.749 32.890 1.00 85.44 753 ASP A CA 1
ATOM 5833 C C . ASP A 1 753 ? -38.969 15.746 31.787 1.00 85.44 753 ASP A C 1
ATOM 5835 O O . ASP A 1 753 ? -38.528 15.340 30.716 1.00 85.44 753 ASP A O 1
ATOM 5839 N N . ALA A 1 754 ? -39.051 17.054 32.062 1.00 83.06 754 ALA A N 1
ATOM 5840 C CA . ALA A 1 754 ? -38.644 18.111 31.136 1.00 83.06 754 ALA A CA 1
ATOM 5841 C C . ALA A 1 754 ? -37.179 18.561 31.308 1.00 83.06 754 ALA A C 1
ATOM 5843 O O . ALA A 1 754 ? -36.599 19.113 30.374 1.00 83.06 754 ALA A O 1
ATOM 5844 N N . GLN A 1 755 ? -36.598 18.395 32.501 1.00 82.75 755 GLN A N 1
ATOM 5845 C CA . GLN A 1 755 ? -35.295 18.969 32.874 1.00 82.75 755 GLN A CA 1
ATOM 5846 C C . GLN A 1 755 ? -34.223 17.925 33.198 1.00 82.75 755 GLN A C 1
ATOM 5848 O O . GLN A 1 755 ? -33.035 18.261 33.211 1.00 82.75 755 GLN A O 1
ATOM 5853 N N . SER A 1 756 ? -34.615 16.684 33.489 1.00 80.19 756 SER A N 1
ATOM 5854 C CA . SER A 1 756 ? -33.671 15.608 33.775 1.00 80.19 756 SER A CA 1
ATOM 5855 C C . SER A 1 756 ? -32.959 15.146 32.507 1.00 80.19 756 SER A C 1
ATOM 5857 O O . SER A 1 756 ? -33.461 15.264 31.388 1.00 80.19 756 SER A O 1
ATOM 5859 N N . LYS A 1 757 ? -31.748 14.632 32.694 1.00 73.69 757 LYS A N 1
ATOM 5860 C CA . LYS A 1 757 ? -30.921 14.041 31.645 1.00 73.69 757 LYS A CA 1
ATOM 5861 C C . LYS A 1 757 ? -30.644 12.590 32.001 1.00 73.69 757 LYS A C 1
ATOM 5863 O O . LYS A 1 757 ? -30.489 12.266 33.178 1.00 73.69 757 LYS A O 1
ATOM 5868 N N . ALA A 1 758 ? -30.518 11.736 30.993 1.00 71.62 758 ALA A N 1
ATOM 5869 C CA . ALA A 1 758 ? -30.079 10.365 31.210 1.00 71.62 758 ALA A CA 1
ATOM 5870 C C . ALA A 1 758 ? -28.665 10.353 31.796 1.00 71.62 758 ALA A C 1
ATOM 5872 O O . ALA A 1 758 ? -27.777 11.062 31.314 1.00 71.62 758 ALA A O 1
ATOM 5873 N N . ILE A 1 759 ? -28.452 9.547 32.835 1.00 68.06 759 ILE A N 1
ATOM 5874 C CA . ILE A 1 759 ? -27.160 9.421 33.519 1.00 68.06 759 ILE A CA 1
ATOM 5875 C C . ILE A 1 759 ? -26.085 9.022 32.508 1.00 68.06 759 ILE A C 1
ATOM 5877 O O . ILE A 1 759 ? -25.063 9.695 32.442 1.00 68.06 759 ILE A O 1
ATOM 5881 N N . SER A 1 760 ? -26.378 8.071 31.617 1.00 61.75 760 SER A N 1
ATOM 5882 C CA . SER A 1 760 ? -25.487 7.623 30.535 1.00 61.75 760 SER A CA 1
ATOM 5883 C C . SER A 1 760 ? -25.020 8.732 29.578 1.00 61.75 760 SER A C 1
ATOM 5885 O O . SER A 1 760 ? -23.976 8.601 28.943 1.00 61.75 760 SER A O 1
ATOM 5887 N N . THR A 1 761 ? -25.743 9.854 29.484 1.00 60.94 761 THR A N 1
ATOM 5888 C CA . THR A 1 761 ? -25.362 10.973 28.600 1.00 60.94 761 THR A CA 1
ATOM 5889 C C . THR A 1 761 ? -24.327 11.911 29.213 1.00 60.94 761 THR A C 1
ATOM 5891 O O . THR A 1 761 ? -23.748 12.719 28.492 1.00 60.94 761 THR A O 1
ATOM 5894 N N . SER A 1 762 ? -24.115 11.863 30.532 1.00 59.88 762 SER A N 1
ATOM 5895 C CA . SER A 1 762 ? -23.244 12.817 31.246 1.00 59.88 762 SER A CA 1
ATOM 5896 C C . SER A 1 762 ? -22.316 12.170 32.276 1.00 59.88 762 SER A C 1
ATOM 5898 O O . SER A 1 762 ? -21.349 12.799 32.688 1.00 59.88 762 SER A O 1
ATOM 5900 N N . TRP A 1 763 ? -22.599 10.941 32.702 1.00 67.38 763 TRP A N 1
ATOM 5901 C CA . TRP A 1 763 ? -21.923 10.255 33.798 1.00 67.38 763 TRP A CA 1
ATOM 5902 C C . TRP A 1 763 ? -21.728 8.775 33.454 1.00 67.38 763 TRP A C 1
ATOM 5904 O O . TRP A 1 763 ? -22.523 8.174 32.735 1.00 67.38 763 TRP A O 1
ATOM 5914 N N . GLY A 1 764 ? -20.660 8.174 33.975 1.00 65.00 764 GLY A N 1
ATOM 5915 C CA . GLY A 1 764 ? -20.307 6.781 33.685 1.00 65.00 764 GLY A CA 1
ATOM 5916 C C . GLY A 1 764 ? -19.467 6.595 32.418 1.00 65.00 764 GLY A C 1
ATOM 5917 O O . GLY A 1 764 ? -19.116 5.462 32.102 1.00 65.00 764 GLY A O 1
ATOM 5918 N N . GLN A 1 765 ? -19.118 7.678 31.712 1.00 64.94 765 GLN A N 1
ATOM 5919 C CA . GLN A 1 765 ? -18.220 7.636 30.556 1.00 64.94 765 GLN A CA 1
ATOM 5920 C C . GLN A 1 765 ? -16.794 7.345 31.025 1.00 64.94 765 GLN A C 1
ATOM 5922 O O . GLN A 1 765 ? -16.186 8.163 31.713 1.00 64.94 765 GLN A O 1
ATOM 5927 N N . ALA A 1 766 ? -16.262 6.178 30.675 1.00 65.62 766 ALA A N 1
ATOM 5928 C CA . ALA A 1 766 ? -14.863 5.842 30.918 1.00 65.62 766 ALA A CA 1
ATOM 5929 C C . ALA A 1 766 ? -13.991 6.235 29.719 1.00 65.62 766 ALA A C 1
ATOM 5931 O O . ALA A 1 766 ? -14.465 6.270 28.580 1.00 65.62 766 ALA A O 1
ATOM 5932 N N . SER A 1 767 ? -12.726 6.571 29.979 1.00 66.06 767 SER A N 1
ATOM 5933 C CA . SER A 1 767 ? -11.786 6.950 28.930 1.00 66.06 767 SER A CA 1
ATOM 5934 C C . SER A 1 767 ? -11.298 5.721 28.153 1.00 66.06 767 SER A C 1
ATOM 5936 O O . SER A 1 767 ? -10.881 4.719 28.725 1.00 66.06 767 SER A O 1
ATOM 5938 N N . SER A 1 768 ? -11.365 5.803 26.824 1.00 74.44 768 SER A N 1
ATOM 5939 C CA . SER A 1 768 ? -10.655 4.919 25.894 1.00 74.44 768 SER A CA 1
ATOM 5940 C C . SER A 1 768 ? -9.687 5.758 25.064 1.00 74.44 768 SER A C 1
ATOM 5942 O O . SER A 1 768 ? -9.943 6.950 24.855 1.00 74.44 768 SER A O 1
ATOM 5944 N N . ALA A 1 769 ? -8.607 5.168 24.540 1.00 79.56 769 ALA A N 1
ATOM 5945 C CA . ALA A 1 769 ? -7.732 5.872 23.598 1.00 79.56 769 ALA A CA 1
ATOM 5946 C C . ALA A 1 769 ? -8.507 6.498 22.423 1.00 79.56 769 ALA A C 1
ATOM 5948 O O . ALA A 1 769 ? -8.204 7.617 22.020 1.00 79.56 769 ALA A O 1
ATOM 5949 N N . ILE A 1 770 ? -9.561 5.838 21.929 1.00 83.50 770 ILE A N 1
ATOM 5950 C CA . ILE A 1 770 ? -10.422 6.376 20.865 1.00 83.50 770 ILE A CA 1
ATOM 5951 C C . ILE A 1 770 ? -11.123 7.661 21.320 1.00 83.50 770 ILE A C 1
ATOM 5953 O O . ILE A 1 770 ? -11.085 8.658 20.601 1.00 83.50 770 ILE A O 1
ATOM 5957 N N . ALA A 1 771 ? -11.728 7.665 22.512 1.00 74.88 771 ALA A N 1
ATOM 5958 C CA . ALA A 1 771 ? -12.425 8.835 23.044 1.00 74.88 771 ALA A CA 1
ATOM 5959 C C . ALA A 1 771 ? -11.464 9.984 23.405 1.00 74.88 771 ALA A C 1
ATOM 5961 O O . ALA A 1 771 ? -11.794 11.151 23.195 1.00 74.88 771 ALA A O 1
ATOM 5962 N N . LEU A 1 772 ? -10.271 9.662 23.917 1.00 72.12 772 LEU A N 1
ATOM 5963 C CA . LEU A 1 772 ? -9.248 10.636 24.313 1.00 72.12 772 LEU A CA 1
ATOM 5964 C C . LEU A 1 772 ? -8.556 11.280 23.108 1.00 72.12 772 LEU A C 1
ATOM 5966 O O . LEU A 1 772 ? -8.402 12.499 23.057 1.00 72.12 772 LEU A O 1
ATOM 5970 N N . ASN A 1 773 ? -8.150 10.462 22.138 1.00 78.25 773 ASN A N 1
ATOM 5971 C CA . ASN A 1 773 ? -7.419 10.917 20.956 1.00 78.25 773 ASN A CA 1
ATOM 5972 C C . ASN A 1 773 ? -8.363 11.400 19.851 1.00 78.25 773 ASN A C 1
ATOM 5974 O O . ASN A 1 773 ? -7.916 12.050 18.907 1.00 78.25 773 ASN A O 1
ATOM 5978 N N . ASN A 1 774 ? -9.652 11.057 19.957 1.00 82.31 774 ASN A N 1
ATOM 5979 C CA . ASN A 1 774 ? -10.673 11.261 18.933 1.00 82.31 774 ASN A CA 1
ATOM 5980 C C . ASN A 1 774 ? -10.235 10.698 17.570 1.00 82.31 774 ASN A C 1
ATOM 5982 O O . ASN A 1 774 ? -10.377 11.343 16.528 1.00 82.31 774 ASN A O 1
ATOM 5986 N N . LYS A 1 775 ? -9.623 9.509 17.622 1.00 88.38 775 LYS A N 1
ATOM 5987 C CA . LYS A 1 775 ? -8.836 8.925 16.538 1.00 88.38 775 LYS A CA 1
ATOM 5988 C C . LYS A 1 775 ? -9.027 7.414 16.472 1.00 88.38 775 LYS A C 1
ATOM 5990 O O . LYS A 1 775 ? -8.948 6.752 17.509 1.00 88.38 775 LYS A O 1
ATOM 5995 N N . VAL A 1 776 ? -9.177 6.884 15.262 1.00 91.69 776 VAL A N 1
ATOM 5996 C CA . VAL A 1 776 ? -9.072 5.450 14.959 1.00 91.69 776 VAL A CA 1
ATOM 5997 C C . VAL A 1 776 ? -7.917 5.260 13.973 1.00 91.69 776 VAL A C 1
ATOM 5999 O O . VAL A 1 776 ? -7.886 5.905 12.926 1.00 91.69 776 VAL A O 1
ATOM 6002 N N . ASP A 1 777 ? -6.943 4.434 14.354 1.00 90.50 777 ASP A N 1
ATOM 6003 C CA . ASP A 1 777 ? -5.735 4.121 13.574 1.00 90.50 777 ASP A CA 1
ATOM 6004 C C . ASP A 1 777 ? -5.922 2.913 12.661 1.00 90.50 777 ASP A C 1
ATOM 6006 O O . ASP A 1 777 ? -5.321 2.843 11.602 1.00 90.50 777 ASP A O 1
ATOM 6010 N N . ALA A 1 778 ? -6.742 1.954 13.082 1.00 93.25 778 ALA A N 1
ATOM 6011 C CA . ALA A 1 778 ? -7.107 0.794 12.288 1.00 93.25 778 ALA A CA 1
ATOM 6012 C C . ALA A 1 778 ? -8.482 0.288 12.733 1.00 93.25 778 ALA A C 1
ATOM 6014 O O . ALA A 1 778 ? -8.916 0.532 13.864 1.00 93.25 778 ALA A O 1
ATOM 6015 N N . ALA A 1 779 ? -9.155 -0.443 11.853 1.00 93.44 779 ALA A N 1
ATOM 6016 C CA . ALA A 1 779 ? -10.395 -1.143 12.146 1.00 93.44 779 ALA A CA 1
ATOM 6017 C C . ALA A 1 779 ? -10.327 -2.550 11.541 1.00 93.44 779 ALA A C 1
ATOM 6019 O O . ALA A 1 779 ? -9.692 -2.742 10.509 1.00 93.44 779 ALA A O 1
ATOM 6020 N N . LEU A 1 780 ? -10.942 -3.530 12.197 1.00 93.00 780 LEU A N 1
ATOM 6021 C CA . LEU A 1 780 ? -10.997 -4.913 11.730 1.00 93.00 780 LEU A CA 1
ATOM 6022 C C . LEU A 1 780 ? -12.338 -5.524 12.108 1.00 93.00 780 LEU A C 1
ATOM 6024 O O . LEU A 1 780 ? -12.710 -5.514 13.277 1.00 93.00 780 LEU A O 1
ATOM 6028 N N . ARG A 1 781 ? -13.018 -6.137 11.146 1.00 90.06 781 ARG A N 1
ATOM 6029 C CA . ARG A 1 781 ? -14.043 -7.136 11.438 1.00 90.06 781 ARG A CA 1
ATOM 6030 C C . ARG A 1 781 ? -13.405 -8.518 11.347 1.00 90.06 781 ARG A C 1
ATOM 6032 O O . ARG A 1 781 ? -12.619 -8.759 10.441 1.00 90.06 781 ARG A O 1
ATOM 6039 N N . LEU A 1 782 ? -13.694 -9.387 12.307 1.00 87.19 782 LEU A N 1
ATOM 6040 C CA . LEU A 1 782 ? -13.236 -10.771 12.305 1.00 87.19 782 LEU A CA 1
ATOM 6041 C C . LEU A 1 782 ? -14.357 -11.653 12.858 1.00 87.19 782 LEU A C 1
ATOM 6043 O O . LEU A 1 782 ? -14.603 -11.682 14.070 1.00 87.19 782 LEU A O 1
ATOM 6047 N N . GLY A 1 783 ? -15.065 -12.341 11.963 1.00 84.12 783 GLY A N 1
ATOM 6048 C CA . GLY A 1 783 ? -16.290 -13.059 12.314 1.00 84.12 783 GLY A CA 1
ATOM 6049 C C . GLY A 1 783 ? -17.386 -12.123 12.850 1.00 84.12 783 GLY A C 1
ATOM 6050 O O . GLY A 1 783 ? -17.798 -11.181 12.169 1.00 84.12 783 GLY A O 1
ATOM 6051 N N . ASP A 1 784 ? -17.867 -12.398 14.068 1.00 86.00 784 ASP A N 1
ATOM 6052 C CA . ASP A 1 784 ? -18.925 -11.622 14.749 1.00 86.00 784 ASP A CA 1
ATOM 6053 C C . ASP A 1 784 ? -18.381 -10.464 15.612 1.00 86.00 784 ASP A C 1
ATOM 6055 O O . ASP A 1 784 ? -19.135 -9.723 16.244 1.00 86.00 784 ASP A O 1
ATOM 6059 N N . HIS A 1 785 ? -17.055 -10.296 15.649 1.00 90.75 785 HIS A N 1
ATOM 6060 C CA . HIS A 1 785 ? -16.407 -9.235 16.410 1.00 90.75 785 HIS A CA 1
ATOM 6061 C C . HIS A 1 785 ? -15.900 -8.122 15.493 1.00 90.75 785 HIS A C 1
ATOM 6063 O O . HIS A 1 785 ? -15.328 -8.366 14.430 1.00 90.75 785 HIS A O 1
ATOM 6069 N N . THR A 1 786 ? -16.057 -6.881 15.943 1.00 92.81 786 THR A N 1
ATOM 6070 C CA . THR A 1 786 ? -15.458 -5.691 15.330 1.00 92.81 786 THR A CA 1
ATOM 6071 C C . THR A 1 786 ? -14.490 -5.047 16.313 1.00 92.81 786 THR A C 1
ATOM 6073 O O . THR A 1 786 ? -14.849 -4.773 17.456 1.00 92.81 786 THR A O 1
ATOM 6076 N N . PHE A 1 787 ? -13.268 -4.784 15.868 1.00 93.50 787 PHE A N 1
ATOM 6077 C CA . PHE A 1 787 ? -12.182 -4.210 16.649 1.00 93.50 787 PHE A CA 1
ATOM 6078 C C . PHE A 1 787 ? -11.807 -2.837 16.095 1.00 93.50 787 PHE A C 1
ATOM 6080 O O . PHE A 1 787 ? -11.555 -2.704 14.896 1.00 93.50 787 PHE A O 1
ATOM 6087 N N . LEU A 1 788 ? -11.727 -1.829 16.963 1.00 93.81 788 LEU A N 1
ATOM 6088 C CA . LEU A 1 788 ? -11.230 -0.495 16.614 1.00 93.81 788 LEU A CA 1
ATOM 6089 C C . LEU A 1 788 ? -9.989 -0.172 17.442 1.00 93.81 788 LEU A C 1
ATOM 6091 O O . LEU A 1 788 ? -9.993 -0.347 18.661 1.00 93.81 788 LEU A O 1
ATOM 6095 N N . PHE A 1 789 ? -8.948 0.325 16.781 1.00 93.56 789 PHE A N 1
ATOM 6096 C CA . PHE A 1 789 ? -7.618 0.513 17.357 1.00 93.56 789 PHE A CA 1
ATOM 6097 C C . PHE A 1 789 ? -7.265 1.997 17.434 1.00 93.56 789 PHE A C 1
ATOM 6099 O O . PHE A 1 789 ? -7.562 2.761 16.515 1.00 93.56 789 PHE A O 1
ATOM 6106 N N . SER A 1 790 ? -6.616 2.408 18.522 1.00 90.81 790 SER A N 1
ATOM 6107 C CA . SER A 1 790 ? -6.089 3.763 18.701 1.00 90.81 790 SER A CA 1
ATOM 6108 C C . SER A 1 790 ? -4.827 3.702 19.561 1.00 90.81 790 SER A C 1
ATOM 6110 O O . SER A 1 790 ? -4.873 3.378 20.749 1.00 90.81 790 SER A O 1
ATOM 6112 N N . GLY A 1 791 ? -3.674 3.972 18.951 1.00 88.19 791 GLY A N 1
ATOM 6113 C CA . GLY A 1 791 ? -2.358 3.792 19.554 1.00 88.19 791 GLY A CA 1
ATOM 6114 C C . GLY A 1 791 ? -2.107 2.339 19.966 1.00 88.19 791 GLY A C 1
ATOM 6115 O O . GLY A 1 791 ? -2.176 1.428 19.145 1.00 88.19 791 GLY A O 1
ATOM 6116 N N . SER A 1 792 ? -1.806 2.130 21.250 1.00 88.75 792 SER A N 1
ATOM 6117 C CA . SER A 1 792 ? -1.522 0.810 21.832 1.00 88.75 792 SER A CA 1
ATOM 6118 C C . SER A 1 792 ? -2.744 0.117 22.444 1.00 88.75 792 SER A C 1
ATOM 6120 O O . SER A 1 792 ? -2.590 -0.913 23.108 1.00 88.75 792 SER A O 1
ATOM 6122 N N . GLU A 1 793 ? -3.938 0.686 22.280 1.00 90.19 793 GLU A N 1
ATOM 6123 C CA . GLU A 1 793 ? -5.191 0.166 22.827 1.00 90.19 793 GLU A CA 1
ATOM 6124 C C . GLU A 1 793 ? -6.198 -0.143 21.722 1.00 90.19 793 GLU A C 1
ATOM 6126 O O . GLU A 1 793 ? -6.162 0.428 20.627 1.00 90.19 793 GLU A O 1
ATOM 6131 N N . TYR A 1 794 ? -7.133 -1.036 22.031 1.00 92.25 794 TYR A N 1
ATOM 6132 C CA . TYR A 1 794 ? -8.255 -1.340 21.158 1.00 92.25 794 TYR A CA 1
ATOM 6133 C C . TYR A 1 794 ? -9.525 -1.626 21.954 1.00 92.25 794 TYR A C 1
ATOM 6135 O O . TYR A 1 794 ? -9.481 -2.045 23.115 1.00 92.25 794 TYR A O 1
ATOM 6143 N N . VAL A 1 795 ? -10.664 -1.404 21.307 1.00 90.88 795 VAL A N 1
ATOM 6144 C CA . VAL A 1 795 ? -11.988 -1.797 21.797 1.00 90.88 795 VAL A CA 1
ATOM 6145 C C . VAL A 1 795 ? -12.577 -2.873 20.895 1.00 90.88 795 VAL A C 1
ATOM 6147 O O . VAL A 1 795 ? -12.226 -2.953 19.717 1.00 90.88 795 VAL A O 1
ATOM 6150 N N . ARG A 1 796 ? -13.489 -3.676 21.446 1.00 92.06 796 ARG A N 1
ATOM 6151 C CA . ARG A 1 796 ? -14.202 -4.737 20.732 1.00 92.06 796 ARG A CA 1
ATOM 6152 C C . ARG A 1 796 ? -15.712 -4.528 20.839 1.00 92.06 796 ARG A C 1
ATOM 6154 O O . ARG A 1 796 ? -16.191 -4.106 21.888 1.00 92.06 796 ARG A O 1
ATOM 6161 N N . TYR A 1 797 ? -16.431 -4.844 19.771 1.00 89.69 797 TYR A N 1
ATOM 6162 C CA . TYR A 1 797 ? -17.889 -4.880 19.689 1.00 89.69 797 TYR A CA 1
ATOM 6163 C C . TYR A 1 797 ? -18.334 -6.248 19.175 1.00 89.69 797 TYR A C 1
ATOM 6165 O O . TYR A 1 797 ? -17.725 -6.763 18.235 1.00 89.69 797 TYR A O 1
ATOM 6173 N N . THR A 1 798 ? -19.405 -6.796 19.743 1.00 89.38 798 THR A N 1
ATOM 6174 C CA . THR A 1 798 ? -20.066 -8.015 19.252 1.00 89.38 798 THR A CA 1
ATOM 6175 C C . THR A 1 798 ? -21.388 -7.674 18.553 1.00 89.38 798 THR A C 1
ATOM 6177 O O . THR A 1 798 ? -22.180 -6.892 19.086 1.00 89.38 798 THR A O 1
ATOM 6180 N N . GLY A 1 799 ? -21.651 -8.269 17.385 1.00 86.94 799 GLY A N 1
ATOM 6181 C CA . GLY A 1 799 ? -22.896 -8.076 16.631 1.00 86.94 799 GLY A CA 1
ATOM 6182 C C . GLY A 1 799 ? -22.927 -6.800 15.777 1.00 86.94 799 GLY A C 1
ATOM 6183 O O . GLY A 1 799 ? -21.925 -6.433 15.161 1.00 86.94 799 GLY A O 1
ATOM 6184 N N . ASP A 1 800 ? -24.093 -6.149 15.689 1.00 84.00 800 ASP A N 1
ATOM 6185 C CA . ASP A 1 800 ? -24.389 -5.051 14.746 1.00 84.00 800 ASP A CA 1
ATOM 6186 C C . ASP A 1 800 ? -24.840 -3.726 15.400 1.00 84.00 800 ASP A C 1
ATOM 6188 O O . ASP A 1 800 ? -24.976 -2.711 14.717 1.00 84.00 800 ASP A O 1
ATOM 6192 N N . ALA A 1 801 ? -25.043 -3.698 16.722 1.00 78.31 801 ALA A N 1
ATOM 6193 C CA . ALA A 1 801 ? -25.558 -2.515 17.415 1.00 78.31 801 ALA A CA 1
ATOM 6194 C C . ALA A 1 801 ? -24.525 -1.373 17.516 1.00 78.31 801 ALA A C 1
ATOM 6196 O O . ALA A 1 801 ? -24.890 -0.202 17.458 1.00 78.31 801 ALA A O 1
ATOM 6197 N N . TYR A 1 802 ? -23.232 -1.694 17.665 1.00 81.12 802 TYR A N 1
ATOM 6198 C CA . TYR A 1 802 ? -22.104 -0.743 17.774 1.00 81.12 802 TYR A CA 1
ATOM 6199 C C . TYR A 1 802 ? -22.273 0.412 18.790 1.00 81.12 802 TYR A C 1
ATOM 6201 O O . TYR A 1 802 ? -21.559 1.413 18.729 1.00 81.12 802 TYR A O 1
ATOM 6209 N N . GLU A 1 803 ? -23.209 0.293 19.732 1.00 75.69 803 GLU A N 1
ATOM 6210 C CA . GLU A 1 803 ? -23.532 1.327 20.722 1.00 75.69 803 GLU A CA 1
ATOM 6211 C C . GLU A 1 803 ? -22.512 1.368 21.862 1.00 75.69 803 GLU A C 1
ATOM 6213 O O . GLU A 1 803 ? -22.050 2.438 22.250 1.00 75.69 803 GLU A O 1
ATOM 6218 N N . LEU A 1 804 ? -22.146 0.197 22.389 1.00 76.88 804 LEU A N 1
ATOM 6219 C CA . LEU A 1 804 ? -21.242 0.047 23.525 1.00 76.88 804 LEU A CA 1
ATOM 6220 C C . LEU A 1 804 ? -20.200 -1.028 23.227 1.00 76.88 804 LEU A C 1
ATOM 6222 O O . LEU A 1 804 ? -20.522 -2.074 22.668 1.00 76.88 804 LEU A O 1
ATOM 6226 N N . CYS A 1 805 ? -18.959 -0.765 23.629 1.00 83.12 805 CYS A N 1
ATOM 6227 C CA . CYS A 1 805 ? -17.887 -1.753 23.573 1.00 83.12 805 CYS A CA 1
ATOM 6228 C C . CYS A 1 805 ? -18.182 -2.890 24.553 1.00 83.12 805 CYS A C 1
ATOM 6230 O O . CYS A 1 805 ? -18.752 -2.652 25.619 1.00 83.12 805 CYS A O 1
ATOM 6232 N N . ASP A 1 806 ? -17.723 -4.094 24.240 1.00 82.50 806 ASP A N 1
ATOM 6233 C CA . ASP A 1 806 ? -17.890 -5.268 25.089 1.00 82.50 806 ASP A CA 1
ATOM 6234 C C . ASP A 1 806 ? -17.316 -5.048 26.508 1.00 82.50 806 ASP A C 1
ATOM 6236 O O . ASP A 1 806 ? -16.310 -4.346 26.682 1.00 82.50 806 ASP A O 1
ATOM 6240 N N . PRO A 1 807 ? -17.895 -5.683 27.547 1.00 76.19 807 PRO A N 1
ATOM 6241 C CA . PRO A 1 807 ? -17.329 -5.658 28.892 1.00 76.19 807 PRO A CA 1
ATOM 6242 C C . PRO A 1 807 ? -15.878 -6.165 28.925 1.00 76.19 807 PRO A C 1
ATOM 6244 O O . PRO A 1 807 ? -15.562 -7.207 28.354 1.00 76.19 807 PRO A O 1
ATOM 6247 N N . GLY A 1 808 ? -15.004 -5.452 29.643 1.00 74.56 808 GLY A N 1
ATOM 6248 C CA . GLY A 1 808 ? -13.578 -5.794 29.761 1.00 74.56 808 GLY A CA 1
ATOM 6249 C C . GLY A 1 808 ? -12.662 -5.144 28.716 1.00 74.56 808 GLY A C 1
ATOM 6250 O O . GLY A 1 808 ? -11.482 -5.493 28.665 1.00 74.56 808 GLY A O 1
ATOM 6251 N N . TYR A 1 809 ? -13.188 -4.208 27.918 1.00 80.19 809 TYR A N 1
ATOM 6252 C CA . TYR A 1 809 ? -12.447 -3.362 26.975 1.00 80.19 809 TYR A CA 1
ATOM 6253 C C . TYR A 1 809 ? -12.495 -1.880 27.401 1.00 80.19 809 TYR A C 1
ATOM 6255 O O . TYR A 1 809 ? -13.445 -1.485 28.082 1.00 80.19 809 TYR A O 1
ATOM 6263 N N . PRO A 1 810 ? -11.521 -1.036 27.005 1.00 85.94 810 PRO A N 1
ATOM 6264 C CA . PRO A 1 810 ? -10.397 -1.308 26.104 1.00 85.94 810 PRO A CA 1
ATOM 6265 C C . PRO A 1 810 ? -9.360 -2.274 26.689 1.00 85.94 810 PRO A C 1
ATOM 6267 O O . PRO A 1 810 ? -9.242 -2.417 27.903 1.00 85.94 810 PRO A O 1
ATOM 6270 N N . GLN A 1 811 ? -8.600 -2.931 25.812 1.00 87.25 811 GLN A N 1
ATOM 6271 C CA . GLN A 1 811 ? -7.448 -3.753 26.188 1.00 87.25 811 GLN A CA 1
ATOM 6272 C C . GLN A 1 811 ? -6.166 -3.255 25.521 1.00 87.25 811 GLN A C 1
ATOM 6274 O O . GLN A 1 811 ? -6.186 -2.608 24.473 1.00 87.25 811 GLN A O 1
ATOM 6279 N N . SER A 1 812 ? -5.030 -3.587 26.139 1.00 88.69 812 SER A N 1
ATOM 6280 C CA . SER A 1 812 ? -3.711 -3.329 25.564 1.00 88.69 812 SER A CA 1
ATOM 6281 C C . SER A 1 812 ? -3.434 -4.295 24.415 1.00 88.69 812 SER A C 1
ATOM 6283 O O . SER A 1 812 ? -3.508 -5.511 24.594 1.00 88.69 812 SER A O 1
ATOM 6285 N N . LEU A 1 813 ? -3.022 -3.762 23.263 1.00 90.44 813 LEU A N 1
ATOM 6286 C CA . LEU A 1 813 ? -2.640 -4.563 22.100 1.00 90.44 813 LEU A CA 1
ATOM 6287 C C . LEU A 1 813 ? -1.444 -5.483 22.405 1.00 90.44 813 LEU A C 1
ATOM 6289 O O . LEU A 1 813 ? -1.435 -6.646 22.007 1.00 90.44 813 LEU A O 1
ATOM 6293 N N . ALA A 1 814 ? -0.469 -5.012 23.187 1.00 88.31 814 ALA A N 1
ATOM 6294 C CA . ALA A 1 814 ? 0.728 -5.781 23.537 1.00 88.31 814 ALA A CA 1
ATOM 6295 C C . ALA A 1 814 ? 0.430 -7.011 24.417 1.00 88.31 814 ALA A C 1
ATOM 6297 O O . ALA A 1 814 ? 1.132 -8.019 24.330 1.00 88.31 814 ALA A O 1
ATOM 6298 N N . ASN A 1 815 ? -0.625 -6.945 25.238 1.00 87.00 815 ASN A N 1
ATOM 6299 C CA . ASN A 1 815 ? -1.001 -7.978 26.208 1.00 87.00 815 ASN A CA 1
ATOM 6300 C C . ASN A 1 815 ? -2.417 -8.522 25.948 1.00 87.00 815 ASN A C 1
ATOM 6302 O O . ASN A 1 815 ? -3.156 -8.809 26.888 1.00 87.00 815 ASN A O 1
ATOM 6306 N N . ASN A 1 816 ? -2.794 -8.644 24.674 1.00 89.06 816 ASN A N 1
ATOM 6307 C CA . ASN A 1 816 ? -4.122 -9.097 24.278 1.00 89.06 816 ASN A CA 1
ATOM 6308 C C . ASN A 1 816 ? -4.280 -10.631 24.333 1.00 89.06 816 ASN A C 1
ATOM 6310 O O . ASN A 1 816 ? -3.309 -11.383 24.165 1.00 89.06 816 ASN A O 1
ATOM 6314 N N . ASN A 1 817 ? -5.529 -11.073 24.516 1.00 86.75 817 ASN A N 1
ATOM 6315 C CA . ASN A 1 817 ? -5.947 -12.481 24.469 1.00 86.75 817 ASN A CA 1
ATOM 6316 C C . ASN A 1 817 ? -6.927 -12.782 23.313 1.00 86.75 817 ASN A C 1
ATOM 6318 O O . ASN A 1 817 ? -7.472 -13.881 23.259 1.00 86.75 817 ASN A O 1
ATOM 6322 N N . ASP A 1 818 ? -7.139 -11.839 22.388 1.00 87.31 818 ASP A N 1
ATOM 6323 C CA . ASP A 1 818 ? -8.104 -11.947 21.276 1.00 87.31 818 ASP A CA 1
ATOM 6324 C C . ASP A 1 818 ? -7.497 -12.532 19.986 1.00 87.31 818 ASP A C 1
ATOM 6326 O O . ASP A 1 818 ? -8.102 -12.468 18.920 1.00 87.31 818 ASP A O 1
ATOM 6330 N N . GLY A 1 819 ? -6.283 -13.088 20.053 1.00 81.88 819 GLY A N 1
ATOM 6331 C CA . GLY A 1 819 ? -5.591 -13.617 18.871 1.00 81.88 819 GLY A CA 1
ATOM 6332 C C . GLY A 1 819 ? -5.071 -12.531 17.920 1.00 81.88 819 GLY A C 1
ATOM 6333 O O . GLY A 1 819 ? -4.743 -12.827 16.773 1.00 81.88 819 GLY A O 1
ATOM 6334 N N . LEU A 1 820 ? -4.974 -11.285 18.393 1.00 89.25 820 LEU A N 1
ATOM 6335 C CA . LEU A 1 820 ? -4.418 -10.152 17.654 1.00 89.25 820 LEU A CA 1
ATOM 6336 C C . LEU A 1 820 ? -2.887 -10.091 17.823 1.00 89.25 820 LEU A C 1
ATOM 6338 O O . LEU A 1 820 ? -2.345 -10.620 18.805 1.00 89.25 820 LEU A O 1
ATOM 6342 N N . PRO A 1 821 ? -2.152 -9.409 16.927 1.00 87.81 821 PRO A N 1
ATOM 6343 C CA . PRO A 1 821 ? -0.714 -9.230 17.081 1.00 87.81 821 PRO A CA 1
ATOM 6344 C C . PRO A 1 821 ? -0.360 -8.506 18.382 1.00 87.81 821 PRO A C 1
ATOM 6346 O O . PRO A 1 821 ? -0.987 -7.515 18.752 1.00 87.81 821 PRO A O 1
ATOM 6349 N N . ARG A 1 822 ? 0.687 -8.970 19.072 1.00 89.38 822 ARG A N 1
ATOM 6350 C CA . ARG A 1 822 ? 1.206 -8.328 20.293 1.00 89.38 822 ARG A CA 1
ATOM 6351 C C . ARG A 1 822 ? 2.138 -7.165 19.950 1.00 89.38 822 ARG A C 1
ATOM 6353 O O . ARG A 1 822 ? 3.333 -7.209 20.237 1.00 89.38 822 ARG A O 1
ATOM 6360 N N . TRP A 1 823 ? 1.597 -6.158 19.271 1.00 87.81 823 TRP A N 1
ATOM 6361 C CA . TRP A 1 823 ? 2.327 -4.978 18.795 1.00 87.81 823 TRP A CA 1
ATOM 6362 C C . TRP A 1 823 ? 2.037 -3.739 19.649 1.00 87.81 823 TRP A C 1
ATOM 6364 O O . TRP A 1 823 ? 1.169 -3.744 20.521 1.00 87.81 823 TRP A O 1
ATOM 6374 N N . THR A 1 824 ? 2.787 -2.664 19.404 1.00 85.06 824 THR A N 1
ATOM 6375 C CA . THR A 1 824 ? 2.611 -1.358 20.063 1.00 85.06 824 THR A CA 1
ATOM 6376 C C . THR A 1 824 ? 1.672 -0.423 19.303 1.00 85.06 824 THR A C 1
ATOM 6378 O O . THR A 1 824 ? 1.154 0.512 19.905 1.00 85.06 824 THR A O 1
ATOM 6381 N N . ALA A 1 825 ? 1.466 -0.660 18.005 1.00 84.81 825 ALA A N 1
ATOM 6382 C CA . ALA A 1 825 ? 0.557 0.084 17.142 1.00 84.81 825 ALA A CA 1
ATOM 6383 C C . ALA A 1 825 ? 0.159 -0.769 15.928 1.00 84.81 825 ALA A C 1
ATOM 6385 O O . ALA A 1 825 ? 0.844 -1.738 15.588 1.00 84.81 825 ALA A O 1
ATOM 6386 N N . MET A 1 826 ? -0.931 -0.380 15.270 1.00 90.00 826 MET A N 1
ATOM 6387 C CA . MET A 1 826 ? -1.401 -0.976 14.023 1.00 90.00 826 MET A CA 1
ATOM 6388 C C . MET A 1 826 ? -1.894 0.130 13.093 1.00 90.00 826 MET A C 1
ATOM 6390 O O . MET A 1 826 ? -2.593 1.031 13.552 1.00 90.00 826 MET A O 1
ATOM 6394 N N . THR A 1 827 ? -1.513 0.076 11.814 1.00 90.00 827 THR A N 1
ATOM 6395 C CA . THR A 1 827 ? -1.863 1.122 10.834 1.00 90.00 827 THR A CA 1
ATOM 6396 C C . THR A 1 827 ? -3.033 0.734 9.946 1.00 90.00 827 THR A C 1
ATOM 6398 O O . THR A 1 827 ? -3.725 1.599 9.442 1.00 90.00 827 THR A O 1
ATOM 6401 N N . ALA A 1 828 ? -3.266 -0.561 9.738 1.00 91.69 828 ALA A N 1
ATOM 6402 C CA . ALA A 1 828 ? -4.467 -1.068 9.090 1.00 91.69 828 ALA A CA 1
ATOM 6403 C C . ALA A 1 828 ? -4.634 -2.555 9.409 1.00 91.69 828 ALA A C 1
ATOM 6405 O O . ALA A 1 828 ? -3.675 -3.242 9.767 1.00 91.69 828 ALA A O 1
ATOM 6406 N N . ALA A 1 829 ? -5.843 -3.072 9.245 1.00 92.00 829 ALA A N 1
ATOM 6407 C CA . ALA A 1 829 ? -6.118 -4.496 9.330 1.00 92.00 829 ALA A CA 1
ATOM 6408 C C . ALA A 1 829 ? -7.296 -4.834 8.428 1.00 92.00 829 ALA A C 1
ATOM 6410 O O . ALA A 1 829 ? -8.130 -3.980 8.143 1.00 92.00 829 ALA A O 1
ATOM 6411 N N . VAL A 1 830 ? -7.345 -6.071 7.953 1.00 90.56 830 VAL A N 1
ATOM 6412 C CA . VAL A 1 830 ? -8.434 -6.517 7.093 1.00 90.56 830 VAL A CA 1
ATOM 6413 C C . VAL A 1 830 ? -8.664 -8.015 7.238 1.00 90.56 830 VAL A C 1
ATOM 6415 O O . VAL A 1 830 ? -7.713 -8.784 7.385 1.00 90.56 830 VAL A O 1
ATOM 6418 N N . GLU A 1 831 ? -9.931 -8.418 7.222 1.00 88.06 831 GLU A N 1
ATOM 6419 C CA . GLU A 1 831 ? -10.327 -9.826 7.181 1.00 88.06 831 GLU A CA 1
ATOM 6420 C C . GLU A 1 831 ? -9.911 -10.429 5.838 1.00 88.06 831 GLU A C 1
ATOM 6422 O O . GLU A 1 831 ? -10.024 -9.780 4.798 1.00 88.06 831 GLU A O 1
ATOM 6427 N N . ASP A 1 832 ? -9.393 -11.649 5.844 1.00 79.75 832 ASP A N 1
ATOM 6428 C CA . ASP A 1 832 ? -9.113 -12.380 4.613 1.00 79.75 832 ASP A CA 1
ATOM 6429 C C . ASP A 1 832 ? -10.412 -12.952 4.035 1.00 79.75 832 ASP A C 1
ATOM 6431 O O . ASP A 1 832 ? -11.340 -13.293 4.773 1.00 79.75 832 ASP A O 1
ATOM 6435 N N . ILE A 1 833 ? -10.477 -13.087 2.713 1.00 72.25 833 ILE A N 1
ATOM 6436 C CA . ILE A 1 833 ? -11.664 -13.632 2.049 1.00 72.25 833 ILE A CA 1
ATOM 6437 C C . ILE A 1 833 ? -11.570 -15.158 2.114 1.00 72.25 833 ILE A C 1
ATOM 6439 O O . ILE A 1 833 ? -10.743 -15.766 1.439 1.00 72.25 833 ILE A O 1
ATOM 6443 N N . ALA A 1 834 ? -12.407 -15.779 2.945 1.00 63.44 834 ALA A N 1
ATOM 6444 C CA . ALA A 1 834 ? -12.432 -17.227 3.144 1.00 63.44 834 ALA A CA 1
ATOM 6445 C C . ALA A 1 834 ? -13.717 -17.868 2.591 1.00 63.44 834 ALA A C 1
ATOM 6447 O O . ALA A 1 834 ? -14.775 -17.237 2.559 1.00 63.44 834 ALA A O 1
ATOM 6448 N N . ASP A 1 835 ? -13.621 -19.136 2.178 1.00 62.41 835 ASP A N 1
ATOM 6449 C CA . ASP A 1 835 ? -14.776 -19.951 1.785 1.00 62.41 835 ASP A CA 1
ATOM 6450 C C . ASP A 1 835 ? -15.735 -20.183 2.967 1.00 62.41 835 ASP A C 1
ATOM 6452 O O . ASP A 1 835 ? -15.326 -20.233 4.134 1.00 62.41 835 ASP A O 1
ATOM 6456 N N . GLU A 1 836 ? -17.023 -20.389 2.666 1.00 54.53 836 GLU A N 1
ATOM 6457 C CA . GLU A 1 836 ? -18.036 -20.716 3.674 1.00 54.53 836 GLU A CA 1
ATOM 6458 C C . GLU A 1 836 ? -17.614 -21.932 4.521 1.00 54.53 836 GLU A C 1
ATOM 6460 O O . GLU A 1 836 ? -17.351 -23.020 4.007 1.00 54.53 836 GLU A O 1
ATOM 6465 N N . GLY A 1 837 ? -17.575 -21.757 5.846 1.00 50.59 837 GLY A N 1
ATOM 6466 C CA . GLY A 1 837 ? -17.228 -22.816 6.801 1.00 50.59 837 GLY A CA 1
ATOM 6467 C C . GLY A 1 837 ? -15.741 -22.915 7.166 1.00 50.59 837 GLY A C 1
ATOM 6468 O O . GLY A 1 837 ? -15.383 -23.760 7.989 1.00 50.59 837 GLY A O 1
ATOM 6469 N N . VAL A 1 838 ? -14.881 -22.052 6.616 1.00 59.00 838 VAL A N 1
ATOM 6470 C CA . VAL A 1 838 ? -13.489 -21.886 7.063 1.00 59.00 838 VAL A CA 1
ATOM 6471 C C . VAL A 1 838 ? -13.426 -20.808 8.151 1.00 59.00 838 VAL A C 1
ATOM 6473 O O . VAL A 1 838 ? -14.160 -19.825 8.111 1.00 59.00 838 VAL A O 1
ATOM 6476 N N . ALA A 1 839 ? -12.566 -20.995 9.158 1.00 57.81 839 ALA A N 1
ATOM 6477 C CA . ALA A 1 839 ? -12.357 -19.983 10.192 1.00 57.81 839 ALA A CA 1
ATOM 6478 C C . ALA A 1 839 ? -11.848 -18.677 9.563 1.00 57.81 839 ALA A C 1
ATOM 6480 O O . ALA A 1 839 ? -10.921 -18.708 8.752 1.00 57.81 839 ALA A O 1
ATOM 6481 N N . ALA A 1 840 ? -12.441 -17.548 9.956 1.00 63.66 840 ALA A N 1
ATOM 6482 C CA . ALA A 1 840 ? -12.039 -16.233 9.481 1.00 63.66 840 ALA A CA 1
ATOM 6483 C C . ALA A 1 840 ? -10.558 -15.963 9.797 1.00 63.66 840 ALA A C 1
ATOM 6485 O O . ALA A 1 840 ? -10.087 -16.223 10.908 1.00 63.66 840 ALA A O 1
ATOM 6486 N N . ARG A 1 841 ? -9.822 -15.461 8.803 1.00 78.75 841 ARG A N 1
ATOM 6487 C CA . ARG A 1 841 ? -8.395 -15.110 8.894 1.00 78.75 841 ARG A CA 1
ATOM 6488 C C . ARG A 1 841 ? -8.258 -13.597 8.744 1.00 78.75 841 ARG A C 1
ATOM 6490 O O . ARG A 1 841 ? -9.193 -12.934 8.312 1.00 78.75 841 ARG A O 1
ATOM 6497 N N . ALA A 1 842 ? -7.105 -13.038 9.096 1.00 87.56 842 ALA A N 1
ATOM 6498 C CA . ALA A 1 842 ? -6.854 -11.605 8.958 1.00 87.56 842 ALA A CA 1
ATOM 6499 C C . ALA A 1 842 ? -5.423 -11.315 8.501 1.00 87.56 842 ALA A C 1
ATOM 6501 O O . ALA A 1 842 ? -4.489 -12.066 8.800 1.00 87.56 842 ALA A O 1
ATOM 6502 N N . CYS A 1 843 ? -5.264 -10.191 7.808 1.00 89.50 843 CYS A N 1
ATOM 6503 C CA . CYS A 1 843 ? -3.984 -9.571 7.504 1.00 89.50 843 CYS A CA 1
ATOM 6504 C C . CYS A 1 843 ? -3.871 -8.260 8.288 1.00 89.50 843 CYS A C 1
ATOM 6506 O O . CYS A 1 843 ? -4.761 -7.408 8.240 1.00 89.50 843 CYS A O 1
ATOM 6508 N N . PHE A 1 844 ? -2.760 -8.092 8.995 1.00 91.19 844 PHE A N 1
ATOM 6509 C CA . PHE A 1 844 ? -2.458 -6.915 9.802 1.00 91.19 844 PHE A CA 1
ATOM 6510 C C . PHE A 1 844 ? -1.318 -6.132 9.162 1.00 91.19 844 PHE A C 1
ATOM 6512 O O . PHE A 1 844 ? -0.354 -6.734 8.689 1.00 91.19 844 PHE A O 1
ATOM 6519 N N . PHE A 1 845 ? -1.402 -4.806 9.193 1.00 91.06 845 PHE A N 1
ATOM 6520 C CA . PHE A 1 845 ? -0.391 -3.904 8.651 1.00 91.06 845 PHE A CA 1
ATOM 6521 C C . PHE A 1 845 ? 0.191 -3.014 9.748 1.00 91.06 845 PHE A C 1
ATOM 6523 O O . PHE A 1 845 ? -0.529 -2.455 10.582 1.00 91.06 845 PHE A O 1
ATOM 6530 N N . ASN A 1 846 ? 1.511 -2.866 9.717 1.00 87.88 846 ASN A N 1
ATOM 6531 C CA . ASN A 1 846 ? 2.259 -1.944 10.559 1.00 87.88 846 ASN A CA 1
ATOM 6532 C C . ASN A 1 846 ? 3.227 -1.147 9.677 1.00 87.88 846 ASN A C 1
ATOM 6534 O O . ASN A 1 846 ? 4.380 -1.531 9.467 1.00 87.88 846 ASN A O 1
ATOM 6538 N N . GLY A 1 847 ? 2.725 -0.065 9.082 1.00 82.62 847 GLY A N 1
ATOM 6539 C CA . GLY A 1 847 ? 3.485 0.738 8.127 1.00 82.62 847 GLY A CA 1
ATOM 6540 C C . GLY A 1 847 ? 3.881 -0.074 6.889 1.00 82.62 847 GLY A C 1
ATOM 6541 O O . GLY A 1 847 ? 3.023 -0.471 6.096 1.00 82.62 847 GLY A O 1
ATOM 6542 N N . HIS A 1 848 ? 5.186 -0.302 6.706 1.00 81.94 848 HIS A N 1
ATOM 6543 C CA . HIS A 1 848 ? 5.762 -0.977 5.531 1.00 81.94 848 HIS A CA 1
ATOM 6544 C C . HIS A 1 848 ? 5.796 -2.506 5.630 1.00 81.94 848 HIS A C 1
ATOM 6546 O O . HIS A 1 848 ? 6.303 -3.163 4.719 1.00 81.94 848 HIS A O 1
ATOM 6552 N N . GLU A 1 849 ? 5.285 -3.072 6.718 1.00 85.38 849 GLU A N 1
ATOM 6553 C CA . GLU A 1 849 ? 5.281 -4.509 6.966 1.00 85.38 849 GLU A CA 1
ATOM 6554 C C . GLU A 1 849 ? 3.857 -5.015 7.210 1.00 85.38 849 GLU A C 1
ATOM 6556 O O . GLU A 1 849 ? 2.970 -4.269 7.638 1.00 85.38 849 GLU A O 1
ATOM 6561 N N . HIS A 1 850 ? 3.651 -6.304 6.956 1.00 88.19 850 HIS A N 1
ATOM 6562 C CA . HIS A 1 850 ? 2.407 -7.008 7.232 1.00 88.19 850 HIS A CA 1
ATOM 6563 C C . HIS A 1 850 ? 2.667 -8.335 7.944 1.00 88.19 850 HIS A C 1
ATOM 6565 O O . HIS A 1 850 ? 3.769 -8.884 7.883 1.00 88.19 850 HIS A O 1
ATOM 6571 N N . ALA A 1 851 ? 1.634 -8.866 8.590 1.00 87.56 851 ALA A N 1
ATOM 6572 C CA . ALA A 1 851 ? 1.612 -10.219 9.130 1.00 87.56 851 ALA A CA 1
ATOM 6573 C C . ALA A 1 851 ? 0.226 -10.845 8.941 1.00 87.56 851 ALA A C 1
ATOM 6575 O O . ALA A 1 851 ? -0.789 -10.151 8.970 1.00 87.56 851 ALA A O 1
ATOM 6576 N N . PHE A 1 852 ? 0.184 -12.165 8.780 1.00 84.94 852 PHE A N 1
ATOM 6577 C CA . PHE A 1 852 ? -1.064 -12.928 8.714 1.00 84.94 852 PHE A CA 1
ATOM 6578 C C . PHE A 1 852 ? -1.418 -13.516 10.082 1.00 84.94 852 PHE A C 1
ATOM 6580 O O . PHE A 1 852 ? -0.530 -13.800 10.889 1.00 84.94 852 PHE A O 1
ATOM 6587 N N . ALA A 1 853 ? -2.707 -13.746 10.331 1.00 81.06 853 ALA A N 1
ATOM 6588 C CA . ALA A 1 853 ? -3.224 -14.277 11.594 1.00 81.06 853 ALA A CA 1
ATOM 6589 C C . ALA A 1 853 ? -2.645 -15.637 12.019 1.00 81.06 853 ALA A C 1
ATOM 6591 O O . ALA A 1 853 ? -2.605 -15.930 13.211 1.00 81.06 853 ALA A O 1
ATOM 6592 N N . GLU A 1 854 ? -2.127 -16.446 11.093 1.00 76.75 854 GLU A N 1
ATOM 6593 C CA . GLU A 1 854 ? -1.497 -17.738 11.422 1.00 76.75 854 GLU A CA 1
ATOM 6594 C C . GLU A 1 854 ? -0.061 -17.576 11.932 1.00 76.75 854 GLU A C 1
ATOM 6596 O O . GLU A 1 854 ? 0.475 -18.472 12.585 1.00 76.75 854 GLU A O 1
ATOM 6601 N N . ALA A 1 855 ? 0.570 -16.442 11.621 1.00 79.00 855 ALA A N 1
ATOM 6602 C CA . ALA A 1 855 ? 1.933 -16.111 12.012 1.00 79.00 855 ALA A CA 1
ATOM 6603 C C . ALA A 1 855 ? 2.059 -14.612 12.368 1.00 79.00 855 ALA A C 1
ATOM 6605 O O . ALA A 1 855 ? 2.862 -13.898 11.765 1.00 79.00 855 ALA A O 1
ATOM 6606 N N . PRO A 1 856 ? 1.315 -14.109 13.375 1.00 75.38 856 PRO A N 1
ATOM 6607 C CA . PRO A 1 856 ? 1.224 -12.674 13.673 1.00 75.38 856 PRO A CA 1
ATOM 6608 C C . PRO A 1 856 ? 2.537 -12.079 14.213 1.00 75.38 856 PRO A C 1
ATOM 6610 O O . PRO A 1 856 ? 2.701 -10.863 14.268 1.00 75.38 856 PRO A O 1
ATOM 6613 N N . ALA A 1 857 ? 3.489 -12.928 14.616 1.00 75.50 857 ALA A N 1
ATOM 6614 C CA . ALA A 1 857 ? 4.835 -12.525 15.025 1.00 75.50 857 ALA A CA 1
ATOM 6615 C C . ALA A 1 857 ? 5.822 -12.394 13.849 1.00 75.50 857 ALA A C 1
ATOM 6617 O O . ALA A 1 857 ? 6.934 -11.902 14.037 1.00 75.50 857 ALA A O 1
ATOM 6618 N N . THR A 1 858 ? 5.458 -12.854 12.650 1.00 82.12 858 THR A N 1
ATOM 6619 C CA . THR A 1 858 ? 6.327 -12.836 11.469 1.00 82.12 858 THR A CA 1
ATOM 6620 C C . THR A 1 858 ? 5.982 -11.635 10.599 1.00 82.12 858 THR A C 1
ATOM 6622 O O . THR A 1 858 ? 5.107 -11.712 9.741 1.00 82.12 858 THR A O 1
ATOM 6625 N N . LEU A 1 859 ? 6.682 -10.523 10.829 1.00 80.75 859 LEU A N 1
ATOM 6626 C CA . LEU A 1 859 ? 6.590 -9.336 9.982 1.00 80.75 859 LEU A CA 1
ATOM 6627 C C . LEU A 1 859 ? 7.288 -9.593 8.644 1.00 80.75 859 LEU A C 1
ATOM 6629 O O . LEU A 1 859 ? 8.438 -10.035 8.590 1.00 80.75 859 LEU A O 1
ATOM 6633 N N . VAL A 1 860 ? 6.565 -9.332 7.563 1.00 80.56 860 VAL A N 1
ATOM 6634 C CA . VAL A 1 860 ? 7.030 -9.474 6.187 1.00 80.56 860 VAL A CA 1
ATOM 6635 C C . VAL A 1 860 ? 6.928 -8.111 5.518 1.00 80.56 860 VAL A C 1
ATOM 6637 O O . VAL A 1 860 ? 5.896 -7.447 5.601 1.00 80.56 860 VAL A O 1
ATOM 6640 N N . ALA A 1 861 ? 7.984 -7.688 4.822 1.00 76.88 861 ALA A N 1
ATOM 6641 C CA . ALA A 1 861 ? 7.953 -6.448 4.055 1.00 76.88 861 ALA A CA 1
ATOM 6642 C C . ALA A 1 861 ? 6.786 -6.464 3.055 1.00 76.88 861 ALA A C 1
ATOM 6644 O O . ALA A 1 861 ? 6.588 -7.451 2.337 1.00 76.88 861 ALA A O 1
ATOM 6645 N N . ASN A 1 862 ? 6.038 -5.361 2.972 1.00 74.56 862 ASN A N 1
ATOM 6646 C CA . ASN A 1 862 ? 4.938 -5.217 2.019 1.00 74.56 862 ASN A CA 1
ATOM 6647 C C . ASN A 1 862 ? 5.419 -5.531 0.601 1.00 74.56 862 ASN A C 1
ATOM 6649 O O . ASN A 1 862 ? 4.748 -6.279 -0.093 1.00 74.56 862 ASN A O 1
ATOM 6653 N N . THR A 1 863 ? 6.644 -5.133 0.244 1.00 66.62 863 THR A N 1
ATOM 6654 C CA . THR A 1 863 ? 7.296 -5.389 -1.056 1.00 66.62 863 THR A CA 1
ATOM 6655 C C . THR A 1 863 ? 7.308 -6.856 -1.513 1.00 66.62 863 THR A C 1
ATOM 6657 O O . THR A 1 863 ? 7.509 -7.116 -2.696 1.00 66.62 863 THR A O 1
ATOM 6660 N N . LEU A 1 864 ? 7.098 -7.822 -0.613 1.00 66.94 864 LEU A N 1
ATOM 6661 C CA . LEU A 1 864 ? 7.062 -9.253 -0.928 1.00 66.94 864 LEU A CA 1
ATOM 6662 C C . LEU A 1 864 ? 5.657 -9.777 -1.277 1.00 66.94 864 LEU A C 1
ATOM 6664 O O . LEU A 1 864 ? 5.546 -10.870 -1.835 1.00 66.94 864 LEU A O 1
ATOM 6668 N N . ARG A 1 865 ? 4.589 -9.027 -0.971 1.00 73.50 865 ARG A N 1
ATOM 6669 C CA . ARG A 1 865 ? 3.189 -9.435 -1.216 1.00 73.50 865 ARG A CA 1
ATOM 6670 C C . ARG A 1 865 ? 2.302 -8.323 -1.771 1.00 73.50 865 ARG A C 1
ATOM 6672 O O . ARG A 1 865 ? 1.488 -8.587 -2.656 1.00 73.50 865 ARG A O 1
ATOM 6679 N N . TRP A 1 866 ? 2.453 -7.120 -1.233 1.00 71.75 866 TRP A N 1
ATOM 6680 C CA . TRP A 1 866 ? 1.638 -5.933 -1.454 1.00 71.75 866 TRP A CA 1
ATOM 6681 C C . TRP A 1 866 ? 2.462 -4.840 -2.143 1.00 71.75 866 TRP A C 1
ATOM 6683 O O . TRP A 1 866 ? 3.513 -4.424 -1.667 1.00 71.75 866 TRP A O 1
ATOM 6693 N N . GLY A 1 867 ? 1.976 -4.336 -3.275 1.00 60.09 867 GLY A N 1
ATOM 6694 C CA . GLY A 1 867 ? 2.673 -3.272 -3.997 1.00 60.09 867 GLY A CA 1
ATOM 6695 C C . GLY A 1 867 ? 3.861 -3.756 -4.829 1.00 60.09 867 GLY A C 1
ATOM 6696 O O . GLY A 1 867 ? 4.839 -3.039 -4.973 1.00 60.09 867 GLY A O 1
ATOM 6697 N N . LEU A 1 868 ? 3.750 -4.941 -5.442 1.00 61.53 868 LEU A N 1
ATOM 6698 C CA . LEU A 1 868 ? 4.725 -5.494 -6.404 1.00 61.53 868 LEU A CA 1
ATOM 6699 C C . LEU A 1 868 ? 4.949 -4.627 -7.670 1.00 61.53 868 LEU A C 1
ATOM 6701 O O . LEU A 1 868 ? 5.726 -4.999 -8.546 1.00 61.53 868 LEU A O 1
ATOM 6705 N N . ILE A 1 869 ? 4.248 -3.499 -7.785 1.00 59.69 869 ILE A N 1
ATOM 6706 C CA . ILE A 1 869 ? 4.390 -2.463 -8.813 1.00 59.69 869 ILE A CA 1
ATOM 6707 C C . ILE A 1 869 ? 4.695 -1.165 -8.067 1.00 59.69 869 ILE A C 1
ATOM 6709 O O . ILE A 1 869 ? 4.081 -0.932 -7.030 1.00 59.69 869 ILE A O 1
ATOM 6713 N N . ASP A 1 870 ? 5.600 -0.329 -8.572 1.00 58.97 870 ASP A N 1
ATOM 6714 C CA . ASP A 1 870 ? 6.014 0.895 -7.878 1.00 58.97 870 ASP A CA 1
ATOM 6715 C C . ASP A 1 870 ? 4.816 1.806 -7.538 1.00 58.97 870 ASP A C 1
ATOM 6717 O O . ASP A 1 870 ? 4.061 2.225 -8.420 1.00 58.97 870 ASP A O 1
ATOM 6721 N N . ASN A 1 871 ? 4.589 2.036 -6.241 1.00 65.44 871 ASN A N 1
ATOM 6722 C CA . ASN A 1 871 ? 3.473 2.817 -5.704 1.00 65.44 871 ASN A CA 1
ATOM 6723 C C . ASN A 1 871 ? 3.754 3.245 -4.246 1.00 65.44 871 ASN A C 1
ATOM 6725 O O . ASN A 1 871 ? 4.755 2.847 -3.645 1.00 65.44 871 ASN A O 1
ATOM 6729 N N . GLN A 1 872 ? 2.866 4.045 -3.650 1.00 67.81 872 GLN A N 1
ATOM 6730 C CA . GLN A 1 872 ? 3.085 4.605 -2.314 1.00 67.81 872 GLN A CA 1
ATOM 6731 C C . GLN A 1 872 ? 3.121 3.548 -1.195 1.00 67.81 872 GLN A C 1
ATOM 6733 O O . GLN A 1 872 ? 3.752 3.803 -0.175 1.00 67.81 872 GLN A O 1
ATOM 6738 N N . LEU A 1 873 ? 2.569 2.339 -1.366 1.00 68.19 873 LEU A N 1
ATOM 6739 C CA . LEU A 1 873 ? 2.678 1.254 -0.373 1.00 68.19 873 LEU A CA 1
ATOM 6740 C C . LEU A 1 873 ? 4.130 0.934 -0.013 1.00 68.19 873 LEU A C 1
ATOM 6742 O O . LEU A 1 873 ? 4.417 0.613 1.141 1.00 68.19 873 LEU A O 1
ATOM 6746 N N . LEU A 1 874 ? 5.035 1.033 -0.992 1.00 65.06 874 LEU A N 1
ATOM 6747 C CA . LEU A 1 874 ? 6.455 0.730 -0.818 1.00 65.06 874 LEU A CA 1
ATOM 6748 C C . LEU A 1 874 ? 7.167 1.784 0.035 1.00 65.06 874 LEU A C 1
ATOM 6750 O O . LEU A 1 874 ? 8.074 1.450 0.789 1.00 65.06 874 LEU A O 1
ATOM 6754 N N . SER A 1 875 ? 6.753 3.049 -0.075 1.00 63.97 875 SER A N 1
ATOM 6755 C CA . SER A 1 875 ? 7.422 4.193 0.557 1.00 63.97 875 SER A CA 1
ATOM 6756 C C . SER A 1 875 ? 6.688 4.759 1.771 1.00 63.97 875 SER A C 1
ATOM 6758 O O . SER A 1 875 ? 7.309 5.448 2.576 1.00 63.97 875 SER A O 1
ATOM 6760 N N . ARG A 1 876 ? 5.392 4.469 1.930 1.00 69.69 876 ARG A N 1
ATOM 6761 C CA . ARG A 1 876 ? 4.520 5.008 2.987 1.00 69.69 876 ARG A CA 1
ATOM 6762 C C . ARG A 1 876 ? 3.799 3.935 3.812 1.00 69.69 876 ARG A C 1
ATOM 6764 O O . ARG A 1 876 ? 3.580 4.165 4.995 1.00 69.69 876 ARG A O 1
ATOM 6771 N N . GLY A 1 877 ? 3.516 2.760 3.247 1.00 81.31 877 GLY A N 1
ATOM 6772 C CA . GLY A 1 877 ? 2.792 1.693 3.953 1.00 81.31 877 GLY A CA 1
ATOM 6773 C C . GLY A 1 877 ? 1.269 1.797 3.827 1.00 81.31 877 GLY A C 1
ATOM 6774 O O . GLY A 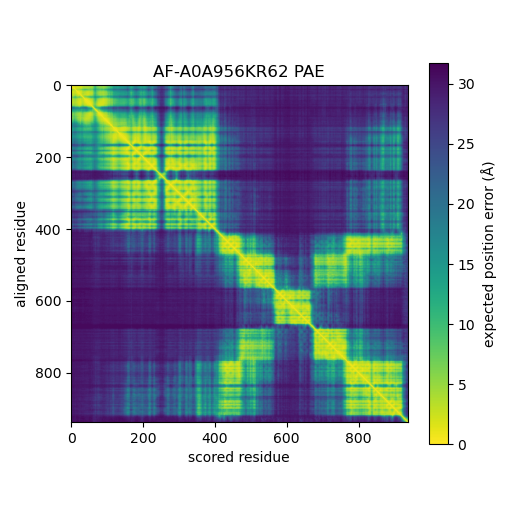1 877 ? 0.769 2.645 3.100 1.00 81.31 877 GLY A O 1
ATOM 6775 N N . VAL A 1 878 ? 0.514 0.912 4.477 1.00 87.12 878 VAL A N 1
ATOM 6776 C CA . VAL A 1 878 ? -0.962 0.922 4.388 1.00 87.12 878 VAL A CA 1
ATOM 6777 C C . VAL A 1 878 ? -1.546 1.840 5.463 1.00 87.12 878 VAL A C 1
ATOM 6779 O O . VAL A 1 878 ? -1.318 1.599 6.650 1.00 87.12 878 VAL A O 1
ATOM 6782 N N . ASP A 1 879 ? -2.302 2.854 5.029 1.00 83.75 879 ASP A N 1
ATOM 6783 C CA . ASP A 1 879 ? -2.987 3.826 5.896 1.00 83.75 879 ASP A CA 1
ATOM 6784 C C . ASP A 1 879 ? -4.382 3.330 6.315 1.00 83.75 879 ASP A C 1
ATOM 6786 O O . ASP A 1 879 ? -4.824 3.621 7.414 1.00 83.75 879 ASP A O 1
ATOM 6790 N N . ALA A 1 880 ? -5.093 2.606 5.444 1.00 86.75 880 ALA A N 1
ATOM 6791 C CA . ALA A 1 880 ? -6.380 1.987 5.763 1.00 86.75 880 ALA A CA 1
ATOM 6792 C C . ALA A 1 880 ? -6.618 0.757 4.880 1.00 86.75 880 ALA A C 1
ATOM 6794 O O . ALA A 1 880 ? -6.143 0.703 3.743 1.00 86.75 880 ALA A O 1
ATOM 6795 N N . ALA A 1 881 ? -7.373 -0.214 5.392 1.00 91.12 881 ALA A N 1
ATOM 6796 C CA . ALA A 1 881 ? -7.756 -1.410 4.656 1.00 91.12 881 ALA A CA 1
ATOM 6797 C C . ALA A 1 881 ? -9.179 -1.837 5.027 1.00 91.12 881 ALA A C 1
ATOM 6799 O O . ALA A 1 881 ? -9.555 -1.736 6.189 1.00 91.12 881 ALA A O 1
ATOM 6800 N N . TRP A 1 882 ? -9.960 -2.307 4.056 1.00 90.12 882 TRP A N 1
ATOM 6801 C CA . TRP A 1 882 ? -11.254 -2.956 4.290 1.00 90.12 882 TRP A CA 1
ATOM 6802 C C . TRP A 1 882 ? -11.578 -3.931 3.152 1.00 90.12 882 TRP A C 1
ATOM 6804 O O . TRP A 1 882 ? -10.892 -3.955 2.127 1.00 90.12 882 TRP A O 1
ATOM 6814 N N . VAL A 1 883 ? -12.611 -4.752 3.343 1.00 87.19 883 VAL A N 1
ATOM 6815 C CA . VAL A 1 883 ? -13.156 -5.623 2.294 1.00 87.19 883 VAL A CA 1
ATOM 6816 C C . VAL A 1 883 ? -14.440 -5.008 1.758 1.00 87.19 883 VAL A C 1
ATOM 6818 O O . VAL A 1 883 ? -15.311 -4.629 2.536 1.00 87.19 883 VAL A O 1
ATOM 6821 N N . GLU A 1 884 ? -14.559 -4.933 0.440 1.00 79.81 884 GLU A N 1
ATOM 6822 C CA . GLU A 1 884 ? -15.798 -4.608 -0.267 1.00 79.81 884 GLU A CA 1
ATOM 6823 C C . GLU A 1 884 ? -16.131 -5.788 -1.191 1.00 79.81 884 GLU A C 1
ATOM 6825 O O . GLU A 1 884 ? -15.351 -6.128 -2.084 1.00 79.81 884 GLU A O 1
ATOM 6830 N N . ASP A 1 885 ? -17.255 -6.465 -0.943 1.00 79.44 885 ASP A N 1
ATOM 6831 C CA . ASP A 1 885 ? -17.637 -7.734 -1.580 1.00 79.44 885 ASP A CA 1
ATOM 6832 C C . ASP A 1 885 ? -16.541 -8.821 -1.508 1.00 79.44 885 ASP A C 1
ATOM 6834 O O . ASP A 1 885 ? -16.391 -9.508 -0.500 1.00 79.44 885 ASP A O 1
ATOM 6838 N N . LYS A 1 886 ? -15.778 -8.993 -2.598 1.00 81.31 886 LYS A N 1
ATOM 6839 C CA . LYS A 1 886 ? -14.651 -9.932 -2.740 1.00 81.31 886 LYS A CA 1
ATOM 6840 C C . LYS A 1 886 ? -13.327 -9.214 -3.009 1.00 81.31 886 LYS A C 1
ATOM 6842 O O . LYS A 1 886 ? -12.410 -9.812 -3.571 1.00 81.31 886 LYS A O 1
ATOM 6847 N N . ALA A 1 887 ? -13.231 -7.929 -2.691 1.00 85.88 887 ALA A N 1
ATOM 6848 C CA . ALA A 1 887 ? -12.049 -7.133 -2.965 1.00 85.88 887 ALA A CA 1
ATOM 6849 C C . ALA A 1 887 ? -11.470 -6.522 -1.690 1.00 85.88 887 ALA A C 1
ATOM 6851 O O . ALA A 1 887 ? -12.167 -5.854 -0.929 1.00 85.88 887 ALA A O 1
ATOM 6852 N N . HIS A 1 888 ? -10.164 -6.697 -1.499 1.00 89.62 888 HIS A N 1
ATOM 6853 C CA . HIS A 1 888 ? -9.394 -5.935 -0.526 1.00 89.62 888 HIS A CA 1
ATOM 6854 C C . HIS A 1 888 ? -9.111 -4.548 -1.081 1.00 89.62 888 HIS A C 1
ATOM 6856 O O . HIS A 1 888 ? -8.407 -4.398 -2.086 1.00 89.62 888 HIS A O 1
ATOM 6862 N N . MET A 1 889 ? -9.637 -3.543 -0.395 1.00 88.94 889 MET A N 1
ATOM 6863 C CA . MET A 1 889 ? -9.410 -2.134 -0.669 1.00 88.94 889 MET A CA 1
ATOM 6864 C C . MET A 1 889 ? -8.334 -1.626 0.286 1.00 88.94 889 MET A C 1
ATOM 6866 O O . MET A 1 889 ? -8.496 -1.706 1.501 1.00 88.94 889 MET A O 1
ATOM 6870 N N . LEU A 1 890 ? -7.229 -1.118 -0.255 1.00 89.50 890 LEU A N 1
ATOM 6871 C CA . LEU A 1 890 ? -6.116 -0.550 0.503 1.00 89.50 890 LEU A CA 1
ATOM 6872 C C . LEU A 1 890 ? -5.945 0.922 0.131 1.00 89.50 890 LEU A C 1
ATOM 6874 O O . LEU A 1 890 ? -5.910 1.268 -1.051 1.00 89.50 890 LEU A O 1
ATOM 6878 N N . ILE A 1 891 ? -5.778 1.783 1.128 1.00 83.88 891 ILE A N 1
ATOM 6879 C CA . ILE A 1 891 ? -5.413 3.186 0.930 1.00 83.88 891 ILE A CA 1
ATOM 6880 C C . ILE A 1 891 ? -3.984 3.405 1.408 1.00 83.88 891 ILE A C 1
ATOM 6882 O O . ILE A 1 891 ? -3.581 2.950 2.478 1.00 83.88 891 ILE A O 1
ATOM 6886 N N . CYS A 1 892 ? -3.223 4.135 0.603 1.00 79.31 892 CYS A N 1
ATOM 6887 C CA . CYS A 1 892 ? -1.901 4.620 0.951 1.00 79.31 892 CYS A CA 1
ATOM 6888 C C . CYS A 1 892 ? -1.745 6.058 0.454 1.00 79.31 892 CYS A C 1
ATOM 6890 O O . CYS A 1 892 ? -1.645 6.309 -0.749 1.00 79.31 892 CYS A O 1
ATOM 6892 N N . GLY A 1 893 ? -1.752 7.019 1.377 1.00 73.75 893 GLY A N 1
ATOM 6893 C CA . GLY A 1 893 ? -1.690 8.439 1.064 1.00 73.75 893 GLY A CA 1
ATOM 6894 C C . GLY A 1 893 ? -2.817 8.886 0.146 1.00 73.75 893 GLY A C 1
ATOM 6895 O O . GLY A 1 893 ? -3.958 9.020 0.574 1.00 73.75 893 GLY A O 1
ATOM 6896 N N . GLN A 1 894 ? -2.468 9.159 -1.109 1.00 70.50 894 GLN A N 1
ATOM 6897 C CA . GLN A 1 894 ? -3.414 9.592 -2.144 1.00 70.50 894 GLN A CA 1
ATOM 6898 C C . GLN A 1 894 ? -3.753 8.471 -3.128 1.00 70.50 894 GLN A C 1
ATOM 6900 O O . GLN A 1 894 ? -4.251 8.749 -4.211 1.00 70.50 894 GLN A O 1
ATOM 6905 N N . GLN A 1 895 ? -3.429 7.219 -2.823 1.00 76.50 895 GLN A N 1
ATOM 6906 C CA . GLN A 1 895 ? -3.666 6.095 -3.721 1.00 76.50 895 GLN A CA 1
ATOM 6907 C C . GLN A 1 895 ? -4.672 5.127 -3.115 1.00 76.50 895 GLN A C 1
ATOM 6909 O O . GLN A 1 895 ? -4.508 4.681 -1.981 1.00 76.50 895 GLN A O 1
ATOM 6914 N N . LEU A 1 896 ? -5.689 4.793 -3.905 1.00 82.12 896 LEU A N 1
ATOM 6915 C CA . LEU A 1 896 ? -6.564 3.654 -3.677 1.00 82.12 896 LEU A CA 1
ATOM 6916 C C . LEU A 1 896 ? -6.016 2.471 -4.467 1.00 82.12 896 LEU A C 1
ATOM 6918 O O . LEU A 1 896 ? -5.673 2.611 -5.643 1.00 82.12 896 LEU A O 1
ATOM 6922 N N . ILE A 1 897 ? -5.934 1.313 -3.830 1.00 84.69 897 ILE A N 1
ATOM 6923 C CA . ILE A 1 897 ? -5.431 0.066 -4.398 1.00 84.69 897 ILE A CA 1
ATOM 6924 C C . ILE A 1 897 ? -6.462 -1.019 -4.123 1.00 84.69 897 ILE A C 1
ATOM 6926 O O . ILE A 1 897 ? -7.071 -1.048 -3.058 1.00 84.69 897 ILE A O 1
ATOM 6930 N N . ARG A 1 898 ? -6.655 -1.910 -5.091 1.00 85.12 898 ARG A N 1
ATOM 6931 C CA . ARG A 1 898 ? -7.664 -2.961 -5.032 1.00 85.12 898 ARG A CA 1
ATOM 6932 C C . ARG A 1 898 ? -7.061 -4.309 -5.411 1.00 85.12 898 ARG A C 1
ATOM 6934 O O . ARG A 1 898 ? -6.327 -4.384 -6.395 1.00 85.12 898 ARG A O 1
ATOM 6941 N N . TYR A 1 899 ? -7.388 -5.352 -4.655 1.00 85.81 899 TYR A N 1
ATOM 6942 C CA . TYR A 1 899 ? -7.090 -6.748 -4.988 1.00 85.81 899 TYR A CA 1
ATOM 6943 C C . TYR A 1 899 ? -8.381 -7.556 -4.921 1.00 85.81 899 TYR A C 1
ATOM 6945 O O . TYR A 1 899 ? -8.943 -7.709 -3.841 1.00 85.81 899 TYR A O 1
ATOM 6953 N N . THR A 1 900 ? -8.851 -8.084 -6.049 1.00 84.75 900 THR A N 1
ATOM 6954 C CA . THR A 1 900 ? -10.034 -8.956 -6.069 1.00 84.75 900 THR A CA 1
ATOM 6955 C C . THR A 1 900 ? -9.633 -10.422 -5.863 1.00 84.75 900 THR A C 1
ATOM 6957 O O . THR A 1 900 ? -8.695 -10.921 -6.493 1.00 84.75 900 THR A O 1
ATOM 6960 N N . ALA A 1 901 ? -10.341 -11.115 -4.973 1.00 81.31 901 ALA A N 1
ATOM 6961 C CA . ALA A 1 901 ? -10.215 -12.551 -4.760 1.00 81.31 901 ALA A CA 1
ATOM 6962 C C . ALA A 1 901 ? -10.932 -13.343 -5.860 1.00 81.31 901 ALA A C 1
ATOM 6964 O O . ALA A 1 901 ? -11.993 -12.946 -6.353 1.00 81.31 901 ALA A O 1
ATOM 6965 N N . ASP A 1 902 ? -10.354 -14.479 -6.242 1.00 76.81 902 ASP A N 1
ATOM 6966 C CA . ASP A 1 902 ? -10.969 -15.392 -7.198 1.00 76.81 902 ASP A CA 1
ATOM 6967 C C . ASP A 1 902 ? -12.102 -16.234 -6.572 1.00 76.81 902 ASP A C 1
ATOM 6969 O O . ASP A 1 902 ? -12.543 -16.022 -5.440 1.00 76.81 902 ASP A O 1
ATOM 6973 N N . ALA A 1 903 ? -12.628 -17.194 -7.337 1.00 70.00 903 ALA A N 1
ATOM 6974 C CA . ALA A 1 903 ? -13.717 -18.058 -6.883 1.00 70.00 903 ALA A CA 1
ATOM 6975 C C . ALA A 1 903 ? -13.347 -18.960 -5.689 1.00 70.00 903 ALA A C 1
ATOM 6977 O O . ALA A 1 903 ? -14.260 -19.466 -5.048 1.00 70.00 903 ALA A O 1
ATOM 6978 N N . SER A 1 904 ? -12.053 -19.144 -5.410 1.00 65.00 904 SER A N 1
ATOM 6979 C CA . SER A 1 904 ? -11.520 -19.902 -4.270 1.00 65.00 904 SER A CA 1
ATOM 6980 C C . SER A 1 904 ? -11.104 -19.014 -3.089 1.00 65.00 904 SER A C 1
ATOM 6982 O O . SER A 1 904 ? -10.415 -19.473 -2.181 1.00 65.00 904 SER A O 1
ATOM 6984 N N . GLY A 1 905 ? -11.448 -17.719 -3.130 1.00 65.50 905 GLY A N 1
ATOM 6985 C CA . GLY A 1 905 ? -11.050 -16.744 -2.111 1.00 65.50 905 GLY A CA 1
ATOM 6986 C C . GLY A 1 905 ? -9.582 -16.317 -2.209 1.00 65.50 905 GLY A C 1
ATOM 6987 O O . GLY A 1 905 ? -9.129 -15.477 -1.435 1.00 65.50 905 GLY A O 1
ATOM 6988 N N . GLN A 1 906 ? -8.822 -16.827 -3.183 1.00 72.50 906 GLN A N 1
ATOM 6989 C CA . GLN A 1 906 ? -7.415 -16.485 -3.320 1.00 72.50 906 GLN A CA 1
ATOM 6990 C C . GLN A 1 906 ? -7.259 -15.119 -3.995 1.00 72.50 906 GLN A C 1
ATOM 6992 O O . GLN A 1 906 ? -7.686 -14.899 -5.129 1.00 72.50 906 GLN A O 1
ATOM 6997 N N . LEU A 1 907 ? -6.593 -14.192 -3.306 1.00 74.19 907 LEU A N 1
ATOM 6998 C CA . LEU A 1 907 ? -6.250 -12.893 -3.875 1.00 74.19 907 LEU A CA 1
ATOM 6999 C C . LEU A 1 907 ? -5.206 -13.002 -4.977 1.00 74.19 907 LEU A C 1
ATOM 7001 O O . LEU A 1 907 ? -4.199 -13.706 -4.842 1.00 74.19 907 LEU A O 1
ATOM 7005 N N . GLY A 1 908 ? -5.383 -12.178 -6.010 1.00 65.69 908 GLY A N 1
ATOM 7006 C CA . GLY A 1 908 ? -4.377 -11.968 -7.040 1.00 65.69 908 GLY A CA 1
ATOM 7007 C C . GLY A 1 908 ? -2.998 -11.626 -6.461 1.00 65.69 908 GLY A C 1
ATOM 7008 O O . GLY A 1 908 ? -2.852 -10.969 -5.422 1.00 65.69 908 GLY A O 1
ATOM 7009 N N . ARG A 1 909 ? -1.945 -12.079 -7.149 1.00 65.88 909 ARG A N 1
ATOM 7010 C CA . ARG A 1 909 ? -0.561 -11.710 -6.812 1.00 65.88 909 ARG A CA 1
ATOM 7011 C C . ARG A 1 909 ? -0.316 -10.208 -7.013 1.00 65.88 909 ARG A C 1
ATOM 7013 O O . ARG A 1 909 ? 0.411 -9.610 -6.230 1.00 65.88 909 ARG A O 1
ATOM 7020 N N . PHE A 1 910 ? -0.955 -9.608 -8.017 1.00 68.00 910 PHE A N 1
ATOM 7021 C CA . PHE A 1 910 ? -0.887 -8.181 -8.350 1.00 68.00 910 PHE A CA 1
ATOM 7022 C C . PHE A 1 910 ? -2.225 -7.492 -8.072 1.00 68.00 910 PHE A C 1
ATOM 7024 O O . PHE A 1 910 ? -3.250 -8.166 -7.985 1.00 68.00 910 PHE A O 1
ATOM 7031 N N . MET A 1 911 ? -2.198 -6.162 -7.946 1.00 74.12 911 MET A N 1
ATOM 7032 C CA . MET A 1 911 ? -3.417 -5.358 -7.828 1.00 74.12 911 MET A CA 1
ATOM 7033 C C . MET A 1 911 ? -4.228 -5.384 -9.129 1.00 74.12 911 MET A C 1
ATOM 7035 O O . MET A 1 911 ? -3.681 -5.639 -10.207 1.00 74.12 911 MET A O 1
ATOM 7039 N N . ASP A 1 912 ? -5.521 -5.100 -9.023 1.00 72.00 912 ASP A N 1
ATOM 7040 C CA . ASP A 1 912 ? -6.455 -5.101 -10.145 1.00 72.00 912 ASP A CA 1
ATOM 7041 C C . ASP A 1 912 ? -6.047 -4.082 -11.224 1.00 72.00 912 ASP A C 1
ATOM 7043 O O . ASP A 1 912 ? -5.523 -3.000 -10.942 1.00 72.00 912 ASP A O 1
ATOM 7047 N N . ALA A 1 913 ? -6.320 -4.409 -12.490 1.00 65.50 913 ALA A N 1
ATOM 7048 C CA . ALA A 1 913 ? -6.051 -3.503 -13.603 1.00 65.50 913 ALA A CA 1
ATOM 7049 C C . ALA A 1 913 ? -6.809 -2.171 -13.429 1.00 65.50 913 ALA A C 1
ATOM 7051 O O . ALA A 1 913 ? -7.994 -2.156 -13.102 1.00 65.50 913 ALA A O 1
ATOM 7052 N N . GLY A 1 914 ? -6.124 -1.050 -13.673 1.00 62.09 914 GLY A N 1
ATOM 7053 C CA . GLY A 1 914 ? -6.671 0.295 -13.448 1.00 62.09 914 GLY A CA 1
ATOM 7054 C C . GLY A 1 914 ? -6.423 0.861 -12.043 1.00 62.09 914 GLY A C 1
ATOM 7055 O O . GLY A 1 914 ? -6.853 1.982 -11.777 1.00 62.09 914 GLY A O 1
ATOM 7056 N N . TYR A 1 915 ? -5.714 0.126 -11.179 1.00 68.38 915 TYR A N 1
ATOM 7057 C CA . TYR A 1 915 ? -5.183 0.592 -9.895 1.00 68.38 915 TYR A CA 1
ATOM 7058 C C . TYR A 1 915 ? -3.631 0.656 -9.934 1.00 68.38 915 TYR A C 1
ATOM 7060 O O . TYR A 1 915 ? -3.026 -0.053 -10.741 1.00 68.38 915 TYR A O 1
ATOM 7068 N N . PRO A 1 916 ? -2.963 1.498 -9.112 1.00 64.69 916 PRO A N 1
ATOM 7069 C CA . PRO A 1 916 ? -3.552 2.403 -8.128 1.00 64.69 916 PRO A CA 1
ATOM 7070 C C . PRO A 1 916 ? -4.337 3.529 -8.804 1.00 64.69 916 PRO A C 1
ATOM 7072 O O . PRO A 1 916 ? -3.907 4.076 -9.819 1.00 64.69 916 PRO A O 1
ATOM 7075 N N . GLN A 1 917 ? -5.476 3.897 -8.225 1.00 70.25 917 GLN A N 1
ATOM 7076 C CA . GLN A 1 917 ? -6.168 5.126 -8.602 1.00 70.25 917 GLN A CA 1
ATOM 7077 C C . GLN A 1 917 ? -5.690 6.258 -7.703 1.00 70.25 917 GLN A C 1
ATOM 7079 O O . GLN A 1 917 ? -5.636 6.103 -6.483 1.00 70.25 917 GLN A O 1
ATOM 7084 N N . THR A 1 918 ? -5.349 7.399 -8.298 1.00 64.19 918 THR A N 1
ATOM 7085 C CA . THR A 1 918 ? -4.967 8.582 -7.528 1.00 64.19 918 THR A CA 1
ATOM 7086 C C . THR A 1 918 ? -6.212 9.358 -7.102 1.00 64.19 918 THR A C 1
ATOM 7088 O O . THR A 1 918 ? -7.015 9.770 -7.941 1.00 64.19 918 THR A O 1
ATOM 7091 N N . LEU A 1 919 ? -6.341 9.566 -5.797 1.00 60.22 919 LEU A N 1
ATOM 7092 C CA . LEU A 1 919 ? -7.380 10.336 -5.133 1.00 60.22 919 LEU A CA 1
ATOM 7093 C C . LEU A 1 919 ? -6.936 11.806 -5.062 1.00 60.22 919 LEU A C 1
ATOM 7095 O O . LEU A 1 919 ? -5.918 12.117 -4.441 1.00 60.22 919 LEU A O 1
ATOM 7099 N N . GLU A 1 920 ? -7.680 12.722 -5.683 1.00 50.78 920 GLU A N 1
ATOM 7100 C CA . GLU A 1 920 ? -7.507 14.155 -5.441 1.00 50.78 920 GLU A CA 1
ATOM 7101 C C . GLU A 1 920 ? -8.081 14.476 -4.056 1.00 50.78 920 GLU A C 1
ATOM 7103 O O . GLU A 1 920 ? -9.285 14.373 -3.800 1.00 50.78 920 GLU A O 1
ATOM 7108 N N . LEU A 1 921 ? -7.203 14.835 -3.126 1.00 46.38 921 LEU A N 1
ATOM 7109 C CA . LEU A 1 921 ? -7.627 15.309 -1.821 1.00 46.38 921 LEU A CA 1
ATOM 7110 C C . LEU A 1 921 ? -8.168 16.722 -2.007 1.00 46.38 921 LEU A C 1
ATOM 7112 O O . LEU A 1 921 ? -7.411 17.625 -2.374 1.00 46.38 921 LEU A O 1
ATOM 7116 N N . ALA A 1 922 ? -9.464 16.928 -1.769 1.00 40.03 922 ALA A N 1
ATOM 7117 C CA . ALA A 1 922 ? -10.044 18.262 -1.789 1.00 40.03 922 ALA A CA 1
ATOM 7118 C C . ALA A 1 922 ? -9.285 19.141 -0.780 1.00 40.03 922 ALA A C 1
ATOM 7120 O O . ALA A 1 922 ? -9.472 19.040 0.433 1.00 40.03 922 ALA A O 1
ATOM 7121 N N . ARG A 1 923 ? -8.388 20.004 -1.275 1.00 36.91 923 ARG A N 1
ATOM 7122 C CA . ARG A 1 923 ? -7.735 21.031 -0.464 1.00 36.91 923 ARG A CA 1
ATOM 7123 C C . ARG A 1 923 ? -8.791 22.060 -0.069 1.00 36.91 923 ARG A C 1
ATOM 7125 O O . ARG A 1 923 ? -8.921 23.094 -0.719 1.00 36.91 923 ARG A O 1
ATOM 7132 N N . PHE A 1 924 ? -9.502 21.834 1.031 1.00 34.66 924 PHE A N 1
ATOM 7133 C CA . PHE A 1 924 ? -10.019 22.961 1.797 1.00 34.66 924 PHE A CA 1
ATOM 7134 C C . PHE A 1 924 ? -8.809 23.637 2.440 1.00 34.66 924 PHE A C 1
ATOM 7136 O O . PHE A 1 924 ? -8.084 23.033 3.231 1.00 34.66 924 PHE A O 1
ATOM 7143 N N . GLY A 1 925 ? -8.515 24.859 1.993 1.00 30.70 925 GLY A N 1
ATOM 7144 C CA . GLY A 1 925 ? -7.344 25.612 2.421 1.00 30.70 925 GLY A CA 1
ATOM 7145 C C . GLY A 1 925 ? -7.213 25.635 3.943 1.00 30.70 925 GLY A C 1
ATOM 7146 O O . GLY A 1 925 ? -8.162 25.956 4.653 1.00 30.70 925 GLY A O 1
ATOM 7147 N N . GLN A 1 926 ? -6.016 25.311 4.438 1.00 29.81 926 GLN A N 1
ATOM 7148 C CA . GLN A 1 926 ? -5.630 25.592 5.817 1.00 29.81 926 GLN A CA 1
ATOM 7149 C C . GLN A 1 926 ? -5.960 27.053 6.146 1.00 29.81 926 GLN A C 1
ATOM 7151 O O . GLN A 1 926 ? -5.367 27.968 5.569 1.00 29.81 926 GLN A O 1
ATOM 7156 N N . VAL A 1 927 ? -6.830 27.280 7.126 1.00 31.75 927 VAL A N 1
ATOM 7157 C CA . VAL A 1 927 ? -6.854 28.550 7.854 1.00 31.75 927 VAL A CA 1
ATOM 7158 C C . VAL A 1 927 ? -5.542 28.614 8.640 1.00 31.75 927 VAL A C 1
ATOM 7160 O O . VAL A 1 927 ? -5.367 27.912 9.630 1.00 31.75 927 VAL A O 1
ATOM 7163 N N . ARG A 1 928 ? -4.570 29.392 8.148 1.00 30.27 928 ARG A N 1
ATOM 7164 C CA . ARG A 1 928 ? -3.220 29.500 8.737 1.00 30.27 928 ARG A CA 1
ATOM 7165 C C . ARG A 1 928 ? -3.102 30.526 9.870 1.00 30.27 928 ARG A C 1
ATOM 7167 O O . ARG A 1 928 ? -2.017 30.676 10.420 1.00 30.27 928 ARG A O 1
ATOM 7174 N N . ALA A 1 929 ? -4.189 31.205 10.233 1.00 28.19 929 ALA A N 1
ATOM 7175 C CA . ALA A 1 929 ? -4.259 32.029 11.435 1.00 28.19 929 ALA A CA 1
ATOM 7176 C C . ALA A 1 929 ? -5.717 32.277 11.852 1.00 28.19 929 ALA A C 1
ATOM 7178 O O . ALA A 1 929 ? -6.543 32.655 11.023 1.00 28.19 929 ALA A O 1
ATOM 7179 N N . ALA A 1 930 ? -6.000 32.116 13.143 1.00 29.41 930 ALA A N 1
ATOM 7180 C CA . ALA A 1 930 ? -7.125 32.739 13.828 1.00 29.41 930 ALA A CA 1
ATOM 7181 C C . ALA A 1 930 ? -6.524 33.661 14.898 1.00 29.41 930 ALA A C 1
ATOM 7183 O O . ALA A 1 930 ? -5.688 33.217 15.684 1.00 29.41 930 ALA A O 1
ATOM 7184 N N . PHE A 1 931 ? -6.899 34.940 14.899 1.00 27.23 931 PHE A N 1
ATOM 7185 C CA . PHE A 1 931 ? -6.501 35.891 15.938 1.00 27.23 931 PHE A CA 1
ATOM 7186 C C . PHE A 1 931 ? -7.701 36.183 16.837 1.00 27.23 931 PHE A C 1
ATOM 7188 O O . PHE A 1 931 ? -8.825 36.308 16.352 1.00 27.23 931 PHE A O 1
ATOM 7195 N N . VAL A 1 932 ? -7.439 36.311 18.136 1.00 27.81 932 VAL A N 1
ATOM 7196 C CA . VAL A 1 932 ? -8.377 36.840 19.131 1.00 27.81 932 VAL A CA 1
ATOM 7197 C C . VAL A 1 932 ? -8.269 38.364 19.135 1.00 27.81 932 VAL A C 1
ATOM 7199 O O . VAL A 1 932 ? -7.168 38.902 19.230 1.00 27.81 932 VAL A O 1
ATOM 7202 N N . VAL A 1 933 ? -9.411 39.045 19.072 1.00 26.20 933 VAL A N 1
ATOM 7203 C CA . VAL A 1 933 ? -9.560 40.439 19.505 1.00 26.20 933 VAL A CA 1
ATOM 7204 C C . VAL A 1 933 ? -10.351 40.388 20.816 1.00 26.20 933 VAL A C 1
ATOM 7206 O O . VAL A 1 933 ? -11.525 40.035 20.789 1.00 26.20 933 VAL A O 1
ATOM 7209 N N . GLY A 1 934 ? -9.696 40.656 21.951 1.00 28.38 934 GLY A N 1
ATOM 7210 C CA . GLY A 1 934 ? -10.376 41.113 23.177 1.00 28.38 934 GLY A CA 1
ATOM 7211 C C . GLY A 1 934 ? -10.698 42.610 23.049 1.00 28.38 934 GLY A C 1
ATOM 7212 O O . GLY A 1 934 ? -10.147 43.273 22.171 1.00 28.38 934 GLY A O 1
ATOM 7213 N N . ASP A 1 935 ? -11.581 43.227 23.825 1.00 36.22 935 ASP A N 1
ATOM 7214 C CA . ASP A 1 935 ? -12.284 42.810 25.035 1.00 36.22 935 ASP A CA 1
ATOM 7215 C C . ASP A 1 935 ? -13.754 43.231 24.904 1.00 36.22 935 ASP A C 1
ATOM 7217 O O . ASP A 1 935 ? -14.027 44.409 24.694 1.00 36.22 935 ASP A O 1
ATOM 7221 N N . ASP A 1 936 ? -14.667 42.264 24.978 1.00 40.06 936 ASP A N 1
ATOM 7222 C CA . ASP A 1 936 ? -16.057 42.388 25.443 1.00 40.06 936 ASP A CA 1
ATOM 7223 C C . ASP A 1 936 ? -16.719 41.025 25.200 1.00 40.06 936 ASP A C 1
ATOM 7225 O O . ASP A 1 936 ? -17.263 40.792 24.123 1.00 40.06 936 ASP A O 1
ATOM 7229 N N . PHE A 1 937 ? -16.546 40.099 26.153 1.00 32.31 937 PHE A N 1
ATOM 7230 C CA . PHE A 1 937 ? -17.504 39.081 26.628 1.00 32.31 937 PHE A CA 1
ATOM 7231 C C . PHE A 1 937 ? -16.820 38.093 27.578 1.00 32.31 937 PHE A C 1
ATOM 7233 O O . PHE A 1 937 ? -15.877 37.394 27.141 1.00 32.31 937 PHE A O 1
#

Secondary structure (DSSP, 8-state):
-HHHHHHHHHHSTT-SSHHHHHHHHSS-TT--TT----HHHHHHHHHHHHHHHHHTTSSPPP--S-TTS-HHHHHHHHHHHHHHHHHHHTSHHHHHHHHHHHH-GGGT--GGG-TT--HHHHHHHHHHHHS---HHHHHHHHHHHHHHHHHHTTPEEEEEEEEE-SS-TT-EEEEEEEE-SSSSPPEEEEEEEEGGG-TT-EEEPPPEE--S----S--EEEEETTEEEEEEEEEEEEPPPTT-EEEEEEEETTEEEEEEEE-PEEEEEEEEEEB-TTS-BPPPEEEEEEEEESS-EEEEEEEEEEES-BTTB---EEEEEEEEEETTEEEEEEEEE-TTS-EEE-SSPPPP-THHHHHHHTS-GGG--S-EEEPEE-TT--SPPPEEEEETTEEEEE--------TTTS-PEESTT-TT---S-S---EEEE-TTS-EEEEETTTTEEEEE-TTS-EEEEEGGGTTTPBP-HHHHH---SEEEEETTEEEEEETTEEEEESS-SSSB-TT-SEEGGG--SS----S---EEEE-TTSPEEEEETTEEEETT-TT--EEHHHHS-TT-TT----SEEEEETTEEEEE-SSEEEEEESS--SSPPTT--EE--HHHHHHHTT-S--TTS-TT--EEEEEEETTEEEEEETTS-EEEEETTEEEEE-------------S-SEEEEETTEEEEETSSSTTEEEETTEEEE-SS--SEEEE-TTSEEEEEETTEEEEEEBS--HHHHHHHHHTSHHHH-EEGGGTSS-B--HHHHHT--SEEEEETTEEEEEETTEEEEEESS--SSBPTT-SEEGGG-SSS----S--SEEEE----TTSPP-EEEEETTEEEETTSTT--EEGGGTS--SSSHHHHT--SEEEEETTEEEEEETTEEEEEEB-TTSPBPSSPPTT-SEEEE--------------S--

pLDDT: mean 74.96, std 16.04, range [26.2, 96.94]